Protein 2M8E (pdb70)

Secondary structure (DSSP, 8-state):
--------S-HHHHHHHHHHHHH-TTHHHHHHHT---HHHHHHHHHHHHHHHSS---

Sequence (57 aa):
ASMGKSKEISQDLRKKIVDLHKSGSSLGAISKRLKVPRSSVQTIVRKYKHHGTTQHHASMGKSKEISQDLRKKIVDLHKSGSSLGAISKRLKVPRSSVQTIVRKYKHHGTTQHHASMGKSKEISQDLRKKIVDLHKSGSSLGAISKRLKVPRSSVQTIVRKYKHHGTTQHHASMGKSKEISQDLRKKIVDLHKSGSSLGAISKRLKVPRSSVQTIVRKYKHHGTTQHHASMGKSKEISQDLRKKIVDLHKSGSSLGAISKRLKVPRSSVQTIVRKYKHHGTTQHHASMGKSKEISQDLRKKIVDLHKSGSSLGAISKRLKVPRSSVQTIVRKYKHHGTTQHHASMGKSKEISQDLRKKIVDLHKSGSSLGAISKRLKVPRSSVQTIVRKYKHHGTTQHHASMGKSKEISQDLRKKIVDLHKSGSSLGAISKRLKVPRSSVQTIVRKYKHHGTTQHHASMGKSKEISQDLRKKIVDLHKSGSSLGAISKRLKVPRSSVQTIVRKYKHHGTTQHHASMGKSKEISQDLRKKIVDLHKSGSSLGAISKRLKVPRSSVQTIVRKYKHHGTTQHHASMGKSKEISQDLRKKIVDLHKSGSSLGAISKRLKVPRSSVQTIVRKYKHHGTTQHHASMGKSKEISQDLRKKIVDLHKSGSSLGAISKRLKVPRSSVQTIVRKYKHHGTTQHHASMGKSKEISQDLRKKIVDLHKSGSSLGAISKRLKVPRSSVQTIVRKYKHHGTTQHHASMGKSKEISQDLRKKIVDLHKSGSSLGAISKRLKVPRSSVQTIVRKYKHHGTTQHH

Solvent-accessible surface area: 5477 Å² total; per-residue (Å²): 160,104,181,75,203,114,178,163,94,46,135,92,60,114,138,64,5,32,89,30,56,142,62,44,121,46,52,35,58,20,36,144,189,85,136,31,81,205,79,46,37,73,65,40,56,144,122,79,158,127,61,58,99,134,123,138,216

Radius of gyration: 13.84 Å; Cα contacts (8 Å, |Δi|>4): 16; chains: 1; bounding box: 40×28×27 Å

Structure (mmCIF, N/CA/C/O backbone):
data_2M8E
#
_entry.id   2M8E
#
loop_
_atom_site.group_PDB
_atom_site.id
_atom_site.type_symbol
_atom_site.label_atom_id
_atom_site.label_alt_id
_atom_site.label_comp_id
_atom_site.label_asym_id
_atom_site.label_entity_id
_atom_site.label_seq_id
_atom_site.pdbx_PDB_ins_code
_atom_site.Cartn_x
_atom_site.Cartn_y
_atom_site.Cartn_z
_atom_site.occupancy
_atom_site.B_iso_or_equiv
_atom_site.auth_seq_id
_atom_site.auth_comp_id
_atom_site.auth_asym_id
_atom_site.auth_atom_id
_atom_site.pdbx_PDB_model_num
ATOM 1 N N . ALA A 1 1 ? 77.652 -7.330 -12.578 1.00 0.00 1 ALA A N 1
ATOM 2 C CA . ALA A 1 1 ? 76.192 -7.332 -12.406 1.00 0.00 1 ALA A CA 1
ATOM 3 C C . ALA A 1 1 ? 75.517 -6.894 -13.690 1.00 0.00 1 ALA A C 1
ATOM 4 O O . ALA A 1 1 ? 76.179 -6.702 -14.711 1.00 0.00 1 ALA A O 1
ATOM 13 N N . SER A 1 2 ? 74.210 -6.747 -13.647 1.00 0.00 2 SER A N 1
ATOM 14 C CA . SER A 1 2 ? 73.460 -6.317 -14.801 1.00 0.00 2 SER A CA 1
ATOM 15 C C . SER A 1 2 ? 72.648 -5.075 -14.472 1.00 0.00 2 SER A C 1
ATOM 16 O O . SER A 1 2 ? 72.545 -4.670 -13.305 1.00 0.00 2 SER A O 1
ATOM 24 N N . MET A 1 3 ? 72.087 -4.473 -15.495 1.00 0.00 3 MET A N 1
ATOM 25 C CA . MET A 1 3 ? 71.261 -3.300 -15.337 1.00 0.00 3 MET A CA 1
ATOM 26 C C . MET A 1 3 ? 69.793 -3.678 -15.442 1.00 0.00 3 MET A C 1
ATOM 27 O O . MET A 1 3 ? 69.454 -4.856 -15.610 1.00 0.00 3 MET A O 1
ATOM 41 N N . GLY A 1 4 ? 68.929 -2.693 -15.345 1.00 0.00 4 GLY A N 1
ATOM 42 C CA . GLY A 1 4 ? 67.518 -2.945 -15.439 1.00 0.00 4 GLY A CA 1
ATOM 43 C C . GLY A 1 4 ? 66.783 -2.446 -14.229 1.00 0.00 4 GLY A C 1
ATOM 44 O O . GLY A 1 4 ? 66.707 -3.137 -13.211 1.00 0.00 4 GLY A O 1
ATOM 48 N N . LYS A 1 5 ? 66.256 -1.245 -14.328 1.00 0.00 5 LYS A N 1
ATOM 49 C CA . LYS A 1 5 ? 65.523 -0.643 -13.239 1.00 0.00 5 LYS A CA 1
ATOM 50 C C . LYS A 1 5 ? 64.085 -0.402 -13.657 1.00 0.00 5 LYS A C 1
ATOM 51 O O . LYS A 1 5 ? 63.816 0.387 -14.568 1.00 0.00 5 LYS A O 1
ATOM 70 N N . SER A 1 6 ? 63.170 -1.093 -13.024 1.00 0.00 6 SER A N 1
ATOM 71 C CA . SER A 1 6 ? 61.765 -0.941 -13.321 1.00 0.00 6 SER A CA 1
ATOM 72 C C . SER A 1 6 ? 60.933 -1.159 -12.071 1.00 0.00 6 SER A C 1
ATOM 73 O O . SER A 1 6 ? 61.413 -1.715 -11.085 1.00 0.00 6 SER A O 1
ATOM 81 N N . LYS A 1 7 ? 59.700 -0.710 -12.116 1.00 0.00 7 LYS A N 1
ATOM 82 C CA . LYS A 1 7 ? 58.786 -0.844 -11.002 1.00 0.00 7 LYS A CA 1
ATOM 83 C C . LYS A 1 7 ? 57.512 -1.527 -11.467 1.00 0.00 7 LYS A C 1
ATOM 84 O O . LYS A 1 7 ? 57.320 -1.740 -12.671 1.00 0.00 7 LYS A O 1
ATOM 103 N N . GLU A 1 8 ? 56.654 -1.884 -10.537 1.00 0.00 8 GLU A N 1
ATOM 104 C CA . GLU A 1 8 ? 55.403 -2.527 -10.883 1.00 0.00 8 GLU A CA 1
ATOM 105 C C . GLU A 1 8 ? 54.236 -1.793 -10.245 1.00 0.00 8 GLU A C 1
ATOM 106 O O . GLU A 1 8 ? 53.387 -1.228 -10.942 1.00 0.00 8 GLU A O 1
ATOM 118 N N . ILE A 1 9 ? 54.212 -1.780 -8.925 1.00 0.00 9 ILE A N 1
ATOM 119 C CA . ILE A 1 9 ? 53.153 -1.121 -8.180 1.00 0.00 9 ILE A CA 1
ATOM 120 C C . ILE A 1 9 ? 53.765 -0.095 -7.235 1.00 0.00 9 ILE A C 1
ATOM 121 O O . ILE A 1 9 ? 54.897 -0.271 -6.777 1.00 0.00 9 ILE A O 1
ATOM 137 N N . SER A 1 10 ? 53.038 0.983 -6.971 1.00 0.00 10 SER A N 1
ATOM 138 C CA . SER A 1 10 ? 53.499 2.003 -6.047 1.00 0.00 10 SER A CA 1
ATOM 139 C C . SER A 1 10 ? 53.633 1.417 -4.645 1.00 0.00 10 SER A C 1
ATOM 140 O O . SER A 1 10 ? 52.629 1.156 -3.972 1.00 0.00 10 SER A O 1
ATOM 148 N N . GLN A 1 11 ? 54.869 1.193 -4.216 1.00 0.00 11 GLN A N 1
ATOM 149 C CA . GLN A 1 11 ? 55.127 0.632 -2.902 1.00 0.00 11 GLN A CA 1
ATOM 150 C C . GLN A 1 11 ? 54.652 1.596 -1.824 1.00 0.00 11 GLN A C 1
ATOM 151 O O . GLN A 1 11 ? 54.170 1.177 -0.770 1.00 0.00 11 GLN A O 1
ATOM 165 N N . ASP A 1 12 ? 54.768 2.890 -2.113 1.00 0.00 12 ASP A N 1
ATOM 166 C CA . ASP A 1 12 ? 54.327 3.930 -1.194 1.00 0.00 12 ASP A CA 1
ATOM 167 C C . ASP A 1 12 ? 52.843 3.812 -0.940 1.00 0.00 12 ASP A C 1
ATOM 168 O O . ASP A 1 12 ? 52.408 3.759 0.202 1.00 0.00 12 ASP A O 1
ATOM 177 N N . LEU A 1 13 ? 52.073 3.748 -2.020 1.00 0.00 13 LEU A N 1
ATOM 178 C CA . LEU A 1 13 ? 50.626 3.644 -1.931 1.00 0.00 13 LEU A CA 1
ATOM 179 C C . LEU A 1 13 ? 50.213 2.414 -1.131 1.00 0.00 13 LEU A C 1
ATOM 180 O O . LEU A 1 13 ? 49.309 2.484 -0.303 1.00 0.00 13 LEU A O 1
ATOM 196 N N . ARG A 1 14 ? 50.899 1.300 -1.370 1.00 0.00 14 ARG A N 1
ATOM 197 C CA . ARG A 1 14 ? 50.587 0.041 -0.691 1.00 0.00 14 ARG A CA 1
ATOM 198 C C . ARG A 1 14 ? 50.800 0.149 0.818 1.00 0.00 14 ARG A C 1
ATOM 199 O O . ARG A 1 14 ? 49.970 -0.301 1.600 1.00 0.00 14 ARG A O 1
ATOM 220 N N . LYS A 1 15 ? 51.905 0.753 1.221 1.00 0.00 15 LYS A N 1
ATOM 221 C CA . LYS A 1 15 ? 52.205 0.915 2.639 1.00 0.00 15 LYS A CA 1
ATOM 222 C C . LYS A 1 15 ? 51.299 1.974 3.253 1.00 0.00 15 LYS A C 1
ATOM 223 O O . LYS A 1 15 ? 50.781 1.807 4.357 1.00 0.00 15 LYS A O 1
ATOM 242 N N . LYS A 1 16 ? 51.102 3.047 2.510 1.00 0.00 16 LYS A N 1
ATOM 243 C CA . LYS A 1 16 ? 50.307 4.180 2.948 1.00 0.00 16 LYS A CA 1
ATOM 244 C C . LYS A 1 16 ? 48.850 3.794 3.196 1.00 0.00 16 LYS A C 1
ATOM 245 O O . LYS A 1 16 ? 48.302 4.092 4.254 1.00 0.00 16 LYS A O 1
ATOM 264 N N . ILE A 1 17 ? 48.229 3.118 2.234 1.00 0.00 17 ILE A N 1
ATOM 265 C CA . ILE A 1 17 ? 46.827 2.729 2.371 1.00 0.00 17 ILE A CA 1
ATOM 266 C C . ILE A 1 17 ? 46.623 1.837 3.604 1.00 0.00 17 ILE A C 1
ATOM 267 O O . ILE A 1 17 ? 45.645 1.987 4.335 1.00 0.00 17 ILE A O 1
ATOM 283 N N . VAL A 1 18 ? 47.571 0.945 3.848 1.00 0.00 18 VAL A N 1
ATOM 284 C CA . VAL A 1 18 ? 47.505 0.045 4.987 1.00 0.00 18 VAL A CA 1
ATOM 285 C C . VAL A 1 18 ? 47.691 0.809 6.295 1.00 0.00 18 VAL A C 1
ATOM 286 O O . VAL A 1 18 ? 46.897 0.663 7.231 1.00 0.00 18 VAL A O 1
ATOM 299 N N . ASP A 1 19 ? 48.722 1.638 6.342 1.00 0.00 19 ASP A N 1
ATOM 300 C CA . ASP A 1 19 ? 49.047 2.410 7.539 1.00 0.00 19 ASP A CA 1
ATOM 301 C C . ASP A 1 19 ? 47.913 3.357 7.917 1.00 0.00 19 ASP A C 1
ATOM 302 O O . ASP A 1 19 ? 47.587 3.517 9.098 1.00 0.00 19 ASP A O 1
ATOM 311 N N . LEU A 1 20 ? 47.298 3.971 6.912 1.00 0.00 20 LEU A N 1
ATOM 312 C CA . LEU A 1 20 ? 46.188 4.888 7.144 1.00 0.00 20 LEU A CA 1
ATOM 313 C C . LEU A 1 20 ? 44.937 4.151 7.612 1.00 0.00 20 LEU A C 1
ATOM 314 O O . LEU A 1 20 ? 44.080 4.734 8.281 1.00 0.00 20 LEU A O 1
ATOM 330 N N . HIS A 1 21 ? 44.831 2.866 7.269 1.00 0.00 21 HIS A N 1
ATOM 331 C CA . HIS A 1 21 ? 43.698 2.056 7.725 1.00 0.00 21 HIS A CA 1
ATOM 332 C C . HIS A 1 21 ? 43.772 1.847 9.220 1.00 0.00 21 HIS A C 1
ATOM 333 O O . HIS A 1 21 ? 42.756 1.670 9.886 1.00 0.00 21 HIS A O 1
ATOM 347 N N . LYS A 1 22 ? 44.986 1.867 9.743 1.00 0.00 22 LYS A N 1
ATOM 348 C CA . LYS A 1 22 ? 45.207 1.699 11.166 1.00 0.00 22 LYS A CA 1
ATOM 349 C C . LYS A 1 22 ? 44.923 3.010 11.892 1.00 0.00 22 LYS A C 1
ATOM 350 O O . LYS A 1 22 ? 44.678 3.028 13.102 1.00 0.00 22 LYS A O 1
ATOM 369 N N . SER A 1 23 ? 44.965 4.102 11.143 1.00 0.00 23 SER A N 1
ATOM 370 C CA . SER A 1 23 ? 44.666 5.415 11.678 1.00 0.00 23 SER A CA 1
ATOM 371 C C . SER A 1 23 ? 43.149 5.624 11.718 1.00 0.00 23 SER A C 1
ATOM 372 O O . SER A 1 23 ? 42.596 6.085 12.717 1.00 0.00 23 SER A O 1
ATOM 380 N N . GLY A 1 24 ? 42.482 5.281 10.619 1.00 0.00 24 GLY A N 1
ATOM 381 C CA . GLY A 1 24 ? 41.033 5.371 10.563 1.00 0.00 24 GLY A CA 1
ATOM 382 C C . GLY A 1 24 ? 40.513 6.770 10.272 1.00 0.00 24 GLY A C 1
ATOM 383 O O . GLY A 1 24 ? 39.904 7.003 9.232 1.00 0.00 24 GLY A O 1
ATOM 387 N N . SER A 1 25 ? 40.776 7.704 11.174 1.00 0.00 25 SER A N 1
ATOM 388 C CA . SER A 1 25 ? 40.254 9.070 11.056 1.00 0.00 25 SER A CA 1
ATOM 389 C C . SER A 1 25 ? 40.975 9.888 9.973 1.00 0.00 25 SER A C 1
ATOM 390 O O . SER A 1 25 ? 40.605 11.033 9.700 1.00 0.00 25 SER A O 1
ATOM 398 N N . SER A 1 26 ? 41.993 9.305 9.367 1.00 0.00 26 SER A N 1
ATOM 399 C CA . SER A 1 26 ? 42.740 9.981 8.318 1.00 0.00 26 SER A CA 1
ATOM 400 C C . SER A 1 26 ? 42.567 9.257 6.978 1.00 0.00 26 SER A C 1
ATOM 401 O O . SER A 1 26 ? 43.230 9.579 5.984 1.00 0.00 26 SER A O 1
ATOM 409 N N . LEU A 1 27 ? 41.654 8.290 6.956 1.00 0.00 27 LEU A N 1
ATOM 410 C CA . LEU A 1 27 ? 41.396 7.504 5.758 1.00 0.00 27 LEU A CA 1
ATOM 411 C C . LEU A 1 27 ? 40.708 8.369 4.703 1.00 0.00 27 LEU A C 1
ATOM 412 O O . LEU A 1 27 ? 41.034 8.297 3.513 1.00 0.00 27 LEU A O 1
ATOM 428 N N . GLY A 1 28 ? 39.779 9.202 5.149 1.00 0.00 28 GLY A N 1
ATOM 429 C CA . GLY A 1 28 ? 39.065 10.079 4.244 1.00 0.00 28 GLY A CA 1
ATOM 430 C C . GLY A 1 28 ? 39.973 11.109 3.597 1.00 0.00 28 GLY A C 1
ATOM 431 O O . GLY A 1 28 ? 39.668 11.627 2.525 1.00 0.00 28 GLY A O 1
ATOM 435 N N . ALA A 1 29 ? 41.092 11.400 4.251 1.00 0.00 29 ALA A N 1
ATOM 436 C CA . ALA A 1 29 ? 42.058 12.361 3.743 1.00 0.00 29 ALA A CA 1
ATOM 437 C C . ALA A 1 29 ? 42.738 11.842 2.480 1.00 0.00 29 ALA A C 1
ATOM 438 O O . ALA A 1 29 ? 42.716 12.500 1.436 1.00 0.00 29 ALA A O 1
ATOM 445 N N . ILE A 1 30 ? 43.330 10.654 2.562 1.00 0.00 30 ILE A N 1
ATOM 446 C CA . ILE A 1 30 ? 44.007 10.079 1.402 1.00 0.00 30 ILE A CA 1
ATOM 447 C C . ILE A 1 30 ? 43.002 9.691 0.322 1.00 0.00 30 ILE A C 1
ATOM 448 O O . ILE A 1 30 ? 43.297 9.764 -0.875 1.00 0.00 30 ILE A O 1
ATOM 464 N N . SER A 1 31 ? 41.804 9.311 0.747 1.00 0.00 31 SER A N 1
ATOM 465 C CA . SER A 1 31 ? 40.750 8.930 -0.176 1.00 0.00 31 SER A CA 1
ATOM 466 C C . SER A 1 31 ? 40.148 10.165 -0.841 1.00 0.00 31 SER A C 1
ATOM 467 O O . SER A 1 31 ? 39.398 10.061 -1.803 1.00 0.00 31 SER A O 1
ATOM 475 N N . LYS A 1 32 ? 40.487 11.325 -0.323 1.00 0.00 32 LYS A N 1
ATOM 476 C CA . LYS A 1 32 ? 40.021 12.572 -0.890 1.00 0.00 32 LYS A CA 1
ATOM 477 C C . LYS A 1 32 ? 40.956 12.988 -2.007 1.00 0.00 32 LYS A C 1
ATOM 478 O O . LYS A 1 32 ? 40.526 13.376 -3.089 1.00 0.00 32 LYS A O 1
ATOM 497 N N . ARG A 1 33 ? 42.245 12.874 -1.739 1.00 0.00 33 ARG A N 1
ATOM 498 C CA . ARG A 1 33 ? 43.265 13.267 -2.692 1.00 0.00 33 ARG A CA 1
ATOM 499 C C . ARG A 1 33 ? 43.416 12.243 -3.816 1.00 0.00 33 ARG A C 1
ATOM 500 O O . ARG A 1 33 ? 43.288 12.583 -4.993 1.00 0.00 33 ARG A O 1
ATOM 521 N N . LEU A 1 34 ? 43.662 10.988 -3.450 1.00 0.00 34 LEU A N 1
ATOM 522 C CA . LEU A 1 34 ? 43.933 9.943 -4.435 1.00 0.00 34 LEU A CA 1
ATOM 523 C C . LEU A 1 34 ? 42.679 9.171 -4.809 1.00 0.00 34 LEU A C 1
ATOM 524 O O . LEU A 1 34 ? 42.684 8.424 -5.785 1.00 0.00 34 LEU A O 1
ATOM 540 N N . LYS A 1 35 ? 41.604 9.372 -4.026 1.00 0.00 35 LYS A N 1
ATOM 541 C CA . LYS A 1 35 ? 40.311 8.673 -4.212 1.00 0.00 35 LYS A CA 1
ATOM 542 C C . LYS A 1 35 ? 40.483 7.224 -4.675 1.00 0.00 35 LYS A C 1
ATOM 543 O O . LYS A 1 35 ? 40.167 6.872 -5.814 1.00 0.00 35 LYS A O 1
ATOM 562 N N . VAL A 1 36 ? 41.014 6.405 -3.787 1.00 0.00 36 VAL A N 1
ATOM 563 C CA . VAL A 1 36 ? 41.252 4.997 -4.071 1.00 0.00 36 VAL A CA 1
ATOM 564 C C . VAL A 1 36 ? 39.928 4.262 -4.310 1.00 0.00 36 VAL A C 1
ATOM 565 O O . VAL A 1 36 ? 39.021 4.327 -3.478 1.00 0.00 36 VAL A O 1
ATOM 578 N N . PRO A 1 37 ? 39.791 3.583 -5.466 1.00 0.00 37 PRO A N 1
ATOM 579 C CA . PRO A 1 37 ? 38.579 2.824 -5.800 1.00 0.00 37 PRO A CA 1
ATOM 580 C C . PRO A 1 37 ? 38.355 1.642 -4.853 1.00 0.00 37 PRO A C 1
ATOM 581 O O . PRO A 1 37 ? 39.305 1.119 -4.250 1.00 0.00 37 PRO A O 1
ATOM 592 N N . ARG A 1 38 ? 37.095 1.223 -4.733 1.00 0.00 38 ARG A N 1
ATOM 593 C CA . ARG A 1 38 ? 36.718 0.129 -3.842 1.00 0.00 38 ARG A CA 1
ATOM 594 C C . ARG A 1 38 ? 37.485 -1.142 -4.162 1.00 0.00 38 ARG A C 1
ATOM 595 O O . ARG A 1 38 ? 37.963 -1.828 -3.264 1.00 0.00 38 ARG A O 1
ATOM 616 N N . SER A 1 39 ? 37.611 -1.445 -5.440 1.00 0.00 39 SER A N 1
ATOM 617 C CA . SER A 1 39 ? 38.296 -2.646 -5.864 1.00 0.00 39 SER A CA 1
ATOM 618 C C . SER A 1 39 ? 39.749 -2.654 -5.382 1.00 0.00 39 SER A C 1
ATOM 619 O O . SER A 1 39 ? 40.269 -3.690 -4.974 1.00 0.00 39 SER A O 1
ATOM 627 N N . SER A 1 40 ? 40.387 -1.493 -5.395 1.00 0.00 40 SER A N 1
ATOM 628 C CA . SER A 1 40 ? 41.773 -1.392 -4.977 1.00 0.00 40 SER A CA 1
ATOM 629 C C . SER A 1 40 ? 41.917 -1.537 -3.461 1.00 0.00 40 SER A C 1
ATOM 630 O O . SER A 1 40 ? 42.822 -2.217 -2.984 1.00 0.00 40 SER A O 1
ATOM 638 N N . VAL A 1 41 ? 41.019 -0.924 -2.708 1.00 0.00 41 VAL A N 1
ATOM 639 C CA . VAL A 1 41 ? 41.094 -1.001 -1.257 1.00 0.00 41 VAL A CA 1
ATOM 640 C C . VAL A 1 41 ? 40.673 -2.394 -0.749 1.00 0.00 41 VAL A C 1
ATOM 641 O O . VAL A 1 41 ? 41.232 -2.908 0.213 1.00 0.00 41 VAL A O 1
ATOM 654 N N . GLN A 1 42 ? 39.716 -3.008 -1.429 1.00 0.00 42 GLN A N 1
ATOM 655 C CA . GLN A 1 42 ? 39.218 -4.326 -1.043 1.00 0.00 42 GLN A CA 1
ATOM 656 C C . GLN A 1 42 ? 40.270 -5.412 -1.327 1.00 0.00 42 GLN A C 1
ATOM 657 O O . GLN A 1 42 ? 40.356 -6.416 -0.613 1.00 0.00 42 GLN A O 1
ATOM 671 N N . THR A 1 43 ? 41.080 -5.202 -2.349 1.00 0.00 43 THR A N 1
ATOM 672 C CA . THR A 1 43 ? 42.110 -6.163 -2.688 1.00 0.00 43 THR A CA 1
ATOM 673 C C . THR A 1 43 ? 43.318 -6.050 -1.754 1.00 0.00 43 THR A C 1
ATOM 674 O O . THR A 1 43 ? 43.909 -7.062 -1.368 1.00 0.00 43 THR A O 1
ATOM 685 N N . ILE A 1 44 ? 43.669 -4.823 -1.366 1.00 0.00 44 ILE A N 1
ATOM 686 C CA . ILE A 1 44 ? 44.819 -4.619 -0.493 1.00 0.00 44 ILE A CA 1
ATOM 687 C C . ILE A 1 44 ? 44.528 -5.037 0.951 1.00 0.00 44 ILE A C 1
ATOM 688 O O . ILE A 1 44 ? 45.430 -5.487 1.661 1.00 0.00 44 ILE A O 1
ATOM 704 N N . VAL A 1 45 ? 43.267 -4.909 1.383 1.00 0.00 45 VAL A N 1
ATOM 705 C CA . VAL A 1 45 ? 42.905 -5.320 2.737 1.00 0.00 45 VAL A CA 1
ATOM 706 C C . VAL A 1 45 ? 43.025 -6.825 2.885 1.00 0.00 45 VAL A C 1
ATOM 707 O O . VAL A 1 45 ? 43.347 -7.324 3.963 1.00 0.00 45 VAL A O 1
ATOM 720 N N . ARG A 1 46 ? 42.787 -7.548 1.789 1.00 0.00 46 ARG A N 1
ATOM 721 C CA . ARG A 1 46 ? 42.946 -8.995 1.792 1.00 0.00 46 ARG A CA 1
ATOM 722 C C . ARG A 1 46 ? 44.398 -9.354 2.039 1.00 0.00 46 ARG A C 1
ATOM 723 O O . ARG A 1 46 ? 44.706 -10.204 2.871 1.00 0.00 46 ARG A O 1
ATOM 744 N N . LYS A 1 47 ? 45.290 -8.682 1.321 1.00 0.00 47 LYS A N 1
ATOM 745 C CA . LYS A 1 47 ? 46.716 -8.928 1.449 1.00 0.00 47 LYS A CA 1
ATOM 746 C C . LYS A 1 47 ? 47.228 -8.548 2.827 1.00 0.00 47 LYS A C 1
ATOM 747 O O . LYS A 1 47 ? 48.024 -9.275 3.416 1.00 0.00 47 LYS A O 1
ATOM 766 N N . TYR A 1 48 ? 46.768 -7.422 3.349 1.00 0.00 48 TYR A N 1
ATOM 767 C CA . TYR A 1 48 ? 47.174 -6.983 4.649 1.00 0.00 48 TYR A CA 1
ATOM 768 C C . TYR A 1 48 ? 46.727 -7.977 5.719 1.00 0.00 48 TYR A C 1
ATOM 769 O O . TYR A 1 48 ? 47.517 -8.380 6.566 1.00 0.00 48 TYR A O 1
ATOM 787 N N . LYS A 1 49 ? 45.468 -8.380 5.658 1.00 0.00 49 LYS A N 1
ATOM 788 C CA . LYS A 1 49 ? 44.921 -9.332 6.617 1.00 0.00 49 LYS A CA 1
ATOM 789 C C . LYS A 1 49 ? 45.633 -10.685 6.495 1.00 0.00 49 LYS A C 1
ATOM 790 O O . LYS A 1 49 ? 45.807 -11.406 7.483 1.00 0.00 49 LYS A O 1
ATOM 809 N N . HIS A 1 50 ? 46.057 -11.008 5.281 1.00 0.00 50 HIS A N 1
ATOM 810 C CA . HIS A 1 50 ? 46.774 -12.248 5.005 1.00 0.00 50 HIS A CA 1
ATOM 811 C C . HIS A 1 50 ? 48.191 -12.189 5.584 1.00 0.00 50 HIS A C 1
ATOM 812 O O . HIS A 1 50 ? 48.645 -13.126 6.236 1.00 0.00 50 HIS A O 1
ATOM 826 N N . HIS A 1 51 ? 48.876 -11.075 5.345 1.00 0.00 51 HIS A N 1
ATOM 827 C CA . HIS A 1 51 ? 50.243 -10.890 5.842 1.00 0.00 51 HIS A CA 1
ATOM 828 C C . HIS A 1 51 ? 50.238 -10.593 7.329 1.00 0.00 51 HIS A C 1
ATOM 829 O O . HIS A 1 51 ? 51.269 -10.668 7.982 1.00 0.00 51 HIS A O 1
ATOM 843 N N . GLY A 1 52 ? 49.070 -10.247 7.857 1.00 0.00 52 GLY A N 1
ATOM 844 C CA . GLY A 1 52 ? 48.940 -10.033 9.282 1.00 0.00 52 GLY A CA 1
ATOM 845 C C . GLY A 1 52 ? 49.237 -11.305 10.036 1.00 0.00 52 GLY A C 1
ATOM 846 O O . GLY A 1 52 ? 49.794 -11.281 11.135 1.00 0.00 52 GLY A O 1
ATOM 850 N N . THR A 1 53 ? 48.874 -12.420 9.429 1.00 0.00 53 THR A N 1
ATOM 851 C CA . THR A 1 53 ? 49.147 -13.718 9.983 1.00 0.00 53 THR A CA 1
ATOM 852 C C . THR A 1 53 ? 50.396 -14.305 9.336 1.00 0.00 53 THR A C 1
ATOM 853 O O . THR A 1 53 ? 50.389 -14.635 8.146 1.00 0.00 53 THR A O 1
ATOM 864 N N . THR A 1 54 ? 51.463 -14.417 10.122 1.00 0.00 54 THR A N 1
ATOM 865 C CA . THR A 1 54 ? 52.761 -14.920 9.658 1.00 0.00 54 THR A CA 1
ATOM 866 C C . THR A 1 54 ? 53.245 -14.194 8.392 1.00 0.00 54 THR A C 1
ATOM 867 O O . THR A 1 54 ? 53.197 -14.739 7.280 1.00 0.00 54 THR A O 1
ATOM 878 N N . GLN A 1 55 ? 53.660 -12.948 8.566 1.00 0.00 55 GLN A N 1
ATOM 879 C CA . GLN A 1 55 ? 54.174 -12.144 7.473 1.00 0.00 55 GLN A CA 1
ATOM 880 C C . GLN A 1 55 ? 55.530 -12.659 7.008 1.00 0.00 55 GLN A C 1
ATOM 881 O O . GLN A 1 55 ? 56.548 -12.434 7.662 1.00 0.00 55 GLN A O 1
ATOM 895 N N . HIS A 1 56 ? 55.535 -13.368 5.895 1.00 0.00 56 HIS A N 1
ATOM 896 C CA . HIS A 1 56 ? 56.776 -13.859 5.318 1.00 0.00 56 HIS A CA 1
ATOM 897 C C . HIS A 1 56 ? 57.608 -12.692 4.806 1.00 0.00 56 HIS A C 1
ATOM 898 O O . HIS A 1 56 ? 57.062 -11.685 4.358 1.00 0.00 56 HIS A O 1
ATOM 912 N N . HIS A 1 57 ? 58.908 -12.820 4.877 1.00 0.00 57 HIS A N 1
ATOM 913 C CA . HIS A 1 57 ? 59.790 -11.761 4.440 1.00 0.00 57 HIS A CA 1
ATOM 914 C C . HIS A 1 57 ? 60.963 -12.350 3.676 1.00 0.00 57 HIS A C 1
ATOM 915 O O . HIS A 1 57 ? 62.012 -12.615 4.299 1.00 0.00 57 HIS A O 1
ATOM 929 N N . ALA A 1 1 ? 49.857 -3.633 -31.380 1.00 0.00 1 ALA A N 2
ATOM 930 C CA . ALA A 1 1 ? 51.050 -3.295 -30.593 1.00 0.00 1 ALA A CA 2
ATOM 931 C C . ALA A 1 1 ? 51.157 -4.199 -29.373 1.00 0.00 1 ALA A C 2
ATOM 932 O O . ALA A 1 1 ? 50.175 -4.828 -28.969 1.00 0.00 1 ALA A O 2
ATOM 941 N N . SER A 1 2 ? 52.340 -4.266 -28.791 1.00 0.00 2 SER A N 2
ATOM 942 C CA . SER A 1 2 ? 52.563 -5.094 -27.628 1.00 0.00 2 SER A CA 2
ATOM 943 C C . SER A 1 2 ? 52.381 -4.281 -26.352 1.00 0.00 2 SER A C 2
ATOM 944 O O . SER A 1 2 ? 52.485 -3.048 -26.368 1.00 0.00 2 SER A O 2
ATOM 952 N N . MET A 1 3 ? 52.092 -4.960 -25.262 1.00 0.00 3 MET A N 2
ATOM 953 C CA . MET A 1 3 ? 51.882 -4.298 -23.992 1.00 0.00 3 MET A CA 2
ATOM 954 C C . MET A 1 3 ? 53.113 -4.400 -23.112 1.00 0.00 3 MET A C 2
ATOM 955 O O . MET A 1 3 ? 53.570 -5.498 -22.787 1.00 0.00 3 MET A O 2
ATOM 969 N N . GLY A 1 4 ? 53.642 -3.259 -22.733 1.00 0.00 4 GLY A N 2
ATOM 970 C CA . GLY A 1 4 ? 54.788 -3.229 -21.865 1.00 0.00 4 GLY A CA 2
ATOM 971 C C . GLY A 1 4 ? 54.374 -3.020 -20.434 1.00 0.00 4 GLY A C 2
ATOM 972 O O . GLY A 1 4 ? 54.338 -1.885 -19.949 1.00 0.00 4 GLY A O 2
ATOM 976 N N . LYS A 1 5 ? 54.045 -4.110 -19.754 1.00 0.00 5 LYS A N 2
ATOM 977 C CA . LYS A 1 5 ? 53.587 -4.036 -18.378 1.00 0.00 5 LYS A CA 2
ATOM 978 C C . LYS A 1 5 ? 54.686 -3.544 -17.458 1.00 0.00 5 LYS A C 2
ATOM 979 O O . LYS A 1 5 ? 55.839 -3.972 -17.555 1.00 0.00 5 LYS A O 2
ATOM 998 N N . SER A 1 6 ? 54.324 -2.645 -16.580 1.00 0.00 6 SER A N 2
ATOM 999 C CA . SER A 1 6 ? 55.244 -2.078 -15.637 1.00 0.00 6 SER A CA 2
ATOM 1000 C C . SER A 1 6 ? 54.468 -1.484 -14.479 1.00 0.00 6 SER A C 2
ATOM 1001 O O . SER A 1 6 ? 53.783 -0.472 -14.636 1.00 0.00 6 SER A O 2
ATOM 1009 N N . LYS A 1 7 ? 54.541 -2.129 -13.334 1.00 0.00 7 LYS A N 2
ATOM 1010 C CA . LYS A 1 7 ? 53.845 -1.655 -12.155 1.00 0.00 7 LYS A CA 2
ATOM 1011 C C . LYS A 1 7 ? 54.561 -0.456 -11.560 1.00 0.00 7 LYS A C 2
ATOM 1012 O O . LYS A 1 7 ? 55.780 -0.480 -11.361 1.00 0.00 7 LYS A O 2
ATOM 1031 N N . GLU A 1 8 ? 53.806 0.596 -11.303 1.00 0.00 8 GLU A N 2
ATOM 1032 C CA . GLU A 1 8 ? 54.351 1.817 -10.745 1.00 0.00 8 GLU A CA 2
ATOM 1033 C C . GLU A 1 8 ? 54.852 1.573 -9.329 1.00 0.00 8 GLU A C 2
ATOM 1034 O O . GLU A 1 8 ? 54.254 0.795 -8.577 1.00 0.00 8 GLU A O 2
ATOM 1046 N N . ILE A 1 9 ? 55.950 2.231 -8.972 1.00 0.00 9 ILE A N 2
ATOM 1047 C CA . ILE A 1 9 ? 56.535 2.081 -7.651 1.00 0.00 9 ILE A CA 2
ATOM 1048 C C . ILE A 1 9 ? 55.596 2.643 -6.597 1.00 0.00 9 ILE A C 2
ATOM 1049 O O . ILE A 1 9 ? 55.592 3.842 -6.316 1.00 0.00 9 ILE A O 2
ATOM 1065 N N . SER A 1 10 ? 54.780 1.779 -6.052 1.00 0.00 10 SER A N 2
ATOM 1066 C CA . SER A 1 10 ? 53.810 2.156 -5.060 1.00 0.00 10 SER A CA 2
ATOM 1067 C C . SER A 1 10 ? 54.295 1.784 -3.667 1.00 0.00 10 SER A C 2
ATOM 1068 O O . SER A 1 10 ? 53.513 1.723 -2.733 1.00 0.00 10 SER A O 2
ATOM 1076 N N . GLN A 1 11 ? 55.598 1.553 -3.542 1.00 0.00 11 GLN A N 2
ATOM 1077 C CA . GLN A 1 11 ? 56.200 1.149 -2.274 1.00 0.00 11 GLN A CA 2
ATOM 1078 C C . GLN A 1 11 ? 55.902 2.161 -1.164 1.00 0.00 11 GLN A C 2
ATOM 1079 O O . GLN A 1 11 ? 55.386 1.798 -0.102 1.00 0.00 11 GLN A O 2
ATOM 1093 N N . ASP A 1 12 ? 56.214 3.428 -1.421 1.00 0.00 12 ASP A N 2
ATOM 1094 C CA . ASP A 1 12 ? 55.997 4.488 -0.436 1.00 0.00 12 ASP A CA 2
ATOM 1095 C C . ASP A 1 12 ? 54.523 4.646 -0.128 1.00 0.00 12 ASP A C 2
ATOM 1096 O O . ASP A 1 12 ? 54.130 4.744 1.034 1.00 0.00 12 ASP A O 2
ATOM 1105 N N . LEU A 1 13 ? 53.712 4.657 -1.172 1.00 0.00 13 LEU A N 2
ATOM 1106 C CA . LEU A 1 13 ? 52.276 4.813 -1.024 1.00 0.00 13 LEU A CA 2
ATOM 1107 C C . LEU A 1 13 ? 51.676 3.641 -0.254 1.00 0.00 13 LEU A C 2
ATOM 1108 O O . LEU A 1 13 ? 50.812 3.828 0.598 1.00 0.00 13 LEU A O 2
ATOM 1124 N N . ARG A 1 14 ? 52.152 2.438 -0.550 1.00 0.00 14 ARG A N 2
ATOM 1125 C CA . ARG A 1 14 ? 51.643 1.236 0.090 1.00 0.00 14 ARG A CA 2
ATOM 1126 C C . ARG A 1 14 ? 51.939 1.223 1.583 1.00 0.00 14 ARG A C 2
ATOM 1127 O O . ARG A 1 14 ? 51.033 1.057 2.389 1.00 0.00 14 ARG A O 2
ATOM 1148 N N . LYS A 1 15 ? 53.200 1.409 1.953 1.00 0.00 15 LYS A N 2
ATOM 1149 C CA . LYS A 1 15 ? 53.568 1.380 3.366 1.00 0.00 15 LYS A CA 2
ATOM 1150 C C . LYS A 1 15 ? 52.862 2.496 4.137 1.00 0.00 15 LYS A C 2
ATOM 1151 O O . LYS A 1 15 ? 52.521 2.338 5.315 1.00 0.00 15 LYS A O 2
ATOM 1170 N N . LYS A 1 16 ? 52.618 3.612 3.459 1.00 0.00 16 LYS A N 2
ATOM 1171 C CA . LYS A 1 16 ? 51.927 4.725 4.070 1.00 0.00 16 LYS A CA 2
ATOM 1172 C C . LYS A 1 16 ? 50.441 4.415 4.229 1.00 0.00 16 LYS A C 2
ATOM 1173 O O . LYS A 1 16 ? 49.873 4.607 5.303 1.00 0.00 16 LYS A O 2
ATOM 1192 N N . ILE A 1 17 ? 49.816 3.910 3.162 1.00 0.00 17 ILE A N 2
ATOM 1193 C CA . ILE A 1 17 ? 48.388 3.614 3.192 1.00 0.00 17 ILE A CA 2
ATOM 1194 C C . ILE A 1 17 ? 48.070 2.550 4.248 1.00 0.00 17 ILE A C 2
ATOM 1195 O O . ILE A 1 17 ? 46.959 2.505 4.779 1.00 0.00 17 ILE A O 2
ATOM 1211 N N . VAL A 1 18 ? 49.050 1.699 4.553 1.00 0.00 18 VAL A N 2
ATOM 1212 C CA . VAL A 1 18 ? 48.887 0.694 5.593 1.00 0.00 18 VAL A CA 2
ATOM 1213 C C . VAL A 1 18 ? 48.664 1.373 6.944 1.00 0.00 18 VAL A C 2
ATOM 1214 O O . VAL A 1 18 ? 47.737 1.026 7.681 1.00 0.00 18 VAL A O 2
ATOM 1227 N N . ASP A 1 19 ? 49.496 2.367 7.245 1.00 0.00 19 ASP A N 2
ATOM 1228 C CA . ASP A 1 19 ? 49.368 3.124 8.492 1.00 0.00 19 ASP A CA 2
ATOM 1229 C C . ASP A 1 19 ? 48.048 3.886 8.511 1.00 0.00 19 ASP A C 2
ATOM 1230 O O . ASP A 1 19 ? 47.360 3.947 9.534 1.00 0.00 19 ASP A O 2
ATOM 1239 N N . LEU A 1 20 ? 47.689 4.445 7.362 1.00 0.00 20 LEU A N 2
ATOM 1240 C CA . LEU A 1 20 ? 46.437 5.185 7.210 1.00 0.00 20 LEU A CA 2
ATOM 1241 C C . LEU A 1 20 ? 45.230 4.287 7.487 1.00 0.00 20 LEU A C 2
ATOM 1242 O O . LEU A 1 20 ? 44.215 4.741 8.018 1.00 0.00 20 LEU A O 2
ATOM 1258 N N . HIS A 1 21 ? 45.355 3.011 7.137 1.00 0.00 21 HIS A N 2
ATOM 1259 C CA . HIS A 1 21 ? 44.296 2.031 7.393 1.00 0.00 21 HIS A CA 2
ATOM 1260 C C . HIS A 1 21 ? 44.119 1.820 8.877 1.00 0.00 21 HIS A C 2
ATOM 1261 O O . HIS A 1 21 ? 43.002 1.729 9.376 1.00 0.00 21 HIS A O 2
ATOM 1275 N N . LYS A 1 22 ? 45.231 1.760 9.573 1.00 0.00 22 LYS A N 2
ATOM 1276 C CA . LYS A 1 22 ? 45.235 1.548 11.007 1.00 0.00 22 LYS A CA 2
ATOM 1277 C C . LYS A 1 22 ? 44.763 2.802 11.745 1.00 0.00 22 LYS A C 2
ATOM 1278 O O . LYS A 1 22 ? 44.389 2.742 12.915 1.00 0.00 22 LYS A O 2
ATOM 1297 N N . SER A 1 23 ? 44.779 3.928 11.047 1.00 0.00 23 SER A N 2
ATOM 1298 C CA . SER A 1 23 ? 44.333 5.192 11.613 1.00 0.00 23 SER A CA 2
ATOM 1299 C C . SER A 1 23 ? 42.833 5.395 11.364 1.00 0.00 23 SER A C 2
ATOM 1300 O O . SER A 1 23 ? 42.142 6.049 12.148 1.00 0.00 23 SER A O 2
ATOM 1308 N N . GLY A 1 24 ? 42.340 4.839 10.262 1.00 0.00 24 GLY A N 2
ATOM 1309 C CA . GLY A 1 24 ? 40.925 4.923 9.950 1.00 0.00 24 GLY A CA 2
ATOM 1310 C C . GLY A 1 24 ? 40.550 6.191 9.207 1.00 0.00 24 GLY A C 2
ATOM 1311 O O . GLY A 1 24 ? 40.244 6.153 8.017 1.00 0.00 24 GLY A O 2
ATOM 1315 N N . SER A 1 25 ? 40.589 7.315 9.906 1.00 0.00 25 SER A N 2
ATOM 1316 C CA . SER A 1 25 ? 40.211 8.599 9.328 1.00 0.00 25 SER A CA 2
ATOM 1317 C C . SER A 1 25 ? 41.122 8.973 8.156 1.00 0.00 25 SER A C 2
ATOM 1318 O O . SER A 1 25 ? 40.665 9.522 7.148 1.00 0.00 25 SER A O 2
ATOM 1326 N N . SER A 1 26 ? 42.400 8.650 8.281 1.00 0.00 26 SER A N 2
ATOM 1327 C CA . SER A 1 26 ? 43.379 8.975 7.259 1.00 0.00 26 SER A CA 2
ATOM 1328 C C . SER A 1 26 ? 43.127 8.184 5.966 1.00 0.00 26 SER A C 2
ATOM 1329 O O . SER A 1 26 ? 43.607 8.557 4.894 1.00 0.00 26 SER A O 2
ATOM 1337 N N . LEU A 1 27 ? 42.361 7.101 6.075 1.00 0.00 27 LEU A N 2
ATOM 1338 C CA . LEU A 1 27 ? 42.012 6.291 4.920 1.00 0.00 27 LEU A CA 2
ATOM 1339 C C . LEU A 1 27 ? 41.071 7.090 4.026 1.00 0.00 27 LEU A C 2
ATOM 1340 O O . LEU A 1 27 ? 41.290 7.216 2.818 1.00 0.00 27 LEU A O 2
ATOM 1356 N N . GLY A 1 28 ? 40.040 7.652 4.638 1.00 0.00 28 GLY A N 2
ATOM 1357 C CA . GLY A 1 28 ? 39.070 8.429 3.903 1.00 0.00 28 GLY A CA 2
ATOM 1358 C C . GLY A 1 28 ? 39.654 9.707 3.351 1.00 0.00 28 GLY A C 2
ATOM 1359 O O . GLY A 1 28 ? 39.238 10.175 2.292 1.00 0.00 28 GLY A O 2
ATOM 1363 N N . ALA A 1 29 ? 40.629 10.260 4.064 1.00 0.00 29 ALA A N 2
ATOM 1364 C CA . ALA A 1 29 ? 41.285 11.493 3.658 1.00 0.00 29 ALA A CA 2
ATOM 1365 C C . ALA A 1 29 ? 41.862 11.378 2.250 1.00 0.00 29 ALA A C 2
ATOM 1366 O O . ALA A 1 29 ? 41.532 12.173 1.367 1.00 0.00 29 ALA A O 2
ATOM 1373 N N . ILE A 1 30 ? 42.701 10.378 2.030 1.00 0.00 30 ILE A N 2
ATOM 1374 C CA . ILE A 1 30 ? 43.317 10.193 0.725 1.00 0.00 30 ILE A CA 2
ATOM 1375 C C . ILE A 1 30 ? 42.304 9.703 -0.306 1.00 0.00 30 ILE A C 2
ATOM 1376 O O . ILE A 1 30 ? 42.390 10.054 -1.483 1.00 0.00 30 ILE A O 2
ATOM 1392 N N . SER A 1 31 ? 41.333 8.912 0.144 1.00 0.00 31 SER A N 2
ATOM 1393 C CA . SER A 1 31 ? 40.304 8.384 -0.744 1.00 0.00 31 SER A CA 2
ATOM 1394 C C . SER A 1 31 ? 39.492 9.514 -1.364 1.00 0.00 31 SER A C 2
ATOM 1395 O O . SER A 1 31 ? 39.073 9.434 -2.519 1.00 0.00 31 SER A O 2
ATOM 1403 N N . LYS A 1 32 ? 39.283 10.563 -0.594 1.00 0.00 32 LYS A N 2
ATOM 1404 C CA . LYS A 1 32 ? 38.554 11.721 -1.062 1.00 0.00 32 LYS A CA 2
ATOM 1405 C C . LYS A 1 32 ? 39.480 12.610 -1.898 1.00 0.00 32 LYS A C 2
ATOM 1406 O O . LYS A 1 32 ? 39.083 13.138 -2.939 1.00 0.00 32 LYS A O 2
ATOM 1425 N N . ARG A 1 33 ? 40.719 12.740 -1.448 1.00 0.00 33 ARG A N 2
ATOM 1426 C CA . ARG A 1 33 ? 41.687 13.626 -2.088 1.00 0.00 33 ARG A CA 2
ATOM 1427 C C . ARG A 1 33 ? 42.122 13.127 -3.472 1.00 0.00 33 ARG A C 2
ATOM 1428 O O . ARG A 1 33 ? 41.869 13.785 -4.481 1.00 0.00 33 ARG A O 2
ATOM 1449 N N . LEU A 1 34 ? 42.762 11.962 -3.516 1.00 0.00 34 LEU A N 2
ATOM 1450 C CA . LEU A 1 34 ? 43.313 11.445 -4.773 1.00 0.00 34 LEU A CA 2
ATOM 1451 C C . LEU A 1 34 ? 42.373 10.466 -5.466 1.00 0.00 34 LEU A C 2
ATOM 1452 O O . LEU A 1 34 ? 42.657 10.009 -6.576 1.00 0.00 34 LEU A O 2
ATOM 1468 N N . LYS A 1 35 ? 41.256 10.156 -4.811 1.00 0.00 35 LYS A N 2
ATOM 1469 C CA . LYS A 1 35 ? 40.249 9.238 -5.357 1.00 0.00 35 LYS A CA 2
ATOM 1470 C C . LYS A 1 35 ? 40.846 7.868 -5.670 1.00 0.00 35 LYS A C 2
ATOM 1471 O O . LYS A 1 35 ? 41.142 7.553 -6.823 1.00 0.00 35 LYS A O 2
ATOM 1490 N N . VAL A 1 36 ? 41.046 7.074 -4.643 1.00 0.00 36 VAL A N 2
ATOM 1491 C CA . VAL A 1 36 ? 41.578 5.738 -4.820 1.00 0.00 36 VAL A CA 2
ATOM 1492 C C . VAL A 1 36 ? 40.424 4.742 -4.984 1.00 0.00 36 VAL A C 2
ATOM 1493 O O . VAL A 1 36 ? 39.403 4.856 -4.297 1.00 0.00 36 VAL A O 2
ATOM 1506 N N . PRO A 1 37 ? 40.538 3.795 -5.940 1.00 0.00 37 PRO A N 2
ATOM 1507 C CA . PRO A 1 37 ? 39.518 2.760 -6.155 1.00 0.00 37 PRO A CA 2
ATOM 1508 C C . PRO A 1 37 ? 39.324 1.902 -4.903 1.00 0.00 37 PRO A C 2
ATOM 1509 O O . PRO A 1 37 ? 40.066 0.943 -4.668 1.00 0.00 37 PRO A O 2
ATOM 1520 N N . ARG A 1 38 ? 38.325 2.252 -4.102 1.00 0.00 38 ARG A N 2
ATOM 1521 C CA . ARG A 1 38 ? 38.089 1.584 -2.832 1.00 0.00 38 ARG A CA 2
ATOM 1522 C C . ARG A 1 38 ? 37.672 0.128 -3.019 1.00 0.00 38 ARG A C 2
ATOM 1523 O O . ARG A 1 38 ? 37.912 -0.703 -2.144 1.00 0.00 38 ARG A O 2
ATOM 1544 N N . SER A 1 39 ? 37.070 -0.190 -4.159 1.00 0.00 39 SER A N 2
ATOM 1545 C CA . SER A 1 39 ? 36.685 -1.564 -4.443 1.00 0.00 39 SER A CA 2
ATOM 1546 C C . SER A 1 39 ? 37.937 -2.433 -4.570 1.00 0.00 39 SER A C 2
ATOM 1547 O O . SER A 1 39 ? 37.946 -3.602 -4.180 1.00 0.00 39 SER A O 2
ATOM 1555 N N . SER A 1 40 ? 39.000 -1.835 -5.088 1.00 0.00 40 SER A N 2
ATOM 1556 C CA . SER A 1 40 ? 40.266 -2.518 -5.222 1.00 0.00 40 SER A CA 2
ATOM 1557 C C . SER A 1 40 ? 40.958 -2.569 -3.862 1.00 0.00 40 SER A C 2
ATOM 1558 O O . SER A 1 40 ? 41.560 -3.576 -3.493 1.00 0.00 40 SER A O 2
ATOM 1566 N N . VAL A 1 41 ? 40.837 -1.482 -3.110 1.00 0.00 41 VAL A N 2
ATOM 1567 C CA . VAL A 1 41 ? 41.432 -1.394 -1.786 1.00 0.00 41 VAL A CA 2
ATOM 1568 C C . VAL A 1 41 ? 40.851 -2.455 -0.851 1.00 0.00 41 VAL A C 2
ATOM 1569 O O . VAL A 1 41 ? 41.589 -3.212 -0.231 1.00 0.00 41 VAL A O 2
ATOM 1582 N N . GLN A 1 42 ? 39.528 -2.530 -0.786 1.00 0.00 42 GLN A N 2
ATOM 1583 C CA . GLN A 1 42 ? 38.860 -3.468 0.116 1.00 0.00 42 GLN A CA 2
ATOM 1584 C C . GLN A 1 42 ? 39.193 -4.925 -0.219 1.00 0.00 42 GLN A C 2
ATOM 1585 O O . GLN A 1 42 ? 39.196 -5.781 0.659 1.00 0.00 42 GLN A O 2
ATOM 1599 N N . THR A 1 43 ? 39.485 -5.207 -1.476 1.00 0.00 43 THR A N 2
ATOM 1600 C CA . THR A 1 43 ? 39.789 -6.564 -1.861 1.00 0.00 43 THR A CA 2
ATOM 1601 C C . THR A 1 43 ? 41.257 -6.915 -1.548 1.00 0.00 43 THR A C 2
ATOM 1602 O O . THR A 1 43 ? 41.563 -8.047 -1.157 1.00 0.00 43 THR A O 2
ATOM 1613 N N . ILE A 1 44 ? 42.157 -5.936 -1.674 1.00 0.00 44 ILE A N 2
ATOM 1614 C CA . ILE A 1 44 ? 43.566 -6.190 -1.404 1.00 0.00 44 ILE A CA 2
ATOM 1615 C C . ILE A 1 44 ? 43.856 -6.178 0.089 1.00 0.00 44 ILE A C 2
ATOM 1616 O O . ILE A 1 44 ? 44.749 -6.882 0.554 1.00 0.00 44 ILE A O 2
ATOM 1632 N N . VAL A 1 45 ? 43.096 -5.386 0.850 1.00 0.00 45 VAL A N 2
ATOM 1633 C CA . VAL A 1 45 ? 43.297 -5.326 2.290 1.00 0.00 45 VAL A CA 2
ATOM 1634 C C . VAL A 1 45 ? 42.925 -6.637 2.947 1.00 0.00 45 VAL A C 2
ATOM 1635 O O . VAL A 1 45 ? 43.569 -7.051 3.893 1.00 0.00 45 VAL A O 2
ATOM 1648 N N . ARG A 1 46 ? 41.895 -7.303 2.427 1.00 0.00 46 ARG A N 2
ATOM 1649 C CA . ARG A 1 46 ? 41.498 -8.606 2.955 1.00 0.00 46 ARG A CA 2
ATOM 1650 C C . ARG A 1 46 ? 42.629 -9.602 2.753 1.00 0.00 46 ARG A C 2
ATOM 1651 O O . ARG A 1 46 ? 42.921 -10.423 3.625 1.00 0.00 46 ARG A O 2
ATOM 1672 N N . LYS A 1 47 ? 43.284 -9.493 1.605 1.00 0.00 47 LYS A N 2
ATOM 1673 C CA . LYS A 1 47 ? 44.412 -10.343 1.275 1.00 0.00 47 LYS A CA 2
ATOM 1674 C C . LYS A 1 47 ? 45.591 -10.001 2.185 1.00 0.00 47 LYS A C 2
ATOM 1675 O O . LYS A 1 47 ? 46.300 -10.883 2.680 1.00 0.00 47 LYS A O 2
ATOM 1694 N N . TYR A 1 48 ? 45.772 -8.707 2.418 1.00 0.00 48 TYR A N 2
ATOM 1695 C CA . TYR A 1 48 ? 46.838 -8.203 3.254 1.00 0.00 48 TYR A CA 2
ATOM 1696 C C . TYR A 1 48 ? 46.620 -8.578 4.725 1.00 0.00 48 TYR A C 2
ATOM 1697 O O . TYR A 1 48 ? 47.577 -8.818 5.449 1.00 0.00 48 TYR A O 2
ATOM 1715 N N . LYS A 1 49 ? 45.360 -8.639 5.157 1.00 0.00 49 LYS A N 2
ATOM 1716 C CA . LYS A 1 49 ? 45.044 -9.026 6.535 1.00 0.00 49 LYS A CA 2
ATOM 1717 C C . LYS A 1 49 ? 45.572 -10.423 6.825 1.00 0.00 49 LYS A C 2
ATOM 1718 O O . LYS A 1 49 ? 46.032 -10.710 7.932 1.00 0.00 49 LYS A O 2
ATOM 1737 N N . HIS A 1 50 ? 45.515 -11.282 5.819 1.00 0.00 50 HIS A N 2
ATOM 1738 C CA . HIS A 1 50 ? 46.020 -12.638 5.945 1.00 0.00 50 HIS A CA 2
ATOM 1739 C C . HIS A 1 50 ? 47.539 -12.643 5.934 1.00 0.00 50 HIS A C 2
ATOM 1740 O O . HIS A 1 50 ? 48.176 -13.272 6.784 1.00 0.00 50 HIS A O 2
ATOM 1754 N N . HIS A 1 51 ? 48.120 -11.918 4.982 1.00 0.00 51 HIS A N 2
ATOM 1755 C CA . HIS A 1 51 ? 49.571 -11.862 4.839 1.00 0.00 51 HIS A CA 2
ATOM 1756 C C . HIS A 1 51 ? 50.221 -11.131 6.013 1.00 0.00 51 HIS A C 2
ATOM 1757 O O . HIS A 1 51 ? 51.376 -11.362 6.318 1.00 0.00 51 HIS A O 2
ATOM 1771 N N . GLY A 1 52 ? 49.474 -10.253 6.658 1.00 0.00 52 GLY A N 2
ATOM 1772 C CA . GLY A 1 52 ? 49.997 -9.541 7.812 1.00 0.00 52 GLY A CA 2
ATOM 1773 C C . GLY A 1 52 ? 50.211 -10.465 8.993 1.00 0.00 52 GLY A C 2
ATOM 1774 O O . GLY A 1 52 ? 51.046 -10.207 9.858 1.00 0.00 52 GLY A O 2
ATOM 1778 N N . THR A 1 53 ? 49.456 -11.547 9.022 1.00 0.00 53 THR A N 2
ATOM 1779 C CA . THR A 1 53 ? 49.565 -12.526 10.078 1.00 0.00 53 THR A CA 2
ATOM 1780 C C . THR A 1 53 ? 50.590 -13.604 9.705 1.00 0.00 53 THR A C 2
ATOM 1781 O O . THR A 1 53 ? 51.260 -14.172 10.568 1.00 0.00 53 THR A O 2
ATOM 1792 N N . THR A 1 54 ? 50.725 -13.853 8.414 1.00 0.00 54 THR A N 2
ATOM 1793 C CA . THR A 1 54 ? 51.622 -14.886 7.919 1.00 0.00 54 THR A CA 2
ATOM 1794 C C . THR A 1 54 ? 52.799 -14.289 7.138 1.00 0.00 54 THR A C 2
ATOM 1795 O O . THR A 1 54 ? 53.330 -14.916 6.216 1.00 0.00 54 THR A O 2
ATOM 1806 N N . GLN A 1 55 ? 53.217 -13.087 7.517 1.00 0.00 55 GLN A N 2
ATOM 1807 C CA . GLN A 1 55 ? 54.323 -12.421 6.836 1.00 0.00 55 GLN A CA 2
ATOM 1808 C C . GLN A 1 55 ? 55.648 -13.097 7.170 1.00 0.00 55 GLN A C 2
ATOM 1809 O O . GLN A 1 55 ? 55.761 -13.811 8.171 1.00 0.00 55 GLN A O 2
ATOM 1823 N N . HIS A 1 56 ? 56.642 -12.869 6.338 1.00 0.00 56 HIS A N 2
ATOM 1824 C CA . HIS A 1 56 ? 57.957 -13.465 6.537 1.00 0.00 56 HIS A CA 2
ATOM 1825 C C . HIS A 1 56 ? 58.882 -12.471 7.221 1.00 0.00 56 HIS A C 2
ATOM 1826 O O . HIS A 1 56 ? 60.029 -12.283 6.805 1.00 0.00 56 HIS A O 2
ATOM 1840 N N . HIS A 1 57 ? 58.367 -11.852 8.288 1.00 0.00 57 HIS A N 2
ATOM 1841 C CA . HIS A 1 57 ? 59.088 -10.838 9.063 1.00 0.00 57 HIS A CA 2
ATOM 1842 C C . HIS A 1 57 ? 59.382 -9.608 8.227 1.00 0.00 57 HIS A C 2
ATOM 1843 O O . HIS A 1 57 ? 58.549 -8.692 8.231 1.00 0.00 57 HIS A O 2
ATOM 1857 N N . ALA A 1 1 ? 56.930 21.747 -6.315 1.00 0.00 1 ALA A N 3
ATOM 1858 C CA . ALA A 1 1 ? 56.756 21.646 -7.776 1.00 0.00 1 ALA A CA 3
ATOM 1859 C C . ALA A 1 1 ? 56.529 20.197 -8.208 1.00 0.00 1 ALA A C 3
ATOM 1860 O O . ALA A 1 1 ? 56.304 19.924 -9.384 1.00 0.00 1 ALA A O 3
ATOM 1869 N N . SER A 1 2 ? 56.576 19.270 -7.258 1.00 0.00 2 SER A N 3
ATOM 1870 C CA . SER A 1 2 ? 56.420 17.859 -7.576 1.00 0.00 2 SER A CA 3
ATOM 1871 C C . SER A 1 2 ? 55.327 17.205 -6.723 1.00 0.00 2 SER A C 3
ATOM 1872 O O . SER A 1 2 ? 55.357 15.993 -6.487 1.00 0.00 2 SER A O 3
ATOM 1880 N N . MET A 1 3 ? 54.356 17.994 -6.280 1.00 0.00 3 MET A N 3
ATOM 1881 C CA . MET A 1 3 ? 53.276 17.467 -5.448 1.00 0.00 3 MET A CA 3
ATOM 1882 C C . MET A 1 3 ? 52.291 16.625 -6.251 1.00 0.00 3 MET A C 3
ATOM 1883 O O . MET A 1 3 ? 51.575 17.139 -7.113 1.00 0.00 3 MET A O 3
ATOM 1897 N N . GLY A 1 4 ? 52.269 15.329 -5.954 1.00 0.00 4 GLY A N 3
ATOM 1898 C CA . GLY A 1 4 ? 51.343 14.409 -6.594 1.00 0.00 4 GLY A CA 3
ATOM 1899 C C . GLY A 1 4 ? 51.427 14.403 -8.110 1.00 0.00 4 GLY A C 3
ATOM 1900 O O . GLY A 1 4 ? 50.423 14.624 -8.791 1.00 0.00 4 GLY A O 3
ATOM 1904 N N . LYS A 1 5 ? 52.615 14.158 -8.643 1.00 0.00 5 LYS A N 3
ATOM 1905 C CA . LYS A 1 5 ? 52.792 14.086 -10.089 1.00 0.00 5 LYS A CA 3
ATOM 1906 C C . LYS A 1 5 ? 52.225 12.780 -10.605 1.00 0.00 5 LYS A C 3
ATOM 1907 O O . LYS A 1 5 ? 51.569 12.734 -11.645 1.00 0.00 5 LYS A O 3
ATOM 1926 N N . SER A 1 6 ? 52.483 11.732 -9.856 1.00 0.00 6 SER A N 3
ATOM 1927 C CA . SER A 1 6 ? 52.016 10.404 -10.159 1.00 0.00 6 SER A CA 3
ATOM 1928 C C . SER A 1 6 ? 52.314 9.529 -8.953 1.00 0.00 6 SER A C 3
ATOM 1929 O O . SER A 1 6 ? 52.621 10.051 -7.872 1.00 0.00 6 SER A O 3
ATOM 1937 N N . LYS A 1 7 ? 52.219 8.225 -9.114 1.00 0.00 7 LYS A N 3
ATOM 1938 C CA . LYS A 1 7 ? 52.553 7.316 -8.036 1.00 0.00 7 LYS A CA 3
ATOM 1939 C C . LYS A 1 7 ? 54.068 7.284 -7.845 1.00 0.00 7 LYS A C 3
ATOM 1940 O O . LYS A 1 7 ? 54.798 6.646 -8.612 1.00 0.00 7 LYS A O 3
ATOM 1959 N N . GLU A 1 8 ? 54.528 8.012 -6.837 1.00 0.00 8 GLU A N 3
ATOM 1960 C CA . GLU A 1 8 ? 55.949 8.173 -6.575 1.00 0.00 8 GLU A CA 3
ATOM 1961 C C . GLU A 1 8 ? 56.636 6.837 -6.303 1.00 0.00 8 GLU A C 3
ATOM 1962 O O . GLU A 1 8 ? 57.451 6.380 -7.104 1.00 0.00 8 GLU A O 3
ATOM 1974 N N . ILE A 1 9 ? 56.313 6.210 -5.189 1.00 0.00 9 ILE A N 3
ATOM 1975 C CA . ILE A 1 9 ? 56.904 4.924 -4.862 1.00 0.00 9 ILE A CA 3
ATOM 1976 C C . ILE A 1 9 ? 55.811 3.908 -4.567 1.00 0.00 9 ILE A C 3
ATOM 1977 O O . ILE A 1 9 ? 54.990 4.111 -3.673 1.00 0.00 9 ILE A O 3
ATOM 1993 N N . SER A 1 10 ? 55.802 2.819 -5.322 1.00 0.00 10 SER A N 3
ATOM 1994 C CA . SER A 1 10 ? 54.810 1.773 -5.149 1.00 0.00 10 SER A CA 3
ATOM 1995 C C . SER A 1 10 ? 54.903 1.164 -3.748 1.00 0.00 10 SER A C 3
ATOM 1996 O O . SER A 1 10 ? 53.888 0.942 -3.094 1.00 0.00 10 SER A O 3
ATOM 2004 N N . GLN A 1 11 ? 56.133 0.922 -3.288 1.00 0.00 11 GLN A N 3
ATOM 2005 C CA . GLN A 1 11 ? 56.362 0.356 -1.956 1.00 0.00 11 GLN A CA 3
ATOM 2006 C C . GLN A 1 11 ? 55.849 1.305 -0.881 1.00 0.00 11 GLN A C 3
ATOM 2007 O O . GLN A 1 11 ? 55.246 0.881 0.107 1.00 0.00 11 GLN A O 3
ATOM 2021 N N . ASP A 1 12 ? 56.087 2.593 -1.093 1.00 0.00 12 ASP A N 3
ATOM 2022 C CA . ASP A 1 12 ? 55.646 3.627 -0.167 1.00 0.00 12 ASP A CA 3
ATOM 2023 C C . ASP A 1 12 ? 54.134 3.639 -0.091 1.00 0.00 12 ASP A C 3
ATOM 2024 O O . ASP A 1 12 ? 53.566 3.569 0.987 1.00 0.00 12 ASP A O 3
ATOM 2033 N N . LEU A 1 13 ? 53.495 3.692 -1.256 1.00 0.00 13 LEU A N 3
ATOM 2034 C CA . LEU A 1 13 ? 52.040 3.706 -1.352 1.00 0.00 13 LEU A CA 3
ATOM 2035 C C . LEU A 1 13 ? 51.447 2.439 -0.721 1.00 0.00 13 LEU A C 3
ATOM 2036 O O . LEU A 1 13 ? 50.474 2.510 0.029 1.00 0.00 13 LEU A O 3
ATOM 2052 N N . ARG A 1 14 ? 52.054 1.292 -1.019 1.00 0.00 14 ARG A N 3
ATOM 2053 C CA . ARG A 1 14 ? 51.597 0.009 -0.483 1.00 0.00 14 ARG A CA 3
ATOM 2054 C C . ARG A 1 14 ? 51.606 0.002 1.040 1.00 0.00 14 ARG A C 3
ATOM 2055 O O . ARG A 1 14 ? 50.630 -0.383 1.669 1.00 0.00 14 ARG A O 3
ATOM 2076 N N . LYS A 1 15 ? 52.705 0.431 1.622 1.00 0.00 15 LYS A N 3
ATOM 2077 C CA . LYS A 1 15 ? 52.828 0.467 3.070 1.00 0.00 15 LYS A CA 3
ATOM 2078 C C . LYS A 1 15 ? 51.936 1.561 3.657 1.00 0.00 15 LYS A C 3
ATOM 2079 O O . LYS A 1 15 ? 51.298 1.374 4.696 1.00 0.00 15 LYS A O 3
ATOM 2098 N N . LYS A 1 16 ? 51.888 2.688 2.963 1.00 0.00 16 LYS A N 3
ATOM 2099 C CA . LYS A 1 16 ? 51.133 3.853 3.398 1.00 0.00 16 LYS A CA 3
ATOM 2100 C C . LYS A 1 16 ? 49.643 3.562 3.486 1.00 0.00 16 LYS A C 3
ATOM 2101 O O . LYS A 1 16 ? 49.000 3.900 4.478 1.00 0.00 16 LYS A O 3
ATOM 2120 N N . ILE A 1 17 ? 49.094 2.920 2.460 1.00 0.00 17 ILE A N 3
ATOM 2121 C CA . ILE A 1 17 ? 47.676 2.598 2.461 1.00 0.00 17 ILE A CA 3
ATOM 2122 C C . ILE A 1 17 ? 47.342 1.674 3.639 1.00 0.00 17 ILE A C 3
ATOM 2123 O O . ILE A 1 17 ? 46.244 1.730 4.196 1.00 0.00 17 ILE A O 3
ATOM 2139 N N . VAL A 1 18 ? 48.311 0.856 4.037 1.00 0.00 18 VAL A N 3
ATOM 2140 C CA . VAL A 1 18 ? 48.132 -0.057 5.150 1.00 0.00 18 VAL A CA 3
ATOM 2141 C C . VAL A 1 18 ? 48.068 0.697 6.479 1.00 0.00 18 VAL A C 3
ATOM 2142 O O . VAL A 1 18 ? 47.098 0.558 7.234 1.00 0.00 18 VAL A O 3
ATOM 2155 N N . ASP A 1 19 ? 49.080 1.519 6.757 1.00 0.00 19 ASP A N 3
ATOM 2156 C CA . ASP A 1 19 ? 49.124 2.245 8.027 1.00 0.00 19 ASP A CA 3
ATOM 2157 C C . ASP A 1 19 ? 47.976 3.236 8.145 1.00 0.00 19 ASP A C 3
ATOM 2158 O O . ASP A 1 19 ? 47.460 3.468 9.242 1.00 0.00 19 ASP A O 3
ATOM 2167 N N . LEU A 1 20 ? 47.548 3.794 7.018 1.00 0.00 20 LEU A N 3
ATOM 2168 C CA . LEU A 1 20 ? 46.423 4.721 7.012 1.00 0.00 20 LEU A CA 3
ATOM 2169 C C . LEU A 1 20 ? 45.117 3.999 7.345 1.00 0.00 20 LEU A C 3
ATOM 2170 O O . LEU A 1 20 ? 44.128 4.628 7.738 1.00 0.00 20 LEU A O 3
ATOM 2186 N N . HIS A 1 21 ? 45.118 2.674 7.200 1.00 0.00 21 HIS A N 3
ATOM 2187 C CA . HIS A 1 21 ? 43.956 1.867 7.562 1.00 0.00 21 HIS A CA 3
ATOM 2188 C C . HIS A 1 21 ? 43.874 1.715 9.070 1.00 0.00 21 HIS A C 3
ATOM 2189 O O . HIS A 1 21 ? 42.820 1.400 9.617 1.00 0.00 21 HIS A O 3
ATOM 2203 N N . LYS A 1 22 ? 45.000 1.921 9.739 1.00 0.00 22 LYS A N 3
ATOM 2204 C CA . LYS A 1 22 ? 45.023 1.912 11.197 1.00 0.00 22 LYS A CA 3
ATOM 2205 C C . LYS A 1 22 ? 44.695 3.304 11.721 1.00 0.00 22 LYS A C 3
ATOM 2206 O O . LYS A 1 22 ? 44.168 3.460 12.820 1.00 0.00 22 LYS A O 3
ATOM 2225 N N . SER A 1 23 ? 45.013 4.310 10.914 1.00 0.00 23 SER A N 3
ATOM 2226 C CA . SER A 1 23 ? 44.750 5.694 11.262 1.00 0.00 23 SER A CA 3
ATOM 2227 C C . SER A 1 23 ? 43.244 5.961 11.331 1.00 0.00 23 SER A C 3
ATOM 2228 O O . SER A 1 23 ? 42.746 6.523 12.306 1.00 0.00 23 SER A O 3
ATOM 2236 N N . GLY A 1 24 ? 42.526 5.558 10.290 1.00 0.00 24 GLY A N 3
ATOM 2237 C CA . GLY A 1 24 ? 41.087 5.726 10.279 1.00 0.00 24 GLY A CA 3
ATOM 2238 C C . GLY A 1 24 ? 40.638 6.999 9.583 1.00 0.00 24 GLY A C 3
ATOM 2239 O O . GLY A 1 24 ? 40.183 6.955 8.440 1.00 0.00 24 GLY A O 3
ATOM 2243 N N . SER A 1 25 ? 40.769 8.130 10.263 1.00 0.00 25 SER A N 3
ATOM 2244 C CA . SER A 1 25 ? 40.334 9.417 9.717 1.00 0.00 25 SER A CA 3
ATOM 2245 C C . SER A 1 25 ? 41.073 9.761 8.419 1.00 0.00 25 SER A C 3
ATOM 2246 O O . SER A 1 25 ? 40.473 10.259 7.464 1.00 0.00 25 SER A O 3
ATOM 2254 N N . SER A 1 26 ? 42.366 9.468 8.383 1.00 0.00 26 SER A N 3
ATOM 2255 C CA . SER A 1 26 ? 43.189 9.759 7.218 1.00 0.00 26 SER A CA 3
ATOM 2256 C C . SER A 1 26 ? 42.743 8.938 6.000 1.00 0.00 26 SER A C 3
ATOM 2257 O O . SER A 1 26 ? 43.032 9.304 4.858 1.00 0.00 26 SER A O 3
ATOM 2265 N N . LEU A 1 27 ? 42.032 7.840 6.247 1.00 0.00 27 LEU A N 3
ATOM 2266 C CA . LEU A 1 27 ? 41.533 7.001 5.167 1.00 0.00 27 LEU A CA 3
ATOM 2267 C C . LEU A 1 27 ? 40.474 7.756 4.367 1.00 0.00 27 LEU A C 3
ATOM 2268 O O . LEU A 1 27 ? 40.431 7.676 3.142 1.00 0.00 27 LEU A O 3
ATOM 2284 N N . GLY A 1 28 ? 39.640 8.514 5.068 1.00 0.00 28 GLY A N 3
ATOM 2285 C CA . GLY A 1 28 ? 38.620 9.301 4.403 1.00 0.00 28 GLY A CA 3
ATOM 2286 C C . GLY A 1 28 ? 39.225 10.471 3.658 1.00 0.00 28 GLY A C 3
ATOM 2287 O O . GLY A 1 28 ? 38.699 10.913 2.633 1.00 0.00 28 GLY A O 3
ATOM 2291 N N . ALA A 1 29 ? 40.346 10.960 4.169 1.00 0.00 29 ALA A N 3
ATOM 2292 C CA . ALA A 1 29 ? 41.053 12.071 3.560 1.00 0.00 29 ALA A CA 3
ATOM 2293 C C . ALA A 1 29 ? 41.625 11.672 2.205 1.00 0.00 29 ALA A C 3
ATOM 2294 O O . ALA A 1 29 ? 41.397 12.348 1.197 1.00 0.00 29 ALA A O 3
ATOM 2301 N N . ILE A 1 30 ? 42.348 10.557 2.176 1.00 0.00 30 ILE A N 3
ATOM 2302 C CA . ILE A 1 30 ? 42.956 10.084 0.940 1.00 0.00 30 ILE A CA 3
ATOM 2303 C C . ILE A 1 30 ? 41.900 9.620 -0.057 1.00 0.00 30 ILE A C 3
ATOM 2304 O O . ILE A 1 30 ? 42.117 9.667 -1.261 1.00 0.00 30 ILE A O 3
ATOM 2320 N N . SER A 1 31 ? 40.750 9.193 0.446 1.00 0.00 31 SER A N 3
ATOM 2321 C CA . SER A 1 31 ? 39.665 8.762 -0.419 1.00 0.00 31 SER A CA 3
ATOM 2322 C C . SER A 1 31 ? 39.097 9.944 -1.200 1.00 0.00 31 SER A C 3
ATOM 2323 O O . SER A 1 31 ? 38.606 9.787 -2.312 1.00 0.00 31 SER A O 3
ATOM 2331 N N . LYS A 1 32 ? 39.188 11.126 -0.619 1.00 0.00 32 LYS A N 3
ATOM 2332 C CA . LYS A 1 32 ? 38.674 12.325 -1.254 1.00 0.00 32 LYS A CA 3
ATOM 2333 C C . LYS A 1 32 ? 39.738 12.988 -2.134 1.00 0.00 32 LYS A C 3
ATOM 2334 O O . LYS A 1 32 ? 39.462 13.388 -3.266 1.00 0.00 32 LYS A O 3
ATOM 2353 N N . ARG A 1 33 ? 40.952 13.087 -1.614 1.00 0.00 33 ARG A N 3
ATOM 2354 C CA . ARG A 1 33 ? 42.035 13.767 -2.322 1.00 0.00 33 ARG A CA 3
ATOM 2355 C C . ARG A 1 33 ? 42.680 12.883 -3.387 1.00 0.00 33 ARG A C 3
ATOM 2356 O O . ARG A 1 33 ? 42.933 13.334 -4.500 1.00 0.00 33 ARG A O 3
ATOM 2377 N N . LEU A 1 34 ? 42.945 11.633 -3.051 1.00 0.00 34 LEU A N 3
ATOM 2378 C CA . LEU A 1 34 ? 43.567 10.717 -4.001 1.00 0.00 34 LEU A CA 3
ATOM 2379 C C . LEU A 1 34 ? 42.512 9.915 -4.740 1.00 0.00 34 LEU A C 3
ATOM 2380 O O . LEU A 1 34 ? 42.753 9.427 -5.845 1.00 0.00 34 LEU A O 3
ATOM 2396 N N . LYS A 1 35 ? 41.337 9.786 -4.116 1.00 0.00 35 LYS A N 3
ATOM 2397 C CA . LYS A 1 35 ? 40.218 9.049 -4.692 1.00 0.00 35 LYS A CA 3
ATOM 2398 C C . LYS A 1 35 ? 40.605 7.614 -5.001 1.00 0.00 35 LYS A C 3
ATOM 2399 O O . LYS A 1 35 ? 40.729 7.225 -6.163 1.00 0.00 35 LYS A O 3
ATOM 2418 N N . VAL A 1 36 ? 40.823 6.839 -3.959 1.00 0.00 36 VAL A N 3
ATOM 2419 C CA . VAL A 1 36 ? 41.187 5.450 -4.118 1.00 0.00 36 VAL A CA 3
ATOM 2420 C C . VAL A 1 36 ? 39.957 4.597 -4.431 1.00 0.00 36 VAL A C 3
ATOM 2421 O O . VAL A 1 36 ? 38.923 4.708 -3.765 1.00 0.00 36 VAL A O 3
ATOM 2434 N N . PRO A 1 37 ? 40.041 3.761 -5.475 1.00 0.00 37 PRO A N 3
ATOM 2435 C CA . PRO A 1 37 ? 38.945 2.882 -5.864 1.00 0.00 37 PRO A CA 3
ATOM 2436 C C . PRO A 1 37 ? 38.630 1.860 -4.778 1.00 0.00 37 PRO A C 3
ATOM 2437 O O . PRO A 1 37 ? 39.497 1.076 -4.376 1.00 0.00 37 PRO A O 3
ATOM 2448 N N . ARG A 1 38 ? 37.387 1.868 -4.312 1.00 0.00 38 ARG A N 3
ATOM 2449 C CA . ARG A 1 38 ? 36.948 0.972 -3.239 1.00 0.00 38 ARG A CA 3
ATOM 2450 C C . ARG A 1 38 ? 37.149 -0.489 -3.609 1.00 0.00 38 ARG A C 3
ATOM 2451 O O . ARG A 1 38 ? 37.451 -1.315 -2.750 1.00 0.00 38 ARG A O 3
ATOM 2472 N N . SER A 1 39 ? 36.994 -0.800 -4.890 1.00 0.00 39 SER A N 3
ATOM 2473 C CA . SER A 1 39 ? 37.198 -2.155 -5.374 1.00 0.00 39 SER A CA 3
ATOM 2474 C C . SER A 1 39 ? 38.625 -2.620 -5.079 1.00 0.00 39 SER A C 3
ATOM 2475 O O . SER A 1 39 ? 38.845 -3.766 -4.693 1.00 0.00 39 SER A O 3
ATOM 2483 N N . SER A 1 40 ? 39.582 -1.714 -5.235 1.00 0.00 40 SER A N 3
ATOM 2484 C CA . SER A 1 40 ? 40.971 -2.024 -4.970 1.00 0.00 40 SER A CA 3
ATOM 2485 C C . SER A 1 40 ? 41.236 -2.039 -3.467 1.00 0.00 40 SER A C 3
ATOM 2486 O O . SER A 1 40 ? 42.054 -2.819 -2.979 1.00 0.00 40 SER A O 3
ATOM 2494 N N . VAL A 1 41 ? 40.525 -1.180 -2.738 1.00 0.00 41 VAL A N 3
ATOM 2495 C CA . VAL A 1 41 ? 40.657 -1.111 -1.288 1.00 0.00 41 VAL A CA 3
ATOM 2496 C C . VAL A 1 41 ? 40.303 -2.454 -0.660 1.00 0.00 41 VAL A C 3
ATOM 2497 O O . VAL A 1 41 ? 41.045 -2.976 0.166 1.00 0.00 41 VAL A O 3
ATOM 2510 N N . GLN A 1 42 ? 39.184 -3.022 -1.089 1.00 0.00 42 GLN A N 3
ATOM 2511 C CA . GLN A 1 42 ? 38.734 -4.313 -0.580 1.00 0.00 42 GLN A CA 3
ATOM 2512 C C . GLN A 1 42 ? 39.748 -5.414 -0.902 1.00 0.00 42 GLN A C 3
ATOM 2513 O O . GLN A 1 42 ? 39.869 -6.400 -0.175 1.00 0.00 42 GLN A O 3
ATOM 2527 N N . THR A 1 43 ? 40.483 -5.229 -1.981 1.00 0.00 43 THR A N 3
ATOM 2528 C CA . THR A 1 43 ? 41.498 -6.179 -2.376 1.00 0.00 43 THR A CA 3
ATOM 2529 C C . THR A 1 43 ? 42.726 -6.074 -1.460 1.00 0.00 43 THR A C 3
ATOM 2530 O O . THR A 1 43 ? 43.240 -7.089 -0.970 1.00 0.00 43 THR A O 3
ATOM 2541 N N . ILE A 1 44 ? 43.176 -4.844 -1.207 1.00 0.00 44 ILE A N 3
ATOM 2542 C CA . ILE A 1 44 ? 44.369 -4.631 -0.397 1.00 0.00 44 ILE A CA 3
ATOM 2543 C C . ILE A 1 44 ? 44.121 -4.866 1.095 1.00 0.00 44 ILE A C 3
ATOM 2544 O O . ILE A 1 44 ? 45.046 -5.230 1.824 1.00 0.00 44 ILE A O 3
ATOM 2560 N N . VAL A 1 45 ? 42.878 -4.678 1.553 1.00 0.00 45 VAL A N 3
ATOM 2561 C CA . VAL A 1 45 ? 42.563 -4.924 2.962 1.00 0.00 45 VAL A CA 3
ATOM 2562 C C . VAL A 1 45 ? 42.679 -6.404 3.286 1.00 0.00 45 VAL A C 3
ATOM 2563 O O . VAL A 1 45 ? 43.182 -6.780 4.342 1.00 0.00 45 VAL A O 3
ATOM 2576 N N . ARG A 1 46 ? 42.237 -7.247 2.357 1.00 0.00 46 ARG A N 3
ATOM 2577 C CA . ARG A 1 46 ? 42.351 -8.683 2.528 1.00 0.00 46 ARG A CA 3
ATOM 2578 C C . ARG A 1 46 ? 43.803 -9.088 2.368 1.00 0.00 46 ARG A C 3
ATOM 2579 O O . ARG A 1 46 ? 44.275 -10.037 2.995 1.00 0.00 46 ARG A O 3
ATOM 2600 N N . LYS A 1 47 ? 44.507 -8.329 1.537 1.00 0.00 47 LYS A N 3
ATOM 2601 C CA . LYS A 1 47 ? 45.900 -8.582 1.227 1.00 0.00 47 LYS A CA 3
ATOM 2602 C C . LYS A 1 47 ? 46.788 -8.409 2.451 1.00 0.00 47 LYS A C 3
ATOM 2603 O O . LYS A 1 47 ? 47.417 -9.364 2.897 1.00 0.00 47 LYS A O 3
ATOM 2622 N N . TYR A 1 48 ? 46.822 -7.195 3.009 1.00 0.00 48 TYR A N 3
ATOM 2623 C CA . TYR A 1 48 ? 47.710 -6.913 4.137 1.00 0.00 48 TYR A CA 3
ATOM 2624 C C . TYR A 1 48 ? 47.326 -7.729 5.368 1.00 0.00 48 TYR A C 3
ATOM 2625 O O . TYR A 1 48 ? 48.186 -8.103 6.168 1.00 0.00 48 TYR A O 3
ATOM 2643 N N . LYS A 1 49 ? 46.039 -8.019 5.506 1.00 0.00 49 LYS A N 3
ATOM 2644 C CA . LYS A 1 49 ? 45.562 -8.783 6.640 1.00 0.00 49 LYS A CA 3
ATOM 2645 C C . LYS A 1 49 ? 46.014 -10.236 6.544 1.00 0.00 49 LYS A C 3
ATOM 2646 O O . LYS A 1 49 ? 46.590 -10.776 7.489 1.00 0.00 49 LYS A O 3
ATOM 2665 N N . HIS A 1 50 ? 45.772 -10.858 5.395 1.00 0.00 50 HIS A N 3
ATOM 2666 C CA . HIS A 1 50 ? 46.121 -12.262 5.205 1.00 0.00 50 HIS A CA 3
ATOM 2667 C C . HIS A 1 50 ? 47.629 -12.439 5.105 1.00 0.00 50 HIS A C 3
ATOM 2668 O O . HIS A 1 50 ? 48.179 -13.432 5.583 1.00 0.00 50 HIS A O 3
ATOM 2682 N N . HIS A 1 51 ? 48.299 -11.473 4.490 1.00 0.00 51 HIS A N 3
ATOM 2683 C CA . HIS A 1 51 ? 49.747 -11.519 4.363 1.00 0.00 51 HIS A CA 3
ATOM 2684 C C . HIS A 1 51 ? 50.379 -11.431 5.743 1.00 0.00 51 HIS A C 3
ATOM 2685 O O . HIS A 1 51 ? 51.382 -12.084 6.021 1.00 0.00 51 HIS A O 3
ATOM 2699 N N . GLY A 1 52 ? 49.757 -10.637 6.611 1.00 0.00 52 GLY A N 3
ATOM 2700 C CA . GLY A 1 52 ? 50.236 -10.485 7.968 1.00 0.00 52 GLY A CA 3
ATOM 2701 C C . GLY A 1 52 ? 49.976 -11.716 8.815 1.00 0.00 52 GLY A C 3
ATOM 2702 O O . GLY A 1 52 ? 50.519 -11.852 9.907 1.00 0.00 52 GLY A O 3
ATOM 2706 N N . THR A 1 53 ? 49.133 -12.608 8.321 1.00 0.00 53 THR A N 3
ATOM 2707 C CA . THR A 1 53 ? 48.842 -13.842 9.019 1.00 0.00 53 THR A CA 3
ATOM 2708 C C . THR A 1 53 ? 49.954 -14.861 8.761 1.00 0.00 53 THR A C 3
ATOM 2709 O O . THR A 1 53 ? 50.356 -15.605 9.660 1.00 0.00 53 THR A O 3
ATOM 2720 N N . THR A 1 54 ? 50.458 -14.866 7.535 1.00 0.00 54 THR A N 3
ATOM 2721 C CA . THR A 1 54 ? 51.507 -15.784 7.139 1.00 0.00 54 THR A CA 3
ATOM 2722 C C . THR A 1 54 ? 52.895 -15.208 7.462 1.00 0.00 54 THR A C 3
ATOM 2723 O O . THR A 1 54 ? 53.710 -15.854 8.126 1.00 0.00 54 THR A O 3
ATOM 2734 N N . GLN A 1 55 ? 53.145 -13.991 7.008 1.00 0.00 55 GLN A N 3
ATOM 2735 C CA . GLN A 1 55 ? 54.432 -13.343 7.208 1.00 0.00 55 GLN A CA 3
ATOM 2736 C C . GLN A 1 55 ? 54.362 -12.364 8.364 1.00 0.00 55 GLN A C 3
ATOM 2737 O O . GLN A 1 55 ? 53.320 -11.753 8.604 1.00 0.00 55 GLN A O 3
ATOM 2751 N N . HIS A 1 56 ? 55.452 -12.231 9.096 1.00 0.00 56 HIS A N 3
ATOM 2752 C CA . HIS A 1 56 ? 55.511 -11.270 10.181 1.00 0.00 56 HIS A CA 3
ATOM 2753 C C . HIS A 1 56 ? 55.855 -9.897 9.630 1.00 0.00 56 HIS A C 3
ATOM 2754 O O . HIS A 1 56 ? 57.012 -9.613 9.314 1.00 0.00 56 HIS A O 3
ATOM 2768 N N . HIS A 1 57 ? 54.846 -9.064 9.501 1.00 0.00 57 HIS A N 3
ATOM 2769 C CA . HIS A 1 57 ? 55.023 -7.730 8.973 1.00 0.00 57 HIS A CA 3
ATOM 2770 C C . HIS A 1 57 ? 55.293 -6.748 10.107 1.00 0.00 57 HIS A C 3
ATOM 2771 O O . HIS A 1 57 ? 54.324 -6.206 10.675 1.00 0.00 57 HIS A O 3
ATOM 2785 N N . ALA A 1 1 ? 52.972 16.964 -19.079 1.00 0.00 1 ALA A N 4
ATOM 2786 C CA . ALA A 1 1 ? 53.058 16.306 -17.763 1.00 0.00 1 ALA A CA 4
ATOM 2787 C C . ALA A 1 1 ? 54.372 15.551 -17.629 1.00 0.00 1 ALA A C 4
ATOM 2788 O O . ALA A 1 1 ? 54.587 14.523 -18.290 1.00 0.00 1 ALA A O 4
ATOM 2797 N N . SER A 1 2 ? 55.250 16.056 -16.791 1.00 0.00 2 SER A N 4
ATOM 2798 C CA . SER A 1 2 ? 56.536 15.436 -16.578 1.00 0.00 2 SER A CA 4
ATOM 2799 C C . SER A 1 2 ? 56.455 14.448 -15.414 1.00 0.00 2 SER A C 4
ATOM 2800 O O . SER A 1 2 ? 55.558 14.539 -14.569 1.00 0.00 2 SER A O 4
ATOM 2808 N N . MET A 1 3 ? 57.370 13.504 -15.387 1.00 0.00 3 MET A N 4
ATOM 2809 C CA . MET A 1 3 ? 57.411 12.516 -14.330 1.00 0.00 3 MET A CA 4
ATOM 2810 C C . MET A 1 3 ? 58.684 12.668 -13.523 1.00 0.00 3 MET A C 4
ATOM 2811 O O . MET A 1 3 ? 59.751 12.947 -14.078 1.00 0.00 3 MET A O 4
ATOM 2825 N N . GLY A 1 4 ? 58.573 12.498 -12.224 1.00 0.00 4 GLY A N 4
ATOM 2826 C CA . GLY A 1 4 ? 59.729 12.607 -11.374 1.00 0.00 4 GLY A CA 4
ATOM 2827 C C . GLY A 1 4 ? 60.413 11.276 -11.211 1.00 0.00 4 GLY A C 4
ATOM 2828 O O . GLY A 1 4 ? 61.478 11.039 -11.781 1.00 0.00 4 GLY A O 4
ATOM 2832 N N . LYS A 1 5 ? 59.788 10.395 -10.462 1.00 0.00 5 LYS A N 4
ATOM 2833 C CA . LYS A 1 5 ? 60.337 9.083 -10.211 1.00 0.00 5 LYS A CA 4
ATOM 2834 C C . LYS A 1 5 ? 59.219 8.057 -10.152 1.00 0.00 5 LYS A C 4
ATOM 2835 O O . LYS A 1 5 ? 58.410 8.060 -9.222 1.00 0.00 5 LYS A O 4
ATOM 2854 N N . SER A 1 6 ? 59.154 7.201 -11.152 1.00 0.00 6 SER A N 4
ATOM 2855 C CA . SER A 1 6 ? 58.115 6.184 -11.221 1.00 0.00 6 SER A CA 4
ATOM 2856 C C . SER A 1 6 ? 58.591 4.978 -12.023 1.00 0.00 6 SER A C 4
ATOM 2857 O O . SER A 1 6 ? 58.778 5.063 -13.237 1.00 0.00 6 SER A O 4
ATOM 2865 N N . LYS A 1 7 ? 58.801 3.869 -11.342 1.00 0.00 7 LYS A N 4
ATOM 2866 C CA . LYS A 1 7 ? 59.229 2.642 -11.994 1.00 0.00 7 LYS A CA 4
ATOM 2867 C C . LYS A 1 7 ? 58.235 1.529 -11.726 1.00 0.00 7 LYS A C 4
ATOM 2868 O O . LYS A 1 7 ? 57.529 1.078 -12.627 1.00 0.00 7 LYS A O 4
ATOM 2887 N N . GLU A 1 8 ? 58.169 1.113 -10.470 1.00 0.00 8 GLU A N 4
ATOM 2888 C CA . GLU A 1 8 ? 57.292 0.031 -10.051 1.00 0.00 8 GLU A CA 4
ATOM 2889 C C . GLU A 1 8 ? 57.268 -0.072 -8.536 1.00 0.00 8 GLU A C 4
ATOM 2890 O O . GLU A 1 8 ? 56.276 -0.506 -7.955 1.00 0.00 8 GLU A O 4
ATOM 2902 N N . ILE A 1 9 ? 58.375 0.329 -7.908 1.00 0.00 9 ILE A N 4
ATOM 2903 C CA . ILE A 1 9 ? 58.524 0.278 -6.457 1.00 0.00 9 ILE A CA 4
ATOM 2904 C C . ILE A 1 9 ? 57.464 1.151 -5.751 1.00 0.00 9 ILE A C 4
ATOM 2905 O O . ILE A 1 9 ? 57.660 2.348 -5.513 1.00 0.00 9 ILE A O 4
ATOM 2921 N N . SER A 1 10 ? 56.324 0.540 -5.475 1.00 0.00 10 SER A N 4
ATOM 2922 C CA . SER A 1 10 ? 55.205 1.215 -4.845 1.00 0.00 10 SER A CA 4
ATOM 2923 C C . SER A 1 10 ? 55.101 0.856 -3.363 1.00 0.00 10 SER A C 4
ATOM 2924 O O . SER A 1 10 ? 54.025 0.957 -2.762 1.00 0.00 10 SER A O 4
ATOM 2932 N N . GLN A 1 11 ? 56.220 0.439 -2.777 1.00 0.00 11 GLN A N 4
ATOM 2933 C CA . GLN A 1 11 ? 56.260 0.051 -1.366 1.00 0.00 11 GLN A CA 4
ATOM 2934 C C . GLN A 1 11 ? 55.761 1.168 -0.458 1.00 0.00 11 GLN A C 4
ATOM 2935 O O . GLN A 1 11 ? 55.090 0.909 0.540 1.00 0.00 11 GLN A O 4
ATOM 2949 N N . ASP A 1 12 ? 56.079 2.412 -0.805 1.00 0.00 12 ASP A N 4
ATOM 2950 C CA . ASP A 1 12 ? 55.640 3.541 -0.002 1.00 0.00 12 ASP A CA 4
ATOM 2951 C C . ASP A 1 12 ? 54.140 3.701 -0.102 1.00 0.00 12 ASP A C 4
ATOM 2952 O O . ASP A 1 12 ? 53.470 3.864 0.900 1.00 0.00 12 ASP A O 4
ATOM 2961 N N . LEU A 1 13 ? 53.618 3.615 -1.322 1.00 0.00 13 LEU A N 4
ATOM 2962 C CA . LEU A 1 13 ? 52.183 3.733 -1.566 1.00 0.00 13 LEU A CA 4
ATOM 2963 C C . LEU A 1 13 ? 51.425 2.675 -0.766 1.00 0.00 13 LEU A C 4
ATOM 2964 O O . LEU A 1 13 ? 50.415 2.973 -0.128 1.00 0.00 13 LEU A O 4
ATOM 2980 N N . ARG A 1 14 ? 51.930 1.444 -0.793 1.00 0.00 14 ARG A N 4
ATOM 2981 C CA . ARG A 1 14 ? 51.315 0.349 -0.052 1.00 0.00 14 ARG A CA 4
ATOM 2982 C C . ARG A 1 14 ? 51.371 0.632 1.446 1.00 0.00 14 ARG A C 4
ATOM 2983 O O . ARG A 1 14 ? 50.378 0.495 2.152 1.00 0.00 14 ARG A O 4
ATOM 3004 N N . LYS A 1 15 ? 52.539 1.041 1.912 1.00 0.00 15 LYS A N 4
ATOM 3005 C CA . LYS A 1 15 ? 52.741 1.388 3.310 1.00 0.00 15 LYS A CA 4
ATOM 3006 C C . LYS A 1 15 ? 51.768 2.493 3.733 1.00 0.00 15 LYS A C 4
ATOM 3007 O O . LYS A 1 15 ? 51.145 2.418 4.795 1.00 0.00 15 LYS A O 4
ATOM 3026 N N . LYS A 1 16 ? 51.639 3.507 2.880 1.00 0.00 16 LYS A N 4
ATOM 3027 C CA . LYS A 1 16 ? 50.768 4.642 3.143 1.00 0.00 16 LYS A CA 4
ATOM 3028 C C . LYS A 1 16 ? 49.311 4.221 3.223 1.00 0.00 16 LYS A C 4
ATOM 3029 O O . LYS A 1 16 ? 48.651 4.492 4.211 1.00 0.00 16 LYS A O 4
ATOM 3048 N N . ILE A 1 17 ? 48.814 3.547 2.190 1.00 0.00 17 ILE A N 4
ATOM 3049 C CA . ILE A 1 17 ? 47.409 3.153 2.159 1.00 0.00 17 ILE A CA 4
ATOM 3050 C C . ILE A 1 17 ? 47.034 2.290 3.377 1.00 0.00 17 ILE A C 4
ATOM 3051 O O . ILE A 1 17 ? 45.976 2.485 3.980 1.00 0.00 17 ILE A O 4
ATOM 3067 N N . VAL A 1 18 ? 47.921 1.372 3.760 1.00 0.00 18 VAL A N 4
ATOM 3068 C CA . VAL A 1 18 ? 47.686 0.530 4.929 1.00 0.00 18 VAL A CA 4
ATOM 3069 C C . VAL A 1 18 ? 47.663 1.382 6.196 1.00 0.00 18 VAL A C 4
ATOM 3070 O O . VAL A 1 18 ? 46.761 1.254 7.033 1.00 0.00 18 VAL A O 4
ATOM 3083 N N . ASP A 1 19 ? 48.641 2.275 6.310 1.00 0.00 19 ASP A N 4
ATOM 3084 C CA . ASP A 1 19 ? 48.762 3.155 7.468 1.00 0.00 19 ASP A CA 4
ATOM 3085 C C . ASP A 1 19 ? 47.555 4.081 7.576 1.00 0.00 19 ASP A C 4
ATOM 3086 O O . ASP A 1 19 ? 47.044 4.319 8.665 1.00 0.00 19 ASP A O 4
ATOM 3095 N N . LEU A 1 20 ? 47.099 4.585 6.436 1.00 0.00 20 LEU A N 4
ATOM 3096 C CA . LEU A 1 20 ? 45.937 5.466 6.385 1.00 0.00 20 LEU A CA 4
ATOM 3097 C C . LEU A 1 20 ? 44.673 4.737 6.836 1.00 0.00 20 LEU A C 4
ATOM 3098 O O . LEU A 1 20 ? 43.826 5.316 7.523 1.00 0.00 20 LEU A O 4
ATOM 3114 N N . HIS A 1 21 ? 44.550 3.464 6.458 1.00 0.00 21 HIS A N 4
ATOM 3115 C CA . HIS A 1 21 ? 43.408 2.655 6.888 1.00 0.00 21 HIS A CA 4
ATOM 3116 C C . HIS A 1 21 ? 43.419 2.497 8.394 1.00 0.00 21 HIS A C 4
ATOM 3117 O O . HIS A 1 21 ? 42.425 2.760 9.067 1.00 0.00 21 HIS A O 4
ATOM 3131 N N . LYS A 1 22 ? 44.566 2.099 8.918 1.00 0.00 22 LYS A N 4
ATOM 3132 C CA . LYS A 1 22 ? 44.731 1.886 10.346 1.00 0.00 22 LYS A CA 4
ATOM 3133 C C . LYS A 1 22 ? 44.698 3.205 11.118 1.00 0.00 22 LYS A C 4
ATOM 3134 O O . LYS A 1 22 ? 44.529 3.218 12.337 1.00 0.00 22 LYS A O 4
ATOM 3153 N N . SER A 1 23 ? 44.875 4.308 10.406 1.00 0.00 23 SER A N 4
ATOM 3154 C CA . SER A 1 23 ? 44.769 5.624 11.005 1.00 0.00 23 SER A CA 4
ATOM 3155 C C . SER A 1 23 ? 43.320 5.890 11.378 1.00 0.00 23 SER A C 4
ATOM 3156 O O . SER A 1 23 ? 43.025 6.390 12.465 1.00 0.00 23 SER A O 4
ATOM 3164 N N . GLY A 1 24 ? 42.415 5.543 10.465 1.00 0.00 24 GLY A N 4
ATOM 3165 C CA . GLY A 1 24 ? 40.999 5.718 10.706 1.00 0.00 24 GLY A CA 4
ATOM 3166 C C . GLY A 1 24 ? 40.549 7.156 10.543 1.00 0.00 24 GLY A C 4
ATOM 3167 O O . GLY A 1 24 ? 39.740 7.466 9.669 1.00 0.00 24 GLY A O 4
ATOM 3171 N N . SER A 1 25 ? 41.088 8.032 11.370 1.00 0.00 25 SER A N 4
ATOM 3172 C CA . SER A 1 25 ? 40.726 9.437 11.358 1.00 0.00 25 SER A CA 4
ATOM 3173 C C . SER A 1 25 ? 41.154 10.110 10.045 1.00 0.00 25 SER A C 4
ATOM 3174 O O . SER A 1 25 ? 40.557 11.099 9.624 1.00 0.00 25 SER A O 4
ATOM 3182 N N . SER A 1 26 ? 42.169 9.558 9.397 1.00 0.00 26 SER A N 4
ATOM 3183 C CA . SER A 1 26 ? 42.680 10.126 8.160 1.00 0.00 26 SER A CA 4
ATOM 3184 C C . SER A 1 26 ? 42.187 9.343 6.933 1.00 0.00 26 SER A C 4
ATOM 3185 O O . SER A 1 26 ? 42.687 9.529 5.821 1.00 0.00 26 SER A O 4
ATOM 3193 N N . LEU A 1 27 ? 41.189 8.483 7.137 1.00 0.00 27 LEU A N 4
ATOM 3194 C CA . LEU A 1 27 ? 40.645 7.666 6.051 1.00 0.00 27 LEU A CA 4
ATOM 3195 C C . LEU A 1 27 ? 39.949 8.536 5.003 1.00 0.00 27 LEU A C 4
ATOM 3196 O O . LEU A 1 27 ? 39.967 8.229 3.807 1.00 0.00 27 LEU A O 4
ATOM 3212 N N . GLY A 1 28 ? 39.356 9.629 5.454 1.00 0.00 28 GLY A N 4
ATOM 3213 C CA . GLY A 1 28 ? 38.669 10.519 4.547 1.00 0.00 28 GLY A CA 4
ATOM 3214 C C . GLY A 1 28 ? 39.634 11.279 3.665 1.00 0.00 28 GLY A C 4
ATOM 3215 O O . GLY A 1 28 ? 39.319 11.595 2.518 1.00 0.00 28 GLY A O 4
ATOM 3219 N N . ALA A 1 29 ? 40.813 11.553 4.200 1.00 0.00 29 ALA A N 4
ATOM 3220 C CA . ALA A 1 29 ? 41.845 12.284 3.482 1.00 0.00 29 ALA A CA 4
ATOM 3221 C C . ALA A 1 29 ? 42.362 11.486 2.288 1.00 0.00 29 ALA A C 4
ATOM 3222 O O . ALA A 1 29 ? 42.402 11.990 1.161 1.00 0.00 29 ALA A O 4
ATOM 3229 N N . ILE A 1 30 ? 42.744 10.235 2.529 1.00 0.00 30 ILE A N 4
ATOM 3230 C CA . ILE A 1 30 ? 43.275 9.387 1.467 1.00 0.00 30 ILE A CA 4
ATOM 3231 C C . ILE A 1 30 ? 42.223 9.121 0.385 1.00 0.00 30 ILE A C 4
ATOM 3232 O O . ILE A 1 30 ? 42.537 9.097 -0.807 1.00 0.00 30 ILE A O 4
ATOM 3248 N N . SER A 1 31 ? 40.977 8.958 0.796 1.00 0.00 31 SER A N 4
ATOM 3249 C CA . SER A 1 31 ? 39.902 8.688 -0.141 1.00 0.00 31 SER A CA 4
ATOM 3250 C C . SER A 1 31 ? 39.565 9.935 -0.963 1.00 0.00 31 SER A C 4
ATOM 3251 O O . SER A 1 31 ? 39.093 9.838 -2.096 1.00 0.00 31 SER A O 4
ATOM 3259 N N . LYS A 1 32 ? 39.830 11.102 -0.398 1.00 0.00 32 LYS A N 4
ATOM 3260 C CA . LYS A 1 32 ? 39.532 12.358 -1.064 1.00 0.00 32 LYS A CA 4
ATOM 3261 C C . LYS A 1 32 ? 40.620 12.723 -2.076 1.00 0.00 32 LYS A C 4
ATOM 3262 O O . LYS A 1 32 ? 40.326 13.202 -3.175 1.00 0.00 32 LYS A O 4
ATOM 3281 N N . ARG A 1 33 ? 41.872 12.498 -1.710 1.00 0.00 33 ARG A N 4
ATOM 3282 C CA . ARG A 1 33 ? 42.973 12.846 -2.592 1.00 0.00 33 ARG A CA 4
ATOM 3283 C C . ARG A 1 33 ? 43.332 11.706 -3.547 1.00 0.00 33 ARG A C 4
ATOM 3284 O O . ARG A 1 33 ? 43.365 11.900 -4.762 1.00 0.00 33 ARG A O 4
ATOM 3305 N N . LEU A 1 34 ? 43.581 10.527 -3.007 1.00 0.00 34 LEU A N 4
ATOM 3306 C CA . LEU A 1 34 ? 43.991 9.395 -3.826 1.00 0.00 34 LEU A CA 4
ATOM 3307 C C . LEU A 1 34 ? 42.803 8.793 -4.550 1.00 0.00 34 LEU A C 4
ATOM 3308 O O . LEU A 1 34 ? 42.928 8.342 -5.687 1.00 0.00 34 LEU A O 4
ATOM 3324 N N . LYS A 1 35 ? 41.648 8.808 -3.884 1.00 0.00 35 LYS A N 4
ATOM 3325 C CA . LYS A 1 35 ? 40.406 8.280 -4.452 1.00 0.00 35 LYS A CA 4
ATOM 3326 C C . LYS A 1 35 ? 40.578 6.834 -4.900 1.00 0.00 35 LYS A C 4
ATOM 3327 O O . LYS A 1 35 ? 40.226 6.474 -6.027 1.00 0.00 35 LYS A O 4
ATOM 3346 N N . VAL A 1 36 ? 41.126 6.017 -4.018 1.00 0.00 36 VAL A N 4
ATOM 3347 C CA . VAL A 1 36 ? 41.355 4.610 -4.312 1.00 0.00 36 VAL A CA 4
ATOM 3348 C C . VAL A 1 36 ? 40.038 3.876 -4.608 1.00 0.00 36 VAL A C 4
ATOM 3349 O O . VAL A 1 36 ? 39.045 4.050 -3.890 1.00 0.00 36 VAL A O 4
ATOM 3362 N N . PRO A 1 37 ? 40.012 3.066 -5.693 1.00 0.00 37 PRO A N 4
ATOM 3363 C CA . PRO A 1 37 ? 38.818 2.309 -6.097 1.00 0.00 37 PRO A CA 4
ATOM 3364 C C . PRO A 1 37 ? 38.289 1.425 -4.971 1.00 0.00 37 PRO A C 4
ATOM 3365 O O . PRO A 1 37 ? 39.063 0.764 -4.275 1.00 0.00 37 PRO A O 4
ATOM 3376 N N . ARG A 1 38 ? 36.971 1.399 -4.819 1.00 0.00 38 ARG A N 4
ATOM 3377 C CA . ARG A 1 38 ? 36.323 0.669 -3.730 1.00 0.00 38 ARG A CA 4
ATOM 3378 C C . ARG A 1 38 ? 36.681 -0.817 -3.745 1.00 0.00 38 ARG A C 4
ATOM 3379 O O . ARG A 1 38 ? 37.033 -1.388 -2.708 1.00 0.00 38 ARG A O 4
ATOM 3400 N N . SER A 1 39 ? 36.596 -1.437 -4.911 1.00 0.00 39 SER A N 4
ATOM 3401 C CA . SER A 1 39 ? 36.922 -2.848 -5.049 1.00 0.00 39 SER A CA 4
ATOM 3402 C C . SER A 1 39 ? 38.392 -3.100 -4.713 1.00 0.00 39 SER A C 4
ATOM 3403 O O . SER A 1 39 ? 38.750 -4.152 -4.175 1.00 0.00 39 SER A O 4
ATOM 3411 N N . SER A 1 40 ? 39.231 -2.120 -5.007 1.00 0.00 40 SER A N 4
ATOM 3412 C CA . SER A 1 40 ? 40.648 -2.227 -4.740 1.00 0.00 40 SER A CA 4
ATOM 3413 C C . SER A 1 40 ? 40.931 -2.064 -3.249 1.00 0.00 40 SER A C 4
ATOM 3414 O O . SER A 1 40 ? 41.871 -2.651 -2.729 1.00 0.00 40 SER A O 4
ATOM 3422 N N . VAL A 1 41 ? 40.102 -1.273 -2.569 1.00 0.00 41 VAL A N 4
ATOM 3423 C CA . VAL A 1 41 ? 40.230 -1.084 -1.125 1.00 0.00 41 VAL A CA 4
ATOM 3424 C C . VAL A 1 41 ? 40.096 -2.422 -0.414 1.00 0.00 41 VAL A C 4
ATOM 3425 O O . VAL A 1 41 ? 40.969 -2.820 0.353 1.00 0.00 41 VAL A O 4
ATOM 3438 N N . GLN A 1 42 ? 39.006 -3.119 -0.701 1.00 0.00 42 GLN A N 4
ATOM 3439 C CA . GLN A 1 42 ? 38.740 -4.426 -0.115 1.00 0.00 42 GLN A CA 4
ATOM 3440 C C . GLN A 1 42 ? 39.845 -5.415 -0.492 1.00 0.00 42 GLN A C 4
ATOM 3441 O O . GLN A 1 42 ? 40.213 -6.279 0.296 1.00 0.00 42 GLN A O 4
ATOM 3455 N N . THR A 1 43 ? 40.384 -5.264 -1.684 1.00 0.00 43 THR A N 4
ATOM 3456 C CA . THR A 1 43 ? 41.439 -6.138 -2.152 1.00 0.00 43 THR A CA 4
ATOM 3457 C C . THR A 1 43 ? 42.765 -5.854 -1.425 1.00 0.00 43 THR A C 4
ATOM 3458 O O . THR A 1 43 ? 43.460 -6.778 -1.009 1.00 0.00 43 THR A O 4
ATOM 3469 N N . ILE A 1 44 ? 43.092 -4.577 -1.251 1.00 0.00 44 ILE A N 4
ATOM 3470 C CA . ILE A 1 44 ? 44.341 -4.197 -0.610 1.00 0.00 44 ILE A CA 4
ATOM 3471 C C . ILE A 1 44 ? 44.307 -4.529 0.894 1.00 0.00 44 ILE A C 4
ATOM 3472 O O . ILE A 1 44 ? 45.286 -5.044 1.442 1.00 0.00 44 ILE A O 4
ATOM 3488 N N . VAL A 1 45 ? 43.166 -4.277 1.550 1.00 0.00 45 VAL A N 4
ATOM 3489 C CA . VAL A 1 45 ? 43.038 -4.581 2.972 1.00 0.00 45 VAL A CA 4
ATOM 3490 C C . VAL A 1 45 ? 43.086 -6.081 3.202 1.00 0.00 45 VAL A C 4
ATOM 3491 O O . VAL A 1 45 ? 43.561 -6.549 4.232 1.00 0.00 45 VAL A O 4
ATOM 3504 N N . ARG A 1 46 ? 42.614 -6.822 2.219 1.00 0.00 46 ARG A N 4
ATOM 3505 C CA . ARG A 1 46 ? 42.632 -8.267 2.257 1.00 0.00 46 ARG A CA 4
ATOM 3506 C C . ARG A 1 46 ? 44.049 -8.782 2.043 1.00 0.00 46 ARG A C 4
ATOM 3507 O O . ARG A 1 46 ? 44.471 -9.737 2.685 1.00 0.00 46 ARG A O 4
ATOM 3528 N N . LYS A 1 47 ? 44.779 -8.122 1.154 1.00 0.00 47 LYS A N 4
ATOM 3529 C CA . LYS A 1 47 ? 46.134 -8.526 0.803 1.00 0.00 47 LYS A CA 4
ATOM 3530 C C . LYS A 1 47 ? 47.066 -8.535 2.016 1.00 0.00 47 LYS A C 4
ATOM 3531 O O . LYS A 1 47 ? 47.633 -9.576 2.352 1.00 0.00 47 LYS A O 4
ATOM 3550 N N . TYR A 1 48 ? 47.213 -7.391 2.689 1.00 0.00 48 TYR A N 4
ATOM 3551 C CA . TYR A 1 48 ? 48.130 -7.321 3.829 1.00 0.00 48 TYR A CA 4
ATOM 3552 C C . TYR A 1 48 ? 47.614 -8.132 5.014 1.00 0.00 48 TYR A C 4
ATOM 3553 O O . TYR A 1 48 ? 48.399 -8.635 5.824 1.00 0.00 48 TYR A O 4
ATOM 3571 N N . LYS A 1 49 ? 46.300 -8.268 5.106 1.00 0.00 49 LYS A N 4
ATOM 3572 C CA . LYS A 1 49 ? 45.695 -9.044 6.173 1.00 0.00 49 LYS A CA 4
ATOM 3573 C C . LYS A 1 49 ? 46.007 -10.520 5.960 1.00 0.00 49 LYS A C 4
ATOM 3574 O O . LYS A 1 49 ? 46.505 -11.196 6.858 1.00 0.00 49 LYS A O 4
ATOM 3593 N N . HIS A 1 50 ? 45.730 -11.003 4.761 1.00 0.00 50 HIS A N 4
ATOM 3594 C CA . HIS A 1 50 ? 45.975 -12.393 4.410 1.00 0.00 50 HIS A CA 4
ATOM 3595 C C . HIS A 1 50 ? 47.458 -12.712 4.510 1.00 0.00 50 HIS A C 4
ATOM 3596 O O . HIS A 1 50 ? 47.845 -13.712 5.107 1.00 0.00 50 HIS A O 4
ATOM 3610 N N . HIS A 1 51 ? 48.278 -11.846 3.942 1.00 0.00 51 HIS A N 4
ATOM 3611 C CA . HIS A 1 51 ? 49.723 -12.037 3.927 1.00 0.00 51 HIS A CA 4
ATOM 3612 C C . HIS A 1 51 ? 50.290 -12.135 5.344 1.00 0.00 51 HIS A C 4
ATOM 3613 O O . HIS A 1 51 ? 50.964 -13.104 5.682 1.00 0.00 51 HIS A O 4
ATOM 3627 N N . GLY A 1 52 ? 49.990 -11.141 6.166 1.00 0.00 52 GLY A N 4
ATOM 3628 C CA . GLY A 1 52 ? 50.528 -11.101 7.512 1.00 0.00 52 GLY A CA 4
ATOM 3629 C C . GLY A 1 52 ? 50.014 -12.213 8.411 1.00 0.00 52 GLY A C 4
ATOM 3630 O O . GLY A 1 52 ? 50.780 -12.797 9.178 1.00 0.00 52 GLY A O 4
ATOM 3634 N N . THR A 1 53 ? 48.733 -12.526 8.303 1.00 0.00 53 THR A N 4
ATOM 3635 C CA . THR A 1 53 ? 48.118 -13.528 9.172 1.00 0.00 53 THR A CA 4
ATOM 3636 C C . THR A 1 53 ? 48.524 -14.959 8.775 1.00 0.00 53 THR A C 4
ATOM 3637 O O . THR A 1 53 ? 48.528 -15.866 9.608 1.00 0.00 53 THR A O 4
ATOM 3648 N N . THR A 1 54 ? 48.880 -15.152 7.516 1.00 0.00 54 THR A N 4
ATOM 3649 C CA . THR A 1 54 ? 49.287 -16.470 7.042 1.00 0.00 54 THR A CA 4
ATOM 3650 C C . THR A 1 54 ? 50.795 -16.678 7.260 1.00 0.00 54 THR A C 4
ATOM 3651 O O . THR A 1 54 ? 51.298 -17.807 7.236 1.00 0.00 54 THR A O 4
ATOM 3662 N N . GLN A 1 55 ? 51.508 -15.590 7.488 1.00 0.00 55 GLN A N 4
ATOM 3663 C CA . GLN A 1 55 ? 52.939 -15.657 7.699 1.00 0.00 55 GLN A CA 4
ATOM 3664 C C . GLN A 1 55 ? 53.262 -15.844 9.182 1.00 0.00 55 GLN A C 4
ATOM 3665 O O . GLN A 1 55 ? 53.150 -14.911 9.979 1.00 0.00 55 GLN A O 4
ATOM 3679 N N . HIS A 1 56 ? 53.628 -17.063 9.544 1.00 0.00 56 HIS A N 4
ATOM 3680 C CA . HIS A 1 56 ? 53.991 -17.390 10.920 1.00 0.00 56 HIS A CA 4
ATOM 3681 C C . HIS A 1 56 ? 55.432 -17.873 10.988 1.00 0.00 56 HIS A C 4
ATOM 3682 O O . HIS A 1 56 ? 56.260 -17.310 11.705 1.00 0.00 56 HIS A O 4
ATOM 3696 N N . HIS A 1 57 ? 55.725 -18.917 10.238 1.00 0.00 57 HIS A N 4
ATOM 3697 C CA . HIS A 1 57 ? 57.061 -19.483 10.193 1.00 0.00 57 HIS A CA 4
ATOM 3698 C C . HIS A 1 57 ? 57.643 -19.330 8.807 1.00 0.00 57 HIS A C 4
ATOM 3699 O O . HIS A 1 57 ? 57.236 -20.091 7.905 1.00 0.00 57 HIS A O 4
ATOM 3713 N N . ALA A 1 1 ? 63.193 5.910 4.933 1.00 0.00 1 ALA A N 5
ATOM 3714 C CA . ALA A 1 1 ? 62.732 6.019 3.539 1.00 0.00 1 ALA A CA 5
ATOM 3715 C C . ALA A 1 1 ? 61.386 6.738 3.454 1.00 0.00 1 ALA A C 5
ATOM 3716 O O . ALA A 1 1 ? 61.121 7.451 2.494 1.00 0.00 1 ALA A O 5
ATOM 3725 N N . SER A 1 2 ? 60.545 6.563 4.466 1.00 0.00 2 SER A N 5
ATOM 3726 C CA . SER A 1 2 ? 59.228 7.187 4.480 1.00 0.00 2 SER A CA 5
ATOM 3727 C C . SER A 1 2 ? 59.280 8.636 5.006 1.00 0.00 2 SER A C 5
ATOM 3728 O O . SER A 1 2 ? 58.250 9.298 5.120 1.00 0.00 2 SER A O 5
ATOM 3736 N N . MET A 1 3 ? 60.481 9.128 5.323 1.00 0.00 3 MET A N 5
ATOM 3737 C CA . MET A 1 3 ? 60.628 10.502 5.813 1.00 0.00 3 MET A CA 5
ATOM 3738 C C . MET A 1 3 ? 60.494 11.500 4.673 1.00 0.00 3 MET A C 5
ATOM 3739 O O . MET A 1 3 ? 59.903 12.571 4.837 1.00 0.00 3 MET A O 5
ATOM 3753 N N . GLY A 1 4 ? 61.022 11.137 3.512 1.00 0.00 4 GLY A N 5
ATOM 3754 C CA . GLY A 1 4 ? 60.979 12.023 2.362 1.00 0.00 4 GLY A CA 5
ATOM 3755 C C . GLY A 1 4 ? 59.659 11.964 1.616 1.00 0.00 4 GLY A C 5
ATOM 3756 O O . GLY A 1 4 ? 59.645 11.843 0.392 1.00 0.00 4 GLY A O 5
ATOM 3760 N N . LYS A 1 5 ? 58.557 12.048 2.369 1.00 0.00 5 LYS A N 5
ATOM 3761 C CA . LYS A 1 5 ? 57.188 12.033 1.824 1.00 0.00 5 LYS A CA 5
ATOM 3762 C C . LYS A 1 5 ? 56.828 10.710 1.161 1.00 0.00 5 LYS A C 5
ATOM 3763 O O . LYS A 1 5 ? 57.357 10.356 0.100 1.00 0.00 5 LYS A O 5
ATOM 3782 N N . SER A 1 6 ? 55.915 9.995 1.777 1.00 0.00 6 SER A N 5
ATOM 3783 C CA . SER A 1 6 ? 55.438 8.749 1.233 1.00 0.00 6 SER A CA 5
ATOM 3784 C C . SER A 1 6 ? 54.447 9.022 0.102 1.00 0.00 6 SER A C 5
ATOM 3785 O O . SER A 1 6 ? 53.279 9.323 0.346 1.00 0.00 6 SER A O 5
ATOM 3793 N N . LYS A 1 7 ? 54.930 8.951 -1.137 1.00 0.00 7 LYS A N 5
ATOM 3794 C CA . LYS A 1 7 ? 54.097 9.245 -2.295 1.00 0.00 7 LYS A CA 5
ATOM 3795 C C . LYS A 1 7 ? 54.778 8.835 -3.602 1.00 0.00 7 LYS A C 5
ATOM 3796 O O . LYS A 1 7 ? 54.130 8.298 -4.504 1.00 0.00 7 LYS A O 5
ATOM 3815 N N . GLU A 1 8 ? 56.079 9.085 -3.701 1.00 0.00 8 GLU A N 5
ATOM 3816 C CA . GLU A 1 8 ? 56.812 8.809 -4.932 1.00 0.00 8 GLU A CA 5
ATOM 3817 C C . GLU A 1 8 ? 56.956 7.315 -5.180 1.00 0.00 8 GLU A C 5
ATOM 3818 O O . GLU A 1 8 ? 56.550 6.812 -6.229 1.00 0.00 8 GLU A O 5
ATOM 3830 N N . ILE A 1 9 ? 57.523 6.612 -4.220 1.00 0.00 9 ILE A N 5
ATOM 3831 C CA . ILE A 1 9 ? 57.737 5.187 -4.360 1.00 0.00 9 ILE A CA 5
ATOM 3832 C C . ILE A 1 9 ? 56.419 4.444 -4.229 1.00 0.00 9 ILE A C 5
ATOM 3833 O O . ILE A 1 9 ? 55.749 4.536 -3.208 1.00 0.00 9 ILE A O 5
ATOM 3849 N N . SER A 1 10 ? 56.056 3.721 -5.276 1.00 0.00 10 SER A N 5
ATOM 3850 C CA . SER A 1 10 ? 54.796 2.993 -5.330 1.00 0.00 10 SER A CA 5
ATOM 3851 C C . SER A 1 10 ? 54.603 2.052 -4.136 1.00 0.00 10 SER A C 5
ATOM 3852 O O . SER A 1 10 ? 53.527 2.006 -3.560 1.00 0.00 10 SER A O 5
ATOM 3860 N N . GLN A 1 11 ? 55.644 1.315 -3.761 1.00 0.00 11 GLN A N 5
ATOM 3861 C CA . GLN A 1 11 ? 55.543 0.395 -2.629 1.00 0.00 11 GLN A CA 5
ATOM 3862 C C . GLN A 1 11 ? 55.420 1.166 -1.318 1.00 0.00 11 GLN A C 5
ATOM 3863 O O . GLN A 1 11 ? 54.678 0.772 -0.423 1.00 0.00 11 GLN A O 5
ATOM 3877 N N . ASP A 1 12 ? 56.138 2.272 -1.227 1.00 0.00 12 ASP A N 5
ATOM 3878 C CA . ASP A 1 12 ? 56.107 3.120 -0.036 1.00 0.00 12 ASP A CA 5
ATOM 3879 C C . ASP A 1 12 ? 54.725 3.766 0.098 1.00 0.00 12 ASP A C 5
ATOM 3880 O O . ASP A 1 12 ? 54.174 3.868 1.193 1.00 0.00 12 ASP A O 5
ATOM 3889 N N . LEU A 1 13 ? 54.162 4.170 -1.037 1.00 0.00 13 LEU A N 5
ATOM 3890 C CA . LEU A 1 13 ? 52.814 4.729 -1.086 1.00 0.00 13 LEU A CA 5
ATOM 3891 C C . LEU A 1 13 ? 51.784 3.630 -0.810 1.00 0.00 13 LEU A C 5
ATOM 3892 O O . LEU A 1 13 ? 50.740 3.872 -0.193 1.00 0.00 13 LEU A O 5
ATOM 3908 N N . ARG A 1 14 ? 52.092 2.422 -1.269 1.00 0.00 14 ARG A N 5
ATOM 3909 C CA . ARG A 1 14 ? 51.242 1.263 -1.039 1.00 0.00 14 ARG A CA 5
ATOM 3910 C C . ARG A 1 14 ? 51.187 0.973 0.454 1.00 0.00 14 ARG A C 5
ATOM 3911 O O . ARG A 1 14 ? 50.165 0.558 0.987 1.00 0.00 14 ARG A O 5
ATOM 3932 N N . LYS A 1 15 ? 52.304 1.208 1.121 1.00 0.00 15 LYS A N 5
ATOM 3933 C CA . LYS A 1 15 ? 52.392 1.036 2.554 1.00 0.00 15 LYS A CA 5
ATOM 3934 C C . LYS A 1 15 ? 51.667 2.190 3.246 1.00 0.00 15 LYS A C 5
ATOM 3935 O O . LYS A 1 15 ? 51.050 2.007 4.282 1.00 0.00 15 LYS A O 5
ATOM 3954 N N . LYS A 1 16 ? 51.735 3.371 2.639 1.00 0.00 16 LYS A N 5
ATOM 3955 C CA . LYS A 1 16 ? 51.083 4.569 3.170 1.00 0.00 16 LYS A CA 5
ATOM 3956 C C . LYS A 1 16 ? 49.570 4.376 3.280 1.00 0.00 16 LYS A C 5
ATOM 3957 O O . LYS A 1 16 ? 48.981 4.630 4.329 1.00 0.00 16 LYS A O 5
ATOM 3976 N N . ILE A 1 17 ? 48.946 3.922 2.191 1.00 0.00 17 ILE A N 5
ATOM 3977 C CA . ILE A 1 17 ? 47.497 3.717 2.171 1.00 0.00 17 ILE A CA 5
ATOM 3978 C C . ILE A 1 17 ? 47.083 2.650 3.200 1.00 0.00 17 ILE A C 5
ATOM 3979 O O . ILE A 1 17 ? 45.960 2.670 3.722 1.00 0.00 17 ILE A O 5
ATOM 3995 N N . VAL A 1 18 ? 48.002 1.742 3.496 1.00 0.00 18 VAL A N 5
ATOM 3996 C CA . VAL A 1 18 ? 47.773 0.709 4.491 1.00 0.00 18 VAL A CA 5
ATOM 3997 C C . VAL A 1 18 ? 48.009 1.268 5.901 1.00 0.00 18 VAL A C 5
ATOM 3998 O O . VAL A 1 18 ? 47.267 0.971 6.837 1.00 0.00 18 VAL A O 5
ATOM 4011 N N . ASP A 1 19 ? 49.032 2.092 6.028 1.00 0.00 19 ASP A N 5
ATOM 4012 C CA . ASP A 1 19 ? 49.381 2.717 7.296 1.00 0.00 19 ASP A CA 5
ATOM 4013 C C . ASP A 1 19 ? 48.261 3.628 7.756 1.00 0.00 19 ASP A C 5
ATOM 4014 O O . ASP A 1 19 ? 47.807 3.561 8.903 1.00 0.00 19 ASP A O 5
ATOM 4023 N N . LEU A 1 20 ? 47.799 4.465 6.848 1.00 0.00 20 LEU A N 5
ATOM 4024 C CA . LEU A 1 20 ? 46.721 5.385 7.136 1.00 0.00 20 LEU A CA 5
ATOM 4025 C C . LEU A 1 20 ? 45.414 4.626 7.368 1.00 0.00 20 LEU A C 5
ATOM 4026 O O . LEU A 1 20 ? 44.476 5.147 7.975 1.00 0.00 20 LEU A O 5
ATOM 4042 N N . HIS A 1 21 ? 45.375 3.382 6.906 1.00 0.00 21 HIS A N 5
ATOM 4043 C CA . HIS A 1 21 ? 44.229 2.511 7.125 1.00 0.00 21 HIS A CA 5
ATOM 4044 C C . HIS A 1 21 ? 44.165 2.105 8.585 1.00 0.00 21 HIS A C 5
ATOM 4045 O O . HIS A 1 21 ? 43.096 2.086 9.191 1.00 0.00 21 HIS A O 5
ATOM 4059 N N . LYS A 1 22 ? 45.327 1.801 9.151 1.00 0.00 22 LYS A N 5
ATOM 4060 C CA . LYS A 1 22 ? 45.420 1.402 10.550 1.00 0.00 22 LYS A CA 5
ATOM 4061 C C . LYS A 1 22 ? 45.316 2.615 11.453 1.00 0.00 22 LYS A C 5
ATOM 4062 O O . LYS A 1 22 ? 45.148 2.489 12.663 1.00 0.00 22 LYS A O 5
ATOM 4081 N N . SER A 1 23 ? 45.422 3.785 10.856 1.00 0.00 23 SER A N 5
ATOM 4082 C CA . SER A 1 23 ? 45.308 5.026 11.589 1.00 0.00 23 SER A CA 5
ATOM 4083 C C . SER A 1 23 ? 43.844 5.310 11.921 1.00 0.00 23 SER A C 5
ATOM 4084 O O . SER A 1 23 ? 43.535 5.953 12.926 1.00 0.00 23 SER A O 5
ATOM 4092 N N . GLY A 1 24 ? 42.947 4.828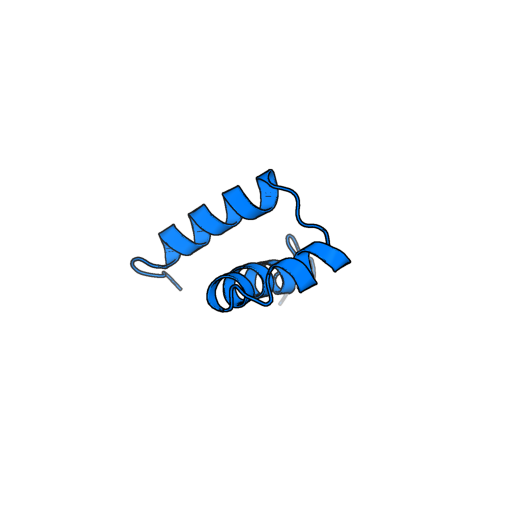 11.068 1.00 0.00 24 GLY A N 5
ATOM 4093 C CA . GLY A 1 24 ? 41.526 5.004 11.296 1.00 0.00 24 GLY A CA 5
ATOM 4094 C C . GLY A 1 24 ? 41.016 6.356 10.840 1.00 0.00 24 GLY A C 5
ATOM 4095 O O . GLY A 1 24 ? 40.160 6.439 9.959 1.00 0.00 24 GLY A O 5
ATOM 4099 N N . SER A 1 25 ? 41.560 7.411 11.417 1.00 0.00 25 SER A N 5
ATOM 4100 C CA . SER A 1 25 ? 41.139 8.774 11.117 1.00 0.00 25 SER A CA 5
ATOM 4101 C C . SER A 1 25 ? 41.687 9.265 9.773 1.00 0.00 25 SER A C 5
ATOM 4102 O O . SER A 1 25 ? 41.456 10.406 9.376 1.00 0.00 25 SER A O 5
ATOM 4110 N N . SER A 1 26 ? 42.400 8.407 9.077 1.00 0.00 26 SER A N 5
ATOM 4111 C CA . SER A 1 26 ? 42.987 8.771 7.807 1.00 0.00 26 SER A CA 5
ATOM 4112 C C . SER A 1 26 ? 42.300 8.040 6.646 1.00 0.00 26 SER A C 5
ATOM 4113 O O . SER A 1 26 ? 42.781 8.071 5.512 1.00 0.00 26 SER A O 5
ATOM 4121 N N . LEU A 1 27 ? 41.165 7.407 6.932 1.00 0.00 27 LEU A N 5
ATOM 4122 C CA . LEU A 1 27 ? 40.425 6.654 5.914 1.00 0.00 27 LEU A CA 5
ATOM 4123 C C . LEU A 1 27 ? 39.823 7.579 4.865 1.00 0.00 27 LEU A C 5
ATOM 4124 O O . LEU A 1 27 ? 40.017 7.378 3.664 1.00 0.00 27 LEU A O 5
ATOM 4140 N N . GLY A 1 28 ? 39.108 8.594 5.321 1.00 0.00 28 GLY A N 5
ATOM 4141 C CA . GLY A 1 28 ? 38.480 9.533 4.411 1.00 0.00 28 GLY A CA 5
ATOM 4142 C C . GLY A 1 28 ? 39.497 10.325 3.621 1.00 0.00 28 GLY A C 5
ATOM 4143 O O . GLY A 1 28 ? 39.215 10.794 2.511 1.00 0.00 28 GLY A O 5
ATOM 4147 N N . ALA A 1 29 ? 40.685 10.467 4.189 1.00 0.00 29 ALA A N 5
ATOM 4148 C CA . ALA A 1 29 ? 41.762 11.188 3.547 1.00 0.00 29 ALA A CA 5
ATOM 4149 C C . ALA A 1 29 ? 42.203 10.474 2.280 1.00 0.00 29 ALA A C 5
ATOM 4150 O O . ALA A 1 29 ? 42.052 10.998 1.184 1.00 0.00 29 ALA A O 5
ATOM 4157 N N . ILE A 1 30 ? 42.712 9.257 2.436 1.00 0.00 30 ILE A N 5
ATOM 4158 C CA . ILE A 1 30 ? 43.194 8.468 1.302 1.00 0.00 30 ILE A CA 5
ATOM 4159 C C . ILE A 1 30 ? 42.078 8.157 0.309 1.00 0.00 30 ILE A C 5
ATOM 4160 O O . ILE A 1 30 ? 42.303 8.145 -0.904 1.00 0.00 30 ILE A O 5
ATOM 4176 N N . SER A 1 31 ? 40.879 7.929 0.826 1.00 0.00 31 SER A N 5
ATOM 4177 C CA . SER A 1 31 ? 39.737 7.589 -0.003 1.00 0.00 31 SER A CA 5
ATOM 4178 C C . SER A 1 31 ? 39.393 8.719 -0.978 1.00 0.00 31 SER A C 5
ATOM 4179 O O . SER A 1 31 ? 39.129 8.472 -2.153 1.00 0.00 31 SER A O 5
ATOM 4187 N N . LYS A 1 32 ? 39.418 9.955 -0.502 1.00 0.00 32 LYS A N 5
ATOM 4188 C CA . LYS A 1 32 ? 39.047 11.081 -1.346 1.00 0.00 32 LYS A CA 5
ATOM 4189 C C . LYS A 1 32 ? 40.256 11.691 -2.055 1.00 0.00 32 LYS A C 5
ATOM 4190 O O . LYS A 1 32 ? 40.190 11.998 -3.242 1.00 0.00 32 LYS A O 5
ATOM 4209 N N . ARG A 1 33 ? 41.357 11.852 -1.327 1.00 0.00 33 ARG A N 5
ATOM 4210 C CA . ARG A 1 33 ? 42.567 12.466 -1.880 1.00 0.00 33 ARG A CA 5
ATOM 4211 C C . ARG A 1 33 ? 43.102 11.663 -3.057 1.00 0.00 33 ARG A C 5
ATOM 4212 O O . ARG A 1 33 ? 43.263 12.188 -4.159 1.00 0.00 33 ARG A O 5
ATOM 4233 N N . LEU A 1 34 ? 43.370 10.392 -2.823 1.00 0.00 34 LEU A N 5
ATOM 4234 C CA . LEU A 1 34 ? 43.875 9.526 -3.871 1.00 0.00 34 LEU A CA 5
ATOM 4235 C C . LEU A 1 34 ? 42.734 9.106 -4.786 1.00 0.00 34 LEU A C 5
ATOM 4236 O O . LEU A 1 34 ? 42.936 8.849 -5.976 1.00 0.00 34 LEU A O 5
ATOM 4252 N N . LYS A 1 35 ? 41.529 9.051 -4.207 1.00 0.00 35 LYS A N 5
ATOM 4253 C CA . LYS A 1 35 ? 40.303 8.692 -4.923 1.00 0.00 35 LYS A CA 5
ATOM 4254 C C . LYS A 1 35 ? 40.432 7.314 -5.575 1.00 0.00 35 LYS A C 5
ATOM 4255 O O . LYS A 1 35 ? 39.880 7.053 -6.651 1.00 0.00 35 LYS A O 5
ATOM 4274 N N . VAL A 1 36 ? 41.156 6.433 -4.913 1.00 0.00 36 VAL A N 5
ATOM 4275 C CA . VAL A 1 36 ? 41.329 5.077 -5.392 1.00 0.00 36 VAL A CA 5
ATOM 4276 C C . VAL A 1 36 ? 40.027 4.309 -5.207 1.00 0.00 36 VAL A C 5
ATOM 4277 O O . VAL A 1 36 ? 39.426 4.366 -4.132 1.00 0.00 36 VAL A O 5
ATOM 4290 N N . PRO A 1 37 ? 39.549 3.613 -6.262 1.00 0.00 37 PRO A N 5
ATOM 4291 C CA . PRO A 1 37 ? 38.314 2.830 -6.199 1.00 0.00 37 PRO A CA 5
ATOM 4292 C C . PRO A 1 37 ? 38.309 1.899 -4.994 1.00 0.00 37 PRO A C 5
ATOM 4293 O O . PRO A 1 37 ? 39.272 1.158 -4.767 1.00 0.00 37 PRO A O 5
ATOM 4304 N N . ARG A 1 38 ? 37.224 1.932 -4.229 1.00 0.00 38 ARG A N 5
ATOM 4305 C CA . ARG A 1 38 ? 37.119 1.144 -3.003 1.00 0.00 38 ARG A CA 5
ATOM 4306 C C . ARG A 1 38 ? 37.257 -0.354 -3.261 1.00 0.00 38 ARG A C 5
ATOM 4307 O O . ARG A 1 38 ? 37.625 -1.103 -2.363 1.00 0.00 38 ARG A O 5
ATOM 4328 N N . SER A 1 39 ? 36.972 -0.784 -4.485 1.00 0.00 39 SER A N 5
ATOM 4329 C CA . SER A 1 39 ? 37.147 -2.181 -4.854 1.00 0.00 39 SER A CA 5
ATOM 4330 C C . SER A 1 39 ? 38.640 -2.524 -4.911 1.00 0.00 39 SER A C 5
ATOM 4331 O O . SER A 1 39 ? 39.061 -3.599 -4.476 1.00 0.00 39 SER A O 5
ATOM 4339 N N . SER A 1 40 ? 39.436 -1.586 -5.424 1.00 0.00 40 SER A N 5
ATOM 4340 C CA . SER A 1 40 ? 40.877 -1.762 -5.503 1.00 0.00 40 SER A CA 5
ATOM 4341 C C . SER A 1 40 ? 41.472 -1.692 -4.101 1.00 0.00 40 SER A C 5
ATOM 4342 O O . SER A 1 40 ? 42.417 -2.403 -3.775 1.00 0.00 40 SER A O 5
ATOM 4350 N N . VAL A 1 41 ? 40.892 -0.838 -3.274 1.00 0.00 41 VAL A N 5
ATOM 4351 C CA . VAL A 1 41 ? 41.316 -0.704 -1.894 1.00 0.00 41 VAL A CA 5
ATOM 4352 C C . VAL A 1 41 ? 40.981 -1.978 -1.118 1.00 0.00 41 VAL A C 5
ATOM 4353 O O . VAL A 1 41 ? 41.793 -2.486 -0.354 1.00 0.00 41 VAL A O 5
ATOM 4366 N N . GLN A 1 42 ? 39.786 -2.497 -1.351 1.00 0.00 42 GLN A N 5
ATOM 4367 C CA . GLN A 1 42 ? 39.313 -3.703 -0.683 1.00 0.00 42 GLN A CA 5
ATOM 4368 C C . GLN A 1 42 ? 40.214 -4.904 -0.975 1.00 0.00 42 GLN A C 5
ATOM 4369 O O . GLN A 1 42 ? 40.531 -5.680 -0.079 1.00 0.00 42 GLN A O 5
ATOM 4383 N N . THR A 1 43 ? 40.631 -5.052 -2.215 1.00 0.00 43 THR A N 5
ATOM 4384 C CA . THR A 1 43 ? 41.450 -6.188 -2.578 1.00 0.00 43 THR A CA 5
ATOM 4385 C C . THR A 1 43 ? 42.867 -6.084 -1.995 1.00 0.00 43 THR A C 5
ATOM 4386 O O . THR A 1 43 ? 43.473 -7.101 -1.659 1.00 0.00 43 THR A O 5
ATOM 4397 N N . ILE A 1 44 ? 43.388 -4.863 -1.849 1.00 0.00 44 ILE A N 5
ATOM 4398 C CA . ILE A 1 44 ? 44.728 -4.701 -1.303 1.00 0.00 44 ILE A CA 5
ATOM 4399 C C . ILE A 1 44 ? 44.723 -4.822 0.220 1.00 0.00 44 ILE A C 5
ATOM 4400 O O . ILE A 1 44 ? 45.672 -5.342 0.811 1.00 0.00 44 ILE A O 5
ATOM 4416 N N . VAL A 1 45 ? 43.639 -4.375 0.856 1.00 0.00 45 VAL A N 5
ATOM 4417 C CA . VAL A 1 45 ? 43.525 -4.493 2.304 1.00 0.00 45 VAL A CA 5
ATOM 4418 C C . VAL A 1 45 ? 43.241 -5.932 2.698 1.00 0.00 45 VAL A C 5
ATOM 4419 O O . VAL A 1 45 ? 43.648 -6.377 3.757 1.00 0.00 45 VAL A O 5
ATOM 4432 N N . ARG A 1 46 ? 42.552 -6.660 1.823 1.00 0.00 46 ARG A N 5
ATOM 4433 C CA . ARG A 1 46 ? 42.250 -8.065 2.065 1.00 0.00 46 ARG A CA 5
ATOM 4434 C C . ARG A 1 46 ? 43.546 -8.863 2.172 1.00 0.00 46 ARG A C 5
ATOM 4435 O O . ARG A 1 46 ? 43.714 -9.687 3.077 1.00 0.00 46 ARG A O 5
ATOM 4456 N N . LYS A 1 47 ? 44.465 -8.597 1.252 1.00 0.00 47 LYS A N 5
ATOM 4457 C CA . LYS A 1 47 ? 45.758 -9.261 1.247 1.00 0.00 47 LYS A CA 5
ATOM 4458 C C . LYS A 1 47 ? 46.554 -8.871 2.484 1.00 0.00 47 LYS A C 5
ATOM 4459 O O . LYS A 1 47 ? 47.236 -9.703 3.090 1.00 0.00 47 LYS A O 5
ATOM 4478 N N . TYR A 1 48 ? 46.447 -7.607 2.868 1.00 0.00 48 TYR A N 5
ATOM 4479 C CA . TYR A 1 48 ? 47.124 -7.105 4.021 1.00 0.00 48 TYR A CA 5
ATOM 4480 C C . TYR A 1 48 ? 46.576 -7.742 5.291 1.00 0.00 48 TYR A C 5
ATOM 4481 O O . TYR A 1 48 ? 47.338 -8.144 6.161 1.00 0.00 48 TYR A O 5
ATOM 4499 N N . LYS A 1 49 ? 45.255 -7.841 5.388 1.00 0.00 49 LYS A N 5
ATOM 4500 C CA . LYS A 1 49 ? 44.622 -8.455 6.548 1.00 0.00 49 LYS A CA 5
ATOM 4501 C C . LYS A 1 49 ? 45.039 -9.907 6.681 1.00 0.00 49 LYS A C 5
ATOM 4502 O O . LYS A 1 49 ? 45.191 -10.418 7.793 1.00 0.00 49 LYS A O 5
ATOM 4521 N N . HIS A 1 50 ? 45.235 -10.574 5.549 1.00 0.00 50 HIS A N 5
ATOM 4522 C CA . HIS A 1 50 ? 45.705 -11.947 5.569 1.00 0.00 50 HIS A CA 5
ATOM 4523 C C . HIS A 1 50 ? 47.119 -11.986 6.141 1.00 0.00 50 HIS A C 5
ATOM 4524 O O . HIS A 1 50 ? 47.449 -12.856 6.944 1.00 0.00 50 HIS A O 5
ATOM 4538 N N . HIS A 1 51 ? 47.942 -11.016 5.741 1.00 0.00 51 HIS A N 5
ATOM 4539 C CA . HIS A 1 51 ? 49.294 -10.889 6.287 1.00 0.00 51 HIS A CA 5
ATOM 4540 C C . HIS A 1 51 ? 49.213 -10.515 7.762 1.00 0.00 51 HIS A C 5
ATOM 4541 O O . HIS A 1 51 ? 50.075 -10.874 8.557 1.00 0.00 51 HIS A O 5
ATOM 4555 N N . GLY A 1 52 ? 48.150 -9.798 8.112 1.00 0.00 52 GLY A N 5
ATOM 4556 C CA . GLY A 1 52 ? 47.908 -9.420 9.486 1.00 0.00 52 GLY A CA 5
ATOM 4557 C C . GLY A 1 52 ? 47.460 -10.602 10.322 1.00 0.00 52 GLY A C 5
ATOM 4558 O O . GLY A 1 52 ? 47.367 -10.516 11.543 1.00 0.00 52 GLY A O 5
ATOM 4562 N N . THR A 1 53 ? 47.180 -11.702 9.656 1.00 0.00 53 THR A N 5
ATOM 4563 C CA . THR A 1 53 ? 46.782 -12.915 10.321 1.00 0.00 53 THR A CA 5
ATOM 4564 C C . THR A 1 53 ? 48.001 -13.824 10.510 1.00 0.00 53 THR A C 5
ATOM 4565 O O . THR A 1 53 ? 48.137 -14.508 11.526 1.00 0.00 53 THR A O 5
ATOM 4576 N N . THR A 1 54 ? 48.893 -13.805 9.529 1.00 0.00 54 THR A N 5
ATOM 4577 C CA . THR A 1 54 ? 50.096 -14.612 9.570 1.00 0.00 54 THR A CA 5
ATOM 4578 C C . THR A 1 54 ? 51.212 -13.913 10.359 1.00 0.00 54 THR A C 5
ATOM 4579 O O . THR A 1 54 ? 51.571 -14.341 11.458 1.00 0.00 54 THR A O 5
ATOM 4590 N N . GLN A 1 55 ? 51.737 -12.829 9.800 1.00 0.00 55 GLN A N 5
ATOM 4591 C CA . GLN A 1 55 ? 52.805 -12.061 10.443 1.00 0.00 55 GLN A CA 5
ATOM 4592 C C . GLN A 1 55 ? 52.227 -11.093 11.463 1.00 0.00 55 GLN A C 5
ATOM 4593 O O . GLN A 1 55 ? 52.868 -10.769 12.459 1.00 0.00 55 GLN A O 5
ATOM 4607 N N . HIS A 1 56 ? 51.013 -10.640 11.189 1.00 0.00 56 HIS A N 5
ATOM 4608 C CA . HIS A 1 56 ? 50.269 -9.741 12.069 1.00 0.00 56 HIS A CA 5
ATOM 4609 C C . HIS A 1 56 ? 50.873 -8.336 12.120 1.00 0.00 56 HIS A C 5
ATOM 4610 O O . HIS A 1 56 ? 51.638 -8.016 13.024 1.00 0.00 56 HIS A O 5
ATOM 4624 N N . HIS A 1 57 ? 50.533 -7.522 11.117 1.00 0.00 57 HIS A N 5
ATOM 4625 C CA . HIS A 1 57 ? 50.925 -6.106 11.063 1.00 0.00 57 HIS A CA 5
ATOM 4626 C C . HIS A 1 57 ? 52.447 -5.924 10.952 1.00 0.00 57 HIS A C 5
ATOM 4627 O O . HIS A 1 57 ? 52.951 -5.825 9.813 1.00 0.00 57 HIS A O 5
ATOM 4641 N N . ALA A 1 1 ? 74.708 5.576 -15.867 1.00 0.00 1 ALA A N 6
ATOM 4642 C CA . ALA A 1 1 ? 74.135 6.678 -15.068 1.00 0.00 1 ALA A CA 6
ATOM 4643 C C . ALA A 1 1 ? 73.337 6.149 -13.877 1.00 0.00 1 ALA A C 6
ATOM 4644 O O . ALA A 1 1 ? 73.034 6.900 -12.951 1.00 0.00 1 ALA A O 6
ATOM 4653 N N . SER A 1 2 ? 73.004 4.846 -13.909 1.00 0.00 2 SER A N 6
ATOM 4654 C CA . SER A 1 2 ? 72.223 4.165 -12.853 1.00 0.00 2 SER A CA 6
ATOM 4655 C C . SER A 1 2 ? 70.857 4.826 -12.608 1.00 0.00 2 SER A C 6
ATOM 4656 O O . SER A 1 2 ? 70.524 5.854 -13.205 1.00 0.00 2 SER A O 6
ATOM 4664 N N . MET A 1 3 ? 70.063 4.216 -11.751 1.00 0.00 3 MET A N 6
ATOM 4665 C CA . MET A 1 3 ? 68.753 4.746 -11.421 1.00 0.00 3 MET A CA 6
ATOM 4666 C C . MET A 1 3 ? 68.880 5.861 -10.403 1.00 0.00 3 MET A C 6
ATOM 4667 O O . MET A 1 3 ? 69.195 5.611 -9.240 1.00 0.00 3 MET A O 6
ATOM 4681 N N . GLY A 1 4 ? 68.661 7.088 -10.845 1.00 0.00 4 GLY A N 6
ATOM 4682 C CA . GLY A 1 4 ? 68.738 8.218 -9.945 1.00 0.00 4 GLY A CA 6
ATOM 4683 C C . GLY A 1 4 ? 67.637 8.174 -8.918 1.00 0.00 4 GLY A C 6
ATOM 4684 O O . GLY A 1 4 ? 67.878 8.381 -7.725 1.00 0.00 4 GLY A O 6
ATOM 4688 N N . LYS A 1 5 ? 66.425 7.878 -9.384 1.00 0.00 5 LYS A N 6
ATOM 4689 C CA . LYS A 1 5 ? 65.256 7.777 -8.524 1.00 0.00 5 LYS A CA 6
ATOM 4690 C C . LYS A 1 5 ? 64.016 7.477 -9.354 1.00 0.00 5 LYS A C 6
ATOM 4691 O O . LYS A 1 5 ? 63.327 6.484 -9.112 1.00 0.00 5 LYS A O 6
ATOM 4710 N N . SER A 1 6 ? 63.752 8.344 -10.343 1.00 0.00 6 SER A N 6
ATOM 4711 C CA . SER A 1 6 ? 62.572 8.242 -11.209 1.00 0.00 6 SER A CA 6
ATOM 4712 C C . SER A 1 6 ? 61.313 8.590 -10.414 1.00 0.00 6 SER A C 6
ATOM 4713 O O . SER A 1 6 ? 60.737 9.668 -10.584 1.00 0.00 6 SER A O 6
ATOM 4721 N N . LYS A 1 7 ? 60.914 7.689 -9.538 1.00 0.00 7 LYS A N 6
ATOM 4722 C CA . LYS A 1 7 ? 59.776 7.894 -8.674 1.00 0.00 7 LYS A CA 6
ATOM 4723 C C . LYS A 1 7 ? 59.799 6.847 -7.577 1.00 0.00 7 LYS A C 6
ATOM 4724 O O . LYS A 1 7 ? 59.408 5.702 -7.794 1.00 0.00 7 LYS A O 6
ATOM 4743 N N . GLU A 1 8 ? 60.280 7.231 -6.407 1.00 0.00 8 GLU A N 6
ATOM 4744 C CA . GLU A 1 8 ? 60.401 6.295 -5.295 1.00 0.00 8 GLU A CA 6
ATOM 4745 C C . GLU A 1 8 ? 59.063 6.066 -4.615 1.00 0.00 8 GLU A C 6
ATOM 4746 O O . GLU A 1 8 ? 58.923 5.174 -3.784 1.00 0.00 8 GLU A O 6
ATOM 4758 N N . ILE A 1 9 ? 58.079 6.868 -4.975 1.00 0.00 9 ILE A N 6
ATOM 4759 C CA . ILE A 1 9 ? 56.755 6.750 -4.392 1.00 0.00 9 ILE A CA 6
ATOM 4760 C C . ILE A 1 9 ? 55.949 5.665 -5.128 1.00 0.00 9 ILE A C 6
ATOM 4761 O O . ILE A 1 9 ? 54.897 5.932 -5.709 1.00 0.00 9 ILE A O 6
ATOM 4777 N N . SER A 1 10 ? 56.488 4.456 -5.133 1.00 0.00 10 SER A N 6
ATOM 4778 C CA . SER A 1 10 ? 55.844 3.325 -5.770 1.00 0.00 10 SER A CA 6
ATOM 4779 C C . SER A 1 10 ? 55.156 2.441 -4.729 1.00 0.00 10 SER A C 6
ATOM 4780 O O . SER A 1 10 ? 53.927 2.443 -4.604 1.00 0.00 10 SER A O 6
ATOM 4788 N N . GLN A 1 11 ? 55.958 1.709 -3.959 1.00 0.00 11 GLN A N 6
ATOM 4789 C CA . GLN A 1 11 ? 55.439 0.839 -2.915 1.00 0.00 11 GLN A CA 6
ATOM 4790 C C . GLN A 1 11 ? 54.968 1.677 -1.734 1.00 0.00 11 GLN A C 6
ATOM 4791 O O . GLN A 1 11 ? 54.194 1.217 -0.888 1.00 0.00 11 GLN A O 6
ATOM 4805 N N . ASP A 1 12 ? 55.435 2.919 -1.696 1.00 0.00 12 ASP A N 6
ATOM 4806 C CA . ASP A 1 12 ? 55.040 3.872 -0.665 1.00 0.00 12 ASP A CA 6
ATOM 4807 C C . ASP A 1 12 ? 53.526 4.064 -0.679 1.00 0.00 12 ASP A C 6
ATOM 4808 O O . ASP A 1 12 ? 52.904 4.244 0.360 1.00 0.00 12 ASP A O 6
ATOM 4817 N N . LEU A 1 13 ? 52.939 3.994 -1.872 1.00 0.00 13 LEU A N 6
ATOM 4818 C CA . LEU A 1 13 ? 51.493 4.118 -2.028 1.00 0.00 13 LEU A CA 6
ATOM 4819 C C . LEU A 1 13 ? 50.789 2.924 -1.386 1.00 0.00 13 LEU A C 6
ATOM 4820 O O . LEU A 1 13 ? 49.742 3.066 -0.753 1.00 0.00 13 LEU A O 6
ATOM 4836 N N . ARG A 1 14 ? 51.397 1.752 -1.538 1.00 0.00 14 ARG A N 6
ATOM 4837 C CA . ARG A 1 14 ? 50.842 0.507 -1.015 1.00 0.00 14 ARG A CA 6
ATOM 4838 C C . ARG A 1 14 ? 50.843 0.495 0.508 1.00 0.00 14 ARG A C 6
ATOM 4839 O O . ARG A 1 14 ? 49.862 0.115 1.131 1.00 0.00 14 ARG A O 6
ATOM 4860 N N . LYS A 1 15 ? 51.943 0.916 1.105 1.00 0.00 15 LYS A N 6
ATOM 4861 C CA . LYS A 1 15 ? 52.033 0.957 2.557 1.00 0.00 15 LYS A CA 6
ATOM 4862 C C . LYS A 1 15 ? 51.195 2.104 3.117 1.00 0.00 15 LYS A C 6
ATOM 4863 O O . LYS A 1 15 ? 50.688 2.027 4.231 1.00 0.00 15 LYS A O 6
ATOM 4882 N N . LYS A 1 16 ? 51.039 3.158 2.323 1.00 0.00 16 LYS A N 6
ATOM 4883 C CA . LYS A 1 16 ? 50.287 4.332 2.741 1.00 0.00 16 LYS A CA 6
ATOM 4884 C C . LYS A 1 16 ? 48.803 4.019 2.867 1.00 0.00 16 LYS A C 6
ATOM 4885 O O . LYS A 1 16 ? 48.177 4.343 3.878 1.00 0.00 16 LYS A O 6
ATOM 4904 N N . ILE A 1 17 ? 48.248 3.376 1.843 1.00 0.00 17 ILE A N 6
ATOM 4905 C CA . ILE A 1 17 ? 46.828 3.041 1.829 1.00 0.00 17 ILE A CA 6
ATOM 4906 C C . ILE A 1 17 ? 46.470 2.101 2.992 1.00 0.00 17 ILE A C 6
ATOM 4907 O O . ILE A 1 17 ? 45.355 2.141 3.516 1.00 0.00 17 ILE A O 6
ATOM 4923 N N . VAL A 1 18 ? 47.429 1.282 3.405 1.00 0.00 18 VAL A N 6
ATOM 4924 C CA . VAL A 1 18 ? 47.224 0.364 4.512 1.00 0.00 18 VAL A CA 6
ATOM 4925 C C . VAL A 1 18 ? 47.390 1.082 5.854 1.00 0.00 18 VAL A C 6
ATOM 4926 O O . VAL A 1 18 ? 46.570 0.921 6.762 1.00 0.00 18 VAL A O 6
ATOM 4939 N N . ASP A 1 19 ? 48.443 1.884 5.964 1.00 0.00 19 ASP A N 6
ATOM 4940 C CA . ASP A 1 19 ? 48.739 2.612 7.200 1.00 0.00 19 ASP A CA 6
ATOM 4941 C C . ASP A 1 19 ? 47.597 3.537 7.599 1.00 0.00 19 ASP A C 6
ATOM 4942 O O . ASP A 1 19 ? 47.058 3.431 8.702 1.00 0.00 19 ASP A O 6
ATOM 4951 N N . LEU A 1 20 ? 47.209 4.423 6.694 1.00 0.00 20 LEU A N 6
ATOM 4952 C CA . LEU A 1 20 ? 46.144 5.382 6.975 1.00 0.00 20 LEU A CA 6
ATOM 4953 C C . LEU A 1 20 ? 44.794 4.679 7.141 1.00 0.00 20 LEU A C 6
ATOM 4954 O O . LEU A 1 20 ? 43.882 5.200 7.796 1.00 0.00 20 LEU A O 6
ATOM 4970 N N . HIS A 1 21 ? 44.683 3.484 6.563 1.00 0.00 21 HIS A N 6
ATOM 4971 C CA . HIS A 1 21 ? 43.472 2.671 6.671 1.00 0.00 21 HIS A CA 6
ATOM 4972 C C . HIS A 1 21 ? 43.201 2.332 8.125 1.00 0.00 21 HIS A C 6
ATOM 4973 O O . HIS A 1 21 ? 42.061 2.367 8.591 1.00 0.00 21 HIS A O 6
ATOM 4987 N N . LYS A 1 22 ? 44.265 2.013 8.826 1.00 0.00 22 LYS A N 6
ATOM 4988 C CA . LYS A 1 22 ? 44.189 1.578 10.203 1.00 0.00 22 LYS A CA 6
ATOM 4989 C C . LYS A 1 22 ? 44.281 2.752 11.165 1.00 0.00 22 LYS A C 6
ATOM 4990 O O . LYS A 1 22 ? 44.129 2.588 12.370 1.00 0.00 22 LYS A O 6
ATOM 5009 N N . SER A 1 23 ? 44.530 3.933 10.627 1.00 0.00 23 SER A N 6
ATOM 5010 C CA . SER A 1 23 ? 44.575 5.133 11.438 1.00 0.00 23 SER A CA 6
ATOM 5011 C C . SER A 1 23 ? 43.158 5.627 11.711 1.00 0.00 23 SER A C 6
ATOM 5012 O O . SER A 1 23 ? 42.920 6.399 12.640 1.00 0.00 23 SER A O 6
ATOM 5020 N N . GLY A 1 24 ? 42.220 5.180 10.882 1.00 0.00 24 GLY A N 6
ATOM 5021 C CA . GLY A 1 24 ? 40.824 5.512 11.086 1.00 0.00 24 GLY A CA 6
ATOM 5022 C C . GLY A 1 24 ? 40.447 6.872 10.543 1.00 0.00 24 GLY A C 6
ATOM 5023 O O . GLY A 1 24 ? 39.779 6.971 9.515 1.00 0.00 24 GLY A O 6
ATOM 5027 N N . SER A 1 25 ? 40.882 7.916 11.223 1.00 0.00 25 SER A N 6
ATOM 5028 C CA . SER A 1 25 ? 40.555 9.281 10.837 1.00 0.00 25 SER A CA 6
ATOM 5029 C C . SER A 1 25 ? 41.168 9.649 9.484 1.00 0.00 25 SER A C 6
ATOM 5030 O O . SER A 1 25 ? 40.689 10.553 8.796 1.00 0.00 25 SER A O 6
ATOM 5038 N N . SER A 1 26 ? 42.204 8.929 9.096 1.00 0.00 26 SER A N 6
ATOM 5039 C CA . SER A 1 26 ? 42.885 9.185 7.845 1.00 0.00 26 SER A CA 6
ATOM 5040 C C . SER A 1 26 ? 42.186 8.481 6.666 1.00 0.00 26 SER A C 6
ATOM 5041 O O . SER A 1 26 ? 42.674 8.514 5.534 1.00 0.00 26 SER A O 6
ATOM 5049 N N . LEU A 1 27 ? 41.036 7.859 6.938 1.00 0.00 27 LEU A N 6
ATOM 5050 C CA . LEU A 1 27 ? 40.269 7.169 5.899 1.00 0.00 27 LEU A CA 6
ATOM 5051 C C . LEU A 1 27 ? 39.781 8.186 4.861 1.00 0.00 27 LEU A C 6
ATOM 5052 O O . LEU A 1 27 ? 39.918 7.979 3.653 1.00 0.00 27 LEU A O 6
ATOM 5068 N N . GLY A 1 28 ? 39.234 9.294 5.345 1.00 0.00 28 GLY A N 6
ATOM 5069 C CA . GLY A 1 28 ? 38.761 10.338 4.460 1.00 0.00 28 GLY A CA 6
ATOM 5070 C C . GLY A 1 28 ? 39.900 11.047 3.753 1.00 0.00 28 GLY A C 6
ATOM 5071 O O . GLY A 1 28 ? 39.692 11.723 2.747 1.00 0.00 28 GLY A O 6
ATOM 5075 N N . ALA A 1 29 ? 41.108 10.882 4.278 1.00 0.00 29 ALA A N 6
ATOM 5076 C CA . ALA A 1 29 ? 42.284 11.495 3.691 1.00 0.00 29 ALA A CA 6
ATOM 5077 C C . ALA A 1 29 ? 42.718 10.738 2.447 1.00 0.00 29 ALA A C 6
ATOM 5078 O O . ALA A 1 29 ? 42.860 11.323 1.374 1.00 0.00 29 ALA A O 6
ATOM 5085 N N . ILE A 1 30 ? 42.910 9.426 2.586 1.00 0.00 30 ILE A N 6
ATOM 5086 C CA . ILE A 1 30 ? 43.317 8.590 1.455 1.00 0.00 30 ILE A CA 6
ATOM 5087 C C . ILE A 1 30 ? 42.274 8.608 0.346 1.00 0.00 30 ILE A C 6
ATOM 5088 O O . ILE A 1 30 ? 42.616 8.663 -0.830 1.00 0.00 30 ILE A O 6
ATOM 5104 N N . SER A 1 31 ? 41.009 8.588 0.726 1.00 0.00 31 SER A N 6
ATOM 5105 C CA . SER A 1 31 ? 39.924 8.624 -0.244 1.00 0.00 31 SER A CA 6
ATOM 5106 C C . SER A 1 31 ? 39.951 9.943 -1.026 1.00 0.00 31 SER A C 6
ATOM 5107 O O . SER A 1 31 ? 39.594 9.994 -2.205 1.00 0.00 31 SER A O 6
ATOM 5115 N N . LYS A 1 32 ? 40.414 10.997 -0.369 1.00 0.00 32 LYS A N 6
ATOM 5116 C CA . LYS A 1 32 ? 40.470 12.318 -0.969 1.00 0.00 32 LYS A CA 6
ATOM 5117 C C . LYS A 1 32 ? 41.684 12.477 -1.886 1.00 0.00 32 LYS A C 6
ATOM 5118 O O . LYS A 1 32 ? 41.541 12.722 -3.082 1.00 0.00 32 LYS A O 6
ATOM 5137 N N . ARG A 1 33 ? 42.875 12.329 -1.321 1.00 0.00 33 ARG A N 6
ATOM 5138 C CA . ARG A 1 33 ? 44.108 12.565 -2.068 1.00 0.00 33 ARG A CA 6
ATOM 5139 C C . ARG A 1 33 ? 44.469 11.422 -3.023 1.00 0.00 33 ARG A C 6
ATOM 5140 O O . ARG A 1 33 ? 44.925 11.670 -4.141 1.00 0.00 33 ARG A O 6
ATOM 5161 N N . LEU A 1 34 ? 44.268 10.183 -2.597 1.00 0.00 34 LEU A N 6
ATOM 5162 C CA . LEU A 1 34 ? 44.603 9.039 -3.444 1.00 0.00 34 LEU A CA 6
ATOM 5163 C C . LEU A 1 34 ? 43.510 8.784 -4.466 1.00 0.00 34 LEU A C 6
ATOM 5164 O O . LEU A 1 34 ? 43.797 8.416 -5.613 1.00 0.00 34 LEU A O 6
ATOM 5180 N N . LYS A 1 35 ? 42.251 8.999 -4.051 1.00 0.00 35 LYS A N 6
ATOM 5181 C CA . LYS A 1 35 ? 41.095 8.806 -4.931 1.00 0.00 35 LYS A CA 6
ATOM 5182 C C . LYS A 1 35 ? 41.055 7.353 -5.427 1.00 0.00 35 LYS A C 6
ATOM 5183 O O . LYS A 1 35 ? 40.872 7.082 -6.618 1.00 0.00 35 LYS A O 6
ATOM 5202 N N . VAL A 1 36 ? 41.242 6.430 -4.509 1.00 0.00 36 VAL A N 6
ATOM 5203 C CA . VAL A 1 36 ? 41.254 5.024 -4.847 1.00 0.00 36 VAL A CA 6
ATOM 5204 C C . VAL A 1 36 ? 39.880 4.393 -4.663 1.00 0.00 36 VAL A C 6
ATOM 5205 O O . VAL A 1 36 ? 39.184 4.664 -3.675 1.00 0.00 36 VAL A O 6
ATOM 5218 N N . PRO A 1 37 ? 39.459 3.560 -5.626 1.00 0.00 37 PRO A N 6
ATOM 5219 C CA . PRO A 1 37 ? 38.188 2.857 -5.550 1.00 0.00 37 PRO A CA 6
ATOM 5220 C C . PRO A 1 37 ? 38.154 1.903 -4.363 1.00 0.00 37 PRO A C 6
ATOM 5221 O O . PRO A 1 37 ? 39.188 1.359 -3.957 1.00 0.00 37 PRO A O 6
ATOM 5232 N N . ARG A 1 38 ? 36.971 1.692 -3.821 1.00 0.00 38 ARG A N 6
ATOM 5233 C CA . ARG A 1 38 ? 36.791 0.814 -2.676 1.00 0.00 38 ARG A CA 6
ATOM 5234 C C . ARG A 1 38 ? 37.220 -0.599 -3.019 1.00 0.00 38 ARG A C 6
ATOM 5235 O O . ARG A 1 38 ? 37.767 -1.305 -2.184 1.00 0.00 38 ARG A O 6
ATOM 5256 N N . SER A 1 39 ? 36.990 -0.993 -4.265 1.00 0.00 39 SER A N 6
ATOM 5257 C CA . SER A 1 39 ? 37.372 -2.311 -4.739 1.00 0.00 39 SER A CA 6
ATOM 5258 C C . SER A 1 39 ? 38.883 -2.518 -4.601 1.00 0.00 39 SER A C 6
ATOM 5259 O O . SER A 1 39 ? 39.340 -3.602 -4.238 1.00 0.00 39 SER A O 6
ATOM 5267 N N . SER A 1 40 ? 39.651 -1.465 -4.873 1.00 0.00 40 SER A N 6
ATOM 5268 C CA . SER A 1 40 ? 41.096 -1.524 -4.738 1.00 0.00 40 SER A CA 6
ATOM 5269 C C . SER A 1 40 ? 41.475 -1.656 -3.269 1.00 0.00 40 SER A C 6
ATOM 5270 O O . SER A 1 40 ? 42.350 -2.447 -2.908 1.00 0.00 40 SER A O 6
ATOM 5278 N N . VAL A 1 41 ? 40.789 -0.892 -2.424 1.00 0.00 41 VAL A N 6
ATOM 5279 C CA . VAL A 1 41 ? 41.027 -0.918 -0.988 1.00 0.00 41 VAL A CA 6
ATOM 5280 C C . VAL A 1 41 ? 40.730 -2.306 -0.424 1.00 0.00 41 VAL A C 6
ATOM 5281 O O . VAL A 1 41 ? 41.537 -2.875 0.304 1.00 0.00 41 VAL A O 6
ATOM 5294 N N . GLN A 1 42 ? 39.575 -2.850 -0.789 1.00 0.00 42 GLN A N 6
ATOM 5295 C CA . GLN A 1 42 ? 39.163 -4.175 -0.332 1.00 0.00 42 GLN A CA 6
ATOM 5296 C C . GLN A 1 42 ? 40.154 -5.245 -0.786 1.00 0.00 42 GLN A C 6
ATOM 5297 O O . GLN A 1 42 ? 40.342 -6.250 -0.116 1.00 0.00 42 GLN A O 6
ATOM 5311 N N . THR A 1 43 ? 40.789 -5.012 -1.916 1.00 0.00 43 THR A N 6
ATOM 5312 C CA . THR A 1 43 ? 41.747 -5.956 -2.449 1.00 0.00 43 THR A CA 6
ATOM 5313 C C . THR A 1 43 ? 43.067 -5.918 -1.666 1.00 0.00 43 THR A C 6
ATOM 5314 O O . THR A 1 43 ? 43.633 -6.964 -1.337 1.00 0.00 43 THR A O 6
ATOM 5325 N N . ILE A 1 44 ? 43.542 -4.719 -1.344 1.00 0.00 44 ILE A N 6
ATOM 5326 C CA . ILE A 1 44 ? 44.806 -4.587 -0.632 1.00 0.00 44 ILE A CA 6
ATOM 5327 C C . ILE A 1 44 ? 44.677 -4.942 0.853 1.00 0.00 44 ILE A C 6
ATOM 5328 O O . ILE A 1 44 ? 45.625 -5.446 1.457 1.00 0.00 44 ILE A O 6
ATOM 5344 N N . VAL A 1 45 ? 43.501 -4.706 1.436 1.00 0.00 45 VAL A N 6
ATOM 5345 C CA . VAL A 1 45 ? 43.297 -5.022 2.845 1.00 0.00 45 VAL A CA 6
ATOM 5346 C C . VAL A 1 45 ? 43.292 -6.525 3.076 1.00 0.00 45 VAL A C 6
ATOM 5347 O O . VAL A 1 45 ? 43.852 -7.000 4.051 1.00 0.00 45 VAL A O 6
ATOM 5360 N N . ARG A 1 46 ? 42.685 -7.275 2.156 1.00 0.00 46 ARG A N 6
ATOM 5361 C CA . ARG A 1 46 ? 42.626 -8.731 2.277 1.00 0.00 46 ARG A CA 6
ATOM 5362 C C . ARG A 1 46 ? 44.019 -9.329 2.208 1.00 0.00 46 ARG A C 6
ATOM 5363 O O . ARG A 1 46 ? 44.335 -10.283 2.924 1.00 0.00 46 ARG A O 6
ATOM 5384 N N . LYS A 1 47 ? 44.854 -8.757 1.353 1.00 0.00 47 LYS A N 6
ATOM 5385 C CA . LYS A 1 47 ? 46.226 -9.204 1.219 1.00 0.00 47 LYS A CA 6
ATOM 5386 C C . LYS A 1 47 ? 46.997 -8.926 2.495 1.00 0.00 47 LYS A C 6
ATOM 5387 O O . LYS A 1 47 ? 47.745 -9.771 2.974 1.00 0.00 47 LYS A O 6
ATOM 5406 N N . TYR A 1 48 ? 46.794 -7.742 3.054 1.00 0.00 48 TYR A N 6
ATOM 5407 C CA . TYR A 1 48 ? 47.463 -7.352 4.247 1.00 0.00 48 TYR A CA 6
ATOM 5408 C C . TYR A 1 48 ? 46.990 -8.171 5.450 1.00 0.00 48 TYR A C 6
ATOM 5409 O O . TYR A 1 48 ? 47.801 -8.603 6.264 1.00 0.00 48 TYR A O 6
ATOM 5427 N N . LYS A 1 49 ? 45.680 -8.378 5.558 1.00 0.00 49 LYS A N 6
ATOM 5428 C CA . LYS A 1 49 ? 45.121 -9.147 6.668 1.00 0.00 49 LYS A CA 6
ATOM 5429 C C . LYS A 1 49 ? 45.682 -10.559 6.680 1.00 0.00 49 LYS A C 6
ATOM 5430 O O . LYS A 1 49 ? 46.063 -11.077 7.732 1.00 0.00 49 LYS A O 6
ATOM 5449 N N . HIS A 1 50 ? 45.751 -11.167 5.505 1.00 0.00 50 HIS A N 6
ATOM 5450 C CA . HIS A 1 50 ? 46.285 -12.515 5.375 1.00 0.00 50 HIS A CA 6
ATOM 5451 C C . HIS A 1 50 ? 47.802 -12.506 5.591 1.00 0.00 50 HIS A C 6
ATOM 5452 O O . HIS A 1 50 ? 48.381 -13.478 6.071 1.00 0.00 50 HIS A O 6
ATOM 5466 N N . HIS A 1 51 ? 48.434 -11.397 5.239 1.00 0.00 51 HIS A N 6
ATOM 5467 C CA . HIS A 1 51 ? 49.875 -11.246 5.401 1.00 0.00 51 HIS A CA 6
ATOM 5468 C C . HIS A 1 51 ? 50.234 -11.029 6.869 1.00 0.00 51 HIS A C 6
ATOM 5469 O O . HIS A 1 51 ? 51.313 -11.402 7.313 1.00 0.00 51 HIS A O 6
ATOM 5483 N N . GLY A 1 52 ? 49.319 -10.427 7.610 1.00 0.00 52 GLY A N 6
ATOM 5484 C CA . GLY A 1 52 ? 49.549 -10.167 9.016 1.00 0.00 52 GLY A CA 6
ATOM 5485 C C . GLY A 1 52 ? 49.664 -11.437 9.828 1.00 0.00 52 GLY A C 6
ATOM 5486 O O . GLY A 1 52 ? 50.383 -11.480 10.830 1.00 0.00 52 GLY A O 6
ATOM 5490 N N . THR A 1 53 ? 48.962 -12.472 9.401 1.00 0.00 53 THR A N 6
ATOM 5491 C CA . THR A 1 53 ? 48.992 -13.746 10.083 1.00 0.00 53 THR A CA 6
ATOM 5492 C C . THR A 1 53 ? 50.152 -14.608 9.590 1.00 0.00 53 THR A C 6
ATOM 5493 O O . THR A 1 53 ? 50.820 -15.281 10.382 1.00 0.00 53 THR A O 6
ATOM 5504 N N . THR A 1 54 ? 50.400 -14.579 8.283 1.00 0.00 54 THR A N 6
ATOM 5505 C CA . THR A 1 54 ? 51.477 -15.360 7.697 1.00 0.00 54 THR A CA 6
ATOM 5506 C C . THR A 1 54 ? 52.836 -14.843 8.150 1.00 0.00 54 THR A C 6
ATOM 5507 O O . THR A 1 54 ? 53.740 -15.625 8.447 1.00 0.00 54 THR A O 6
ATOM 5518 N N . GLN A 1 55 ? 52.973 -13.529 8.213 1.00 0.00 55 GLN A N 6
ATOM 5519 C CA . GLN A 1 55 ? 54.201 -12.918 8.676 1.00 0.00 55 GLN A CA 6
ATOM 5520 C C . GLN A 1 55 ? 54.211 -12.873 10.197 1.00 0.00 55 GLN A C 6
ATOM 5521 O O . GLN A 1 55 ? 53.559 -12.023 10.812 1.00 0.00 55 GLN A O 6
ATOM 5535 N N . HIS A 1 56 ? 54.919 -13.804 10.797 1.00 0.00 56 HIS A N 6
ATOM 5536 C CA . HIS A 1 56 ? 55.019 -13.876 12.239 1.00 0.00 56 HIS A CA 6
ATOM 5537 C C . HIS A 1 56 ? 56.438 -14.199 12.664 1.00 0.00 56 HIS A C 6
ATOM 5538 O O . HIS A 1 56 ? 56.989 -15.224 12.285 1.00 0.00 56 HIS A O 6
ATOM 5552 N N . HIS A 1 57 ? 57.032 -13.305 13.425 1.00 0.00 57 HIS A N 6
ATOM 5553 C CA . HIS A 1 57 ? 58.381 -13.501 13.908 1.00 0.00 57 HIS A CA 6
ATOM 5554 C C . HIS A 1 57 ? 58.357 -14.354 15.158 1.00 0.00 57 HIS A C 6
ATOM 5555 O O . HIS A 1 57 ? 58.601 -15.566 15.057 1.00 0.00 57 HIS A O 6
ATOM 5569 N N . ALA A 1 1 ? 67.899 8.200 -13.378 1.00 0.00 1 ALA A N 7
ATOM 5570 C CA . ALA A 1 1 ? 68.704 7.238 -14.150 1.00 0.00 1 ALA A CA 7
ATOM 5571 C C . ALA A 1 1 ? 69.758 6.566 -13.272 1.00 0.00 1 ALA A C 7
ATOM 5572 O O . ALA A 1 1 ? 70.517 5.713 -13.739 1.00 0.00 1 ALA A O 7
ATOM 5581 N N . SER A 1 2 ? 69.805 6.944 -12.003 1.00 0.00 2 SER A N 7
ATOM 5582 C CA . SER A 1 2 ? 70.780 6.387 -11.089 1.00 0.00 2 SER A CA 7
ATOM 5583 C C . SER A 1 2 ? 70.107 5.560 -9.986 1.00 0.00 2 SER A C 7
ATOM 5584 O O . SER A 1 2 ? 70.174 4.332 -9.996 1.00 0.00 2 SER A O 7
ATOM 5592 N N . MET A 1 3 ? 69.436 6.230 -9.060 1.00 0.00 3 MET A N 7
ATOM 5593 C CA . MET A 1 3 ? 68.801 5.545 -7.937 1.00 0.00 3 MET A CA 7
ATOM 5594 C C . MET A 1 3 ? 67.363 5.152 -8.265 1.00 0.00 3 MET A C 7
ATOM 5595 O O . MET A 1 3 ? 66.812 4.222 -7.672 1.00 0.00 3 MET A O 7
ATOM 5609 N N . GLY A 1 4 ? 66.772 5.840 -9.230 1.00 0.00 4 GLY A N 7
ATOM 5610 C CA . GLY A 1 4 ? 65.391 5.578 -9.604 1.00 0.00 4 GLY A CA 7
ATOM 5611 C C . GLY A 1 4 ? 65.218 4.332 -10.464 1.00 0.00 4 GLY A C 7
ATOM 5612 O O . GLY A 1 4 ? 64.256 4.226 -11.220 1.00 0.00 4 GLY A O 7
ATOM 5616 N N . LYS A 1 5 ? 66.147 3.397 -10.352 1.00 0.00 5 LYS A N 7
ATOM 5617 C CA . LYS A 1 5 ? 66.065 2.155 -11.095 1.00 0.00 5 LYS A CA 7
ATOM 5618 C C . LYS A 1 5 ? 65.076 1.221 -10.424 1.00 0.00 5 LYS A C 7
ATOM 5619 O O . LYS A 1 5 ? 65.356 0.666 -9.353 1.00 0.00 5 LYS A O 7
ATOM 5638 N N . SER A 1 6 ? 63.916 1.074 -11.053 1.00 0.00 6 SER A N 7
ATOM 5639 C CA . SER A 1 6 ? 62.830 0.258 -10.534 1.00 0.00 6 SER A CA 7
ATOM 5640 C C . SER A 1 6 ? 62.304 0.837 -9.224 1.00 0.00 6 SER A C 7
ATOM 5641 O O . SER A 1 6 ? 62.533 0.287 -8.139 1.00 0.00 6 SER A O 7
ATOM 5649 N N . LYS A 1 7 ? 61.639 1.970 -9.326 1.00 0.00 7 LYS A N 7
ATOM 5650 C CA . LYS A 1 7 ? 61.063 2.614 -8.174 1.00 0.00 7 LYS A CA 7
ATOM 5651 C C . LYS A 1 7 ? 59.550 2.558 -8.263 1.00 0.00 7 LYS A C 7
ATOM 5652 O O . LYS A 1 7 ? 58.917 3.411 -8.887 1.00 0.00 7 LYS A O 7
ATOM 5671 N N . GLU A 1 8 ? 58.981 1.530 -7.677 1.00 0.00 8 GLU A N 7
ATOM 5672 C CA . GLU A 1 8 ? 57.549 1.347 -7.696 1.00 0.00 8 GLU A CA 7
ATOM 5673 C C . GLU A 1 8 ? 56.884 2.215 -6.641 1.00 0.00 8 GLU A C 7
ATOM 5674 O O . GLU A 1 8 ? 57.039 1.985 -5.439 1.00 0.00 8 GLU A O 7
ATOM 5686 N N . ILE A 1 9 ? 56.144 3.214 -7.093 1.00 0.00 9 ILE A N 7
ATOM 5687 C CA . ILE A 1 9 ? 55.448 4.126 -6.194 1.00 0.00 9 ILE A CA 7
ATOM 5688 C C . ILE A 1 9 ? 54.313 3.413 -5.469 1.00 0.00 9 ILE A C 7
ATOM 5689 O O . ILE A 1 9 ? 53.867 3.851 -4.412 1.00 0.00 9 ILE A O 7
ATOM 5705 N N . SER A 1 10 ? 53.861 2.301 -6.038 1.00 0.00 10 SER A N 7
ATOM 5706 C CA . SER A 1 10 ? 52.788 1.522 -5.448 1.00 0.00 10 SER A CA 7
ATOM 5707 C C . SER A 1 10 ? 53.239 0.905 -4.126 1.00 0.00 10 SER A C 7
ATOM 5708 O O . SER A 1 10 ? 52.425 0.639 -3.247 1.00 0.00 10 SER A O 7
ATOM 5716 N N . GLN A 1 11 ? 54.547 0.701 -3.993 1.00 0.00 11 GLN A N 7
ATOM 5717 C CA . GLN A 1 11 ? 55.115 0.161 -2.772 1.00 0.00 11 GLN A CA 7
ATOM 5718 C C . GLN A 1 11 ? 54.919 1.156 -1.638 1.00 0.00 11 GLN A C 7
ATOM 5719 O O . GLN A 1 11 ? 54.444 0.802 -0.556 1.00 0.00 11 GLN A O 7
ATOM 5733 N N . ASP A 1 12 ? 55.275 2.408 -1.905 1.00 0.00 12 ASP A N 7
ATOM 5734 C CA . ASP A 1 12 ? 55.122 3.479 -0.927 1.00 0.00 12 ASP A CA 7
ATOM 5735 C C . ASP A 1 12 ? 53.651 3.747 -0.678 1.00 0.00 12 ASP A C 7
ATOM 5736 O O . ASP A 1 12 ? 53.230 3.946 0.464 1.00 0.00 12 ASP A O 7
ATOM 5745 N N . LEU A 1 13 ? 52.875 3.738 -1.754 1.00 0.00 13 LEU A N 7
ATOM 5746 C CA . LEU A 1 13 ? 51.440 3.936 -1.670 1.00 0.00 13 LEU A CA 7
ATOM 5747 C C . LEU A 1 13 ? 50.823 2.911 -0.728 1.00 0.00 13 LEU A C 7
ATOM 5748 O O . LEU A 1 13 ? 50.113 3.268 0.201 1.00 0.00 13 LEU A O 7
ATOM 5764 N N . ARG A 1 14 ? 51.124 1.636 -0.969 1.00 0.00 14 ARG A N 7
ATOM 5765 C CA . ARG A 1 14 ? 50.627 0.548 -0.127 1.00 0.00 14 ARG A CA 7
ATOM 5766 C C . ARG A 1 14 ? 51.078 0.730 1.320 1.00 0.00 14 ARG A C 7
ATOM 5767 O O . ARG A 1 14 ? 50.308 0.492 2.256 1.00 0.00 14 ARG A O 7
ATOM 5788 N N . LYS A 1 15 ? 52.321 1.159 1.492 1.00 0.00 15 LYS A N 7
ATOM 5789 C CA . LYS A 1 15 ? 52.884 1.378 2.814 1.00 0.00 15 LYS A CA 7
ATOM 5790 C C . LYS A 1 15 ? 52.069 2.431 3.569 1.00 0.00 15 LYS A C 7
ATOM 5791 O O . LYS A 1 15 ? 51.860 2.323 4.781 1.00 0.00 15 LYS A O 7
ATOM 5810 N N . LYS A 1 16 ? 51.594 3.433 2.838 1.00 0.00 16 LYS A N 7
ATOM 5811 C CA . LYS A 1 16 ? 50.767 4.472 3.420 1.00 0.00 16 LYS A CA 7
ATOM 5812 C C . LYS A 1 16 ? 49.350 3.966 3.619 1.00 0.00 16 LYS A C 7
ATOM 5813 O O . LYS A 1 16 ? 48.744 4.211 4.646 1.00 0.00 16 LYS A O 7
ATOM 5832 N N . ILE A 1 17 ? 48.838 3.247 2.625 1.00 0.00 17 ILE A N 7
ATOM 5833 C CA . ILE A 1 17 ? 47.488 2.686 2.675 1.00 0.00 17 ILE A CA 7
ATOM 5834 C C . ILE A 1 17 ? 47.264 1.911 3.975 1.00 0.00 17 ILE A C 7
ATOM 5835 O O . ILE A 1 17 ? 46.287 2.147 4.689 1.00 0.00 17 ILE A O 7
ATOM 5851 N N . VAL A 1 18 ? 48.183 1.010 4.290 1.00 0.00 18 VAL A N 7
ATOM 5852 C CA . VAL A 1 18 ? 48.084 0.207 5.505 1.00 0.00 18 VAL A CA 7
ATOM 5853 C C . VAL A 1 18 ? 48.101 1.098 6.750 1.00 0.00 18 VAL A C 7
ATOM 5854 O O . VAL A 1 18 ? 47.251 0.963 7.636 1.00 0.00 18 VAL A O 7
ATOM 5867 N N . ASP A 1 19 ? 49.049 2.026 6.787 1.00 0.00 19 ASP A N 7
ATOM 5868 C CA . ASP A 1 19 ? 49.210 2.939 7.923 1.00 0.00 19 ASP A CA 7
ATOM 5869 C C . ASP A 1 19 ? 47.962 3.798 8.124 1.00 0.00 19 ASP A C 7
ATOM 5870 O O . ASP A 1 19 ? 47.449 3.922 9.241 1.00 0.00 19 ASP A O 7
ATOM 5879 N N . LEU A 1 20 ? 47.469 4.367 7.036 1.00 0.00 20 LEU A N 7
ATOM 5880 C CA . LEU A 1 20 ? 46.290 5.223 7.073 1.00 0.00 20 LEU A CA 7
ATOM 5881 C C . LEU A 1 20 ? 45.040 4.440 7.463 1.00 0.00 20 LEU A C 7
ATOM 5882 O O . LEU A 1 20 ? 44.157 4.971 8.137 1.00 0.00 20 LEU A O 7
ATOM 5898 N N . HIS A 1 21 ? 44.965 3.177 7.051 1.00 0.00 21 HIS A N 7
ATOM 5899 C CA . HIS A 1 21 ? 43.828 2.334 7.422 1.00 0.00 21 HIS A CA 7
ATOM 5900 C C . HIS A 1 21 ? 43.827 2.067 8.909 1.00 0.00 21 HIS A C 7
ATOM 5901 O O . HIS A 1 21 ? 42.773 2.004 9.533 1.00 0.00 21 HIS A O 7
ATOM 5915 N N . LYS A 1 22 ? 45.011 1.930 9.479 1.00 0.00 22 LYS A N 7
ATOM 5916 C CA . LYS A 1 22 ? 45.141 1.717 10.909 1.00 0.00 22 LYS A CA 7
ATOM 5917 C C . LYS A 1 22 ? 44.852 3.013 11.663 1.00 0.00 22 LYS A C 7
ATOM 5918 O O . LYS A 1 22 ? 44.529 2.997 12.853 1.00 0.00 22 LYS A O 7
ATOM 5937 N N . SER A 1 23 ? 44.955 4.130 10.950 1.00 0.00 23 SER A N 7
ATOM 5938 C CA . SER A 1 23 ? 44.690 5.440 11.519 1.00 0.00 23 SER A CA 7
ATOM 5939 C C . SER A 1 23 ? 43.177 5.701 11.599 1.00 0.00 23 SER A C 7
ATOM 5940 O O . SER A 1 23 ? 42.722 6.541 12.378 1.00 0.00 23 SER A O 7
ATOM 5948 N N . GLY A 1 24 ? 42.415 4.983 10.779 1.00 0.00 24 GLY A N 7
ATOM 5949 C CA . GLY A 1 24 ? 40.967 5.102 10.801 1.00 0.00 24 GLY A CA 7
ATOM 5950 C C . GLY A 1 24 ? 40.449 6.343 10.094 1.00 0.00 24 GLY A C 7
ATOM 5951 O O . GLY A 1 24 ? 40.172 6.314 8.893 1.00 0.00 24 GLY A O 7
ATOM 5955 N N . SER A 1 25 ? 40.330 7.435 10.833 1.00 0.00 25 SER A N 7
ATOM 5956 C CA . SER A 1 25 ? 39.796 8.681 10.294 1.00 0.00 25 SER A CA 7
ATOM 5957 C C . SER A 1 25 ? 40.675 9.243 9.173 1.00 0.00 25 SER A C 7
ATOM 5958 O O . SER A 1 25 ? 40.171 9.683 8.140 1.00 0.00 25 SER A O 7
ATOM 5966 N N . SER A 1 26 ? 41.985 9.201 9.373 1.00 0.00 26 SER A N 7
ATOM 5967 C CA . SER A 1 26 ? 42.939 9.735 8.406 1.00 0.00 26 SER A CA 7
ATOM 5968 C C . SER A 1 26 ? 42.817 9.033 7.036 1.00 0.00 26 SER A C 7
ATOM 5969 O O . SER A 1 26 ? 43.210 9.587 6.005 1.00 0.00 26 SER A O 7
ATOM 5977 N N . LEU A 1 27 ? 42.259 7.824 7.040 1.00 0.00 27 LEU A N 7
ATOM 5978 C CA . LEU A 1 27 ? 42.073 7.050 5.817 1.00 0.00 27 LEU A CA 7
ATOM 5979 C C . LEU A 1 27 ? 41.110 7.770 4.873 1.00 0.00 27 LEU A C 7
ATOM 5980 O O . LEU A 1 27 ? 41.282 7.745 3.650 1.00 0.00 27 LEU A O 7
ATOM 5996 N N . GLY A 1 28 ? 40.114 8.428 5.446 1.00 0.00 28 GLY A N 7
ATOM 5997 C CA . GLY A 1 28 ? 39.144 9.136 4.645 1.00 0.00 28 GLY A CA 7
ATOM 5998 C C . GLY A 1 28 ? 39.765 10.271 3.866 1.00 0.00 28 GLY A C 7
ATOM 5999 O O . GLY A 1 28 ? 39.363 10.548 2.736 1.00 0.00 28 GLY A O 7
ATOM 6003 N N . ALA A 1 29 ? 40.765 10.908 4.459 1.00 0.00 29 ALA A N 7
ATOM 6004 C CA . ALA A 1 29 ? 41.444 12.026 3.832 1.00 0.00 29 ALA A CA 7
ATOM 6005 C C . ALA A 1 29 ? 42.136 11.603 2.542 1.00 0.00 29 ALA A C 7
ATOM 6006 O O . ALA A 1 29 ? 41.939 12.222 1.496 1.00 0.00 29 ALA A O 7
ATOM 6013 N N . ILE A 1 30 ? 42.927 10.533 2.608 1.00 0.00 30 ILE A N 7
ATOM 6014 C CA . ILE A 1 30 ? 43.648 10.066 1.429 1.00 0.00 30 ILE A CA 7
ATOM 6015 C C . ILE A 1 30 ? 42.696 9.485 0.393 1.00 0.00 30 ILE A C 7
ATOM 6016 O O . ILE A 1 30 ? 42.951 9.563 -0.805 1.00 0.00 30 ILE A O 7
ATOM 6032 N N . SER A 1 31 ? 41.590 8.915 0.856 1.00 0.00 31 SER A N 7
ATOM 6033 C CA . SER A 1 31 ? 40.611 8.327 -0.039 1.00 0.00 31 SER A CA 7
ATOM 6034 C C . SER A 1 31 ? 39.981 9.414 -0.916 1.00 0.00 31 SER A C 7
ATOM 6035 O O . SER A 1 31 ? 39.729 9.200 -2.103 1.00 0.00 31 SER A O 7
ATOM 6043 N N . LYS A 1 32 ? 39.757 10.586 -0.330 1.00 0.00 32 LYS A N 7
ATOM 6044 C CA . LYS A 1 32 ? 39.184 11.712 -1.058 1.00 0.00 32 LYS A CA 7
ATOM 6045 C C . LYS A 1 32 ? 40.214 12.320 -2.006 1.00 0.00 32 LYS A C 7
ATOM 6046 O O . LYS A 1 32 ? 39.880 12.759 -3.106 1.00 0.00 32 LYS A O 7
ATOM 6065 N N . ARG A 1 33 ? 41.466 12.336 -1.571 1.00 0.00 33 ARG A N 7
ATOM 6066 C CA . ARG A 1 33 ? 42.555 12.921 -2.354 1.00 0.00 33 ARG A CA 7
ATOM 6067 C C . ARG A 1 33 ? 42.949 12.038 -3.534 1.00 0.00 33 ARG A C 7
ATOM 6068 O O . ARG A 1 33 ? 43.050 12.508 -4.666 1.00 0.00 33 ARG A O 7
ATOM 6089 N N . LEU A 1 34 ? 43.173 10.767 -3.263 1.00 0.00 34 LEU A N 7
ATOM 6090 C CA . LEU A 1 34 ? 43.640 9.839 -4.281 1.00 0.00 34 LEU A CA 7
ATOM 6091 C C . LEU A 1 34 ? 42.495 9.310 -5.129 1.00 0.00 34 LEU A C 7
ATOM 6092 O O . LEU A 1 34 ? 42.683 9.000 -6.308 1.00 0.00 34 LEU A O 7
ATOM 6108 N N . LYS A 1 35 ? 41.313 9.193 -4.523 1.00 0.00 35 LYS A N 7
ATOM 6109 C CA . LYS A 1 35 ? 40.122 8.693 -5.216 1.00 0.00 35 LYS A CA 7
ATOM 6110 C C . LYS A 1 35 ? 40.340 7.285 -5.766 1.00 0.00 35 LYS A C 7
ATOM 6111 O O . LYS A 1 35 ? 39.773 6.917 -6.799 1.00 0.00 35 LYS A O 7
ATOM 6130 N N . VAL A 1 36 ? 41.150 6.502 -5.070 1.00 0.00 36 VAL A N 7
ATOM 6131 C CA . VAL A 1 36 ? 41.421 5.132 -5.477 1.00 0.00 36 VAL A CA 7
ATOM 6132 C C . VAL A 1 36 ? 40.160 4.289 -5.322 1.00 0.00 36 VAL A C 7
ATOM 6133 O O . VAL A 1 36 ? 39.540 4.296 -4.255 1.00 0.00 36 VAL A O 7
ATOM 6146 N N . PRO A 1 37 ? 39.751 3.579 -6.397 1.00 0.00 37 PRO A N 7
ATOM 6147 C CA . PRO A 1 37 ? 38.557 2.724 -6.385 1.00 0.00 37 PRO A CA 7
ATOM 6148 C C . PRO A 1 37 ? 38.500 1.826 -5.153 1.00 0.00 37 PRO A C 7
ATOM 6149 O O . PRO A 1 37 ? 39.467 1.122 -4.838 1.00 0.00 37 PRO A O 7
ATOM 6160 N N . ARG A 1 38 ? 37.362 1.851 -4.471 1.00 0.00 38 ARG A N 7
ATOM 6161 C CA . ARG A 1 38 ? 37.162 1.079 -3.249 1.00 0.00 38 ARG A CA 7
ATOM 6162 C C . ARG A 1 38 ? 37.407 -0.411 -3.486 1.00 0.00 38 ARG A C 7
ATOM 6163 O O . ARG A 1 38 ? 37.932 -1.107 -2.617 1.00 0.00 38 ARG A O 7
ATOM 6184 N N . SER A 1 39 ? 37.047 -0.888 -4.670 1.00 0.00 39 SER A N 7
ATOM 6185 C CA . SER A 1 39 ? 37.246 -2.286 -5.020 1.00 0.00 39 SER A CA 7
ATOM 6186 C C . SER A 1 39 ? 38.736 -2.638 -5.044 1.00 0.00 39 SER A C 7
ATOM 6187 O O . SER A 1 39 ? 39.135 -3.724 -4.618 1.00 0.00 39 SER A O 7
ATOM 6195 N N . SER A 1 40 ? 39.552 -1.704 -5.516 1.00 0.00 40 SER A N 7
ATOM 6196 C CA . SER A 1 40 ? 40.988 -1.909 -5.588 1.00 0.00 40 SER A CA 7
ATOM 6197 C C . SER A 1 40 ? 41.603 -1.837 -4.190 1.00 0.00 40 SER A C 7
ATOM 6198 O O . SER A 1 40 ? 42.536 -2.582 -3.866 1.00 0.00 40 SER A O 7
ATOM 6206 N N . VAL A 1 41 ? 41.064 -0.940 -3.364 1.00 0.00 41 VAL A N 7
ATOM 6207 C CA . VAL A 1 41 ? 41.522 -0.781 -1.989 1.00 0.00 41 VAL A CA 7
ATOM 6208 C C . VAL A 1 41 ? 41.200 -2.034 -1.180 1.00 0.00 41 VAL A C 7
ATOM 6209 O O . VAL A 1 41 ? 42.004 -2.484 -0.361 1.00 0.00 41 VAL A O 7
ATOM 6222 N N . GLN A 1 42 ? 40.022 -2.600 -1.435 1.00 0.00 42 GLN A N 7
ATOM 6223 C CA . GLN A 1 42 ? 39.574 -3.813 -0.756 1.00 0.00 42 GLN A CA 7
ATOM 6224 C C . GLN A 1 42 ? 40.560 -4.960 -0.992 1.00 0.00 42 GLN A C 7
ATOM 6225 O O . GLN A 1 42 ? 40.803 -5.781 -0.104 1.00 0.00 42 GLN A O 7
ATOM 6239 N N . THR A 1 43 ? 41.128 -5.006 -2.181 1.00 0.00 43 THR A N 7
ATOM 6240 C CA . THR A 1 43 ? 42.100 -6.021 -2.514 1.00 0.00 43 THR A CA 7
ATOM 6241 C C . THR A 1 43 ? 43.373 -5.841 -1.673 1.00 0.00 43 THR A C 7
ATOM 6242 O O . THR A 1 43 ? 43.917 -6.809 -1.134 1.00 0.00 43 THR A O 7
ATOM 6253 N N . ILE A 1 44 ? 43.815 -4.589 -1.542 1.00 0.00 44 ILE A N 7
ATOM 6254 C CA . ILE A 1 44 ? 45.015 -4.262 -0.771 1.00 0.00 44 ILE A CA 7
ATOM 6255 C C . ILE A 1 44 ? 44.822 -4.571 0.709 1.00 0.00 44 ILE A C 7
ATOM 6256 O O . ILE A 1 44 ? 45.652 -5.255 1.325 1.00 0.00 44 ILE A O 7
ATOM 6272 N N . VAL A 1 45 ? 43.721 -4.082 1.275 1.00 0.00 45 VAL A N 7
ATOM 6273 C CA . VAL A 1 45 ? 43.452 -4.267 2.692 1.00 0.00 45 VAL A CA 7
ATOM 6274 C C . VAL A 1 45 ? 43.343 -5.736 3.064 1.00 0.00 45 VAL A C 7
ATOM 6275 O O . VAL A 1 45 ? 43.892 -6.161 4.071 1.00 0.00 45 VAL A O 7
ATOM 6288 N N . ARG A 1 46 ? 42.674 -6.513 2.231 1.00 0.00 46 ARG A N 7
ATOM 6289 C CA . ARG A 1 46 ? 42.502 -7.927 2.499 1.00 0.00 46 ARG A CA 7
ATOM 6290 C C . ARG A 1 46 ? 43.823 -8.675 2.337 1.00 0.00 46 ARG A C 7
ATOM 6291 O O . ARG A 1 46 ? 44.082 -9.657 3.037 1.00 0.00 46 ARG A O 7
ATOM 6312 N N . LYS A 1 47 ? 44.667 -8.187 1.441 1.00 0.00 47 LYS A N 7
ATOM 6313 C CA . LYS A 1 47 ? 45.942 -8.829 1.185 1.00 0.00 47 LYS A CA 7
ATOM 6314 C C . LYS A 1 47 ? 46.890 -8.673 2.376 1.00 0.00 47 LYS A C 7
ATOM 6315 O O . LYS A 1 47 ? 47.593 -9.618 2.740 1.00 0.00 47 LYS A O 7
ATOM 6334 N N . TYR A 1 48 ? 46.900 -7.493 3.010 1.00 0.00 48 TYR A N 7
ATOM 6335 C CA . TYR A 1 48 ? 47.766 -7.310 4.168 1.00 0.00 48 TYR A CA 7
ATOM 6336 C C . TYR A 1 48 ? 47.177 -8.007 5.391 1.00 0.00 48 TYR A C 7
ATOM 6337 O O . TYR A 1 48 ? 47.893 -8.334 6.339 1.00 0.00 48 TYR A O 7
ATOM 6355 N N . LYS A 1 49 ? 45.867 -8.243 5.358 1.00 0.00 49 LYS A N 7
ATOM 6356 C CA . LYS A 1 49 ? 45.202 -8.968 6.427 1.00 0.00 49 LYS A CA 7
ATOM 6357 C C . LYS A 1 49 ? 45.610 -10.427 6.382 1.00 0.00 49 LYS A C 7
ATOM 6358 O O . LYS A 1 49 ? 45.789 -11.065 7.421 1.00 0.00 49 LYS A O 7
ATOM 6377 N N . HIS A 1 50 ? 45.766 -10.951 5.170 1.00 0.00 50 HIS A N 7
ATOM 6378 C CA . HIS A 1 50 ? 46.225 -12.318 4.992 1.00 0.00 50 HIS A CA 7
ATOM 6379 C C . HIS A 1 50 ? 47.692 -12.415 5.381 1.00 0.00 50 HIS A C 7
ATOM 6380 O O . HIS A 1 50 ? 48.132 -13.423 5.926 1.00 0.00 50 HIS A O 7
ATOM 6394 N N . HIS A 1 51 ? 48.437 -11.352 5.107 1.00 0.00 51 HIS A N 7
ATOM 6395 C CA . HIS A 1 51 ? 49.839 -11.281 5.497 1.00 0.00 51 HIS A CA 7
ATOM 6396 C C . HIS A 1 51 ? 49.950 -11.405 7.011 1.00 0.00 51 HIS A C 7
ATOM 6397 O O . HIS A 1 51 ? 50.822 -12.089 7.529 1.00 0.00 51 HIS A O 7
ATOM 6411 N N . GLY A 1 52 ? 49.034 -10.750 7.707 1.00 0.00 52 GLY A N 7
ATOM 6412 C CA . GLY A 1 52 ? 49.018 -10.799 9.151 1.00 0.0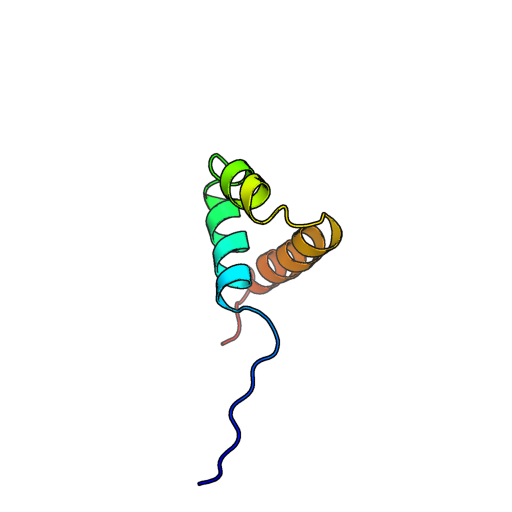0 52 GLY A CA 7
ATOM 6413 C C . GLY A 1 52 ? 48.499 -12.123 9.677 1.00 0.00 52 GLY A C 7
ATOM 6414 O O . GLY A 1 52 ? 48.609 -12.406 10.864 1.00 0.00 52 GLY A O 7
ATOM 6418 N N . THR A 1 53 ? 47.935 -12.932 8.792 1.00 0.00 53 THR A N 7
ATOM 6419 C CA . THR A 1 53 ? 47.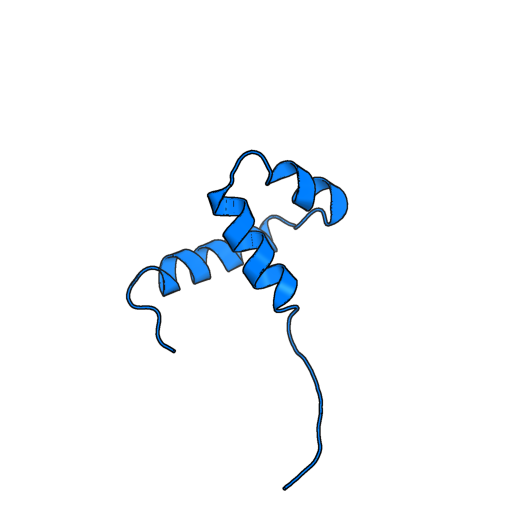391 -14.225 9.171 1.00 0.00 53 THR A CA 7
ATOM 6420 C C . THR A 1 53 ? 48.515 -15.186 9.557 1.00 0.00 53 THR A C 7
ATOM 6421 O O . THR A 1 53 ? 48.686 -15.487 10.740 1.00 0.00 53 THR A O 7
ATOM 6432 N N . THR A 1 54 ? 49.295 -15.672 8.583 1.00 0.00 54 THR A N 7
ATOM 6433 C CA . THR A 1 54 ? 50.417 -16.525 8.955 1.00 0.00 54 THR A CA 7
ATOM 6434 C C . THR A 1 54 ? 51.692 -16.198 8.153 1.00 0.00 54 THR A C 7
ATOM 6435 O O . THR A 1 54 ? 52.757 -16.783 8.384 1.00 0.00 54 THR A O 7
ATOM 6446 N N . GLN A 1 55 ? 51.594 -15.250 7.243 1.00 0.00 55 GLN A N 7
ATOM 6447 C CA . GLN A 1 55 ? 52.728 -14.873 6.413 1.00 0.00 55 GLN A CA 7
ATOM 6448 C C . GLN A 1 55 ? 53.611 -13.855 7.123 1.00 0.00 55 GLN A C 7
ATOM 6449 O O . GLN A 1 55 ? 53.515 -12.655 6.875 1.00 0.00 55 GLN A O 7
ATOM 6463 N N . HIS A 1 56 ? 54.469 -14.355 8.017 1.00 0.00 56 HIS A N 7
ATOM 6464 C CA . HIS A 1 56 ? 55.372 -13.511 8.805 1.00 0.00 56 HIS A CA 7
ATOM 6465 C C . HIS A 1 56 ? 54.585 -12.535 9.676 1.00 0.00 56 HIS A C 7
ATOM 6466 O O . HIS A 1 56 ? 54.643 -11.316 9.480 1.00 0.00 56 HIS A O 7
ATOM 6480 N N . HIS A 1 57 ? 53.834 -13.092 10.624 1.00 0.00 57 HIS A N 7
ATOM 6481 C CA . HIS A 1 57 ? 53.004 -12.312 11.540 1.00 0.00 57 HIS A CA 7
ATOM 6482 C C . HIS A 1 57 ? 53.865 -11.427 12.442 1.00 0.00 57 HIS A C 7
ATOM 6483 O O . HIS A 1 57 ? 53.879 -10.198 12.234 1.00 0.00 57 HIS A O 7
ATOM 6497 N N . ALA A 1 1 ? 51.610 -1.476 -24.988 1.00 0.00 1 ALA A N 8
ATOM 6498 C CA . ALA A 1 1 ? 52.324 -1.547 -23.699 1.00 0.00 1 ALA A CA 8
ATOM 6499 C C . ALA A 1 1 ? 53.305 -2.707 -23.696 1.00 0.00 1 ALA A C 8
ATOM 6500 O O . ALA A 1 1 ? 52.904 -3.866 -23.620 1.00 0.00 1 ALA A O 8
ATOM 6509 N N . SER A 1 2 ? 54.589 -2.397 -23.783 1.00 0.00 2 SER A N 8
ATOM 6510 C CA . SER A 1 2 ? 55.614 -3.423 -23.801 1.00 0.00 2 SER A CA 8
ATOM 6511 C C . SER A 1 2 ? 55.942 -3.890 -22.390 1.00 0.00 2 SER A C 8
ATOM 6512 O O . SER A 1 2 ? 56.010 -5.089 -22.119 1.00 0.00 2 SER A O 8
ATOM 6520 N N . MET A 1 3 ? 56.116 -2.942 -21.490 1.00 0.00 3 MET A N 8
ATOM 6521 C CA . MET A 1 3 ? 56.446 -3.251 -20.108 1.00 0.00 3 MET A CA 8
ATOM 6522 C C . MET A 1 3 ? 55.187 -3.267 -19.259 1.00 0.00 3 MET A C 8
ATOM 6523 O O . MET A 1 3 ? 55.242 -3.457 -18.043 1.00 0.00 3 MET A O 8
ATOM 6537 N N . GLY A 1 4 ? 54.057 -3.066 -19.911 1.00 0.00 4 GLY A N 8
ATOM 6538 C CA . GLY A 1 4 ? 52.794 -3.031 -19.217 1.00 0.00 4 GLY A CA 8
ATOM 6539 C C . GLY A 1 4 ? 52.354 -1.612 -18.951 1.00 0.00 4 GLY A C 8
ATOM 6540 O O . GLY A 1 4 ? 53.169 -0.683 -19.003 1.00 0.00 4 GLY A O 8
ATOM 6544 N N . LYS A 1 5 ? 51.077 -1.427 -18.694 1.00 0.00 5 LYS A N 8
ATOM 6545 C CA . LYS A 1 5 ? 50.554 -0.105 -18.415 1.00 0.00 5 LYS A CA 8
ATOM 6546 C C . LYS A 1 5 ? 50.734 0.244 -16.947 1.00 0.00 5 LYS A C 8
ATOM 6547 O O . LYS A 1 5 ? 49.961 -0.195 -16.089 1.00 0.00 5 LYS A O 8
ATOM 6566 N N . SER A 1 6 ? 51.770 1.004 -16.668 1.00 0.00 6 SER A N 8
ATOM 6567 C CA . SER A 1 6 ? 52.065 1.451 -15.328 1.00 0.00 6 SER A CA 8
ATOM 6568 C C . SER A 1 6 ? 53.073 2.584 -15.382 1.00 0.00 6 SER A C 8
ATOM 6569 O O . SER A 1 6 ? 54.219 2.394 -15.799 1.00 0.00 6 SER A O 8
ATOM 6577 N N . LYS A 1 7 ? 52.640 3.764 -14.997 1.00 0.00 7 LYS A N 8
ATOM 6578 C CA . LYS A 1 7 ? 53.507 4.918 -14.991 1.00 0.00 7 LYS A CA 8
ATOM 6579 C C . LYS A 1 7 ? 54.207 5.046 -13.648 1.00 0.00 7 LYS A C 8
ATOM 6580 O O . LYS A 1 7 ? 55.310 5.586 -13.558 1.00 0.00 7 LYS A O 8
ATOM 6599 N N . GLU A 1 8 ? 53.578 4.533 -12.612 1.00 0.00 8 GLU A N 8
ATOM 6600 C CA . GLU A 1 8 ? 54.133 4.629 -11.283 1.00 0.00 8 GLU A CA 8
ATOM 6601 C C . GLU A 1 8 ? 53.693 3.454 -10.425 1.00 0.00 8 GLU A C 8
ATOM 6602 O O . GLU A 1 8 ? 52.502 3.263 -10.183 1.00 0.00 8 GLU A O 8
ATOM 6614 N N . ILE A 1 9 ? 54.651 2.667 -9.983 1.00 0.00 9 ILE A N 8
ATOM 6615 C CA . ILE A 1 9 ? 54.370 1.558 -9.099 1.00 0.00 9 ILE A CA 8
ATOM 6616 C C . ILE A 1 9 ? 54.368 2.058 -7.645 1.00 0.00 9 ILE A C 8
ATOM 6617 O O . ILE A 1 9 ? 55.198 2.886 -7.261 1.00 0.00 9 ILE A O 8
ATOM 6633 N N . SER A 1 10 ? 53.425 1.576 -6.856 1.00 0.00 10 SER A N 8
ATOM 6634 C CA . SER A 1 10 ? 53.231 2.075 -5.504 1.00 0.00 10 SER A CA 8
ATOM 6635 C C . SER A 1 10 ? 54.067 1.343 -4.447 1.00 0.00 10 SER A C 8
ATOM 6636 O O . SER A 1 10 ? 53.720 0.242 -4.021 1.00 0.00 10 SER A O 8
ATOM 6644 N N . GLN A 1 11 ? 55.177 1.956 -4.044 1.00 0.00 11 GLN A N 8
ATOM 6645 C CA . GLN A 1 11 ? 55.974 1.437 -2.933 1.00 0.00 11 GLN A CA 8
ATOM 6646 C C . GLN A 1 11 ? 55.569 2.143 -1.649 1.00 0.00 11 GLN A C 8
ATOM 6647 O O . GLN A 1 11 ? 55.003 1.536 -0.736 1.00 0.00 11 GLN A O 8
ATOM 6661 N N . ASP A 1 12 ? 55.833 3.446 -1.608 1.00 0.00 12 ASP A N 8
ATOM 6662 C CA . ASP A 1 12 ? 55.523 4.275 -0.447 1.00 0.00 12 ASP A CA 8
ATOM 6663 C C . ASP A 1 12 ? 54.033 4.317 -0.187 1.00 0.00 12 ASP A C 8
ATOM 6664 O O . ASP A 1 12 ? 53.591 4.147 0.949 1.00 0.00 12 ASP A O 8
ATOM 6673 N N . LEU A 1 13 ? 53.261 4.527 -1.247 1.00 0.00 13 LEU A N 8
ATOM 6674 C CA . LEU A 1 13 ? 51.808 4.603 -1.142 1.00 0.00 13 LEU A CA 8
ATOM 6675 C C . LEU A 1 13 ? 51.224 3.303 -0.592 1.00 0.00 13 LEU A C 8
ATOM 6676 O O . LEU A 1 13 ? 50.224 3.316 0.119 1.00 0.00 13 LEU A O 8
ATOM 6692 N N . ARG A 1 14 ? 51.871 2.183 -0.901 1.00 0.00 14 ARG A N 8
ATOM 6693 C CA . ARG A 1 14 ? 51.404 0.887 -0.431 1.00 0.00 14 ARG A CA 8
ATOM 6694 C C . ARG A 1 14 ? 51.607 0.761 1.079 1.00 0.00 14 ARG A C 8
ATOM 6695 O O . ARG A 1 14 ? 50.832 0.106 1.772 1.00 0.00 14 ARG A O 8
ATOM 6716 N N . LYS A 1 15 ? 52.644 1.400 1.584 1.00 0.00 15 LYS A N 8
ATOM 6717 C CA . LYS A 1 15 ? 52.887 1.415 3.014 1.00 0.00 15 LYS A CA 8
ATOM 6718 C C . LYS A 1 15 ? 51.997 2.451 3.683 1.00 0.00 15 LYS A C 8
ATOM 6719 O O . LYS A 1 15 ? 51.556 2.266 4.813 1.00 0.00 15 LYS A O 8
ATOM 6738 N N . LYS A 1 16 ? 51.721 3.533 2.962 1.00 0.00 16 LYS A N 8
ATOM 6739 C CA . LYS A 1 16 ? 50.856 4.591 3.466 1.00 0.00 16 LYS A CA 8
ATOM 6740 C C . LYS A 1 16 ? 49.443 4.082 3.665 1.00 0.00 16 LYS A C 8
ATOM 6741 O O . LYS A 1 16 ? 48.856 4.272 4.724 1.00 0.00 16 LYS A O 8
ATOM 6760 N N . ILE A 1 17 ? 48.904 3.415 2.648 1.00 0.00 17 ILE A N 8
ATOM 6761 C CA . ILE A 1 17 ? 47.550 2.879 2.720 1.00 0.00 17 ILE A CA 8
ATOM 6762 C C . ILE A 1 17 ? 47.418 1.900 3.895 1.00 0.00 17 ILE A C 8
ATOM 6763 O O . ILE A 1 17 ? 46.359 1.789 4.509 1.00 0.00 17 ILE A O 8
ATOM 6779 N N . VAL A 1 18 ? 48.512 1.221 4.218 1.00 0.00 18 VAL A N 8
ATOM 6780 C CA . VAL A 1 18 ? 48.542 0.291 5.335 1.00 0.00 18 VAL A CA 8
ATOM 6781 C C . VAL A 1 18 ? 48.606 1.038 6.672 1.00 0.00 18 VAL A C 8
ATOM 6782 O O . VAL A 1 18 ? 47.785 0.805 7.563 1.00 0.00 18 VAL A O 8
ATOM 6795 N N . ASP A 1 19 ? 49.565 1.948 6.788 1.00 0.00 19 ASP A N 8
ATOM 6796 C CA . ASP A 1 19 ? 49.770 2.712 8.024 1.00 0.00 19 ASP A CA 8
ATOM 6797 C C . ASP A 1 19 ? 48.563 3.589 8.348 1.00 0.00 19 ASP A C 8
ATOM 6798 O O . ASP A 1 19 ? 48.181 3.740 9.514 1.00 0.00 19 ASP A O 8
ATOM 6807 N N . LEU A 1 20 ? 47.955 4.148 7.320 1.00 0.00 20 LEU A N 8
ATOM 6808 C CA . LEU A 1 20 ? 46.796 5.008 7.497 1.00 0.00 20 LEU A CA 8
ATOM 6809 C C . LEU A 1 20 ? 45.530 4.190 7.760 1.00 0.00 20 LEU A C 8
ATOM 6810 O O . LEU A 1 20 ? 44.508 4.731 8.177 1.00 0.00 20 LEU A O 8
ATOM 6826 N N . HIS A 1 21 ? 45.604 2.882 7.519 1.00 0.00 21 HIS A N 8
ATOM 6827 C CA . HIS A 1 21 ? 44.487 1.990 7.832 1.00 0.00 21 HIS A CA 8
ATOM 6828 C C . HIS A 1 21 ? 44.559 1.579 9.280 1.00 0.00 21 HIS A C 8
ATOM 6829 O O . HIS A 1 21 ? 43.596 1.067 9.848 1.00 0.00 21 HIS A O 8
ATOM 6843 N N . LYS A 1 22 ? 45.714 1.796 9.875 1.00 0.00 22 LYS A N 8
ATOM 6844 C CA . LYS A 1 22 ? 45.910 1.499 11.267 1.00 0.00 22 LYS A CA 8
ATOM 6845 C C . LYS A 1 22 ? 45.220 2.566 12.094 1.00 0.00 22 LYS A C 8
ATOM 6846 O O . LYS A 1 22 ? 44.560 2.270 13.088 1.00 0.00 22 LYS A O 8
ATOM 6865 N N . SER A 1 23 ? 45.363 3.809 11.662 1.00 0.00 23 SER A N 8
ATOM 6866 C CA . SER A 1 23 ? 44.705 4.917 12.313 1.00 0.00 23 SER A CA 8
ATOM 6867 C C . SER A 1 23 ? 43.231 4.956 11.908 1.00 0.00 23 SER A C 8
ATOM 6868 O O . SER A 1 23 ? 42.347 5.182 12.739 1.00 0.00 23 SER A O 8
ATOM 6876 N N . GLY A 1 24 ? 42.979 4.733 10.621 1.00 0.00 24 GLY A N 8
ATOM 6877 C CA . GLY A 1 24 ? 41.617 4.676 10.112 1.00 0.00 24 GLY A CA 8
ATOM 6878 C C . GLY A 1 24 ? 40.996 6.042 9.866 1.00 0.00 24 GLY A C 8
ATOM 6879 O O . GLY A 1 24 ? 40.169 6.201 8.970 1.00 0.00 24 GLY A O 8
ATOM 6883 N N . SER A 1 25 ? 41.401 7.027 10.641 1.00 0.00 25 SER A N 8
ATOM 6884 C CA . SER A 1 25 ? 40.846 8.366 10.538 1.00 0.00 25 SER A CA 8
ATOM 6885 C C . SER A 1 25 ? 41.309 9.087 9.268 1.00 0.00 25 SER A C 8
ATOM 6886 O O . SER A 1 25 ? 40.763 10.124 8.902 1.00 0.00 25 SER A O 8
ATOM 6894 N N . SER A 1 26 ? 42.301 8.526 8.595 1.00 0.00 26 SER A N 8
ATOM 6895 C CA . SER A 1 26 ? 42.833 9.125 7.380 1.00 0.00 26 SER A CA 8
ATOM 6896 C C . SER A 1 26 ? 42.312 8.405 6.133 1.00 0.00 26 SER A C 8
ATOM 6897 O O . SER A 1 26 ? 42.665 8.762 5.007 1.00 0.00 26 SER A O 8
ATOM 6905 N N . LEU A 1 27 ? 41.452 7.408 6.342 1.00 0.00 27 LEU A N 8
ATOM 6906 C CA . LEU A 1 27 ? 40.923 6.591 5.246 1.00 0.00 27 LEU A CA 8
ATOM 6907 C C . LEU A 1 27 ? 40.149 7.440 4.233 1.00 0.00 27 LEU A C 8
ATOM 6908 O O . LEU A 1 27 ? 40.472 7.445 3.041 1.00 0.00 27 LEU A O 8
ATOM 6924 N N . GLY A 1 28 ? 39.144 8.162 4.712 1.00 0.00 28 GLY A N 8
ATOM 6925 C CA . GLY A 1 28 ? 38.311 8.973 3.834 1.00 0.00 28 GLY A CA 8
ATOM 6926 C C . GLY A 1 28 ? 39.068 10.114 3.181 1.00 0.00 28 GLY A C 8
ATOM 6927 O O . GLY A 1 28 ? 38.686 10.590 2.114 1.00 0.00 28 GLY A O 8
ATOM 6931 N N . ALA A 1 29 ? 40.141 10.545 3.818 1.00 0.00 29 ALA A N 8
ATOM 6932 C CA . ALA A 1 29 ? 40.951 11.634 3.303 1.00 0.00 29 ALA A CA 8
ATOM 6933 C C . ALA A 1 29 ? 41.736 11.203 2.067 1.00 0.00 29 ALA A C 8
ATOM 6934 O O . ALA A 1 29 ? 41.617 11.811 1.000 1.00 0.00 29 ALA A O 8
ATOM 6941 N N . ILE A 1 30 ? 42.517 10.139 2.209 1.00 0.00 30 ILE A N 8
ATOM 6942 C CA . ILE A 1 30 ? 43.354 9.654 1.115 1.00 0.00 30 ILE A CA 8
ATOM 6943 C C . ILE A 1 30 ? 42.531 9.087 -0.036 1.00 0.00 30 ILE A C 8
ATOM 6944 O O . ILE A 1 30 ? 42.859 9.297 -1.207 1.00 0.00 30 ILE A O 8
ATOM 6960 N N . SER A 1 31 ? 41.451 8.390 0.292 1.00 0.00 31 SER A N 8
ATOM 6961 C CA . SER A 1 31 ? 40.598 7.803 -0.728 1.00 0.00 31 SER A CA 8
ATOM 6962 C C . SER A 1 31 ? 39.932 8.889 -1.562 1.00 0.00 31 SER A C 8
ATOM 6963 O O . SER A 1 31 ? 39.635 8.691 -2.741 1.00 0.00 31 SER A O 8
ATOM 6971 N N . LYS A 1 32 ? 39.722 10.041 -0.949 1.00 0.00 32 LYS A N 8
ATOM 6972 C CA . LYS A 1 32 ? 39.102 11.164 -1.617 1.00 0.00 32 LYS A CA 8
ATOM 6973 C C . LYS A 1 32 ? 40.133 11.954 -2.414 1.00 0.00 32 LYS A C 8
ATOM 6974 O O . LYS A 1 32 ? 39.927 12.251 -3.588 1.00 0.00 32 LYS A O 8
ATOM 6993 N N . ARG A 1 33 ? 41.252 12.275 -1.773 1.00 0.00 33 ARG A N 8
ATOM 6994 C CA . ARG A 1 33 ? 42.304 13.066 -2.407 1.00 0.00 33 ARG A CA 8
ATOM 6995 C C . ARG A 1 33 ? 42.900 12.364 -3.626 1.00 0.00 33 ARG A C 8
ATOM 6996 O O . ARG A 1 33 ? 43.019 12.963 -4.696 1.00 0.00 33 ARG A O 8
ATOM 7017 N N . LEU A 1 34 ? 43.264 11.101 -3.475 1.00 0.00 34 LEU A N 8
ATOM 7018 C CA . LEU A 1 34 ? 43.881 10.357 -4.575 1.00 0.00 34 LEU A CA 8
ATOM 7019 C C . LEU A 1 34 ? 42.830 9.675 -5.441 1.00 0.00 34 LEU A C 8
ATOM 7020 O O . LEU A 1 34 ? 43.152 9.138 -6.504 1.00 0.00 34 LEU A O 8
ATOM 7036 N N . LYS A 1 35 ? 41.573 9.717 -4.990 1.00 0.00 35 LYS A N 8
ATOM 7037 C CA . LYS A 1 35 ? 40.466 9.041 -5.676 1.00 0.00 35 LYS A CA 8
ATOM 7038 C C . LYS A 1 35 ? 40.771 7.559 -5.827 1.00 0.00 35 LYS A C 8
ATOM 7039 O O . LYS A 1 35 ? 40.876 7.038 -6.940 1.00 0.00 35 LYS A O 8
ATOM 7058 N N . VAL A 1 36 ? 40.930 6.896 -4.702 1.00 0.00 36 VAL A N 8
ATOM 7059 C CA . VAL A 1 36 ? 41.261 5.486 -4.681 1.00 0.00 36 VAL A CA 8
ATOM 7060 C C . VAL A 1 36 ? 40.007 4.645 -4.903 1.00 0.00 36 VAL A C 8
ATOM 7061 O O . VAL A 1 36 ? 38.988 4.858 -4.239 1.00 0.00 36 VAL A O 8
ATOM 7074 N N . PRO A 1 37 ? 40.055 3.703 -5.866 1.00 0.00 37 PRO A N 8
ATOM 7075 C CA . PRO A 1 37 ? 38.931 2.809 -6.147 1.00 0.00 37 PRO A CA 8
ATOM 7076 C C . PRO A 1 37 ? 38.522 2.016 -4.906 1.00 0.00 37 PRO A C 8
ATOM 7077 O O . PRO A 1 37 ? 39.326 1.264 -4.340 1.00 0.00 37 PRO A O 8
ATOM 7088 N N . ARG A 1 38 ? 37.274 2.193 -4.496 1.00 0.00 38 ARG A N 8
ATOM 7089 C CA . ARG A 1 38 ? 36.725 1.554 -3.299 1.00 0.00 38 ARG A CA 8
ATOM 7090 C C . ARG A 1 38 ? 36.872 0.024 -3.317 1.00 0.00 38 ARG A C 8
ATOM 7091 O O . ARG A 1 38 ? 37.061 -0.603 -2.271 1.00 0.00 38 ARG A O 8
ATOM 7112 N N . SER A 1 39 ? 36.799 -0.569 -4.487 1.00 0.00 39 SER A N 8
ATOM 7113 C CA . SER A 1 39 ? 36.941 -2.004 -4.603 1.00 0.00 39 SER A CA 8
ATOM 7114 C C . SER A 1 39 ? 38.412 -2.419 -4.529 1.00 0.00 39 SER A C 8
ATOM 7115 O O . SER A 1 39 ? 38.754 -3.401 -3.872 1.00 0.00 39 SER A O 8
ATOM 7123 N N . SER A 1 40 ? 39.280 -1.646 -5.172 1.00 0.00 40 SER A N 8
ATOM 7124 C CA . SER A 1 40 ? 40.703 -1.962 -5.212 1.00 0.00 40 SER A CA 8
ATOM 7125 C C . SER A 1 40 ? 41.371 -1.744 -3.855 1.00 0.00 40 SER A C 8
ATOM 7126 O O . SER A 1 40 ? 42.305 -2.468 -3.491 1.00 0.00 40 SER A O 8
ATOM 7134 N N . VAL A 1 41 ? 40.893 -0.756 -3.103 1.00 0.00 41 VAL A N 8
ATOM 7135 C CA . VAL A 1 41 ? 41.441 -0.492 -1.780 1.00 0.00 41 VAL A CA 8
ATOM 7136 C C . VAL A 1 41 ? 41.062 -1.624 -0.824 1.00 0.00 41 VAL A C 8
ATOM 7137 O O . VAL A 1 41 ? 41.785 -1.928 0.118 1.00 0.00 41 VAL A O 8
ATOM 7150 N N . GLN A 1 42 ? 39.932 -2.264 -1.097 1.00 0.00 42 GLN A N 8
ATOM 7151 C CA . GLN A 1 42 ? 39.478 -3.381 -0.295 1.00 0.00 42 GLN A CA 8
ATOM 7152 C C . GLN A 1 42 ? 40.290 -4.627 -0.646 1.00 0.00 42 GLN A C 8
ATOM 7153 O O . GLN A 1 42 ? 40.477 -5.518 0.177 1.00 0.00 42 GLN A O 8
ATOM 7167 N N . THR A 1 43 ? 40.782 -4.665 -1.873 1.00 0.00 43 THR A N 8
ATOM 7168 C CA . THR A 1 43 ? 41.586 -5.772 -2.344 1.00 0.00 43 THR A CA 8
ATOM 7169 C C . THR A 1 43 ? 42.932 -5.818 -1.612 1.00 0.00 43 THR A C 8
ATOM 7170 O O . THR A 1 43 ? 43.357 -6.875 -1.131 1.00 0.00 43 THR A O 8
ATOM 7181 N N . ILE A 1 44 ? 43.584 -4.663 -1.505 1.00 0.00 44 ILE A N 8
ATOM 7182 C CA . ILE A 1 44 ? 44.886 -4.585 -0.863 1.00 0.00 44 ILE A CA 8
ATOM 7183 C C . ILE A 1 44 ? 44.776 -4.856 0.646 1.00 0.00 44 ILE A C 8
ATOM 7184 O O . ILE A 1 44 ? 45.613 -5.555 1.218 1.00 0.00 44 ILE A O 8
ATOM 7200 N N . VAL A 1 45 ? 43.724 -4.343 1.280 1.00 0.00 45 VAL A N 8
ATOM 7201 C CA . VAL A 1 45 ? 43.552 -4.542 2.716 1.00 0.00 45 VAL A CA 8
ATOM 7202 C C . VAL A 1 45 ? 43.161 -5.980 3.039 1.00 0.00 45 VAL A C 8
ATOM 7203 O O . VAL A 1 45 ? 43.419 -6.466 4.140 1.00 0.00 45 VAL A O 8
ATOM 7216 N N . ARG A 1 46 ? 42.556 -6.667 2.073 1.00 0.00 46 ARG A N 8
ATOM 7217 C CA . ARG A 1 46 ? 42.162 -8.047 2.274 1.00 0.00 46 ARG A CA 8
ATOM 7218 C C . ARG A 1 46 ? 43.387 -8.946 2.345 1.00 0.00 46 ARG A C 8
ATOM 7219 O O . ARG A 1 46 ? 43.516 -9.764 3.260 1.00 0.00 46 ARG A O 8
ATOM 7240 N N . LYS A 1 47 ? 44.304 -8.783 1.395 1.00 0.00 47 LYS A N 8
ATOM 7241 C CA . LYS A 1 47 ? 45.526 -9.573 1.403 1.00 0.00 47 LYS A CA 8
ATOM 7242 C C . LYS A 1 47 ? 46.409 -9.151 2.569 1.00 0.00 47 LYS A C 8
ATOM 7243 O O . LYS A 1 47 ? 47.156 -9.953 3.115 1.00 0.00 47 LYS A O 8
ATOM 7262 N N . TYR A 1 48 ? 46.296 -7.882 2.952 1.00 0.00 48 TYR A N 8
ATOM 7263 C CA . TYR A 1 48 ? 47.017 -7.351 4.100 1.00 0.00 48 TYR A CA 8
ATOM 7264 C C . TYR A 1 48 ? 46.568 -8.064 5.372 1.00 0.00 48 TYR A C 8
ATOM 7265 O O . TYR A 1 48 ? 47.386 -8.384 6.244 1.00 0.00 48 TYR A O 8
ATOM 7283 N N . LYS A 1 49 ? 45.269 -8.322 5.463 1.00 0.00 49 LYS A N 8
ATOM 7284 C CA . LYS A 1 49 ? 44.705 -9.033 6.593 1.00 0.00 49 LYS A CA 8
ATOM 7285 C C . LYS A 1 49 ? 45.205 -10.470 6.613 1.00 0.00 49 LYS A C 8
ATOM 7286 O O . LYS A 1 49 ? 45.611 -10.980 7.659 1.00 0.00 49 LYS A O 8
ATOM 7305 N N . HIS A 1 50 ? 45.187 -11.112 5.443 1.00 0.00 50 HIS A N 8
ATOM 7306 C CA . HIS A 1 50 ? 45.654 -12.491 5.315 1.00 0.00 50 HIS A CA 8
ATOM 7307 C C . HIS A 1 50 ? 47.150 -12.582 5.627 1.00 0.00 50 HIS A C 8
ATOM 7308 O O . HIS A 1 50 ? 47.616 -13.564 6.193 1.00 0.00 50 HIS A O 8
ATOM 7322 N N . HIS A 1 51 ? 47.894 -11.542 5.267 1.00 0.00 51 HIS A N 8
ATOM 7323 C CA . HIS A 1 51 ? 49.325 -11.493 5.564 1.00 0.00 51 HIS A CA 8
ATOM 7324 C C . HIS A 1 51 ? 49.545 -11.341 7.062 1.00 0.00 51 HIS A C 8
ATOM 7325 O O . HIS A 1 51 ? 50.589 -11.712 7.591 1.00 0.00 51 HIS A O 8
ATOM 7339 N N . GLY A 1 52 ? 48.543 -10.799 7.739 1.00 0.00 52 GLY A N 8
ATOM 7340 C CA . GLY A 1 52 ? 48.605 -10.658 9.174 1.00 0.00 52 GLY A CA 8
ATOM 7341 C C . GLY A 1 52 ? 48.187 -11.933 9.866 1.00 0.00 52 GLY A C 8
ATOM 7342 O O . GLY A 1 52 ? 48.381 -12.097 11.070 1.00 0.00 52 GLY A O 8
ATOM 7346 N N . THR A 1 53 ? 47.593 -12.827 9.097 1.00 0.00 53 THR A N 8
ATOM 7347 C CA . THR A 1 53 ? 47.162 -14.116 9.586 1.00 0.00 53 THR A CA 8
ATOM 7348 C C . THR A 1 53 ? 48.370 -15.019 9.782 1.00 0.00 53 THR A C 8
ATOM 7349 O O . THR A 1 53 ? 48.626 -15.480 10.894 1.00 0.00 53 THR A O 8
ATOM 7360 N N . THR A 1 54 ? 49.117 -15.293 8.708 1.00 0.00 54 THR A N 8
ATOM 7361 C CA . THR A 1 54 ? 50.351 -16.024 8.882 1.00 0.00 54 THR A CA 8
ATOM 7362 C C . THR A 1 54 ? 51.466 -15.484 7.970 1.00 0.00 54 THR A C 8
ATOM 7363 O O . THR A 1 54 ? 52.485 -14.995 8.459 1.00 0.00 54 THR A O 8
ATOM 7374 N N . GLN A 1 55 ? 51.247 -15.558 6.656 1.00 0.00 55 GLN A N 8
ATOM 7375 C CA . GLN A 1 55 ? 52.213 -15.089 5.649 1.00 0.00 55 GLN A CA 8
ATOM 7376 C C . GLN A 1 55 ? 53.498 -15.932 5.654 1.00 0.00 55 GLN A C 8
ATOM 7377 O O . GLN A 1 55 ? 54.526 -15.522 6.200 1.00 0.00 55 GLN A O 8
ATOM 7391 N N . HIS A 1 56 ? 53.408 -17.118 5.058 1.00 0.00 56 HIS A N 8
ATOM 7392 C CA . HIS A 1 56 ? 54.545 -18.038 4.902 1.00 0.00 56 HIS A CA 8
ATOM 7393 C C . HIS A 1 56 ? 55.268 -18.326 6.233 1.00 0.00 56 HIS A C 8
ATOM 7394 O O . HIS A 1 56 ? 56.361 -17.820 6.484 1.00 0.00 56 HIS A O 8
ATOM 7408 N N . HIS A 1 57 ? 54.639 -19.127 7.078 1.00 0.00 57 HIS A N 8
ATOM 7409 C CA . HIS A 1 57 ? 55.226 -19.536 8.355 1.00 0.00 57 HIS A CA 8
ATOM 7410 C C . HIS A 1 57 ? 54.732 -20.920 8.733 1.00 0.00 57 HIS A C 8
ATOM 7411 O O . HIS A 1 57 ? 55.360 -21.915 8.308 1.00 0.00 57 HIS A O 8
ATOM 7425 N N . ALA A 1 1 ? 61.130 10.056 -20.396 1.00 0.00 1 ALA A N 9
ATOM 7426 C CA . ALA A 1 1 ? 59.790 10.381 -20.923 1.00 0.00 1 ALA A CA 9
ATOM 7427 C C . ALA A 1 1 ? 58.735 10.240 -19.835 1.00 0.00 1 ALA A C 9
ATOM 7428 O O . ALA A 1 1 ? 58.940 9.527 -18.854 1.00 0.00 1 ALA A O 9
ATOM 7437 N N . SER A 1 2 ? 57.611 10.923 -20.009 1.00 0.00 2 SER A N 9
ATOM 7438 C CA . SER A 1 2 ? 56.536 10.888 -19.030 1.00 0.00 2 SER A CA 9
ATOM 7439 C C . SER A 1 2 ? 55.526 9.784 -19.360 1.00 0.00 2 SER A C 9
ATOM 7440 O O . SER A 1 2 ? 55.251 8.905 -18.536 1.00 0.00 2 SER A O 9
ATOM 7448 N N . MET A 1 3 ? 54.989 9.832 -20.570 1.00 0.00 3 MET A N 9
ATOM 7449 C CA . MET A 1 3 ? 53.972 8.885 -21.002 1.00 0.00 3 MET A CA 9
ATOM 7450 C C . MET A 1 3 ? 54.606 7.728 -21.764 1.00 0.00 3 MET A C 9
ATOM 7451 O O . MET A 1 3 ? 54.427 6.558 -21.399 1.00 0.00 3 MET A O 9
ATOM 7465 N N . GLY A 1 4 ? 55.363 8.057 -22.811 1.00 0.00 4 GLY A N 9
ATOM 7466 C CA . GLY A 1 4 ? 56.003 7.040 -23.638 1.00 0.00 4 GLY A CA 9
ATOM 7467 C C . GLY A 1 4 ? 57.191 6.396 -22.956 1.00 0.00 4 GLY A C 9
ATOM 7468 O O . GLY A 1 4 ? 58.333 6.571 -23.380 1.00 0.00 4 GLY A O 9
ATOM 7472 N N . LYS A 1 5 ? 56.913 5.649 -21.908 1.00 0.00 5 LYS A N 9
ATOM 7473 C CA . LYS A 1 5 ? 57.930 4.971 -21.124 1.00 0.00 5 LYS A CA 9
ATOM 7474 C C . LYS A 1 5 ? 57.257 4.102 -20.078 1.00 0.00 5 LYS A C 9
ATOM 7475 O O . LYS A 1 5 ? 57.760 3.033 -19.726 1.00 0.00 5 LYS A O 9
ATOM 7494 N N . SER A 1 6 ? 56.101 4.583 -19.598 1.00 0.00 6 SER A N 9
ATOM 7495 C CA . SER A 1 6 ? 55.307 3.904 -18.573 1.00 0.00 6 SER A CA 9
ATOM 7496 C C . SER A 1 6 ? 55.964 4.017 -17.198 1.00 0.00 6 SER A C 9
ATOM 7497 O O . SER A 1 6 ? 57.179 4.218 -17.084 1.00 0.00 6 SER A O 9
ATOM 7505 N N . LYS A 1 7 ? 55.161 3.912 -16.159 1.00 0.00 7 LYS A N 9
ATOM 7506 C CA . LYS A 1 7 ? 55.652 4.042 -14.803 1.00 0.00 7 LYS A CA 9
ATOM 7507 C C . LYS A 1 7 ? 55.113 2.932 -13.923 1.00 0.00 7 LYS A C 9
ATOM 7508 O O . LYS A 1 7 ? 54.016 2.417 -14.152 1.00 0.00 7 LYS A O 9
ATOM 7527 N N . GLU A 1 8 ? 55.888 2.565 -12.934 1.00 0.00 8 GLU A N 9
ATOM 7528 C CA . GLU A 1 8 ? 55.503 1.539 -11.991 1.00 0.00 8 GLU A CA 9
ATOM 7529 C C . GLU A 1 8 ? 54.901 2.160 -10.734 1.00 0.00 8 GLU A C 9
ATOM 7530 O O . GLU A 1 8 ? 55.043 3.359 -10.491 1.00 0.00 8 GLU A O 9
ATOM 7542 N N . ILE A 1 9 ? 54.224 1.349 -9.950 1.00 0.00 9 ILE A N 9
ATOM 7543 C CA . ILE A 1 9 ? 53.589 1.815 -8.731 1.00 0.00 9 ILE A CA 9
ATOM 7544 C C . ILE A 1 9 ? 54.568 1.753 -7.563 1.00 0.00 9 ILE A C 9
ATOM 7545 O O . ILE A 1 9 ? 55.315 0.781 -7.415 1.00 0.00 9 ILE A O 9
ATOM 7561 N N . SER A 1 10 ? 54.577 2.797 -6.760 1.00 0.00 10 SER A N 9
ATOM 7562 C CA . SER A 1 10 ? 55.439 2.863 -5.602 1.00 0.00 10 SER A CA 9
ATOM 7563 C C . SER A 1 10 ? 54.783 2.174 -4.408 1.00 0.00 10 SER A C 9
ATOM 7564 O O . SER A 1 10 ? 53.562 2.257 -4.221 1.00 0.00 10 SER A O 9
ATOM 7572 N N . GLN A 1 11 ? 55.592 1.505 -3.597 1.00 0.00 11 GLN A N 9
ATOM 7573 C CA . GLN A 1 11 ? 55.092 0.813 -2.416 1.00 0.00 11 GLN A CA 9
ATOM 7574 C C . GLN A 1 11 ? 54.634 1.813 -1.372 1.00 0.00 11 GLN A C 9
ATOM 7575 O O . GLN A 1 11 ? 53.867 1.477 -0.480 1.00 0.00 11 GLN A O 9
ATOM 7589 N N . ASP A 1 12 ? 55.116 3.046 -1.501 1.00 0.00 12 ASP A N 9
ATOM 7590 C CA . ASP A 1 12 ? 54.737 4.143 -0.609 1.00 0.00 12 ASP A CA 9
ATOM 7591 C C . ASP A 1 12 ? 53.219 4.264 -0.524 1.00 0.00 12 ASP A C 9
ATOM 7592 O O . ASP A 1 12 ? 52.658 4.422 0.558 1.00 0.00 12 ASP A O 9
ATOM 7601 N N . LEU A 1 13 ? 52.564 4.156 -1.674 1.00 0.00 13 LEU A N 9
ATOM 7602 C CA . LEU A 1 13 ? 51.113 4.243 -1.753 1.00 0.00 13 LEU A CA 9
ATOM 7603 C C . LEU A 1 13 ? 50.468 3.045 -1.051 1.00 0.00 13 LEU A C 9
ATOM 7604 O O . LEU A 1 13 ? 49.526 3.201 -0.270 1.00 0.00 13 LEU A O 9
ATOM 7620 N N . ARG A 1 14 ? 51.000 1.857 -1.319 1.00 0.00 14 ARG A N 9
ATOM 7621 C CA . ARG A 1 14 ? 50.469 0.626 -0.740 1.00 0.00 14 ARG A CA 9
ATOM 7622 C C . ARG A 1 14 ? 50.630 0.629 0.778 1.00 0.00 14 ARG A C 9
ATOM 7623 O O . ARG A 1 14 ? 49.741 0.206 1.503 1.00 0.00 14 ARG A O 9
ATOM 7644 N N . LYS A 1 15 ? 51.763 1.116 1.244 1.00 0.00 15 LYS A N 9
ATOM 7645 C CA . LYS A 1 15 ? 52.034 1.197 2.671 1.00 0.00 15 LYS A CA 9
ATOM 7646 C C . LYS A 1 15 ? 51.178 2.282 3.321 1.00 0.00 15 LYS A C 9
ATOM 7647 O O . LYS A 1 15 ? 50.705 2.125 4.448 1.00 0.00 15 LYS A O 9
ATOM 7666 N N . LYS A 1 16 ? 50.975 3.371 2.590 1.00 0.00 16 LYS A N 9
ATOM 7667 C CA . LYS A 1 16 ? 50.200 4.503 3.077 1.00 0.00 16 LYS A CA 9
ATOM 7668 C C . LYS A 1 16 ? 48.770 4.096 3.389 1.00 0.00 16 LYS A C 9
ATOM 7669 O O . LYS A 1 16 ? 48.277 4.338 4.490 1.00 0.00 16 LYS A O 9
ATOM 7688 N N . ILE A 1 17 ? 48.111 3.462 2.427 1.00 0.00 17 ILE A N 9
ATOM 7689 C CA . ILE A 1 17 ? 46.731 3.047 2.613 1.00 0.00 17 ILE A CA 9
ATOM 7690 C C . ILE A 1 17 ? 46.604 2.080 3.806 1.00 0.00 17 ILE A C 9
ATOM 7691 O O . ILE A 1 17 ? 45.671 2.188 4.602 1.00 0.00 17 ILE A O 9
ATOM 7707 N N . VAL A 1 18 ? 47.572 1.174 3.949 1.00 0.00 18 VAL A N 9
ATOM 7708 C CA . VAL A 1 18 ? 47.569 0.216 5.052 1.00 0.00 18 VAL A CA 9
ATOM 7709 C C . VAL A 1 18 ? 47.712 0.930 6.395 1.00 0.00 18 VAL A C 9
ATOM 7710 O O . VAL A 1 18 ? 46.920 0.703 7.318 1.00 0.00 18 VAL A O 9
ATOM 7723 N N . ASP A 1 19 ? 48.708 1.804 6.493 1.00 0.00 19 ASP A N 9
ATOM 7724 C CA . ASP A 1 19 ? 48.971 2.531 7.734 1.00 0.00 19 ASP A CA 9
ATOM 7725 C C . ASP A 1 19 ? 47.804 3.407 8.142 1.00 0.00 19 ASP A C 9
ATOM 7726 O O . ASP A 1 19 ? 47.487 3.511 9.330 1.00 0.00 19 ASP A O 9
ATOM 7735 N N . LEU A 1 20 ? 47.152 4.026 7.173 1.00 0.00 20 LEU A N 9
ATOM 7736 C CA . LEU A 1 20 ? 46.005 4.868 7.469 1.00 0.00 20 LEU A CA 9
ATOM 7737 C C . LEU A 1 20 ? 44.80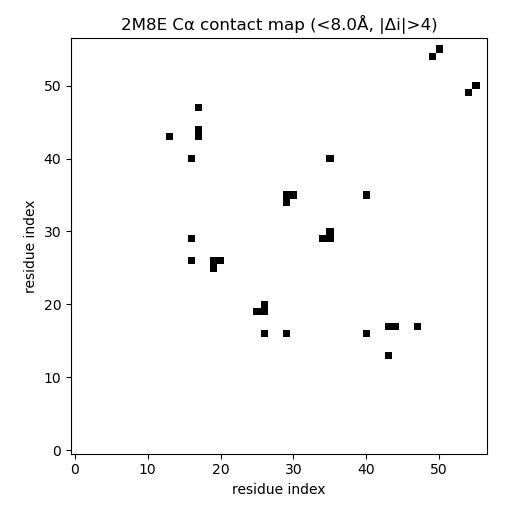1 4.040 7.904 1.00 0.00 20 LEU A C 9
ATOM 7738 O O . LEU A 1 20 ? 43.957 4.521 8.659 1.00 0.00 20 LEU A O 9
ATOM 7754 N N . HIS A 1 21 ? 44.721 2.795 7.430 1.00 0.00 21 HIS A N 9
ATOM 7755 C CA . HIS A 1 21 ? 43.648 1.888 7.857 1.00 0.00 21 HIS A CA 9
ATOM 7756 C C . HIS A 1 21 ? 43.833 1.518 9.312 1.00 0.00 21 HIS A C 9
ATOM 7757 O O . HIS A 1 21 ? 42.881 1.508 10.089 1.00 0.00 21 HIS A O 9
ATOM 7771 N N . LYS A 1 22 ? 45.074 1.225 9.671 1.00 0.00 22 LYS A N 9
ATOM 7772 C CA . LYS A 1 22 ? 45.429 0.856 11.032 1.00 0.00 22 LYS A CA 9
ATOM 7773 C C . LYS A 1 22 ? 45.069 1.967 12.012 1.00 0.00 22 LYS A C 9
ATOM 7774 O O . LYS A 1 22 ? 44.514 1.708 13.077 1.00 0.00 22 LYS A O 9
ATOM 7793 N N . SER A 1 23 ? 45.385 3.201 11.645 1.00 0.00 23 SER A N 9
ATOM 7794 C CA . SER A 1 23 ? 45.051 4.347 12.474 1.00 0.00 23 SER A CA 9
ATOM 7795 C C . SER A 1 23 ? 43.544 4.620 12.423 1.00 0.00 23 SER A C 9
ATOM 7796 O O . SER A 1 23 ? 42.925 4.941 13.438 1.00 0.00 23 SER A O 9
ATOM 7804 N N . GLY A 1 24 ? 42.966 4.479 11.231 1.00 0.00 24 GLY A N 9
ATOM 7805 C CA . GLY A 1 24 ? 41.542 4.680 11.058 1.00 0.00 24 GLY A CA 9
ATOM 7806 C C . GLY A 1 24 ? 41.117 6.118 11.272 1.00 0.00 24 GLY A C 9
ATOM 7807 O O . GLY A 1 24 ? 40.349 6.412 12.191 1.00 0.00 24 GLY A O 9
ATOM 7811 N N . SER A 1 25 ? 41.612 7.018 10.432 1.00 0.00 25 SER A N 9
ATOM 7812 C CA . SER A 1 25 ? 41.255 8.419 10.546 1.00 0.00 25 SER A CA 9
ATOM 7813 C C . SER A 1 25 ? 41.167 9.106 9.175 1.00 0.00 25 SER A C 9
ATOM 7814 O O . SER A 1 25 ? 40.077 9.351 8.669 1.00 0.00 25 SER A O 9
ATOM 7822 N N . SER A 1 26 ? 42.321 9.375 8.565 1.00 0.00 26 SER A N 9
ATOM 7823 C CA . SER A 1 26 ? 42.391 10.142 7.312 1.00 0.00 26 SER A CA 9
ATOM 7824 C C . SER A 1 26 ? 42.010 9.323 6.058 1.00 0.00 26 SER A C 9
ATOM 7825 O O . SER A 1 26 ? 42.571 9.538 4.983 1.00 0.00 26 SER A O 9
ATOM 7833 N N . LEU A 1 27 ? 41.040 8.430 6.183 1.00 0.00 27 LEU A N 9
ATOM 7834 C CA . LEU A 1 27 ? 40.593 7.639 5.033 1.00 0.00 27 LEU A CA 9
ATOM 7835 C C . LEU A 1 27 ? 39.863 8.532 4.036 1.00 0.00 27 LEU A C 9
ATOM 7836 O O . LEU A 1 27 ? 40.011 8.382 2.816 1.00 0.00 27 LEU A O 9
ATOM 7852 N N . GLY A 1 28 ? 39.089 9.474 4.565 1.00 0.00 28 GLY A N 9
ATOM 7853 C CA . GLY A 1 28 ? 38.380 10.412 3.726 1.00 0.00 28 GLY A CA 9
ATOM 7854 C C . GLY A 1 28 ? 39.332 11.276 2.932 1.00 0.00 28 GLY A C 9
ATOM 7855 O O . GLY A 1 28 ? 39.041 11.656 1.796 1.00 0.00 28 GLY A O 9
ATOM 7859 N N . ALA A 1 29 ? 40.479 11.577 3.526 1.00 0.00 29 ALA A N 9
ATOM 7860 C CA . ALA A 1 29 ? 41.499 12.372 2.867 1.00 0.00 29 ALA A CA 9
ATOM 7861 C C . ALA A 1 29 ? 42.050 11.622 1.663 1.00 0.00 29 ALA A C 9
ATOM 7862 O O . ALA A 1 29 ? 42.171 12.178 0.572 1.00 0.00 29 ALA A O 9
ATOM 7869 N N . ILE A 1 30 ? 42.353 10.342 1.863 1.00 0.00 30 ILE A N 9
ATOM 7870 C CA . ILE A 1 30 ? 42.880 9.494 0.794 1.00 0.00 30 ILE A CA 9
ATOM 7871 C C . ILE A 1 30 ? 41.880 9.407 -0.360 1.00 0.00 30 ILE A C 9
ATOM 7872 O O . ILE A 1 30 ? 42.264 9.339 -1.530 1.00 0.00 30 ILE A O 9
ATOM 7888 N N . SER A 1 31 ? 40.600 9.440 -0.021 1.00 0.00 31 SER A N 9
ATOM 7889 C CA . SER A 1 31 ? 39.537 9.358 -1.010 1.00 0.00 31 SER A CA 9
ATOM 7890 C C . SER A 1 31 ? 39.618 10.513 -2.025 1.00 0.00 31 SER A C 9
ATOM 7891 O O . SER A 1 31 ? 39.334 10.330 -3.205 1.00 0.00 31 SER A O 9
ATOM 7899 N N . LYS A 1 32 ? 40.022 11.693 -1.568 1.00 0.00 32 LYS A N 9
ATOM 7900 C CA . LYS A 1 32 ? 40.131 12.839 -2.468 1.00 0.00 32 LYS A CA 9
ATOM 7901 C C . LYS A 1 32 ? 41.548 13.015 -3.008 1.00 0.00 32 LYS A C 9
ATOM 7902 O O . LYS A 1 32 ? 41.733 13.424 -4.150 1.00 0.00 32 LYS A O 9
ATOM 7921 N N . ARG A 1 33 ? 42.545 12.704 -2.195 1.00 0.00 33 ARG A N 9
ATOM 7922 C CA . ARG A 1 33 ? 43.938 12.905 -2.599 1.00 0.00 33 ARG A CA 9
ATOM 7923 C C . ARG A 1 33 ? 44.454 11.786 -3.508 1.00 0.00 33 ARG A C 9
ATOM 7924 O O . ARG A 1 33 ? 45.322 12.019 -4.351 1.00 0.00 33 ARG A O 9
ATOM 7945 N N . LEU A 1 34 ? 43.935 10.578 -3.338 1.00 0.00 34 LEU A N 9
ATOM 7946 C CA . LEU A 1 34 ? 44.381 9.443 -4.148 1.00 0.00 34 LEU A CA 9
ATOM 7947 C C . LEU A 1 34 ? 43.249 8.847 -4.969 1.00 0.00 34 LEU A C 9
ATOM 7948 O O . LEU A 1 34 ? 43.475 7.905 -5.725 1.00 0.00 34 LEU A O 9
ATOM 7964 N N . LYS A 1 35 ? 42.023 9.391 -4.800 1.00 0.00 35 LYS A N 9
ATOM 7965 C CA . LYS A 1 35 ? 40.810 8.929 -5.535 1.00 0.00 35 LYS A CA 9
ATOM 7966 C C . LYS A 1 35 ? 40.722 7.394 -5.595 1.00 0.00 35 LYS A C 9
ATOM 7967 O O . LYS A 1 35 ? 40.245 6.815 -6.582 1.00 0.00 35 LYS A O 9
ATOM 7986 N N . VAL A 1 36 ? 41.147 6.753 -4.519 1.00 0.00 36 VAL A N 9
ATOM 7987 C CA . VAL A 1 36 ? 41.185 5.308 -4.444 1.00 0.00 36 VAL A CA 9
ATOM 7988 C C . VAL A 1 36 ? 39.777 4.713 -4.311 1.00 0.00 36 VAL A C 9
ATOM 7989 O O . VAL A 1 36 ? 39.006 5.089 -3.424 1.00 0.00 36 VAL A O 9
ATOM 8002 N N . PRO A 1 37 ? 39.410 3.806 -5.222 1.00 0.00 37 PRO A N 9
ATOM 8003 C CA . PRO A 1 37 ? 38.127 3.135 -5.177 1.00 0.00 37 PRO A CA 9
ATOM 8004 C C . PRO A 1 37 ? 38.147 1.964 -4.205 1.00 0.00 37 PRO A C 9
ATOM 8005 O O . PRO A 1 37 ? 39.219 1.443 -3.867 1.00 0.00 37 PRO A O 9
ATOM 8016 N N . ARG A 1 38 ? 36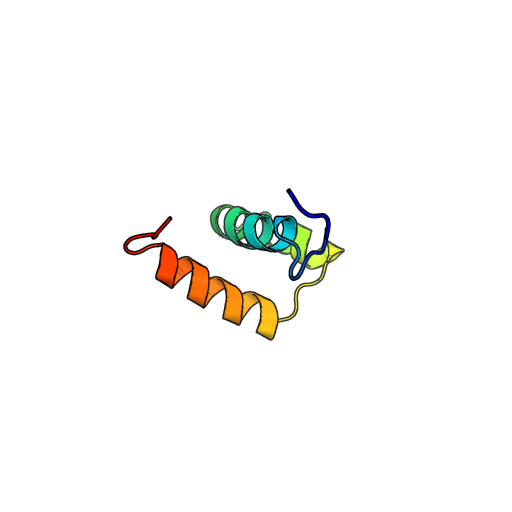.970 1.547 -3.760 1.00 0.00 38 ARG A N 9
ATOM 8017 C CA . ARG A 1 38 ? 36.855 0.425 -2.835 1.00 0.00 38 ARG A CA 9
ATOM 8018 C C . ARG A 1 38 ? 37.442 -0.842 -3.440 1.00 0.00 38 ARG A C 9
ATOM 8019 O O . ARG A 1 38 ? 37.876 -1.735 -2.721 1.00 0.00 38 ARG A O 9
ATOM 8040 N N . SER A 1 39 ? 37.466 -0.907 -4.767 1.00 0.00 39 SER A N 9
ATOM 8041 C CA . SER A 1 39 ? 38.069 -2.028 -5.467 1.00 0.00 39 SER A CA 9
ATOM 8042 C C . SER A 1 39 ? 39.520 -2.215 -5.013 1.00 0.00 39 SER A C 9
ATOM 8043 O O . SER A 1 39 ? 39.969 -3.331 -4.767 1.00 0.00 39 SER A O 9
ATOM 8051 N N . SER A 1 40 ? 40.235 -1.103 -4.872 1.00 0.00 40 SER A N 9
ATOM 8052 C CA . SER A 1 40 ? 41.631 -1.141 -4.474 1.00 0.00 40 SER A CA 9
ATOM 8053 C C . SER A 1 40 ? 41.764 -1.280 -2.956 1.00 0.00 40 SER A C 9
ATOM 8054 O O . SER A 1 40 ? 42.732 -1.850 -2.456 1.00 0.00 40 SER A O 9
ATOM 8062 N N . VAL A 1 41 ? 40.780 -0.768 -2.235 1.00 0.00 41 VAL A N 9
ATOM 8063 C CA . VAL A 1 41 ? 40.790 -0.822 -0.779 1.00 0.00 41 VAL A CA 9
ATOM 8064 C C . VAL A 1 41 ? 40.561 -2.247 -0.278 1.00 0.00 41 VAL A C 9
ATOM 8065 O O . VAL A 1 41 ? 41.393 -2.807 0.434 1.00 0.00 41 VAL A O 9
ATOM 8078 N N . GLN A 1 42 ? 39.441 -2.829 -0.675 1.00 0.00 42 GLN A N 9
ATOM 8079 C CA . GLN A 1 42 ? 39.059 -4.169 -0.240 1.00 0.00 42 GLN A CA 9
ATOM 8080 C C . GLN A 1 42 ? 40.094 -5.226 -0.625 1.00 0.00 42 GLN A C 9
ATOM 8081 O O . GLN A 1 42 ? 40.313 -6.180 0.117 1.00 0.00 42 GLN A O 9
ATOM 8095 N N . THR A 1 43 ? 40.739 -5.049 -1.764 1.00 0.00 43 THR A N 9
ATOM 8096 C CA . THR A 1 43 ? 41.739 -6.006 -2.207 1.00 0.00 43 THR A CA 9
ATOM 8097 C C . THR A 1 43 ? 43.041 -5.872 -1.412 1.00 0.00 43 THR A C 9
ATOM 8098 O O . THR A 1 43 ? 43.766 -6.850 -1.219 1.00 0.00 43 THR A O 9
ATOM 8109 N N . ILE A 1 44 ? 43.323 -4.663 -0.932 1.00 0.00 44 ILE A N 9
ATOM 8110 C CA . ILE A 1 44 ? 44.547 -4.418 -0.189 1.00 0.00 44 ILE A CA 9
ATOM 8111 C C . ILE A 1 44 ? 44.380 -4.808 1.292 1.00 0.00 44 ILE A C 9
ATOM 8112 O O . ILE A 1 44 ? 45.284 -5.397 1.891 1.00 0.00 44 ILE A O 9
ATOM 8128 N N . VAL A 1 45 ? 43.205 -4.521 1.865 1.00 0.00 45 VAL A N 9
ATOM 8129 C CA . VAL A 1 45 ? 42.950 -4.837 3.268 1.00 0.00 45 VAL A CA 9
ATOM 8130 C C . VAL A 1 45 ? 42.945 -6.339 3.501 1.00 0.00 45 VAL A C 9
ATOM 8131 O O . VAL A 1 45 ? 43.412 -6.817 4.533 1.00 0.00 45 VAL A O 9
ATOM 8144 N N . ARG A 1 46 ? 42.439 -7.076 2.528 1.00 0.00 46 ARG A N 9
ATOM 8145 C CA . ARG A 1 46 ? 42.399 -8.525 2.605 1.00 0.00 46 ARG A CA 9
ATOM 8146 C C . ARG A 1 46 ? 43.793 -9.110 2.440 1.00 0.00 46 ARG A C 9
ATOM 8147 O O . ARG A 1 46 ? 44.109 -10.150 3.005 1.00 0.00 46 ARG A O 9
ATOM 8168 N N . LYS A 1 47 ? 44.631 -8.412 1.690 1.00 0.00 47 LYS A N 9
ATOM 8169 C CA . LYS A 1 47 ? 45.973 -8.880 1.399 1.00 0.00 47 LYS A CA 9
ATOM 8170 C C . LYS A 1 47 ? 46.881 -8.852 2.634 1.00 0.00 47 LYS A C 9
ATOM 8171 O O . LYS A 1 47 ? 47.427 -9.887 3.031 1.00 0.00 47 LYS A O 9
ATOM 8190 N N . TYR A 1 48 ? 47.030 -7.680 3.257 1.00 0.00 48 TYR A N 9
ATOM 8191 C CA . TYR A 1 48 ? 47.962 -7.556 4.378 1.00 0.00 48 TYR A CA 9
ATOM 8192 C C . TYR A 1 48 ? 47.527 -8.357 5.605 1.00 0.00 48 TYR A C 9
ATOM 8193 O O . TYR A 1 48 ? 48.370 -8.893 6.325 1.00 0.00 48 TYR A O 9
ATOM 8211 N N . LYS A 1 49 ? 46.218 -8.459 5.838 1.00 0.00 49 LYS A N 9
ATOM 8212 C CA . LYS A 1 49 ? 45.726 -9.204 6.994 1.00 0.00 49 LYS A CA 9
ATOM 8213 C C . LYS A 1 49 ? 45.918 -10.701 6.786 1.00 0.00 49 LYS A C 9
ATOM 8214 O O . LYS A 1 49 ? 46.150 -11.448 7.737 1.00 0.00 49 LYS A O 9
ATOM 8233 N N . HIS A 1 50 ? 45.834 -11.127 5.535 1.00 0.00 50 HIS A N 9
ATOM 8234 C CA . HIS A 1 50 ? 45.987 -12.528 5.185 1.00 0.00 50 HIS A CA 9
ATOM 8235 C C . HIS A 1 50 ? 47.450 -12.931 5.273 1.00 0.00 50 HIS A C 9
ATOM 8236 O O . HIS A 1 50 ? 47.788 -13.962 5.847 1.00 0.00 50 HIS A O 9
ATOM 8250 N N . HIS A 1 51 ? 48.311 -12.094 4.713 1.00 0.00 51 HIS A N 9
ATOM 8251 C CA . HIS A 1 51 ? 49.745 -12.356 4.678 1.00 0.00 51 HIS A CA 9
ATOM 8252 C C . HIS A 1 51 ? 50.314 -12.552 6.087 1.00 0.00 51 HIS A C 9
ATOM 8253 O O . HIS A 1 51 ? 50.991 -13.541 6.359 1.00 0.00 51 HIS A O 9
ATOM 8267 N N . GLY A 1 52 ? 50.012 -11.626 6.978 1.00 0.00 52 GLY A N 9
ATOM 8268 C CA . GLY A 1 52 ? 50.562 -11.680 8.322 1.00 0.00 52 GLY A CA 9
ATOM 8269 C C . GLY A 1 52 ? 50.075 -12.865 9.149 1.00 0.00 52 GLY A C 9
ATOM 8270 O O . GLY A 1 52 ? 50.807 -13.372 9.994 1.00 0.00 52 GLY A O 9
ATOM 8274 N N . THR A 1 53 ? 48.859 -13.320 8.898 1.00 0.00 53 THR A N 9
ATOM 8275 C CA . THR A 1 53 ? 48.282 -14.385 9.710 1.00 0.00 53 THR A CA 9
ATOM 8276 C C . THR A 1 53 ? 48.621 -15.799 9.191 1.00 0.00 53 THR A C 9
ATOM 8277 O O . THR A 1 53 ? 48.565 -16.769 9.951 1.00 0.00 53 THR A O 9
ATOM 8288 N N . THR A 1 54 ? 48.981 -15.930 7.922 1.00 0.00 54 THR A N 9
ATOM 8289 C CA . THR A 1 54 ? 49.241 -17.262 7.385 1.00 0.00 54 THR A CA 9
ATOM 8290 C C . THR A 1 54 ? 50.731 -17.517 7.100 1.00 0.00 54 THR A C 9
ATOM 8291 O O . THR A 1 54 ? 51.188 -18.658 7.177 1.00 0.00 54 THR A O 9
ATOM 8302 N N . GLN A 1 55 ? 51.493 -16.466 6.798 1.00 0.00 55 GLN A N 9
ATOM 8303 C CA . GLN A 1 55 ? 52.911 -16.647 6.478 1.00 0.00 55 GLN A CA 9
ATOM 8304 C C . GLN A 1 55 ? 53.730 -16.988 7.721 1.00 0.00 55 GLN A C 9
ATOM 8305 O O . GLN A 1 55 ? 54.757 -17.659 7.632 1.00 0.00 55 GLN A O 9
ATOM 8319 N N . HIS A 1 56 ? 53.269 -16.532 8.875 1.00 0.00 56 HIS A N 9
ATOM 8320 C CA . HIS A 1 56 ? 53.966 -16.798 10.127 1.00 0.00 56 HIS A CA 9
ATOM 8321 C C . HIS A 1 56 ? 52.984 -16.942 11.275 1.00 0.00 56 HIS A C 9
ATOM 8322 O O . HIS A 1 56 ? 51.947 -16.274 11.307 1.00 0.00 56 HIS A O 9
ATOM 8336 N N . HIS A 1 57 ? 53.309 -17.819 12.204 1.00 0.00 57 HIS A N 9
ATOM 8337 C CA . HIS A 1 57 ? 52.458 -18.082 13.352 1.00 0.00 57 HIS A CA 9
ATOM 8338 C C . HIS A 1 57 ? 53.035 -17.424 14.588 1.00 0.00 57 HIS A C 9
ATOM 8339 O O . HIS A 1 57 ? 52.686 -16.266 14.864 1.00 0.00 57 HIS A O 9
ATOM 8353 N N . ALA A 1 1 ? 57.900 16.359 -11.682 1.00 0.00 1 ALA A N 10
ATOM 8354 C CA . ALA A 1 1 ? 59.308 15.931 -11.688 1.00 0.00 1 ALA A CA 10
ATOM 8355 C C . ALA A 1 1 ? 59.693 15.369 -13.046 1.00 0.00 1 ALA A C 10
ATOM 8356 O O . ALA A 1 1 ? 58.830 14.950 -13.823 1.00 0.00 1 ALA A O 10
ATOM 8365 N N . SER A 1 2 ? 60.984 15.375 -13.336 1.00 0.00 2 SER A N 10
ATOM 8366 C CA . SER A 1 2 ? 61.491 14.836 -14.582 1.00 0.00 2 SER A CA 10
ATOM 8367 C C . SER A 1 2 ? 61.936 13.395 -14.375 1.00 0.00 2 SER A C 10
ATOM 8368 O O . SER A 1 2 ? 61.441 12.481 -15.029 1.00 0.00 2 SER A O 10
ATOM 8376 N N . MET A 1 3 ? 62.860 13.199 -13.450 1.00 0.00 3 MET A N 10
ATOM 8377 C CA . MET A 1 3 ? 63.350 11.872 -13.129 1.00 0.00 3 MET A CA 10
ATOM 8378 C C . MET A 1 3 ? 63.062 11.569 -11.671 1.00 0.00 3 MET A C 10
ATOM 8379 O O . MET A 1 3 ? 63.389 12.365 -10.788 1.00 0.00 3 MET A O 10
ATOM 8393 N N . GLY A 1 4 ? 62.451 10.437 -11.422 1.00 0.00 4 GLY A N 10
ATOM 8394 C CA . GLY A 1 4 ? 62.074 10.084 -10.076 1.00 0.00 4 GLY A CA 10
ATOM 8395 C C . GLY A 1 4 ? 60.615 10.358 -9.838 1.00 0.00 4 GLY A C 10
ATOM 8396 O O . GLY A 1 4 ? 60.213 10.729 -8.738 1.00 0.00 4 GLY A O 10
ATOM 8400 N N . LYS A 1 5 ? 59.822 10.181 -10.884 1.00 0.00 5 LYS A N 10
ATOM 8401 C CA . LYS A 1 5 ? 58.391 10.423 -10.822 1.00 0.00 5 LYS A CA 10
ATOM 8402 C C . LYS A 1 5 ? 57.694 9.314 -10.045 1.00 0.00 5 LYS A C 10
ATOM 8403 O O . LYS A 1 5 ? 58.320 8.318 -9.663 1.00 0.00 5 LYS A O 10
ATOM 8422 N N . SER A 1 6 ? 56.407 9.483 -9.811 1.00 0.00 6 SER A N 10
ATOM 8423 C CA . SER A 1 6 ? 55.631 8.483 -9.118 1.00 0.00 6 SER A CA 10
ATOM 8424 C C . SER A 1 6 ? 55.325 7.324 -10.068 1.00 0.00 6 SER A C 10
ATOM 8425 O O . SER A 1 6 ? 55.463 6.153 -9.697 1.00 0.00 6 SER A O 10
ATOM 8433 N N . LYS A 1 7 ? 54.934 7.675 -11.304 1.00 0.00 7 LYS A N 10
ATOM 8434 C CA . LYS A 1 7 ? 54.625 6.706 -12.367 1.00 0.00 7 LYS A CA 10
ATOM 8435 C C . LYS A 1 7 ? 53.353 5.904 -12.046 1.00 0.00 7 LYS A C 10
ATOM 8436 O O . LYS A 1 7 ? 52.295 6.149 -12.623 1.00 0.00 7 LYS A O 10
ATOM 8455 N N . GLU A 1 8 ? 53.463 4.974 -11.118 1.00 0.00 8 GLU A N 10
ATOM 8456 C CA . GLU A 1 8 ? 52.343 4.138 -10.711 1.00 0.00 8 GLU A CA 10
ATOM 8457 C C . GLU A 1 8 ? 52.187 4.197 -9.201 1.00 0.00 8 GLU A C 10
ATOM 8458 O O . GLU A 1 8 ? 52.741 5.084 -8.550 1.00 0.00 8 GLU A O 10
ATOM 8470 N N . ILE A 1 9 ? 51.422 3.274 -8.646 1.00 0.00 9 ILE A N 10
ATOM 8471 C CA . ILE A 1 9 ? 51.277 3.188 -7.208 1.00 0.00 9 ILE A CA 10
ATOM 8472 C C . ILE A 1 9 ? 52.458 2.415 -6.645 1.00 0.00 9 ILE A C 10
ATOM 8473 O O . ILE A 1 9 ? 52.475 1.181 -6.664 1.00 0.00 9 ILE A O 10
ATOM 8489 N N . SER A 1 10 ? 53.456 3.148 -6.189 1.00 0.00 10 SER A N 10
ATOM 8490 C CA . SER A 1 10 ? 54.677 2.566 -5.666 1.00 0.00 10 SER A CA 10
ATOM 8491 C C . SER A 1 10 ? 54.410 1.748 -4.412 1.00 0.00 10 SER A C 10
ATOM 8492 O O . SER A 1 10 ? 53.331 1.834 -3.815 1.00 0.00 10 SER A O 10
ATOM 8500 N N . GLN A 1 11 ? 55.395 0.962 -4.004 1.00 0.00 11 GLN A N 10
ATOM 8501 C CA . GLN A 1 11 ? 55.283 0.181 -2.789 1.00 0.00 11 GLN A CA 10
ATOM 8502 C C . GLN A 1 11 ? 55.226 1.125 -1.603 1.00 0.00 11 GLN A C 10
ATOM 8503 O O . GLN A 1 11 ? 54.601 0.837 -0.587 1.00 0.00 11 GLN A O 10
ATOM 8517 N N . ASP A 1 12 ? 55.867 2.277 -1.763 1.00 0.00 12 ASP A N 10
ATOM 8518 C CA . ASP A 1 12 ? 55.873 3.309 -0.744 1.00 0.00 12 ASP A CA 10
ATOM 8519 C C . ASP A 1 12 ? 54.475 3.861 -0.566 1.00 0.00 12 ASP A C 10
ATOM 8520 O O . ASP A 1 12 ? 54.009 4.060 0.555 1.00 0.00 12 ASP A O 10
ATOM 8529 N N . LEU A 1 13 ? 53.801 4.103 -1.681 1.00 0.00 13 LEU A N 10
ATOM 8530 C CA . LEU A 1 13 ? 52.441 4.615 -1.655 1.00 0.00 13 LEU A CA 10
ATOM 8531 C C . LEU A 1 13 ? 51.473 3.530 -1.184 1.00 0.00 13 LEU A C 10
ATOM 8532 O O . LEU A 1 13 ? 50.487 3.815 -0.515 1.00 0.00 13 LEU A O 10
ATOM 8548 N N . ARG A 1 14 ? 51.777 2.283 -1.527 1.00 0.00 14 ARG A N 10
ATOM 8549 C CA . ARG A 1 14 ? 50.955 1.148 -1.117 1.00 0.00 14 ARG A CA 10
ATOM 8550 C C . ARG A 1 14 ? 50.896 1.052 0.409 1.00 0.00 14 ARG A C 10
ATOM 8551 O O . ARG A 1 14 ? 49.834 0.808 0.989 1.00 0.00 14 ARG A O 10
ATOM 8572 N N . LYS A 1 15 ? 52.039 1.275 1.055 1.00 0.00 15 LYS A N 10
ATOM 8573 C CA . LYS A 1 15 ? 52.119 1.236 2.514 1.00 0.00 15 LYS A CA 10
ATOM 8574 C C . LYS A 1 15 ? 51.341 2.388 3.137 1.00 0.00 15 LYS A C 10
ATOM 8575 O O . LYS A 1 15 ? 50.918 2.310 4.293 1.00 0.00 15 LYS A O 10
ATOM 8594 N N . LYS A 1 16 ? 51.155 3.456 2.370 1.00 0.00 16 LYS A N 10
ATOM 8595 C CA . LYS A 1 16 ? 50.421 4.617 2.846 1.00 0.00 16 LYS A CA 10
ATOM 8596 C C . LYS A 1 16 ? 48.967 4.234 3.075 1.00 0.00 16 LYS A C 10
ATOM 8597 O O . LYS A 1 16 ? 48.381 4.567 4.096 1.00 0.00 16 LYS A O 10
ATOM 8616 N N . ILE A 1 17 ? 48.405 3.505 2.131 1.00 0.00 17 ILE A N 10
ATOM 8617 C CA . ILE A 1 17 ? 47.034 3.040 2.244 1.00 0.00 17 ILE A CA 10
ATOM 8618 C C . ILE A 1 17 ? 46.893 2.090 3.441 1.00 0.00 17 ILE A C 10
ATOM 8619 O O . ILE A 1 17 ? 45.995 2.243 4.270 1.00 0.00 17 ILE A O 10
ATOM 8635 N N . VAL A 1 18 ? 47.815 1.142 3.537 1.00 0.00 18 VAL A N 10
ATOM 8636 C CA . VAL A 1 18 ? 47.807 0.145 4.606 1.00 0.00 18 VAL A CA 10
ATOM 8637 C C . VAL A 1 18 ? 47.887 0.791 5.998 1.00 0.00 18 VAL A C 10
ATOM 8638 O O . VAL A 1 18 ? 47.006 0.580 6.848 1.00 0.00 18 VAL A O 10
ATOM 8651 N N . ASP A 1 19 ? 48.922 1.589 6.213 1.00 0.00 19 ASP A N 10
ATOM 8652 C CA . ASP A 1 19 ? 49.169 2.206 7.515 1.00 0.00 19 ASP A CA 10
ATOM 8653 C C . ASP A 1 19 ? 48.068 3.185 7.910 1.00 0.00 19 ASP A C 10
ATOM 8654 O O . ASP A 1 19 ? 47.615 3.189 9.060 1.00 0.00 19 ASP A O 10
ATOM 8663 N N . LEU A 1 20 ? 47.622 4.000 6.965 1.00 0.00 20 LEU A N 10
ATOM 8664 C CA . LEU A 1 20 ? 46.588 4.989 7.253 1.00 0.00 20 LEU A CA 10
ATOM 8665 C C . LEU A 1 20 ? 45.230 4.334 7.513 1.00 0.00 20 LEU A C 10
ATOM 8666 O O . LEU A 1 20 ? 44.361 4.932 8.158 1.00 0.00 20 LEU A O 10
ATOM 8682 N N . HIS A 1 21 ? 45.044 3.103 7.030 1.00 0.00 21 HIS A N 10
ATOM 8683 C CA . HIS A 1 21 ? 43.823 2.355 7.340 1.00 0.00 21 HIS A CA 10
ATOM 8684 C C . HIS A 1 21 ? 43.772 2.075 8.821 1.00 0.00 21 HIS A C 10
ATOM 8685 O O . HIS A 1 21 ? 42.708 2.029 9.425 1.00 0.00 21 HIS A O 10
ATOM 8699 N N . LYS A 1 22 ? 44.945 1.893 9.400 1.00 0.00 22 LYS A N 10
ATOM 8700 C CA . LYS A 1 22 ? 45.073 1.604 10.814 1.00 0.00 22 LYS A CA 10
ATOM 8701 C C . LYS A 1 22 ? 44.943 2.882 11.634 1.00 0.00 22 LYS A C 10
ATOM 8702 O O . LYS A 1 22 ? 44.735 2.838 12.844 1.00 0.00 22 LYS A O 10
ATOM 8721 N N . SER A 1 23 ? 45.074 4.014 10.963 1.00 0.00 23 SER A N 10
ATOM 8722 C CA . SER A 1 23 ? 44.915 5.306 11.603 1.00 0.00 23 SER A CA 10
ATOM 8723 C C . SER A 1 23 ? 43.422 5.612 11.784 1.00 0.00 23 SER A C 10
ATOM 8724 O O . SER A 1 23 ? 42.999 6.126 12.822 1.00 0.00 23 SER A O 10
ATOM 8732 N N . GLY A 1 24 ? 42.634 5.289 10.763 1.00 0.00 24 GLY A N 10
ATOM 8733 C CA . GLY A 1 24 ? 41.194 5.437 10.857 1.00 0.00 24 GLY A CA 10
ATOM 8734 C C . GLY A 1 24 ? 40.678 6.780 10.379 1.00 0.00 24 GLY A C 10
ATOM 8735 O O . GLY A 1 24 ? 40.046 6.867 9.324 1.00 0.00 24 GLY A O 10
ATOM 8739 N N . SER A 1 25 ? 40.953 7.824 11.142 1.00 0.00 25 SER A N 10
ATOM 8740 C CA . SER A 1 25 ? 40.438 9.160 10.843 1.00 0.00 25 SER A CA 10
ATOM 8741 C C . SER A 1 25 ? 40.993 9.713 9.522 1.00 0.00 25 SER A C 10
ATOM 8742 O O . SER A 1 25 ? 40.365 10.548 8.879 1.00 0.00 25 SER A O 10
ATOM 8750 N N . SER A 1 26 ? 42.145 9.226 9.113 1.00 0.00 26 SER A N 10
ATOM 8751 C CA . SER A 1 26 ? 42.781 9.702 7.895 1.00 0.00 26 SER A CA 10
ATOM 8752 C C . SER A 1 26 ? 42.206 9.031 6.635 1.00 0.00 26 SER A C 10
ATOM 8753 O O . SER A 1 26 ? 42.676 9.279 5.523 1.00 0.00 26 SER A O 10
ATOM 8761 N N . LEU A 1 27 ? 41.180 8.202 6.809 1.00 0.00 27 LEU A N 10
ATOM 8762 C CA . LEU A 1 27 ? 40.558 7.515 5.675 1.00 0.00 27 LEU A CA 10
ATOM 8763 C C . LEU A 1 27 ? 39.851 8.515 4.757 1.00 0.00 27 LEU A C 10
ATOM 8764 O O . LEU A 1 27 ? 39.749 8.304 3.541 1.00 0.00 27 LEU A O 10
ATOM 8780 N N . GLY A 1 28 ? 39.378 9.610 5.341 1.00 0.00 28 GLY A N 10
ATOM 8781 C CA . GLY A 1 28 ? 38.712 10.635 4.564 1.00 0.00 28 GLY A CA 10
ATOM 8782 C C . GLY A 1 28 ? 39.677 11.388 3.676 1.00 0.00 28 GLY A C 10
ATOM 8783 O O . GLY A 1 28 ? 39.294 11.905 2.627 1.00 0.00 28 GLY A O 10
ATOM 8787 N N . ALA A 1 29 ? 40.932 11.444 4.093 1.00 0.00 29 ALA A N 10
ATOM 8788 C CA . ALA A 1 29 ? 41.957 12.107 3.313 1.00 0.00 29 ALA A CA 10
ATOM 8789 C C . ALA A 1 29 ? 42.293 11.277 2.086 1.00 0.00 29 ALA A C 10
ATOM 8790 O O . ALA A 1 29 ? 42.457 11.807 0.988 1.00 0.00 29 ALA A O 10
ATOM 8797 N N . ILE A 1 30 ? 42.364 9.965 2.275 1.00 0.00 30 ILE A N 10
ATOM 8798 C CA . ILE A 1 30 ? 42.668 9.043 1.190 1.00 0.00 30 ILE A CA 10
ATOM 8799 C C . ILE A 1 30 ? 41.561 9.067 0.137 1.00 0.00 30 ILE A C 10
ATOM 8800 O O . ILE A 1 30 ? 41.830 9.069 -1.062 1.00 0.00 30 ILE A O 10
ATOM 8816 N N . SER A 1 31 ? 40.323 9.109 0.594 1.00 0.00 31 SER A N 10
ATOM 8817 C CA . SER A 1 31 ? 39.180 9.102 -0.302 1.00 0.00 31 SER A CA 10
ATOM 8818 C C . SER A 1 31 ? 39.028 10.429 -1.049 1.00 0.00 31 SER A C 10
ATOM 8819 O O . SER A 1 31 ? 38.579 10.457 -2.192 1.00 0.00 31 SER A O 10
ATOM 8827 N N . LYS A 1 32 ? 39.410 11.515 -0.411 1.00 0.00 32 LYS A N 10
ATOM 8828 C CA . LYS A 1 32 ? 39.296 12.827 -1.027 1.00 0.00 32 LYS A CA 10
ATOM 8829 C C . LYS A 1 32 ? 40.451 13.075 -2.004 1.00 0.00 32 LYS A C 10
ATOM 8830 O O . LYS A 1 32 ? 40.234 13.483 -3.149 1.00 0.00 32 LYS A O 10
ATOM 8849 N N . ARG A 1 33 ? 41.669 12.809 -1.554 1.00 0.00 33 ARG A N 10
ATOM 8850 C CA . ARG A 1 33 ? 42.859 13.097 -2.351 1.00 0.00 33 ARG A CA 10
ATOM 8851 C C . ARG A 1 33 ? 43.155 12.011 -3.383 1.00 0.00 33 ARG A C 10
ATOM 8852 O O . ARG A 1 33 ? 43.377 12.305 -4.557 1.00 0.00 33 ARG A O 10
ATOM 8873 N N . LEU A 1 34 ? 43.160 10.763 -2.951 1.00 0.00 34 LEU A N 10
ATOM 8874 C CA . LEU A 1 34 ? 43.500 9.654 -3.840 1.00 0.00 34 LEU A CA 10
ATOM 8875 C C . LEU A 1 34 ? 42.248 9.033 -4.456 1.00 0.00 34 LEU A C 10
ATOM 8876 O O . LEU A 1 34 ? 42.340 8.185 -5.343 1.00 0.00 34 LEU A O 10
ATOM 8892 N N . LYS A 1 35 ? 41.077 9.455 -3.964 1.00 0.00 35 LYS A N 10
ATOM 8893 C CA . LYS A 1 35 ? 39.765 8.964 -4.446 1.00 0.00 35 LYS A CA 10
ATOM 8894 C C . LYS A 1 35 ? 39.506 7.519 -3.994 1.00 0.00 35 LYS A C 10
ATOM 8895 O O . LYS A 1 35 ? 38.414 6.992 -4.193 1.00 0.00 35 LYS A O 10
ATOM 8914 N N . VAL A 1 36 ? 40.529 6.917 -3.364 1.00 0.00 36 VAL A N 10
ATOM 8915 C CA . VAL A 1 36 ? 40.516 5.532 -2.849 1.00 0.00 36 VAL A CA 10
ATOM 8916 C C . VAL A 1 36 ? 39.861 4.508 -3.810 1.00 0.00 36 VAL A C 10
ATOM 8917 O O . VAL A 1 36 ? 38.639 4.357 -3.856 1.00 0.00 36 VAL A O 10
ATOM 8930 N N . PRO A 1 37 ? 40.686 3.806 -4.612 1.00 0.00 37 PRO A N 10
ATOM 8931 C CA . PRO A 1 37 ? 40.202 2.756 -5.516 1.00 0.00 37 PRO A CA 10
ATOM 8932 C C . PRO A 1 37 ? 39.594 1.601 -4.723 1.00 0.00 37 PRO A C 10
ATOM 8933 O O . PRO A 1 37 ? 40.294 0.687 -4.308 1.00 0.00 37 PRO A O 10
ATOM 8944 N N . ARG A 1 38 ? 38.287 1.668 -4.519 1.00 0.00 38 ARG A N 10
ATOM 8945 C CA . ARG A 1 38 ? 37.555 0.728 -3.666 1.00 0.00 38 ARG A CA 10
ATOM 8946 C C . ARG A 1 38 ? 37.842 -0.742 -3.993 1.00 0.00 38 ARG A C 10
ATOM 8947 O O . ARG A 1 38 ? 38.204 -1.516 -3.110 1.00 0.00 38 ARG A O 10
ATOM 8968 N N . SER A 1 39 ? 37.701 -1.110 -5.251 1.00 0.00 39 SER A N 10
ATOM 8969 C CA . SER A 1 39 ? 37.889 -2.497 -5.667 1.00 0.00 39 SER A CA 10
ATOM 8970 C C . SER A 1 39 ? 39.337 -2.966 -5.442 1.00 0.00 39 SER A C 10
ATOM 8971 O O . SER A 1 39 ? 39.581 -4.087 -4.975 1.00 0.00 39 SER A O 10
ATOM 8979 N N . SER A 1 40 ? 40.281 -2.104 -5.752 1.00 0.00 40 SER A N 10
ATOM 8980 C CA . SER A 1 40 ? 41.684 -2.435 -5.623 1.00 0.00 40 SER A CA 10
ATOM 8981 C C . SER A 1 40 ? 42.128 -2.439 -4.157 1.00 0.00 40 SER A C 10
ATOM 8982 O O . SER A 1 40 ? 42.875 -3.324 -3.732 1.00 0.00 40 SER A O 10
ATOM 8990 N N . VAL A 1 41 ? 41.648 -1.469 -3.388 1.00 0.00 41 VAL A N 10
ATOM 8991 C CA . VAL A 1 41 ? 41.984 -1.370 -1.972 1.00 0.00 41 VAL A CA 10
ATOM 8992 C C . VAL A 1 41 ? 41.401 -2.544 -1.190 1.00 0.00 41 VAL A C 10
ATOM 8993 O O . VAL A 1 41 ? 42.038 -3.064 -0.276 1.00 0.00 41 VAL A O 10
ATOM 9006 N N . GLN A 1 42 ? 40.199 -2.973 -1.566 1.00 0.00 42 GLN A N 10
ATOM 9007 C CA . GLN A 1 42 ? 39.550 -4.109 -0.912 1.00 0.00 42 GLN A CA 10
ATOM 9008 C C . GLN A 1 42 ? 40.431 -5.352 -1.058 1.00 0.00 42 GLN A C 10
ATOM 9009 O O . GLN A 1 42 ? 40.578 -6.139 -0.128 1.00 0.00 42 GLN A O 10
ATOM 9023 N N . THR A 1 43 ? 41.036 -5.500 -2.223 1.00 0.00 43 THR A N 10
ATOM 9024 C CA . THR A 1 43 ? 41.922 -6.617 -2.483 1.00 0.00 43 THR A CA 10
ATOM 9025 C C . THR A 1 43 ? 43.205 -6.494 -1.640 1.00 0.00 43 THR A C 10
ATOM 9026 O O . THR A 1 43 ? 43.791 -7.497 -1.224 1.00 0.00 43 THR A O 10
ATOM 9037 N N . ILE A 1 44 ? 43.615 -5.255 -1.375 1.00 0.00 44 ILE A N 10
ATOM 9038 C CA . ILE A 1 44 ? 44.805 -4.987 -0.577 1.00 0.00 44 ILE A CA 10
ATOM 9039 C C . ILE A 1 44 ? 44.544 -5.269 0.899 1.00 0.00 44 ILE A C 10
ATOM 9040 O O . ILE A 1 44 ? 45.320 -5.973 1.550 1.00 0.00 44 ILE A O 10
ATOM 9056 N N . VAL A 1 45 ? 43.439 -4.733 1.423 1.00 0.00 45 VAL A N 10
ATOM 9057 C CA . VAL A 1 45 ? 43.095 -4.927 2.829 1.00 0.00 45 VAL A CA 10
ATOM 9058 C C . VAL A 1 45 ? 42.894 -6.403 3.146 1.00 0.00 45 VAL A C 10
ATOM 9059 O O . VAL A 1 45 ? 43.298 -6.876 4.199 1.00 0.00 45 VAL A O 10
ATOM 9072 N N . ARG A 1 46 ? 42.303 -7.132 2.212 1.00 0.00 46 ARG A N 10
ATOM 9073 C CA . ARG A 1 46 ? 42.087 -8.561 2.381 1.00 0.00 46 ARG A CA 10
ATOM 9074 C C . ARG A 1 46 ? 43.400 -9.327 2.318 1.00 0.00 46 ARG A C 10
ATOM 9075 O O . ARG A 1 46 ? 43.493 -10.449 2.795 1.00 0.00 46 ARG A O 10
ATOM 9096 N N . LYS A 1 47 ? 44.416 -8.709 1.744 1.00 0.00 47 LYS A N 10
ATOM 9097 C CA . LYS A 1 47 ? 45.688 -9.370 1.572 1.00 0.00 47 LYS A CA 10
ATOM 9098 C C . LYS A 1 47 ? 46.607 -9.165 2.773 1.00 0.00 47 LYS A C 10
ATOM 9099 O O . LYS A 1 47 ? 47.066 -10.134 3.373 1.00 0.00 47 LYS A O 10
ATOM 9118 N N . TYR A 1 48 ? 46.866 -7.908 3.140 1.00 0.00 48 TYR A N 10
ATOM 9119 C CA . TYR A 1 48 ? 47.802 -7.641 4.233 1.00 0.00 48 TYR A CA 10
ATOM 9120 C C . TYR A 1 48 ? 47.253 -8.101 5.579 1.00 0.00 48 TYR A C 10
ATOM 9121 O O . TYR A 1 48 ? 48.015 -8.414 6.488 1.00 0.00 48 TYR A O 10
ATOM 9139 N N . LYS A 1 49 ? 45.937 -8.152 5.703 1.00 0.00 49 LYS A N 10
ATOM 9140 C CA . LYS A 1 49 ? 45.326 -8.633 6.929 1.00 0.00 49 LYS A CA 10
ATOM 9141 C C . LYS A 1 49 ? 45.404 -10.148 6.992 1.00 0.00 49 LYS A C 10
ATOM 9142 O O . LYS A 1 49 ? 45.677 -10.721 8.042 1.00 0.00 49 LYS A O 10
ATOM 9161 N N . HIS A 1 50 ? 45.190 -10.787 5.855 1.00 0.00 50 HIS A N 10
ATOM 9162 C CA . HIS A 1 50 ? 45.235 -12.240 5.770 1.00 0.00 50 HIS A CA 10
ATOM 9163 C C . HIS A 1 50 ? 46.672 -12.742 5.913 1.00 0.00 50 HIS A C 10
ATOM 9164 O O . HIS A 1 50 ? 46.927 -13.750 6.564 1.00 0.00 50 HIS A O 10
ATOM 9178 N N . HIS A 1 51 ? 47.600 -12.025 5.309 1.00 0.00 51 HIS A N 10
ATOM 9179 C CA . HIS A 1 51 ? 49.008 -12.383 5.380 1.00 0.00 51 HIS A CA 10
ATOM 9180 C C . HIS A 1 51 ? 49.601 -11.977 6.729 1.00 0.00 51 HIS A C 10
ATOM 9181 O O . HIS A 1 51 ? 50.411 -12.700 7.302 1.00 0.00 51 HIS A O 10
ATOM 9195 N N . GLY A 1 52 ? 49.170 -10.833 7.237 1.00 0.00 52 GLY A N 10
ATOM 9196 C CA . GLY A 1 52 ? 49.693 -10.316 8.489 1.00 0.00 52 GLY A CA 10
ATOM 9197 C C . GLY A 1 52 ? 49.237 -11.096 9.709 1.00 0.00 52 GLY A C 10
ATOM 9198 O O . GLY A 1 52 ? 49.821 -10.966 10.784 1.00 0.00 52 GLY A O 10
ATOM 9202 N N . THR A 1 53 ? 48.203 -11.904 9.557 1.00 0.00 53 THR A N 10
ATOM 9203 C CA . THR A 1 53 ? 47.702 -12.696 10.670 1.00 0.00 53 THR A CA 10
ATOM 9204 C C . THR A 1 53 ? 48.326 -14.089 10.691 1.00 0.00 53 THR A C 10
ATOM 9205 O O . THR A 1 53 ? 47.992 -14.925 11.535 1.00 0.00 53 THR A O 10
ATOM 9216 N N . THR A 1 54 ? 49.239 -14.328 9.768 1.00 0.00 54 THR A N 10
ATOM 9217 C CA . THR A 1 54 ? 49.937 -15.596 9.698 1.00 0.00 54 THR A CA 10
ATOM 9218 C C . THR A 1 54 ? 51.453 -15.366 9.630 1.00 0.00 54 THR A C 10
ATOM 9219 O O . THR A 1 54 ? 52.237 -16.105 10.232 1.00 0.00 54 THR A O 10
ATOM 9230 N N . GLN A 1 55 ? 51.853 -14.325 8.908 1.00 0.00 55 GLN A N 10
ATOM 9231 C CA . GLN A 1 55 ? 53.257 -13.966 8.760 1.00 0.00 55 GLN A CA 10
ATOM 9232 C C . GLN A 1 55 ? 53.475 -12.513 9.181 1.00 0.00 55 GLN A C 10
ATOM 9233 O O . GLN A 1 55 ? 52.569 -11.877 9.726 1.00 0.00 55 GLN A O 10
ATOM 9247 N N . HIS A 1 56 ? 54.674 -11.997 8.937 1.00 0.00 56 HIS A N 10
ATOM 9248 C CA . HIS A 1 56 ? 54.996 -10.611 9.280 1.00 0.00 56 HIS A CA 10
ATOM 9249 C C . HIS A 1 56 ? 54.477 -9.654 8.211 1.00 0.00 56 HIS A C 10
ATOM 9250 O O . HIS A 1 56 ? 54.075 -10.077 7.124 1.00 0.00 56 HIS A O 10
ATOM 9264 N N . HIS A 1 57 ? 54.497 -8.375 8.520 1.00 0.00 57 HIS A N 10
ATOM 9265 C CA . HIS A 1 57 ? 54.102 -7.358 7.571 1.00 0.00 57 HIS A CA 10
ATOM 9266 C C . HIS A 1 57 ? 55.217 -6.325 7.426 1.00 0.00 57 HIS A C 10
ATOM 9267 O O . HIS A 1 57 ? 55.034 -5.170 7.828 1.00 0.00 57 HIS A O 10
ATOM 9281 N N . ALA A 1 1 ? 32.735 -6.209 -9.742 1.00 0.00 1 ALA A N 11
ATOM 9282 C CA . ALA A 1 1 ? 33.623 -5.487 -8.806 1.00 0.00 1 ALA A CA 11
ATOM 9283 C C . ALA A 1 1 ? 34.980 -5.169 -9.447 1.00 0.00 1 ALA A C 11
ATOM 9284 O O . ALA A 1 1 ? 35.867 -4.624 -8.785 1.00 0.00 1 ALA A O 11
ATOM 9293 N N . SER A 1 2 ? 35.121 -5.498 -10.743 1.00 0.00 2 SER A N 11
ATOM 9294 C CA . SER A 1 2 ? 36.360 -5.285 -11.514 1.00 0.00 2 SER A CA 11
ATOM 9295 C C . SER A 1 2 ? 37.591 -5.886 -10.822 1.00 0.00 2 SER A C 11
ATOM 9296 O O . SER A 1 2 ? 38.225 -5.248 -9.982 1.00 0.00 2 SER A O 11
ATOM 9304 N N . MET A 1 3 ? 37.916 -7.120 -11.183 1.00 0.00 3 MET A N 11
ATOM 9305 C CA . MET A 1 3 ? 39.067 -7.820 -10.606 1.00 0.00 3 MET A CA 11
ATOM 9306 C C . MET A 1 3 ? 40.381 -7.195 -11.072 1.00 0.00 3 MET A C 11
ATOM 9307 O O . MET A 1 3 ? 41.437 -7.402 -10.462 1.00 0.00 3 MET A O 11
ATOM 9321 N N . GLY A 1 4 ? 40.309 -6.433 -12.153 1.00 0.00 4 GLY A N 11
ATOM 9322 C CA . GLY A 1 4 ? 41.483 -5.798 -12.694 1.00 0.00 4 GLY A CA 11
ATOM 9323 C C . GLY A 1 4 ? 42.432 -6.795 -13.312 1.00 0.00 4 GLY A C 11
ATOM 9324 O O . GLY A 1 4 ? 42.014 -7.648 -14.106 1.00 0.00 4 GLY A O 11
ATOM 9328 N N . LYS A 1 5 ? 43.697 -6.699 -12.933 1.00 0.00 5 LYS A N 11
ATOM 9329 C CA . LYS A 1 5 ? 44.749 -7.571 -13.439 1.00 0.00 5 LYS A CA 11
ATOM 9330 C C . LYS A 1 5 ? 46.073 -7.184 -12.798 1.00 0.00 5 LYS A C 11
ATOM 9331 O O . LYS A 1 5 ? 46.776 -8.021 -12.221 1.00 0.00 5 LYS A O 11
ATOM 9350 N N . SER A 1 6 ? 46.394 -5.908 -12.903 1.00 0.00 6 SER A N 11
ATOM 9351 C CA . SER A 1 6 ? 47.599 -5.349 -12.331 1.00 0.00 6 SER A CA 11
ATOM 9352 C C . SER A 1 6 ? 47.462 -3.831 -12.307 1.00 0.00 6 SER A C 11
ATOM 9353 O O . SER A 1 6 ? 47.652 -3.167 -13.326 1.00 0.00 6 SER A O 11
ATOM 9361 N N . LYS A 1 7 ? 47.095 -3.288 -11.159 1.00 0.00 7 LYS A N 11
ATOM 9362 C CA . LYS A 1 7 ? 46.853 -1.861 -11.046 1.00 0.00 7 LYS A CA 11
ATOM 9363 C C . LYS A 1 7 ? 47.451 -1.289 -9.778 1.00 0.00 7 LYS A C 11
ATOM 9364 O O . LYS A 1 7 ? 47.363 -1.897 -8.709 1.00 0.00 7 LYS A O 11
ATOM 9383 N N . GLU A 1 8 ? 48.048 -0.103 -9.911 1.00 0.00 8 GLU A N 11
ATOM 9384 C CA . GLU A 1 8 ? 48.666 0.608 -8.798 1.00 0.00 8 GLU A CA 11
ATOM 9385 C C . GLU A 1 8 ? 49.889 -0.182 -8.270 1.00 0.00 8 GLU A C 11
ATOM 9386 O O . GLU A 1 8 ? 50.998 -0.033 -8.786 1.00 0.00 8 GLU A O 11
ATOM 9398 N N . ILE A 1 9 ? 49.655 -1.039 -7.274 1.00 0.00 9 ILE A N 11
ATOM 9399 C CA . ILE A 1 9 ? 50.687 -1.902 -6.676 1.00 0.00 9 ILE A CA 11
ATOM 9400 C C . ILE A 1 9 ? 51.965 -1.129 -6.281 1.00 0.00 9 ILE A C 11
ATOM 9401 O O . ILE A 1 9 ? 53.080 -1.503 -6.660 1.00 0.00 9 ILE A O 11
ATOM 9417 N N . SER A 1 10 ? 51.806 -0.048 -5.549 1.00 0.00 10 SER A N 11
ATOM 9418 C CA . SER A 1 10 ? 52.955 0.674 -5.043 1.00 0.00 10 SER A CA 11
ATOM 9419 C C . SER A 1 10 ? 53.188 0.302 -3.588 1.00 0.00 10 SER A C 11
ATOM 9420 O O . SER A 1 10 ? 52.279 0.401 -2.760 1.00 0.00 10 SER A O 11
ATOM 9428 N N . GLN A 1 11 ? 54.401 -0.134 -3.289 1.00 0.00 11 GLN A N 11
ATOM 9429 C CA . GLN A 1 11 ? 54.773 -0.564 -1.944 1.00 0.00 11 GLN A CA 11
ATOM 9430 C C . GLN A 1 11 ? 54.507 0.535 -0.927 1.00 0.00 11 GLN A C 11
ATOM 9431 O O . GLN A 1 11 ? 53.870 0.305 0.100 1.00 0.00 11 GLN A O 11
ATOM 9445 N N . ASP A 1 12 ? 54.976 1.729 -1.236 1.00 0.00 12 ASP A N 11
ATOM 9446 C CA . ASP A 1 12 ? 54.842 2.875 -0.342 1.00 0.00 12 ASP A CA 11
ATOM 9447 C C . ASP A 1 12 ? 53.386 3.252 -0.149 1.00 0.00 12 ASP A C 11
ATOM 9448 O O . ASP A 1 12 ? 52.967 3.586 0.956 1.00 0.00 12 ASP A O 11
ATOM 9457 N N . LEU A 1 13 ? 52.615 3.189 -1.226 1.00 0.00 13 LEU A N 11
ATOM 9458 C CA . LEU A 1 13 ? 51.204 3.540 -1.177 1.00 0.00 13 LEU A CA 11
ATOM 9459 C C . LEU A 1 13 ? 50.440 2.521 -0.342 1.00 0.00 13 LEU A C 11
ATOM 9460 O O . LEU A 1 13 ? 49.613 2.887 0.494 1.00 0.00 13 LEU A O 11
ATOM 9476 N N . ARG A 1 14 ? 50.734 1.248 -0.555 1.00 0.00 14 ARG A N 11
ATOM 9477 C CA . ARG A 1 14 ? 50.073 0.185 0.179 1.00 0.00 14 ARG A CA 11
ATOM 9478 C C . ARG A 1 14 ? 50.397 0.252 1.663 1.00 0.00 14 ARG A C 11
ATOM 9479 O O . ARG A 1 14 ? 49.522 0.072 2.497 1.00 0.00 14 ARG A O 11
ATOM 9500 N N . LYS A 1 15 ? 51.652 0.537 1.987 1.00 0.00 15 LYS A N 11
ATOM 9501 C CA . LYS A 1 15 ? 52.062 0.686 3.383 1.00 0.00 15 LYS A CA 11
ATOM 9502 C C . LYS A 1 15 ? 51.442 1.945 3.980 1.00 0.00 15 LYS A C 11
ATOM 9503 O O . LYS A 1 15 ? 51.193 2.023 5.182 1.00 0.00 15 LYS A O 11
ATOM 9522 N N . LYS A 1 16 ? 51.205 2.928 3.132 1.00 0.00 16 LYS A N 11
ATOM 9523 C CA . LYS A 1 16 ? 50.605 4.173 3.557 1.00 0.00 16 LYS A CA 11
ATOM 9524 C C . LYS A 1 16 ? 49.136 3.972 3.908 1.00 0.00 16 LYS A C 11
ATOM 9525 O O . LYS A 1 16 ? 48.717 4.257 5.024 1.00 0.00 16 LYS A O 11
ATOM 9544 N N . ILE A 1 17 ? 48.368 3.449 2.959 1.00 0.00 17 ILE A N 11
ATOM 9545 C CA . ILE A 1 17 ? 46.932 3.270 3.147 1.00 0.00 17 ILE A CA 11
ATOM 9546 C C . ILE A 1 17 ? 46.610 2.339 4.330 1.00 0.00 17 ILE A C 11
ATOM 9547 O O . ILE A 1 17 ? 45.680 2.606 5.091 1.00 0.00 17 ILE A O 11
ATOM 9563 N N . VAL A 1 18 ? 47.390 1.266 4.500 1.00 0.00 18 VAL A N 11
ATOM 9564 C CA . VAL A 1 18 ? 47.160 0.337 5.612 1.00 0.00 18 VAL A CA 11
ATOM 9565 C C . VAL A 1 18 ? 47.414 1.022 6.954 1.00 0.00 18 VAL A C 11
ATOM 9566 O O . VAL A 1 18 ? 46.716 0.772 7.939 1.00 0.00 18 VAL A O 11
ATOM 9579 N N . ASP A 1 19 ? 48.391 1.912 6.973 1.00 0.00 19 ASP A N 11
ATOM 9580 C CA . ASP A 1 19 ? 48.726 2.646 8.176 1.00 0.00 19 ASP A CA 11
ATOM 9581 C C . ASP A 1 19 ? 47.674 3.710 8.439 1.00 0.00 19 ASP A C 11
ATOM 9582 O O . ASP A 1 19 ? 47.286 3.955 9.590 1.00 0.00 19 ASP A O 11
ATOM 9591 N N . LEU A 1 20 ? 47.193 4.324 7.360 1.00 0.00 20 LEU A N 11
ATOM 9592 C CA . LEU A 1 20 ? 46.159 5.349 7.444 1.00 0.00 20 LEU A CA 11
ATOM 9593 C C . LEU A 1 20 ? 44.838 4.741 7.888 1.00 0.00 20 LEU A C 11
ATOM 9594 O O . LEU A 1 20 ? 44.020 5.410 8.520 1.00 0.00 20 LEU A O 11
ATOM 9610 N N . HIS A 1 21 ? 44.631 3.466 7.553 1.00 0.00 21 HIS A N 11
ATOM 9611 C CA . HIS A 1 21 ? 43.437 2.745 7.985 1.00 0.00 21 HIS A CA 11
ATOM 9612 C C . HIS A 1 21 ? 43.381 2.692 9.491 1.00 0.00 21 HIS A C 11
ATOM 9613 O O . HIS A 1 21 ? 42.315 2.791 10.089 1.00 0.00 21 HIS A O 11
ATOM 9627 N N . LYS A 1 22 ? 44.542 2.544 10.097 1.00 0.00 22 LYS A N 11
ATOM 9628 C CA . LYS A 1 22 ? 44.650 2.474 11.536 1.00 0.00 22 LYS A CA 11
ATOM 9629 C C . LYS A 1 22 ? 44.525 3.861 12.158 1.00 0.00 22 LYS A C 11
ATOM 9630 O O . LYS A 1 22 ? 44.118 4.000 13.315 1.00 0.00 22 LYS A O 11
ATOM 9649 N N . SER A 1 23 ? 44.875 4.882 11.392 1.00 0.00 23 SER A N 11
ATOM 9650 C CA . SER A 1 23 ? 44.728 6.251 11.845 1.00 0.00 23 SER A CA 11
ATOM 9651 C C . SER A 1 23 ? 43.247 6.630 11.833 1.00 0.00 23 SER A C 11
ATOM 9652 O O . SER A 1 23 ? 42.705 7.105 12.833 1.00 0.00 23 SER A O 11
ATOM 9660 N N . GLY A 1 24 ? 42.594 6.387 10.701 1.00 0.00 24 GLY A N 11
ATOM 9661 C CA . GLY A 1 24 ? 41.179 6.658 10.589 1.00 0.00 24 GLY A CA 11
ATOM 9662 C C . GLY A 1 24 ? 40.856 7.844 9.701 1.00 0.00 24 GLY A C 11
ATOM 9663 O O . GLY A 1 24 ? 40.524 7.674 8.525 1.00 0.00 24 GLY A O 11
ATOM 9667 N N . SER A 1 25 ? 40.966 9.040 10.260 1.00 0.00 25 SER A N 11
ATOM 9668 C CA . SER A 1 25 ? 40.612 10.277 9.558 1.00 0.00 25 SER A CA 11
ATOM 9669 C C . SER A 1 25 ? 41.432 10.484 8.272 1.00 0.00 25 SER A C 11
ATOM 9670 O O . SER A 1 25 ? 40.928 11.039 7.289 1.00 0.00 25 SER A O 11
ATOM 9678 N N . SER A 1 26 ? 42.675 10.024 8.274 1.00 0.00 26 SER A N 11
ATOM 9679 C CA . SER A 1 26 ? 43.552 10.181 7.119 1.00 0.00 26 SER A CA 11
ATOM 9680 C C . SER A 1 26 ? 43.021 9.434 5.889 1.00 0.00 26 SER A C 11
ATOM 9681 O O . SER A 1 26 ? 43.343 9.790 4.749 1.00 0.00 26 SER A O 11
ATOM 9689 N N . LEU A 1 27 ? 42.201 8.410 6.122 1.00 0.00 27 LEU A N 11
ATOM 9690 C CA . LEU A 1 27 ? 41.601 7.647 5.034 1.00 0.00 27 LEU A CA 11
ATOM 9691 C C . LEU A 1 27 ? 40.623 8.542 4.274 1.00 0.00 27 LEU A C 11
ATOM 9692 O O . LEU A 1 27 ? 40.574 8.529 3.043 1.00 0.00 27 LEU A O 11
ATOM 9708 N N . GLY A 1 28 ? 39.866 9.339 5.019 1.00 0.00 28 GLY A N 11
ATOM 9709 C CA . GLY A 1 28 ? 38.928 10.256 4.406 1.00 0.00 28 GLY A CA 11
ATOM 9710 C C . GLY A 1 28 ? 39.642 11.341 3.630 1.00 0.00 28 GLY A C 11
ATOM 9711 O O . GLY A 1 28 ? 39.117 11.868 2.645 1.00 0.00 28 GLY A O 11
ATOM 9715 N N . ALA A 1 29 ? 40.848 11.669 4.072 1.00 0.00 29 ALA A N 11
ATOM 9716 C CA . ALA A 1 29 ? 41.660 12.671 3.412 1.00 0.00 29 ALA A CA 11
ATOM 9717 C C . ALA A 1 29 ? 42.093 12.184 2.038 1.00 0.00 29 ALA A C 11
ATOM 9718 O O . ALA A 1 29 ? 41.880 12.867 1.037 1.00 0.00 29 ALA A O 11
ATOM 9725 N N . ILE A 1 30 ? 42.675 10.986 1.985 1.00 0.00 30 ILE A N 11
ATOM 9726 C CA . ILE A 1 30 ? 43.134 10.429 0.718 1.00 0.00 30 ILE A CA 11
ATOM 9727 C C . ILE A 1 30 ? 41.966 10.064 -0.187 1.00 0.00 30 ILE A C 11
ATOM 9728 O O . ILE A 1 30 ? 42.091 10.095 -1.407 1.00 0.00 30 ILE A O 11
ATOM 9744 N N . SER A 1 31 ? 40.830 9.731 0.409 1.00 0.00 31 SER A N 11
ATOM 9745 C CA . SER A 1 31 ? 39.640 9.402 -0.360 1.00 0.00 31 SER A CA 11
ATOM 9746 C C . SER A 1 31 ? 39.189 10.617 -1.170 1.00 0.00 31 SER A C 11
ATOM 9747 O O . SER A 1 31 ? 38.872 10.509 -2.354 1.00 0.00 31 SER A O 11
ATOM 9755 N N . LYS A 1 32 ? 39.188 11.770 -0.531 1.00 0.00 32 LYS A N 11
ATOM 9756 C CA . LYS A 1 32 ? 38.807 13.010 -1.186 1.00 0.00 32 LYS A CA 11
ATOM 9757 C C . LYS A 1 32 ? 39.923 13.488 -2.113 1.00 0.00 32 LYS A C 11
ATOM 9758 O O . LYS A 1 32 ? 39.670 14.095 -3.157 1.00 0.00 32 LYS A O 11
ATOM 9777 N N . ARG A 1 33 ? 41.152 13.197 -1.725 1.00 0.00 33 ARG A N 11
ATOM 9778 C CA . ARG A 1 33 ? 42.328 13.647 -2.454 1.00 0.00 33 ARG A CA 11
ATOM 9779 C C . ARG A 1 33 ? 42.598 12.824 -3.718 1.00 0.00 33 ARG A C 11
ATOM 9780 O O . ARG A 1 33 ? 42.527 13.346 -4.829 1.00 0.00 33 ARG A O 11
ATOM 9801 N N . LEU A 1 34 ? 42.883 11.540 -3.555 1.00 0.00 34 LEU A N 11
ATOM 9802 C CA . LEU A 1 34 ? 43.294 10.715 -4.684 1.00 0.00 34 LEU A CA 11
ATOM 9803 C C . LEU A 1 34 ? 42.235 9.702 -5.073 1.00 0.00 34 LEU A C 11
ATOM 9804 O O . LEU A 1 34 ? 42.405 8.976 -6.054 1.00 0.00 34 LEU A O 11
ATOM 9820 N N . LYS A 1 35 ? 41.148 9.664 -4.304 1.00 0.00 35 LYS A N 11
ATOM 9821 C CA . LYS A 1 35 ? 40.042 8.733 -4.541 1.00 0.00 35 LYS A CA 11
ATOM 9822 C C . LYS A 1 35 ? 40.477 7.291 -4.321 1.00 0.00 35 LYS A C 11
ATOM 9823 O O . LYS A 1 35 ? 41.073 6.671 -5.200 1.00 0.00 35 LYS A O 11
ATOM 9842 N N . VAL A 1 36 ? 40.212 6.779 -3.141 1.00 0.00 36 VAL A N 11
ATOM 9843 C CA . VAL A 1 36 ? 40.531 5.392 -2.832 1.00 0.00 36 VAL A CA 11
ATOM 9844 C C . VAL A 1 36 ? 39.589 4.430 -3.582 1.00 0.00 36 VAL A C 11
ATOM 9845 O O . VAL A 1 36 ? 38.382 4.398 -3.329 1.00 0.00 36 VAL A O 11
ATOM 9858 N N . PRO A 1 37 ? 40.124 3.650 -4.537 1.00 0.00 37 PRO A N 11
ATOM 9859 C CA . PRO A 1 37 ? 39.326 2.701 -5.306 1.00 0.00 37 PRO A CA 11
ATOM 9860 C C . PRO A 1 37 ? 38.904 1.514 -4.451 1.00 0.00 37 PRO A C 11
ATOM 9861 O O . PRO A 1 37 ? 39.749 0.842 -3.855 1.00 0.00 37 PRO A O 11
ATOM 9872 N N . ARG A 1 38 ? 37.600 1.251 -4.404 1.00 0.00 38 ARG A N 11
ATOM 9873 C CA . ARG A 1 38 ? 37.063 0.158 -3.588 1.00 0.00 38 ARG A CA 11
ATOM 9874 C C . ARG A 1 38 ? 37.661 -1.183 -3.981 1.00 0.00 38 ARG A C 11
ATOM 9875 O O . ARG A 1 38 ? 38.027 -1.982 -3.122 1.00 0.00 38 ARG A O 11
ATOM 9896 N N . SER A 1 39 ? 37.777 -1.410 -5.271 1.00 0.00 39 SER A N 11
ATOM 9897 C CA . SER A 1 39 ? 38.337 -2.642 -5.780 1.00 0.00 39 SER A CA 11
ATOM 9898 C C . SER A 1 39 ? 39.796 -2.804 -5.347 1.00 0.00 39 SER A C 11
ATOM 9899 O O . SER A 1 39 ? 40.251 -3.909 -5.070 1.00 0.00 39 SER A O 11
ATOM 9907 N N . SER A 1 40 ? 40.515 -1.696 -5.263 1.00 0.00 40 SER A N 11
ATOM 9908 C CA . SER A 1 40 ? 41.920 -1.734 -4.899 1.00 0.00 40 SER A CA 11
ATOM 9909 C C . SER A 1 40 ? 42.110 -1.849 -3.385 1.00 0.00 40 SER A C 11
ATOM 9910 O O . SER A 1 40 ? 42.910 -2.652 -2.916 1.00 0.00 40 SER A O 11
ATOM 9918 N N . VAL A 1 41 ? 41.367 -1.058 -2.624 1.00 0.00 41 VAL A N 11
ATOM 9919 C CA . VAL A 1 41 ? 41.505 -1.072 -1.174 1.00 0.00 41 VAL A CA 11
ATOM 9920 C C . VAL A 1 41 ? 41.089 -2.422 -0.578 1.00 0.00 41 VAL A C 11
ATOM 9921 O O . VAL A 1 41 ? 41.773 -2.957 0.287 1.00 0.00 41 VAL A O 11
ATOM 9934 N N . GLN A 1 42 ? 39.999 -2.988 -1.073 1.00 0.00 42 GLN A N 11
ATOM 9935 C CA . GLN A 1 42 ? 39.499 -4.245 -0.539 1.00 0.00 42 GLN A CA 11
ATOM 9936 C C . GLN A 1 42 ? 40.394 -5.427 -0.908 1.00 0.00 42 GLN A C 11
ATOM 9937 O O . GLN A 1 42 ? 40.440 -6.424 -0.187 1.00 0.00 42 GLN A O 11
ATOM 9951 N N . THR A 1 43 ? 41.113 -5.319 -2.010 1.00 0.00 43 THR A N 11
ATOM 9952 C CA . THR A 1 43 ? 42.008 -6.385 -2.402 1.00 0.00 43 THR A CA 11
ATOM 9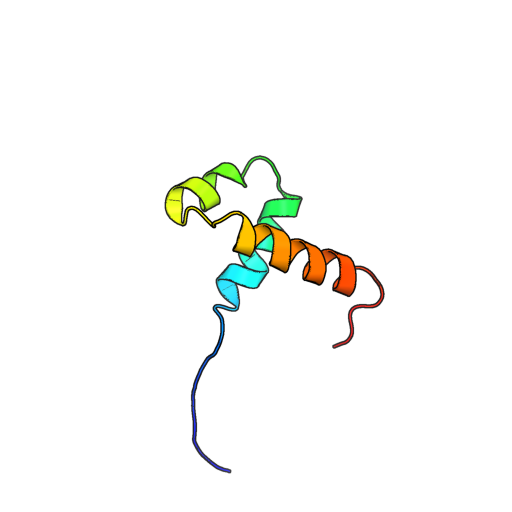953 C C . THR A 1 43 ? 43.306 -6.328 -1.604 1.00 0.00 43 THR A C 11
ATOM 9954 O O . THR A 1 43 ? 43.835 -7.360 -1.197 1.00 0.00 43 THR A O 11
ATOM 9965 N N . ILE A 1 44 ? 43.803 -5.117 -1.352 1.00 0.00 44 ILE A N 11
ATOM 9966 C CA . ILE A 1 44 ? 45.050 -4.963 -0.617 1.00 0.00 44 ILE A CA 11
ATOM 9967 C C . ILE A 1 44 ? 44.877 -5.241 0.877 1.00 0.00 44 ILE A C 11
ATOM 9968 O O . ILE A 1 44 ? 45.780 -5.793 1.509 1.00 0.00 44 ILE A O 11
ATOM 9984 N N . VAL A 1 45 ? 43.710 -4.889 1.440 1.00 0.00 45 VAL A N 11
ATOM 9985 C CA . VAL A 1 45 ? 43.460 -5.141 2.862 1.00 0.00 45 VAL A CA 11
ATOM 9986 C C . VAL A 1 45 ? 43.401 -6.634 3.145 1.00 0.00 45 VAL A C 11
ATOM 9987 O O . VAL A 1 45 ? 43.829 -7.093 4.195 1.00 0.00 45 VAL A O 11
ATOM 10000 N N . ARG A 1 46 ? 42.889 -7.388 2.192 1.00 0.00 46 ARG A N 11
ATOM 10001 C CA . ARG A 1 46 ? 42.808 -8.828 2.333 1.00 0.00 46 ARG A CA 11
ATOM 10002 C C . ARG A 1 46 ? 44.155 -9.465 2.026 1.00 0.00 46 ARG A C 11
ATOM 10003 O O . ARG A 1 46 ? 44.540 -10.458 2.641 1.00 0.00 46 ARG A O 11
ATOM 10024 N N . LYS A 1 47 ? 44.878 -8.869 1.089 1.00 0.00 47 LYS A N 11
ATOM 10025 C CA . LYS A 1 47 ? 46.153 -9.403 0.657 1.00 0.00 47 LYS A CA 11
ATOM 10026 C C . LYS A 1 47 ? 47.216 -9.266 1.745 1.00 0.00 47 LYS A C 11
ATOM 10027 O O . LYS A 1 47 ? 47.918 -10.231 2.045 1.00 0.00 47 LYS A O 11
ATOM 10046 N N . TYR A 1 48 ? 47.334 -8.081 2.353 1.00 0.00 48 TYR A N 11
ATOM 10047 C CA . TYR A 1 48 ? 48.350 -7.892 3.385 1.00 0.00 48 TYR A CA 11
ATOM 10048 C C . TYR A 1 48 ? 48.022 -8.726 4.622 1.00 0.00 48 TYR A C 11
ATOM 10049 O O . TYR A 1 48 ? 48.917 -9.155 5.346 1.00 0.00 48 TYR A O 11
ATOM 10067 N N . LYS A 1 49 ? 46.730 -8.972 4.847 1.00 0.00 49 LYS A N 11
ATOM 10068 C CA . LYS A 1 49 ? 46.301 -9.822 5.952 1.00 0.00 49 LYS A CA 11
ATOM 10069 C C . LYS A 1 49 ? 46.669 -11.268 5.668 1.00 0.00 49 LYS A C 11
ATOM 10070 O O . LYS A 1 49 ? 47.130 -11.987 6.550 1.00 0.00 49 LYS A O 11
ATOM 10089 N N . HIS A 1 50 ? 46.473 -11.681 4.420 1.00 0.00 50 HIS A N 11
ATOM 10090 C CA . HIS A 1 50 ? 46.815 -13.032 3.988 1.00 0.00 50 HIS A CA 11
ATOM 10091 C C . HIS A 1 50 ? 48.333 -13.214 3.997 1.00 0.00 50 HIS A C 11
ATOM 10092 O O . HIS A 1 50 ? 48.837 -14.317 4.179 1.00 0.00 50 HIS A O 11
ATOM 10106 N N . HIS A 1 51 ? 49.047 -12.118 3.804 1.00 0.00 51 HIS A N 11
ATOM 10107 C CA . HIS A 1 51 ? 50.502 -12.130 3.833 1.00 0.00 51 HIS A CA 11
ATOM 10108 C C . HIS A 1 51 ? 50.989 -12.075 5.268 1.00 0.00 51 HIS A C 11
ATOM 10109 O O . HIS A 1 51 ? 52.158 -12.268 5.529 1.00 0.00 51 HIS A O 11
ATOM 10123 N N . GLY A 1 52 ? 50.071 -11.814 6.195 1.00 0.00 52 GLY A N 11
ATOM 10124 C CA . GLY A 1 52 ? 50.414 -11.736 7.606 1.00 0.00 52 GLY A CA 11
ATOM 10125 C C . GLY A 1 52 ? 51.068 -13.004 8.118 1.00 0.00 52 GLY A C 11
ATOM 10126 O O . GLY A 1 52 ? 51.914 -12.959 9.013 1.00 0.00 52 GLY A O 11
ATOM 10130 N N . THR A 1 53 ? 50.691 -14.135 7.541 1.00 0.00 53 THR A N 11
ATOM 10131 C CA . THR A 1 53 ? 51.247 -15.417 7.933 1.00 0.00 53 THR A CA 11
ATOM 10132 C C . THR A 1 53 ? 52.729 -15.533 7.524 1.00 0.00 53 THR A C 11
ATOM 10133 O O . THR A 1 53 ? 53.504 -16.252 8.156 1.00 0.00 53 THR A O 11
ATOM 10144 N N . THR A 1 54 ? 53.114 -14.810 6.484 1.00 0.00 54 THR A N 11
ATOM 10145 C CA . THR A 1 54 ? 54.483 -14.822 6.006 1.00 0.00 54 THR A CA 11
ATOM 10146 C C . THR A 1 54 ? 55.112 -13.439 6.144 1.00 0.00 54 THR A C 11
ATOM 10147 O O . THR A 1 54 ? 56.176 -13.159 5.584 1.00 0.00 54 THR A O 11
ATOM 10158 N N . GLN A 1 55 ? 54.441 -12.580 6.890 1.00 0.00 55 GLN A N 11
ATOM 10159 C CA . GLN A 1 55 ? 54.905 -11.228 7.124 1.00 0.00 55 GLN A CA 11
ATOM 10160 C C . GLN A 1 55 ? 56.054 -11.214 8.118 1.00 0.00 55 GLN A C 11
ATOM 10161 O O . GLN A 1 55 ? 55.928 -11.714 9.236 1.00 0.00 55 GLN A O 11
ATOM 10175 N N . HIS A 1 56 ? 57.169 -10.657 7.699 1.00 0.00 56 HIS A N 11
ATOM 10176 C CA . HIS A 1 56 ? 58.334 -10.523 8.550 1.00 0.00 56 HIS A CA 11
ATOM 10177 C C . HIS A 1 56 ? 58.524 -9.066 8.917 1.00 0.00 56 HIS A C 11
ATOM 10178 O O . HIS A 1 56 ? 57.985 -8.178 8.250 1.00 0.00 56 HIS A O 11
ATOM 10192 N N . HIS A 1 57 ? 59.272 -8.817 9.965 1.00 0.00 57 HIS A N 11
ATOM 10193 C CA . HIS A 1 57 ? 59.540 -7.461 10.394 1.00 0.00 57 HIS A CA 11
ATOM 10194 C C . HIS A 1 57 ? 60.778 -6.940 9.685 1.00 0.00 57 HIS A C 11
ATOM 10195 O O . HIS A 1 57 ? 60.634 -6.140 8.744 1.00 0.00 57 HIS A O 11
ATOM 10209 N N . ALA A 1 1 ? 65.667 16.813 -14.280 1.00 0.00 1 ALA A N 12
ATOM 10210 C CA . ALA A 1 1 ? 64.305 16.277 -14.138 1.00 0.00 1 ALA A CA 12
ATOM 10211 C C . ALA A 1 1 ? 64.244 14.847 -14.649 1.00 0.00 1 ALA A C 12
ATOM 10212 O O . ALA A 1 1 ? 64.708 14.553 -15.753 1.00 0.00 1 ALA A O 12
ATOM 10221 N N . SER A 1 2 ? 63.689 13.959 -13.842 1.00 0.00 2 SER A N 12
ATOM 10222 C CA . SER A 1 2 ? 63.580 12.560 -14.205 1.00 0.00 2 SER A CA 12
ATOM 10223 C C . SER A 1 2 ? 62.230 12.280 -14.867 1.00 0.00 2 SER A C 12
ATOM 10224 O O . SER A 1 2 ? 61.187 12.654 -14.336 1.00 0.00 2 SER A O 12
ATOM 10232 N N . MET A 1 3 ? 62.257 11.626 -16.022 1.00 0.00 3 MET A N 12
ATOM 10233 C CA . MET A 1 3 ? 61.029 11.300 -16.754 1.00 0.00 3 MET A CA 12
ATOM 10234 C C . MET A 1 3 ? 60.276 10.155 -16.082 1.00 0.00 3 MET A C 12
ATOM 10235 O O . MET A 1 3 ? 59.114 9.892 -16.393 1.00 0.00 3 MET A O 12
ATOM 10249 N N . GLY A 1 4 ? 60.940 9.476 -15.174 1.00 0.00 4 GLY A N 12
ATOM 10250 C CA . GLY A 1 4 ? 60.323 8.375 -14.483 1.00 0.00 4 GLY A CA 12
ATOM 10251 C C . GLY A 1 4 ? 61.115 7.111 -14.651 1.00 0.00 4 GLY A C 12
ATOM 10252 O O . GLY A 1 4 ? 62.286 7.157 -15.026 1.00 0.00 4 GLY A O 12
ATOM 10256 N N . LYS A 1 5 ? 60.496 5.986 -14.386 1.00 0.00 5 LYS A N 12
ATOM 10257 C CA . LYS A 1 5 ? 61.171 4.709 -14.507 1.00 0.00 5 LYS A CA 12
ATOM 10258 C C . LYS A 1 5 ? 60.388 3.782 -15.414 1.00 0.00 5 LYS A C 12
ATOM 10259 O O . LYS A 1 5 ? 59.209 4.025 -15.699 1.00 0.00 5 LYS A O 12
ATOM 10278 N N . SER A 1 6 ? 61.040 2.730 -15.869 1.00 0.00 6 SER A N 12
ATOM 10279 C CA . SER A 1 6 ? 60.403 1.746 -16.716 1.00 0.00 6 SER A CA 12
ATOM 10280 C C . SER A 1 6 ? 59.341 0.998 -15.914 1.00 0.00 6 SER A C 12
ATOM 10281 O O . SER A 1 6 ? 58.242 0.734 -16.404 1.00 0.00 6 SER A O 12
ATOM 10289 N N . LYS A 1 7 ? 59.674 0.676 -14.677 1.00 0.00 7 LYS A N 12
ATOM 10290 C CA . LYS A 1 7 ? 58.745 0.031 -13.785 1.00 0.00 7 LYS A CA 12
ATOM 10291 C C . LYS A 1 7 ? 58.658 0.835 -12.499 1.00 0.00 7 LYS A C 12
ATOM 10292 O O . LYS A 1 7 ? 59.669 1.352 -12.014 1.00 0.00 7 LYS A O 12
ATOM 10311 N N . GLU A 1 8 ? 57.464 0.954 -11.962 1.00 0.00 8 GLU A N 12
ATOM 10312 C CA . GLU A 1 8 ? 57.242 1.750 -10.768 1.00 0.00 8 GLU A CA 12
ATOM 10313 C C . GLU A 1 8 ? 57.701 1.041 -9.502 1.00 0.00 8 GLU A C 12
ATOM 10314 O O . GLU A 1 8 ? 58.182 -0.097 -9.539 1.00 0.00 8 GLU A O 12
ATOM 10326 N N . ILE A 1 9 ? 57.557 1.729 -8.393 1.00 0.00 9 ILE A N 12
ATOM 10327 C CA . ILE A 1 9 ? 57.856 1.181 -7.097 1.00 0.00 9 ILE A CA 12
ATOM 10328 C C . ILE A 1 9 ? 56.870 1.755 -6.068 1.00 0.00 9 ILE A C 12
ATOM 10329 O O . ILE A 1 9 ? 57.178 2.677 -5.311 1.00 0.00 9 ILE A O 12
ATOM 10345 N N . SER A 1 10 ? 55.659 1.224 -6.089 1.00 0.00 10 SER A N 12
ATOM 10346 C CA . SER A 1 10 ? 54.592 1.684 -5.208 1.00 0.00 10 SER A CA 12
ATOM 10347 C C . SER A 1 10 ? 54.732 1.119 -3.791 1.00 0.00 10 SER A C 12
ATOM 10348 O O . SER A 1 10 ? 53.763 1.080 -3.039 1.00 0.00 10 SER A O 12
ATOM 10356 N N . GLN A 1 11 ? 55.940 0.710 -3.430 1.00 0.00 11 GLN A N 12
ATOM 10357 C CA . GLN A 1 11 ? 56.204 0.168 -2.102 1.00 0.00 11 GLN A CA 12
ATOM 10358 C C . GLN A 1 11 ? 55.870 1.189 -1.025 1.00 0.00 11 GLN A C 12
ATOM 10359 O O . GLN A 1 11 ? 55.190 0.878 -0.052 1.00 0.00 11 GLN A O 12
ATOM 10373 N N . ASP A 1 12 ? 56.335 2.416 -1.220 1.00 0.00 12 ASP A N 12
ATOM 10374 C CA . ASP A 1 12 ? 56.077 3.495 -0.269 1.00 0.00 12 ASP A CA 12
ATOM 10375 C C . ASP A 1 12 ? 54.585 3.764 -0.157 1.00 0.00 12 ASP A C 12
ATOM 10376 O O . ASP A 1 12 ? 54.064 3.987 0.931 1.00 0.00 12 ASP A O 12
ATOM 10385 N N . LEU A 1 13 ? 53.901 3.711 -1.290 1.00 0.00 13 LEU A N 12
ATOM 10386 C CA . LEU A 1 13 ? 52.469 3.966 -1.341 1.00 0.00 13 LEU A CA 12
ATOM 10387 C C . LEU A 1 13 ? 51.696 2.830 -0.658 1.00 0.00 13 LEU A C 12
ATOM 10388 O O . LEU A 1 13 ? 50.766 3.077 0.108 1.00 0.00 13 LEU A O 12
ATOM 10404 N N . ARG A 1 14 ? 52.095 1.593 -0.927 1.00 0.00 14 ARG A N 12
ATOM 10405 C CA . ARG A 1 14 ? 51.424 0.434 -0.352 1.00 0.00 14 ARG A CA 12
ATOM 10406 C C . ARG A 1 14 ? 51.613 0.372 1.162 1.00 0.00 14 ARG A C 12
ATOM 10407 O O . ARG A 1 14 ? 50.693 0.018 1.895 1.00 0.00 14 ARG A O 12
ATOM 10428 N N . LYS A 1 15 ? 52.793 0.729 1.634 1.00 0.00 15 LYS A N 12
ATOM 10429 C CA . LYS A 1 15 ? 53.035 0.757 3.067 1.00 0.00 15 LYS A CA 12
ATOM 10430 C C . LYS A 1 15 ? 52.260 1.908 3.702 1.00 0.00 15 LYS A C 12
ATOM 10431 O O . LYS A 1 15 ? 51.887 1.855 4.876 1.00 0.00 15 LYS A O 12
ATOM 10450 N N . LYS A 1 16 ? 52.005 2.938 2.906 1.00 0.00 16 LYS A N 12
ATOM 10451 C CA . LYS A 1 16 ? 51.289 4.111 3.364 1.00 0.00 16 LYS A CA 12
ATOM 10452 C C . LYS A 1 16 ? 49.786 3.842 3.471 1.00 0.00 16 LYS A C 12
ATOM 10453 O O . LYS A 1 16 ? 49.158 4.217 4.454 1.00 0.00 16 LYS A O 12
ATOM 10472 N N . ILE A 1 17 ? 49.215 3.184 2.460 1.00 0.00 17 ILE A N 12
ATOM 10473 C CA . ILE A 1 17 ? 47.781 2.884 2.471 1.00 0.00 17 ILE A CA 12
ATOM 10474 C C . ILE A 1 17 ? 47.418 2.013 3.681 1.00 0.00 17 ILE A C 12
ATOM 10475 O O . ILE A 1 17 ? 46.378 2.208 4.311 1.00 0.00 17 ILE A O 12
ATOM 10491 N N . VAL A 1 18 ? 48.299 1.076 4.022 1.00 0.00 18 VAL A N 12
ATOM 10492 C CA . VAL A 1 18 ? 48.090 0.227 5.184 1.00 0.00 18 VAL A CA 12
ATOM 10493 C C . VAL A 1 18 ? 48.235 1.053 6.461 1.00 0.00 18 VAL A C 12
ATOM 10494 O O . VAL A 1 18 ? 47.488 0.873 7.425 1.00 0.00 18 VAL A O 12
ATOM 10507 N N . ASP A 1 19 ? 49.186 1.979 6.441 1.00 0.00 19 ASP A N 12
ATOM 10508 C CA . ASP A 1 19 ? 49.438 2.867 7.574 1.00 0.00 19 ASP A CA 12
ATOM 10509 C C . ASP A 1 19 ? 48.208 3.715 7.875 1.00 0.00 19 ASP A C 12
ATOM 10510 O O . ASP A 1 19 ? 47.806 3.865 9.034 1.00 0.00 19 ASP A O 12
ATOM 10519 N N . LEU A 1 20 ? 47.601 4.251 6.825 1.00 0.00 20 LEU A N 12
ATOM 10520 C CA . LEU A 1 20 ? 46.397 5.063 6.962 1.00 0.00 20 LEU A CA 12
ATOM 10521 C C . LEU A 1 20 ? 45.210 4.217 7.412 1.00 0.00 20 LEU A C 12
ATOM 10522 O O . LEU A 1 20 ? 44.272 4.729 8.028 1.00 0.00 20 LEU A O 12
ATOM 10538 N N . HIS A 1 21 ? 45.250 2.921 7.115 1.00 0.00 21 HIS A N 12
ATOM 10539 C CA . HIS A 1 21 ? 44.198 2.018 7.566 1.00 0.00 21 HIS A CA 12
ATOM 10540 C C . HIS A 1 21 ? 44.286 1.816 9.066 1.00 0.00 21 HIS A C 12
ATOM 10541 O O . HIS A 1 21 ? 43.292 1.522 9.721 1.00 0.00 21 HIS A O 12
ATOM 10555 N N . LYS A 1 22 ? 45.482 1.988 9.606 1.00 0.00 22 LYS A N 12
ATOM 10556 C CA . LYS A 1 22 ? 45.687 1.905 11.042 1.00 0.00 22 LYS A CA 12
ATOM 10557 C C . LYS A 1 22 ? 45.279 3.223 11.692 1.00 0.00 22 LYS A C 12
ATOM 10558 O O . LYS A 1 22 ? 45.118 3.314 12.909 1.00 0.00 22 LYS A O 12
ATOM 10577 N N . SER A 1 23 ? 45.128 4.245 10.864 1.00 0.00 23 SER A N 12
ATOM 10578 C CA . SER A 1 23 ? 44.673 5.541 11.315 1.00 0.00 23 SER A CA 12
ATOM 10579 C C . SER A 1 23 ? 43.144 5.530 11.378 1.00 0.00 23 SER A C 12
ATOM 10580 O O . SER A 1 23 ? 42.542 5.952 12.369 1.00 0.00 23 SER A O 12
ATOM 10588 N N . GLY A 1 24 ? 42.524 5.033 10.311 1.00 0.00 24 GLY A N 12
ATOM 10589 C CA . GLY A 1 24 ? 41.083 4.886 10.279 1.00 0.00 24 GLY A CA 12
ATOM 10590 C C . GLY A 1 24 ? 40.347 6.158 9.914 1.00 0.00 24 GLY A C 12
ATOM 10591 O O . GLY A 1 24 ? 39.774 6.261 8.831 1.00 0.00 24 GLY A O 12
ATOM 10595 N N . SER A 1 25 ? 40.376 7.130 10.803 1.00 0.00 25 SER A N 12
ATOM 10596 C CA . SER A 1 25 ? 39.635 8.372 10.613 1.00 0.00 25 SER A CA 12
ATOM 10597 C C . SER A 1 25 ? 40.228 9.248 9.497 1.00 0.00 25 SER A C 12
ATOM 10598 O O . SER A 1 25 ? 39.578 10.171 9.015 1.00 0.00 25 SER A O 12
ATOM 10606 N N . SER A 1 26 ? 41.448 8.943 9.082 1.00 0.00 26 SER A N 12
ATOM 10607 C CA . SER A 1 26 ? 42.104 9.714 8.034 1.00 0.00 26 SER A CA 12
ATOM 10608 C C . SER A 1 26 ? 41.970 9.007 6.674 1.00 0.00 26 SER A C 12
ATOM 10609 O O . SER A 1 26 ? 42.582 9.420 5.674 1.00 0.00 26 SER A O 12
ATOM 10617 N N . LEU A 1 27 ? 41.151 7.961 6.639 1.00 0.00 27 LEU A N 12
ATOM 10618 C CA . LEU A 1 27 ? 40.949 7.181 5.424 1.00 0.00 27 LEU A CA 12
ATOM 10619 C C . LEU A 1 27 ? 40.208 8.008 4.373 1.00 0.00 27 LEU A C 12
ATOM 10620 O O . LEU A 1 27 ? 40.516 7.936 3.186 1.00 0.00 27 LEU A O 12
ATOM 10636 N N . GLY A 1 28 ? 39.245 8.802 4.822 1.00 0.00 28 GLY A N 12
ATOM 10637 C CA . GLY A 1 28 ? 38.472 9.627 3.910 1.00 0.00 28 GLY A CA 12
ATOM 10638 C C . GLY A 1 28 ? 39.334 10.613 3.153 1.00 0.00 28 GLY A C 12
ATOM 10639 O O . GLY A 1 28 ? 39.130 10.834 1.956 1.00 0.00 28 GLY A O 12
ATOM 10643 N N . ALA A 1 29 ? 40.309 11.186 3.848 1.00 0.00 29 ALA A N 12
ATOM 10644 C CA . ALA A 1 29 ? 41.224 12.149 3.257 1.00 0.00 29 ALA A CA 12
ATOM 10645 C C . ALA A 1 29 ? 41.897 11.580 2.019 1.00 0.00 29 ALA A C 12
ATOM 10646 O O . ALA A 1 29 ? 41.802 12.151 0.932 1.00 0.00 29 ALA A O 12
ATOM 10653 N N . ILE A 1 30 ? 42.554 10.436 2.174 1.00 0.00 30 ILE A N 12
ATOM 10654 C CA . ILE A 1 30 ? 43.258 9.817 1.056 1.00 0.00 30 ILE A CA 12
ATOM 10655 C C . ILE A 1 30 ? 42.286 9.286 -0.002 1.00 0.00 30 ILE A C 12
ATOM 10656 O O . ILE A 1 30 ? 42.600 9.293 -1.196 1.00 0.00 30 ILE A O 12
ATOM 10672 N N . SER A 1 31 ? 41.105 8.851 0.435 1.00 0.00 31 SER A N 12
ATOM 10673 C CA . SER A 1 31 ? 40.099 8.319 -0.480 1.00 0.00 31 SER A CA 12
ATOM 10674 C C . SER A 1 31 ? 39.610 9.395 -1.447 1.00 0.00 31 SER A C 12
ATOM 10675 O O . SER A 1 31 ? 39.384 9.126 -2.624 1.00 0.00 31 SER A O 12
ATOM 10683 N N . LYS A 1 32 ? 39.459 10.609 -0.946 1.00 0.00 32 LYS A N 12
ATOM 10684 C CA . LYS A 1 32 ? 39.007 11.723 -1.762 1.00 0.00 32 LYS A CA 12
ATOM 10685 C C . LYS A 1 32 ? 40.174 12.337 -2.533 1.00 0.00 32 LYS A C 12
ATOM 10686 O O . LYS A 1 32 ? 40.055 12.648 -3.720 1.00 0.00 32 LYS A O 12
ATOM 10705 N N . ARG A 1 33 ? 41.299 12.490 -1.857 1.00 0.00 33 ARG A N 12
ATOM 10706 C CA . ARG A 1 33 ? 42.477 13.111 -2.446 1.00 0.00 33 ARG A CA 12
ATOM 10707 C C . ARG A 1 33 ? 43.032 12.304 -3.617 1.00 0.00 33 ARG A C 12
ATOM 10708 O O . ARG A 1 33 ? 43.097 12.800 -4.738 1.00 0.00 33 ARG A O 12
ATOM 10729 N N . LEU A 1 34 ? 43.420 11.065 -3.360 1.00 0.00 34 LEU A N 12
ATOM 10730 C CA . LEU A 1 34 ? 44.008 10.228 -4.403 1.00 0.00 34 LEU A CA 12
ATOM 10731 C C . LEU A 1 34 ? 42.929 9.535 -5.211 1.00 0.00 34 LEU A C 12
ATOM 10732 O O . LEU A 1 34 ? 43.208 8.966 -6.270 1.00 0.00 34 LEU A O 12
ATOM 10748 N N . LYS A 1 35 ? 41.698 9.607 -4.710 1.00 0.00 35 LYS A N 12
ATOM 10749 C CA . LYS A 1 35 ? 40.549 8.950 -5.322 1.00 0.00 35 LYS A CA 12
ATOM 10750 C C . LYS A 1 35 ? 40.792 7.451 -5.433 1.00 0.00 35 LYS A C 12
ATOM 10751 O O . LYS A 1 35 ? 41.119 6.931 -6.505 1.00 0.00 35 LYS A O 12
ATOM 10770 N N . VAL A 1 36 ? 40.668 6.770 -4.317 1.00 0.00 36 VAL A N 12
ATOM 10771 C CA . VAL A 1 36 ? 40.885 5.339 -4.276 1.00 0.00 36 VAL A CA 12
ATOM 10772 C C . VAL A 1 36 ? 39.560 4.612 -4.118 1.00 0.00 36 VAL A C 12
ATOM 10773 O O . VAL A 1 36 ? 38.940 4.666 -3.054 1.00 0.00 36 VAL A O 12
ATOM 10786 N N . PRO A 1 37 ? 39.090 3.946 -5.186 1.00 0.00 37 PRO A N 12
ATOM 10787 C CA . PRO A 1 37 ? 37.837 3.186 -5.156 1.00 0.00 37 PRO A CA 12
ATOM 10788 C C . PRO A 1 37 ? 37.882 2.086 -4.099 1.00 0.00 37 PRO A C 12
ATOM 10789 O O . PRO A 1 37 ? 38.909 1.419 -3.930 1.00 0.00 37 PRO A O 12
ATOM 10800 N N . ARG A 1 38 ? 36.768 1.890 -3.398 1.00 0.00 38 ARG A N 12
ATOM 10801 C CA . ARG A 1 38 ? 36.698 0.895 -2.328 1.00 0.00 38 ARG A CA 12
ATOM 10802 C C . ARG A 1 38 ? 36.956 -0.516 -2.854 1.00 0.00 38 ARG A C 12
ATOM 10803 O O . ARG A 1 38 ? 37.431 -1.379 -2.119 1.00 0.00 38 ARG A O 12
ATOM 10824 N N . SER A 1 39 ? 36.653 -0.741 -4.128 1.00 0.00 39 SER A N 12
ATOM 10825 C CA . SER A 1 39 ? 36.929 -2.021 -4.755 1.00 0.00 39 SER A CA 12
ATOM 10826 C C . SER A 1 39 ? 38.439 -2.282 -4.756 1.00 0.00 39 SER A C 12
ATOM 10827 O O . SER A 1 39 ? 38.894 -3.409 -4.532 1.00 0.00 39 SER A O 12
ATOM 10835 N N . SER A 1 40 ? 39.211 -1.220 -4.975 1.00 0.00 40 SER A N 12
ATOM 10836 C CA . SER A 1 40 ? 40.656 -1.308 -4.949 1.00 0.00 40 SER A CA 12
ATOM 10837 C C . SER A 1 40 ? 41.127 -1.453 -3.505 1.00 0.00 40 SER A C 12
ATOM 10838 O O . SER A 1 40 ? 42.071 -2.193 -3.216 1.00 0.00 40 SER A O 12
ATOM 10846 N N . VAL A 1 41 ? 40.443 -0.751 -2.599 1.00 0.00 41 VAL A N 12
ATOM 10847 C CA . VAL A 1 41 ? 40.744 -0.825 -1.175 1.00 0.00 41 VAL A CA 12
ATOM 10848 C C . VAL A 1 41 ? 40.591 -2.259 -0.679 1.00 0.00 41 VAL A C 12
ATOM 10849 O O . VAL A 1 41 ? 41.480 -2.793 -0.020 1.00 0.00 41 VAL A O 12
ATOM 10862 N N . GLN A 1 42 ? 39.463 -2.884 -1.027 1.00 0.00 42 GLN A N 12
ATOM 10863 C CA . GLN A 1 42 ? 39.189 -4.270 -0.650 1.00 0.00 42 GLN A CA 12
ATOM 10864 C C . GLN A 1 42 ? 40.308 -5.189 -1.131 1.00 0.00 42 GLN A C 12
ATOM 10865 O O . GLN A 1 42 ? 40.706 -6.126 -0.434 1.00 0.00 42 GLN A O 12
ATOM 10879 N N . THR A 1 43 ? 40.819 -4.894 -2.312 1.00 0.00 43 THR A N 12
ATOM 10880 C CA . THR A 1 43 ? 41.866 -5.687 -2.918 1.00 0.00 43 THR A CA 12
ATOM 10881 C C . THR A 1 43 ? 43.150 -5.667 -2.069 1.00 0.00 43 THR A C 12
ATOM 10882 O O . THR A 1 43 ? 43.770 -6.714 -1.836 1.00 0.00 43 THR A O 12
ATOM 10893 N N . ILE A 1 44 ? 43.533 -4.489 -1.587 1.00 0.00 44 ILE A N 12
ATOM 10894 C CA . ILE A 1 44 ? 44.757 -4.368 -0.812 1.00 0.00 44 ILE A CA 12
ATOM 10895 C C . ILE A 1 44 ? 44.567 -4.762 0.658 1.00 0.00 44 ILE A C 12
ATOM 10896 O O . ILE A 1 44 ? 45.448 -5.390 1.247 1.00 0.00 44 ILE A O 12
ATOM 10912 N N . VAL A 1 45 ? 43.408 -4.428 1.241 1.00 0.00 45 VAL A N 12
ATOM 10913 C CA . VAL A 1 45 ? 43.163 -4.743 2.652 1.00 0.00 45 VAL A CA 12
ATOM 10914 C C . VAL A 1 45 ? 43.095 -6.236 2.894 1.00 0.00 45 VAL A C 12
ATOM 10915 O O . VAL A 1 45 ? 43.625 -6.728 3.884 1.00 0.00 45 VAL A O 12
ATOM 10928 N N . ARG A 1 46 ? 42.462 -6.960 1.981 1.00 0.00 46 ARG A N 12
ATOM 10929 C CA . ARG A 1 46 ? 42.328 -8.396 2.123 1.00 0.00 46 ARG A CA 12
ATOM 10930 C C . ARG A 1 46 ? 43.680 -9.073 1.996 1.00 0.00 46 ARG A C 12
ATOM 10931 O O . ARG A 1 46 ? 43.975 -10.038 2.700 1.00 0.00 46 ARG A O 12
ATOM 10952 N N . LYS A 1 47 ? 44.507 -8.540 1.116 1.00 0.00 47 LYS A N 12
ATOM 10953 C CA . LYS A 1 47 ? 45.816 -9.103 0.867 1.00 0.00 47 LYS A CA 12
ATOM 10954 C C . LYS A 1 47 ? 46.738 -8.942 2.077 1.00 0.00 47 LYS A C 12
ATOM 10955 O O . LYS A 1 47 ? 47.352 -9.916 2.531 1.00 0.00 47 LYS A O 12
ATOM 10974 N N . TYR A 1 48 ? 46.826 -7.727 2.620 1.00 0.00 48 TYR A N 12
ATOM 10975 C CA . TYR A 1 48 ? 47.732 -7.494 3.734 1.00 0.00 48 TYR A CA 12
ATOM 10976 C C . TYR A 1 48 ? 47.210 -8.097 5.032 1.00 0.00 48 TYR A C 12
ATOM 10977 O O . TYR A 1 48 ? 47.993 -8.544 5.859 1.00 0.00 48 TYR A O 12
ATOM 10995 N N . LYS A 1 49 ? 45.887 -8.140 5.205 1.00 0.00 49 LYS A N 12
ATOM 10996 C CA . LYS A 1 49 ? 45.327 -8.675 6.441 1.00 0.00 49 LYS A CA 12
ATOM 10997 C C . LYS A 1 49 ? 45.494 -10.185 6.506 1.00 0.00 49 LYS A C 12
ATOM 10998 O O . LYS A 1 49 ? 45.538 -10.761 7.589 1.00 0.00 49 LYS A O 12
ATOM 11017 N N . HIS A 1 50 ? 45.608 -10.822 5.342 1.00 0.00 50 HIS A N 12
ATOM 11018 C CA . HIS A 1 50 ? 45.772 -12.269 5.282 1.00 0.00 50 HIS A CA 12
ATOM 11019 C C . HIS A 1 50 ? 47.190 -12.669 5.678 1.00 0.00 50 HIS A C 12
ATOM 11020 O O . HIS A 1 50 ? 47.393 -13.637 6.406 1.00 0.00 50 HIS A O 12
ATOM 11034 N N . HIS A 1 51 ? 48.166 -11.920 5.199 1.00 0.00 51 HIS A N 12
ATOM 11035 C CA . HIS A 1 51 ? 49.560 -12.195 5.530 1.00 0.00 51 HIS A CA 12
ATOM 11036 C C . HIS A 1 51 ? 49.902 -11.619 6.889 1.00 0.00 51 HIS A C 12
ATOM 11037 O O . HIS A 1 51 ? 50.608 -12.238 7.680 1.00 0.00 51 HIS A O 12
ATOM 11051 N N . GLY A 1 52 ? 49.363 -10.449 7.170 1.00 0.00 52 GLY A N 12
ATOM 11052 C CA . GLY A 1 52 ? 49.651 -9.772 8.408 1.00 0.00 52 GLY A CA 12
ATOM 11053 C C . GLY A 1 52 ? 48.821 -10.257 9.575 1.00 0.00 52 GLY A C 12
ATOM 11054 O O . GLY A 1 52 ? 48.658 -9.536 10.555 1.00 0.00 52 GLY A O 12
ATOM 11058 N N . THR A 1 53 ? 48.283 -11.462 9.475 1.00 0.00 53 THR A N 12
ATOM 11059 C CA . THR A 1 53 ? 47.541 -12.037 10.578 1.00 0.00 53 THR A CA 12
ATOM 11060 C C . THR A 1 53 ? 48.525 -12.471 11.660 1.00 0.00 53 THR A C 12
ATOM 11061 O O . THR A 1 53 ? 48.523 -11.945 12.779 1.00 0.00 53 THR A O 12
ATOM 11072 N N . THR A 1 54 ? 49.378 -13.413 11.301 1.00 0.00 54 THR A N 12
ATOM 11073 C CA . THR A 1 54 ? 50.393 -13.923 12.197 1.00 0.00 54 THR A CA 12
ATOM 11074 C C . THR A 1 54 ? 51.742 -13.944 11.474 1.00 0.00 54 THR A C 12
ATOM 11075 O O . THR A 1 54 ? 52.698 -14.568 11.938 1.00 0.00 54 THR A O 12
ATOM 11086 N N . GLN A 1 55 ? 51.795 -13.245 10.321 1.00 0.00 55 GLN A N 12
ATOM 11087 C CA . GLN A 1 55 ? 52.977 -13.201 9.441 1.00 0.00 55 GLN A CA 12
ATOM 11088 C C . GLN A 1 55 ? 53.100 -14.507 8.670 1.00 0.00 55 GLN A C 12
ATOM 11089 O O . GLN A 1 55 ? 53.127 -14.516 7.439 1.00 0.00 55 GLN A O 12
ATOM 11103 N N . HIS A 1 56 ? 53.158 -15.602 9.392 1.00 0.00 56 HIS A N 12
ATOM 11104 C CA . HIS A 1 56 ? 53.183 -16.908 8.786 1.00 0.00 56 HIS A CA 12
ATOM 11105 C C . HIS A 1 56 ? 51.864 -17.603 9.082 1.00 0.00 56 HIS A C 12
ATOM 11106 O O . HIS A 1 56 ? 51.773 -18.403 10.010 1.00 0.00 56 HIS A O 12
ATOM 11120 N N . HIS A 1 57 ? 50.839 -17.245 8.308 1.00 0.00 57 HIS A N 12
ATOM 11121 C CA . HIS A 1 57 ? 49.485 -17.788 8.469 1.00 0.00 57 HIS A CA 12
ATOM 11122 C C . HIS A 1 57 ? 48.863 -17.337 9.797 1.00 0.00 57 HIS A C 12
ATOM 11123 O O . HIS A 1 57 ? 48.270 -16.236 9.834 1.00 0.00 57 HIS A O 12
ATOM 11137 N N . ALA A 1 1 ? 42.986 -1.637 -18.573 1.00 0.00 1 ALA A N 13
ATOM 11138 C CA . ALA A 1 1 ? 43.640 -2.926 -18.295 1.00 0.00 1 ALA A CA 13
ATOM 11139 C C . ALA A 1 1 ? 45.162 -2.812 -18.386 1.00 0.00 1 ALA A C 13
ATOM 11140 O O . ALA A 1 1 ? 45.871 -3.813 -18.284 1.00 0.00 1 ALA A O 13
ATOM 11149 N N . SER A 1 2 ? 45.666 -1.599 -18.575 1.00 0.00 2 SER A N 13
ATOM 11150 C CA . SER A 1 2 ? 47.101 -1.390 -18.674 1.00 0.00 2 SER A CA 13
ATOM 11151 C C . SER A 1 2 ? 47.737 -1.325 -17.286 1.00 0.00 2 SER A C 13
ATOM 11152 O O . SER A 1 2 ? 48.862 -1.793 -17.090 1.00 0.00 2 SER A O 13
ATOM 11160 N N . MET A 1 3 ? 46.993 -0.753 -16.329 1.00 0.00 3 MET A N 13
ATOM 11161 C CA . MET A 1 3 ? 47.441 -0.591 -14.933 1.00 0.00 3 MET A CA 13
ATOM 11162 C C . MET A 1 3 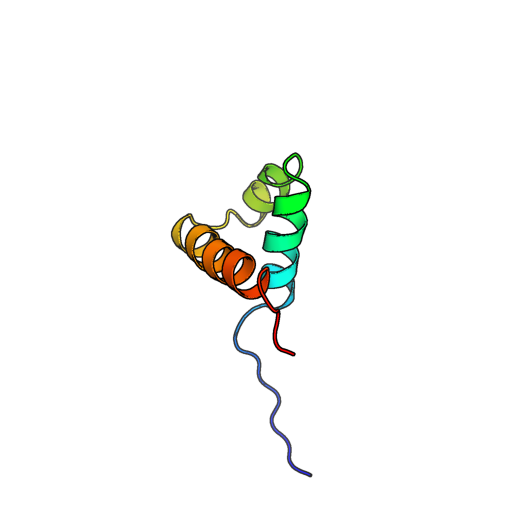? 48.555 0.443 -14.807 1.00 0.00 3 MET A C 13
ATOM 11163 O O . MET A 1 3 ? 48.380 1.486 -14.173 1.00 0.00 3 MET A O 13
ATOM 11177 N N . GLY A 1 4 ? 49.684 0.159 -15.419 1.00 0.00 4 GLY A N 13
ATOM 11178 C CA . GLY A 1 4 ? 50.813 1.042 -15.337 1.00 0.00 4 GLY A CA 13
ATOM 11179 C C . GLY A 1 4 ? 51.823 0.546 -14.337 1.00 0.00 4 GLY A C 13
ATOM 11180 O O . GLY A 1 4 ? 51.540 -0.377 -13.567 1.00 0.00 4 GLY A O 13
ATOM 11184 N N . LYS A 1 5 ? 52.992 1.142 -14.337 1.00 0.00 5 LYS A N 13
ATOM 11185 C CA . LYS A 1 5 ? 54.045 0.746 -13.426 1.00 0.00 5 LYS A CA 13
ATOM 11186 C C . LYS A 1 5 ? 54.342 1.853 -12.440 1.00 0.00 5 LYS A C 13
ATOM 11187 O O . LYS A 1 5 ? 54.749 2.946 -12.831 1.00 0.00 5 LYS A O 13
ATOM 11206 N N . SER A 1 6 ? 54.106 1.567 -11.159 1.00 0.00 6 SER A N 13
ATOM 11207 C CA . SER A 1 6 ? 54.349 2.517 -10.068 1.00 0.00 6 SER A CA 13
ATOM 11208 C C . SER A 1 6 ? 53.384 3.712 -10.141 1.00 0.00 6 SER A C 13
ATOM 11209 O O . SER A 1 6 ? 53.565 4.722 -9.452 1.00 0.00 6 SER A O 13
ATOM 11217 N N . LYS A 1 7 ? 52.354 3.581 -10.956 1.00 0.00 7 LYS A N 13
ATOM 11218 C CA . LYS A 1 7 ? 51.378 4.638 -11.117 1.00 0.00 7 LYS A CA 13
ATOM 11219 C C . LYS A 1 7 ? 50.176 4.399 -10.226 1.00 0.00 7 LYS A C 13
ATOM 11220 O O . LYS A 1 7 ? 49.764 5.283 -9.478 1.00 0.00 7 LYS A O 13
ATOM 11239 N N . GLU A 1 8 ? 49.629 3.199 -10.285 1.00 0.00 8 GLU A N 13
ATOM 11240 C CA . GLU A 1 8 ? 48.483 2.852 -9.468 1.00 0.00 8 GLU A CA 13
ATOM 11241 C C . GLU A 1 8 ? 48.930 2.245 -8.154 1.00 0.00 8 GLU A C 13
ATOM 11242 O O . GLU A 1 8 ? 48.738 2.832 -7.092 1.00 0.00 8 GLU A O 13
ATOM 11254 N N . ILE A 1 9 ? 49.551 1.086 -8.227 1.00 0.00 9 ILE A N 13
ATOM 11255 C CA . ILE A 1 9 ? 50.011 0.408 -7.034 1.00 0.00 9 ILE A CA 13
ATOM 11256 C C . ILE A 1 9 ? 51.519 0.542 -6.896 1.00 0.00 9 ILE A C 13
ATOM 11257 O O . ILE A 1 9 ? 52.279 -0.245 -7.456 1.00 0.00 9 ILE A O 13
ATOM 11273 N N . SER A 1 10 ? 51.947 1.558 -6.183 1.00 0.00 10 SER A N 13
ATOM 11274 C CA . SER A 1 10 ? 53.354 1.775 -5.956 1.00 0.00 10 SER A CA 13
ATOM 11275 C C . SER A 1 10 ? 53.767 1.169 -4.624 1.00 0.00 10 SER A C 13
ATOM 11276 O O . SER A 1 10 ? 52.909 0.823 -3.798 1.00 0.00 10 SER A O 13
ATOM 11284 N N . GLN A 1 11 ? 55.069 1.036 -4.413 1.00 0.00 11 GLN A N 13
ATOM 11285 C CA . GLN A 1 11 ? 55.583 0.493 -3.169 1.00 0.00 11 GLN A CA 13
ATOM 11286 C C . GLN A 1 11 ? 55.154 1.377 -2.005 1.00 0.00 11 GLN A C 13
ATOM 11287 O O . GLN A 1 11 ? 54.772 0.884 -0.938 1.00 0.00 11 GLN A O 13
ATOM 11301 N N . ASP A 1 12 ? 55.203 2.686 -2.231 1.00 0.00 12 ASP A N 13
ATOM 11302 C CA . ASP A 1 12 ? 54.803 3.664 -1.227 1.00 0.00 12 ASP A CA 13
ATOM 11303 C C . ASP A 1 12 ? 53.324 3.564 -0.920 1.00 0.00 12 ASP A C 13
ATOM 11304 O O . ASP A 1 12 ? 52.937 3.423 0.236 1.00 0.00 12 ASP A O 13
ATOM 11313 N N . LEU A 1 13 ? 52.498 3.626 -1.964 1.00 0.00 13 LEU A N 13
ATOM 11314 C CA . LEU A 1 13 ? 51.047 3.593 -1.799 1.00 0.00 13 LEU A CA 13
ATOM 11315 C C . LEU A 1 13 ? 50.605 2.334 -1.067 1.00 0.00 13 LEU A C 13
ATOM 11316 O O . LEU A 1 13 ? 49.814 2.407 -0.135 1.00 0.00 13 LEU A O 13
ATOM 11332 N N . ARG A 1 14 ? 51.136 1.187 -1.477 1.00 0.00 14 ARG A N 13
ATOM 11333 C CA . ARG A 1 14 ? 50.776 -0.088 -0.861 1.00 0.00 14 ARG A CA 13
ATOM 11334 C C . ARG A 1 14 ? 51.148 -0.111 0.626 1.00 0.00 14 ARG A C 13
ATOM 11335 O O . ARG A 1 14 ? 50.411 -0.645 1.453 1.00 0.00 14 ARG A O 13
ATOM 11356 N N . LYS A 1 15 ? 52.278 0.485 0.958 1.00 0.00 15 LYS A N 13
ATOM 11357 C CA . LYS A 1 15 ? 52.723 0.543 2.342 1.00 0.00 15 LYS A CA 13
ATOM 11358 C C . LYS A 1 15 ? 51.878 1.513 3.150 1.00 0.00 15 LYS A C 13
ATOM 11359 O O . LYS A 1 15 ? 51.397 1.178 4.237 1.00 0.00 15 LYS A O 13
ATOM 11378 N N . LYS A 1 16 ? 51.686 2.703 2.610 1.00 0.00 16 LYS A N 13
ATOM 11379 C CA . LYS A 1 16 ? 50.945 3.744 3.297 1.00 0.00 16 LYS A CA 13
ATOM 11380 C C . LYS A 1 16 ? 49.479 3.382 3.465 1.00 0.00 16 LYS A C 13
ATOM 11381 O O . LYS A 1 16 ? 48.913 3.609 4.524 1.00 0.00 16 LYS A O 13
ATOM 11400 N N . ILE A 1 17 ? 48.869 2.797 2.431 1.00 0.00 17 ILE A N 13
ATOM 11401 C CA . ILE A 1 17 ? 47.452 2.437 2.492 1.00 0.00 17 ILE A CA 13
ATOM 11402 C C . ILE A 1 17 ? 47.180 1.481 3.664 1.00 0.00 17 ILE A C 13
ATOM 11403 O O . ILE A 1 17 ? 46.137 1.567 4.320 1.00 0.00 17 ILE A O 13
ATOM 11419 N N . VAL A 1 18 ? 48.137 0.597 3.946 1.00 0.00 18 VAL A N 13
ATOM 11420 C CA . VAL A 1 18 ? 48.013 -0.323 5.065 1.00 0.00 18 VAL A CA 13
ATOM 11421 C C . VAL A 1 18 ? 48.002 0.451 6.383 1.00 0.00 18 VAL A C 13
ATOM 11422 O O . VAL A 1 18 ? 47.118 0.262 7.219 1.00 0.00 18 VAL A O 13
ATOM 11435 N N . ASP A 1 19 ? 48.970 1.348 6.540 1.00 0.00 19 ASP A N 13
ATOM 11436 C CA . ASP A 1 19 ? 49.084 2.156 7.754 1.00 0.00 19 ASP A CA 13
ATOM 11437 C C . ASP A 1 19 ? 47.913 3.114 7.901 1.00 0.00 19 ASP A C 13
ATOM 11438 O O . ASP A 1 19 ? 47.479 3.417 9.017 1.00 0.00 19 ASP A O 13
ATOM 11447 N N . LEU A 1 20 ? 47.393 3.585 6.782 1.00 0.00 20 LEU A N 13
ATOM 11448 C CA . LEU A 1 20 ? 46.242 4.471 6.800 1.00 0.00 20 LEU A CA 13
ATOM 11449 C C . LEU A 1 20 ? 45.004 3.722 7.285 1.00 0.00 20 LEU A C 13
ATOM 11450 O O . LEU A 1 20 ? 44.154 4.287 7.973 1.00 0.00 20 LEU A O 13
ATOM 11466 N N . HIS A 1 21 ? 44.916 2.437 6.942 1.00 0.00 21 HIS A N 13
ATOM 11467 C CA . HIS A 1 21 ? 43.809 1.598 7.411 1.00 0.00 21 HIS A CA 13
ATOM 11468 C C . HIS A 1 21 ? 43.982 1.267 8.874 1.00 0.00 21 HIS A C 13
ATOM 11469 O O . HIS A 1 21 ? 43.013 1.031 9.587 1.00 0.00 21 HIS A O 13
ATOM 11483 N N . LYS A 1 22 ? 45.223 1.267 9.317 1.00 0.00 22 LYS A N 13
ATOM 11484 C CA . LYS A 1 22 ? 45.548 1.030 10.713 1.00 0.00 22 LYS A CA 13
ATOM 11485 C C . LYS A 1 22 ? 45.272 2.284 11.533 1.00 0.00 22 LYS A C 13
ATOM 11486 O O . LYS A 1 22 ? 45.394 2.286 12.756 1.00 0.00 22 LYS A O 13
ATOM 11505 N N . SER A 1 23 ? 44.917 3.350 10.836 1.00 0.00 23 SER A N 13
ATOM 11506 C CA . SER A 1 23 ? 44.555 4.599 11.464 1.00 0.00 23 SER A CA 13
ATOM 11507 C C . SER A 1 23 ? 43.040 4.808 11.360 1.00 0.00 23 SER A C 13
ATOM 11508 O O . SER A 1 23 ? 42.403 5.295 12.289 1.00 0.00 23 SER A O 13
ATOM 11516 N N . GLY A 1 24 ? 42.475 4.435 10.212 1.00 0.00 24 GLY A N 13
ATOM 11517 C CA . GLY A 1 24 ? 41.036 4.521 10.017 1.00 0.00 24 GLY A CA 13
ATOM 11518 C C . GLY A 1 24 ? 40.568 5.900 9.601 1.00 0.00 24 GLY A C 13
ATOM 11519 O O . GLY A 1 24 ? 40.045 6.082 8.499 1.00 0.00 24 GLY A O 13
ATOM 11523 N N . SER A 1 25 ? 40.783 6.876 10.467 1.00 0.00 25 SER A N 13
ATOM 11524 C CA . SER A 1 25 ? 40.342 8.246 10.226 1.00 0.00 25 SER A CA 13
ATOM 11525 C C . SER A 1 25 ? 41.136 8.924 9.103 1.00 0.00 25 SER A C 13
ATOM 11526 O O . SER A 1 25 ? 40.815 10.033 8.689 1.00 0.00 25 SER A O 13
ATOM 11534 N N . SER A 1 26 ? 42.159 8.249 8.614 1.00 0.00 26 SER A N 13
ATOM 11535 C CA . SER A 1 26 ? 42.987 8.782 7.548 1.00 0.00 26 SER A CA 13
ATOM 11536 C C . SER A 1 26 ? 42.381 8.479 6.170 1.00 0.00 26 SER A C 13
ATOM 11537 O O . SER A 1 26 ? 42.841 8.998 5.149 1.00 0.00 26 SER A O 13
ATOM 11545 N N . LEU A 1 27 ? 41.340 7.650 6.155 1.00 0.00 27 LEU A N 13
ATOM 11546 C CA . LEU A 1 27 ? 40.686 7.262 4.910 1.00 0.00 27 LEU A CA 13
ATOM 11547 C C . LEU A 1 27 ? 39.966 8.450 4.279 1.00 0.00 27 LEU A C 13
ATOM 11548 O O . LEU A 1 27 ? 39.957 8.604 3.056 1.00 0.00 27 LEU A O 13
ATOM 11564 N N . GLY A 1 28 ? 39.378 9.291 5.117 1.00 0.00 28 GLY A N 13
ATOM 11565 C CA . GLY A 1 28 ? 38.657 10.451 4.634 1.00 0.00 28 GLY A CA 13
ATOM 11566 C C . GLY A 1 28 ? 39.513 11.363 3.783 1.00 0.00 28 GLY A C 13
ATOM 11567 O O . GLY A 1 28 ? 39.085 11.806 2.711 1.00 0.00 28 GLY A O 13
ATOM 11571 N N . ALA A 1 29 ? 40.723 11.629 4.249 1.00 0.00 29 ALA A N 13
ATOM 11572 C CA . ALA A 1 29 ? 41.653 12.497 3.547 1.00 0.00 29 ALA A CA 13
ATOM 11573 C C . ALA A 1 29 ? 41.986 11.955 2.164 1.00 0.00 29 ALA A C 13
ATOM 11574 O O . ALA A 1 29 ? 41.762 12.625 1.156 1.00 0.00 29 ALA A O 13
ATOM 11581 N N . ILE A 1 30 ? 42.494 10.731 2.112 1.00 0.00 30 ILE A N 13
ATOM 11582 C CA . ILE A 1 30 ? 42.895 10.133 0.843 1.00 0.00 30 ILE A CA 13
ATOM 11583 C C . ILE A 1 30 ? 41.711 9.938 -0.100 1.00 0.00 30 ILE A C 13
ATOM 11584 O O . ILE A 1 30 ? 41.869 10.002 -1.313 1.00 0.00 30 ILE A O 13
ATOM 11600 N N . SER A 1 31 ? 40.532 9.722 0.456 1.00 0.00 31 SER A N 13
ATOM 11601 C CA . SER A 1 31 ? 39.341 9.520 -0.351 1.00 0.00 31 SER A CA 13
ATOM 11602 C C . SER A 1 31 ? 38.958 10.805 -1.100 1.00 0.00 31 SER A C 13
ATOM 11603 O O . SER A 1 31 ? 38.582 10.763 -2.273 1.00 0.00 31 SER A O 13
ATOM 11611 N N . LYS A 1 32 ? 39.082 11.948 -0.436 1.00 0.00 32 LYS A N 13
ATOM 11612 C CA . LYS A 1 32 ? 38.700 13.209 -1.055 1.00 0.00 32 LYS A CA 13
ATOM 11613 C C . LYS A 1 32 ? 39.815 13.795 -1.923 1.00 0.00 32 LYS A C 13
ATOM 11614 O O . LYS A 1 32 ? 39.543 14.439 -2.935 1.00 0.00 32 LYS A O 13
ATOM 11633 N N . ARG A 1 33 ? 41.067 13.564 -1.548 1.00 0.00 33 ARG A N 13
ATOM 11634 C CA . ARG A 1 33 ? 42.178 14.130 -2.309 1.00 0.00 33 ARG A CA 13
ATOM 11635 C C . ARG A 1 33 ? 42.672 13.186 -3.416 1.00 0.00 33 ARG A C 13
ATOM 11636 O O . ARG A 1 33 ? 42.781 13.589 -4.570 1.00 0.00 33 ARG A O 13
ATOM 11657 N N . LEU A 1 34 ? 42.923 11.930 -3.074 1.00 0.00 34 LEU A N 13
ATOM 11658 C CA . LEU A 1 34 ? 43.503 10.983 -4.020 1.00 0.00 34 LEU A CA 13
ATOM 11659 C C . LEU A 1 34 ? 42.437 10.127 -4.699 1.00 0.00 34 LEU A C 13
ATOM 11660 O O . LEU A 1 34 ? 42.677 9.583 -5.776 1.00 0.00 34 LEU A O 13
ATOM 11676 N N . LYS A 1 35 ? 41.252 10.040 -4.068 1.00 0.00 35 LYS A N 13
ATOM 11677 C CA . LYS A 1 35 ? 40.132 9.207 -4.552 1.00 0.00 35 LYS A CA 13
ATOM 11678 C C . LYS A 1 35 ? 40.611 7.868 -5.114 1.00 0.00 35 LYS A C 13
ATOM 11679 O O . LYS A 1 35 ? 40.474 7.575 -6.310 1.00 0.00 35 LYS A O 13
ATOM 11698 N N . VAL A 1 36 ? 41.203 7.077 -4.238 1.00 0.00 36 VAL A N 13
ATOM 11699 C CA . VAL A 1 36 ? 41.743 5.779 -4.596 1.00 0.00 36 VAL A CA 13
ATOM 11700 C C . VAL A 1 36 ? 40.611 4.774 -4.880 1.00 0.00 36 VAL A C 13
ATOM 11701 O O . VAL A 1 36 ? 39.629 4.710 -4.132 1.00 0.00 36 VAL A O 13
ATOM 11714 N N . PRO A 1 37 ? 40.720 4.013 -5.995 1.00 0.00 37 PRO A N 13
ATOM 11715 C CA . PRO A 1 37 ? 39.721 3.008 -6.374 1.00 0.00 37 PRO A CA 13
ATOM 11716 C C . PRO A 1 37 ? 39.467 1.999 -5.255 1.00 0.00 37 PRO A C 13
ATOM 11717 O O . PRO A 1 37 ? 40.402 1.361 -4.750 1.00 0.00 37 PRO A O 13
ATOM 11728 N N . ARG A 1 38 ? 38.199 1.851 -4.878 1.00 0.00 38 ARG A N 13
ATOM 11729 C CA . ARG A 1 38 ? 37.809 0.943 -3.801 1.00 0.00 38 ARG A CA 13
ATOM 11730 C C . ARG A 1 38 ? 38.190 -0.499 -4.116 1.00 0.00 38 ARG A C 13
ATOM 11731 O O . ARG A 1 38 ? 38.454 -1.286 -3.212 1.00 0.00 38 ARG A O 13
ATOM 11752 N N . SER A 1 39 ? 38.237 -0.833 -5.400 1.00 0.00 39 SER A N 13
ATOM 11753 C CA . SER A 1 39 ? 38.604 -2.172 -5.829 1.00 0.00 39 SER A CA 13
ATOM 11754 C C . SER A 1 39 ? 40.013 -2.522 -5.351 1.00 0.00 39 SER A C 13
ATOM 11755 O O . SER A 1 39 ? 40.296 -3.669 -4.988 1.00 0.00 39 SER A O 13
ATOM 11763 N N . SER A 1 40 ? 40.887 -1.524 -5.340 1.00 0.00 40 SER A N 13
ATOM 11764 C CA . SER A 1 40 ? 42.246 -1.710 -4.886 1.00 0.00 40 SER A CA 13
ATOM 11765 C C . SER A 1 40 ? 42.297 -1.663 -3.363 1.00 0.00 40 SER A C 13
ATOM 11766 O O . SER A 1 40 ? 43.064 -2.381 -2.737 1.00 0.00 40 SER A O 13
ATOM 11774 N N . VAL A 1 41 ? 41.457 -0.826 -2.781 1.00 0.00 41 VAL A N 13
ATOM 11775 C CA . VAL A 1 41 ? 41.395 -0.675 -1.333 1.00 0.00 41 VAL A CA 13
ATOM 11776 C C . VAL A 1 41 ? 40.966 -1.979 -0.657 1.00 0.00 41 VAL A C 13
ATOM 11777 O O . VAL A 1 41 ? 41.650 -2.486 0.237 1.00 0.00 41 VAL A O 13
ATOM 11790 N N . GLN A 1 42 ? 39.851 -2.530 -1.112 1.00 0.00 42 GLN A N 13
ATOM 11791 C CA . GLN A 1 42 ? 39.280 -3.727 -0.505 1.00 0.00 42 GLN A CA 13
ATOM 11792 C C . GLN A 1 42 ? 40.176 -4.958 -0.686 1.00 0.00 42 GLN A C 13
ATOM 11793 O O . GLN A 1 42 ? 40.195 -5.843 0.165 1.00 0.00 42 GLN A O 13
ATOM 11807 N N . THR A 1 43 ? 40.922 -5.018 -1.779 1.00 0.00 43 THR A N 13
ATOM 11808 C CA . THR A 1 43 ? 41.786 -6.163 -2.000 1.00 0.00 43 THR A CA 13
ATOM 11809 C C . THR A 1 43 ? 43.040 -6.081 -1.122 1.00 0.00 43 THR A C 13
ATOM 11810 O O . THR A 1 43 ? 43.618 -7.101 -0.758 1.00 0.00 43 THR A O 13
ATOM 11821 N N . ILE A 1 44 ? 43.433 -4.866 -0.754 1.00 0.00 44 ILE A N 13
ATOM 11822 C CA . ILE A 1 44 ? 44.602 -4.676 0.086 1.00 0.00 44 ILE A CA 13
ATOM 11823 C C . ILE A 1 44 ? 44.274 -4.957 1.549 1.00 0.00 44 ILE A C 13
ATOM 11824 O O . ILE A 1 44 ? 45.061 -5.587 2.255 1.00 0.00 44 ILE A O 13
ATOM 11840 N N . VAL A 1 45 ? 43.098 -4.515 1.996 1.00 0.00 45 VAL A N 13
ATOM 11841 C CA . VAL A 1 45 ? 42.698 -4.710 3.390 1.00 0.00 45 VAL A CA 13
ATOM 11842 C C . VAL A 1 45 ? 42.632 -6.190 3.763 1.00 0.00 45 VAL A C 13
ATOM 11843 O O . VAL A 1 45 ? 43.074 -6.586 4.843 1.00 0.00 45 VAL A O 13
ATOM 11856 N N . ARG A 1 46 ? 42.118 -7.007 2.859 1.00 0.00 46 ARG A N 13
ATOM 11857 C CA . ARG A 1 46 ? 42.024 -8.435 3.106 1.00 0.00 46 ARG A CA 13
ATOM 11858 C C . ARG A 1 46 ? 43.384 -9.102 2.925 1.00 0.00 46 ARG A C 13
ATOM 11859 O O . ARG A 1 46 ? 43.643 -10.174 3.466 1.00 0.00 46 ARG A O 13
ATOM 11880 N N . LYS A 1 47 ? 44.259 -8.449 2.184 1.00 0.00 47 LYS A N 13
ATOM 11881 C CA . LYS A 1 47 ? 45.558 -9.007 1.895 1.00 0.00 47 LYS A CA 13
ATOM 11882 C C . LYS A 1 47 ? 46.540 -8.759 3.032 1.00 0.00 47 LYS A C 13
ATOM 11883 O O . LYS A 1 47 ? 47.226 -9.687 3.475 1.00 0.00 47 LYS A O 13
ATOM 11902 N N . TYR A 1 48 ? 46.600 -7.515 3.524 1.00 0.00 48 TYR A N 13
ATOM 11903 C CA . TYR A 1 48 ? 47.553 -7.181 4.579 1.00 0.00 48 TYR A CA 13
ATOM 11904 C C . TYR A 1 48 ? 47.239 -7.929 5.863 1.00 0.00 48 TYR A C 13
ATOM 11905 O O . TYR A 1 48 ? 48.142 -8.278 6.614 1.00 0.00 48 TYR A O 13
ATOM 11923 N N . LYS A 1 49 ? 45.956 -8.193 6.110 1.00 0.00 49 LYS A N 13
ATOM 11924 C CA . LYS A 1 49 ? 45.570 -8.918 7.306 1.00 0.00 49 LYS A CA 13
ATOM 11925 C C . LYS A 1 49 ? 46.070 -10.357 7.241 1.00 0.00 49 LYS A C 13
ATOM 11926 O O . LYS A 1 49 ? 46.543 -10.899 8.230 1.00 0.00 49 LYS A O 13
ATOM 11945 N N . HIS A 1 50 ? 46.001 -10.961 6.054 1.00 0.00 50 HIS A N 13
ATOM 11946 C CA . HIS A 1 50 ? 46.498 -12.323 5.873 1.00 0.00 50 HIS A CA 13
ATOM 11947 C C . HIS A 1 50 ? 48.015 -12.347 5.998 1.00 0.00 50 HIS A C 13
ATOM 11948 O O . HIS A 1 50 ? 48.597 -13.289 6.541 1.00 0.00 50 HIS A O 13
ATOM 11962 N N . HIS A 1 51 ? 48.646 -11.290 5.515 1.00 0.00 51 HIS A N 13
ATOM 11963 C CA . HIS A 1 51 ? 50.094 -11.156 5.590 1.00 0.00 51 HIS A CA 13
ATOM 11964 C C . HIS A 1 51 ? 50.525 -10.848 7.026 1.00 0.00 51 HIS A C 13
ATOM 11965 O O . HIS A 1 51 ? 51.673 -11.046 7.394 1.00 0.00 51 HIS A O 13
ATOM 11979 N N . GLY A 1 52 ? 49.593 -10.369 7.823 1.00 0.00 52 GLY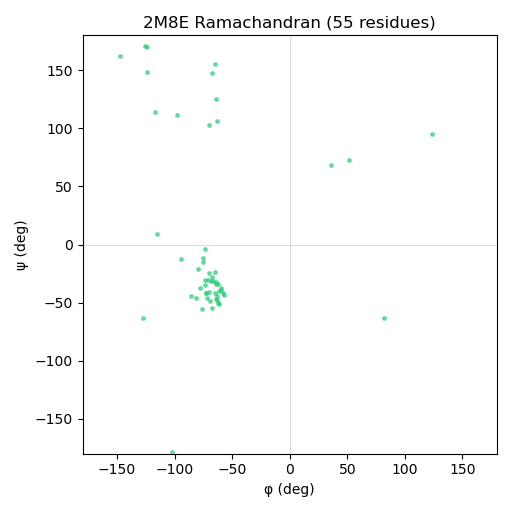 A N 13
ATOM 11980 C CA . GLY A 1 52 ? 49.903 -10.016 9.185 1.00 0.00 52 GLY A CA 13
ATOM 11981 C C . GLY A 1 52 ? 49.615 -11.126 10.175 1.00 0.00 52 GLY A C 13
ATOM 11982 O O . GLY A 1 52 ? 50.373 -11.328 11.121 1.00 0.00 52 GLY A O 13
ATOM 11986 N N . THR A 1 53 ? 48.534 -11.854 9.959 1.00 0.00 53 THR A N 13
ATOM 11987 C CA . THR A 1 53 ? 48.129 -12.891 10.895 1.00 0.00 53 THR A CA 13
ATOM 11988 C C . THR A 1 53 ? 48.704 -14.271 10.530 1.00 0.00 53 THR A C 13
ATOM 11989 O O . THR A 1 53 ? 48.939 -15.103 11.413 1.00 0.00 53 THR A O 13
ATOM 12000 N N . THR A 1 54 ? 48.943 -14.508 9.247 1.00 0.00 54 THR A N 13
ATOM 12001 C CA . THR A 1 54 ? 49.425 -15.806 8.804 1.00 0.00 54 THR A CA 13
ATOM 12002 C C . THR A 1 54 ? 50.900 -15.760 8.401 1.00 0.00 54 THR A C 13
ATOM 12003 O O . THR A 1 54 ? 51.725 -16.518 8.923 1.00 0.00 54 THR A O 13
ATOM 12014 N N . GLN A 1 55 ? 51.223 -14.869 7.480 1.00 0.00 55 GLN A N 13
ATOM 12015 C CA . GLN A 1 55 ? 52.574 -14.778 6.949 1.00 0.00 55 GLN A CA 13
ATOM 12016 C C . GLN A 1 55 ? 53.519 -14.106 7.938 1.00 0.00 55 GLN A C 13
ATOM 12017 O O . GLN A 1 55 ? 53.285 -12.978 8.375 1.00 0.00 55 GLN A O 13
ATOM 12031 N N . HIS A 1 56 ? 54.580 -14.805 8.297 1.00 0.00 56 HIS A N 13
ATOM 12032 C CA . HIS A 1 56 ? 55.575 -14.254 9.201 1.00 0.00 56 HIS A CA 13
ATOM 12033 C C . HIS A 1 56 ? 56.417 -13.236 8.461 1.00 0.00 56 HIS A C 13
ATOM 12034 O O . HIS A 1 56 ? 57.144 -13.575 7.522 1.00 0.00 56 HIS A O 13
ATOM 12048 N N . HIS A 1 57 ? 56.301 -11.997 8.865 1.00 0.00 57 HIS A N 13
ATOM 12049 C CA . HIS A 1 57 ? 56.994 -10.906 8.211 1.00 0.00 57 HIS A CA 13
ATOM 12050 C C . HIS A 1 57 ? 58.067 -10.318 9.118 1.00 0.00 57 HIS A C 13
ATOM 12051 O O . HIS A 1 57 ? 59.252 -10.642 8.911 1.00 0.00 57 HIS A O 13
ATOM 12065 N N . ALA A 1 1 ? 47.280 -2.105 -14.006 1.00 0.00 1 ALA A N 14
ATOM 12066 C CA . ALA A 1 1 ? 47.851 -1.956 -15.357 1.00 0.00 1 ALA A CA 14
ATOM 12067 C C . ALA A 1 1 ? 47.243 -0.757 -16.077 1.00 0.00 1 ALA A C 14
ATOM 12068 O O . ALA A 1 1 ? 46.437 -0.026 -15.498 1.00 0.00 1 ALA A O 14
ATOM 12077 N N . SER A 1 2 ? 47.651 -0.569 -17.340 1.00 0.00 2 SER A N 14
ATOM 12078 C CA . SER A 1 2 ? 47.183 0.515 -18.221 1.00 0.00 2 SER A CA 14
ATOM 12079 C C . SER A 1 2 ? 47.332 1.911 -17.594 1.00 0.00 2 SER A C 14
ATOM 12080 O O . SER A 1 2 ? 48.369 2.552 -17.741 1.00 0.00 2 SER A O 14
ATOM 12088 N N . MET A 1 3 ? 46.310 2.367 -16.892 1.00 0.00 3 MET A N 14
ATOM 12089 C CA . MET A 1 3 ? 46.341 3.685 -16.273 1.00 0.00 3 MET A CA 14
ATOM 12090 C C . MET A 1 3 ? 46.850 3.601 -14.844 1.00 0.00 3 MET A C 14
ATOM 12091 O O . MET A 1 3 ? 47.383 4.569 -14.306 1.00 0.00 3 MET A O 14
ATOM 12105 N N . GLY A 1 4 ? 46.695 2.440 -14.240 1.00 0.00 4 GLY A N 14
ATOM 12106 C CA . GLY A 1 4 ? 47.112 2.263 -12.872 1.00 0.00 4 GLY A CA 14
ATOM 12107 C C . GLY A 1 4 ? 48.331 1.382 -12.750 1.00 0.00 4 GLY A C 14
ATOM 12108 O O . GLY A 1 4 ? 48.226 0.156 -12.783 1.00 0.00 4 GLY A O 14
ATOM 12112 N N . LYS A 1 5 ? 49.489 2.002 -12.628 1.00 0.00 5 LYS A N 14
ATOM 12113 C CA . LYS A 1 5 ? 50.731 1.271 -12.463 1.00 0.00 5 LYS A CA 14
ATOM 12114 C C . LYS A 1 5 ? 51.547 1.888 -11.336 1.00 0.00 5 LYS A C 14
ATOM 12115 O O . LYS A 1 5 ? 51.590 3.115 -11.183 1.00 0.00 5 LYS A O 14
ATOM 12134 N N . SER A 1 6 ? 52.169 1.048 -10.545 1.00 0.00 6 SER A N 14
ATOM 12135 C CA . SER A 1 6 ? 52.948 1.507 -9.418 1.00 0.00 6 SER A CA 14
ATOM 12136 C C . SER A 1 6 ? 54.363 0.930 -9.449 1.00 0.00 6 SER A C 14
ATOM 12137 O O . SER A 1 6 ? 55.027 0.830 -8.410 1.00 0.00 6 SER A O 14
ATOM 12145 N N . LYS A 1 7 ? 54.812 0.543 -10.652 1.00 0.00 7 LYS A N 14
ATOM 12146 C CA . LYS A 1 7 ? 56.166 0.009 -10.865 1.00 0.00 7 LYS A CA 14
ATOM 12147 C C . LYS A 1 7 ? 56.355 -1.320 -10.120 1.00 0.00 7 LYS A C 14
ATOM 12148 O O . LYS A 1 7 ? 57.484 -1.773 -9.905 1.00 0.00 7 LYS A O 14
ATOM 12167 N N . GLU A 1 8 ? 55.228 -1.948 -9.752 1.00 0.00 8 GLU A N 14
ATOM 12168 C CA . GLU A 1 8 ? 55.209 -3.218 -9.009 1.00 0.00 8 GLU A CA 14
ATOM 12169 C C . GLU A 1 8 ? 55.668 -3.032 -7.561 1.00 0.00 8 GLU A C 14
ATOM 12170 O O . GLU A 1 8 ? 54.974 -3.433 -6.630 1.00 0.00 8 GLU A O 14
ATOM 12182 N N . ILE A 1 9 ? 56.826 -2.419 -7.376 1.00 0.00 9 ILE A N 14
ATOM 12183 C CA . ILE A 1 9 ? 57.351 -2.159 -6.047 1.00 0.00 9 ILE A CA 14
ATOM 12184 C C . ILE A 1 9 ? 56.625 -0.985 -5.392 1.00 0.00 9 ILE A C 14
ATOM 12185 O O . ILE A 1 9 ? 57.112 0.144 -5.372 1.00 0.00 9 ILE A O 14
ATOM 12201 N N . SER A 1 10 ? 55.454 -1.266 -4.872 1.00 0.00 10 SER A N 14
ATOM 12202 C CA . SER A 1 10 ? 54.626 -0.261 -4.243 1.00 0.00 10 SER A CA 14
ATOM 12203 C C . SER A 1 10 ? 54.896 -0.217 -2.743 1.00 0.00 10 SER A C 14
ATOM 12204 O O . SER A 1 10 ? 53.974 -0.080 -1.944 1.00 0.00 10 SER A O 14
ATOM 12212 N N . GLN A 1 11 ? 56.172 -0.322 -2.379 1.00 0.00 11 GLN A N 14
ATOM 12213 C CA . GLN A 1 11 ? 56.595 -0.328 -0.978 1.00 0.00 11 GLN A CA 14
ATOM 12214 C C . GLN A 1 11 ? 56.038 0.867 -0.222 1.00 0.00 11 GLN A C 14
ATOM 12215 O O . GLN A 1 11 ? 55.361 0.706 0.793 1.00 0.00 11 GLN A O 14
ATOM 12229 N N . ASP A 1 12 ? 56.302 2.057 -0.737 1.00 0.00 12 ASP A N 14
ATOM 12230 C CA . ASP A 1 12 ? 55.861 3.285 -0.092 1.00 0.00 12 ASP A CA 14
ATOM 12231 C C . ASP A 1 12 ? 54.345 3.362 -0.060 1.00 0.00 12 ASP A C 14
ATOM 12232 O O . ASP A 1 12 ? 53.755 3.632 0.981 1.00 0.00 12 ASP A O 14
ATOM 12241 N N . LEU A 1 13 ? 53.723 3.091 -1.205 1.00 0.00 13 LEU A N 14
ATOM 12242 C CA . LEU A 1 13 ? 52.264 3.135 -1.336 1.00 0.00 13 LEU A CA 14
ATOM 12243 C C . LEU A 1 13 ? 51.609 2.215 -0.304 1.00 0.00 13 LEU A C 14
ATOM 12244 O O . LEU A 1 13 ? 50.676 2.615 0.397 1.00 0.00 13 LEU A O 14
ATOM 12260 N N . ARG A 1 14 ? 52.115 0.992 -0.212 1.00 0.00 14 ARG A N 14
ATOM 12261 C CA . ARG A 1 14 ? 51.612 0.011 0.741 1.00 0.00 14 ARG A CA 14
ATOM 12262 C C . ARG A 1 14 ? 51.748 0.519 2.166 1.00 0.00 14 ARG A C 14
ATOM 12263 O O . ARG A 1 14 ? 50.798 0.480 2.941 1.00 0.00 14 ARG A O 14
ATOM 12284 N N . LYS A 1 15 ? 52.929 1.012 2.496 1.00 0.00 15 LYS A N 14
ATOM 12285 C CA . LYS A 1 15 ? 53.204 1.518 3.832 1.00 0.00 15 LYS A CA 14
ATOM 12286 C C . LYS A 1 15 ? 52.284 2.679 4.192 1.00 0.00 15 LYS A C 14
ATOM 12287 O O . LYS A 1 15 ? 51.909 2.843 5.350 1.00 0.00 15 LYS A O 14
ATOM 12306 N N . LYS A 1 16 ? 51.915 3.469 3.197 1.00 0.00 16 LYS A N 14
ATOM 12307 C CA . LYS A 1 16 ? 51.034 4.606 3.413 1.00 0.00 16 LYS A CA 14
ATOM 12308 C C . LYS A 1 16 ? 49.593 4.153 3.645 1.00 0.00 16 LYS A C 14
ATOM 12309 O O . LYS A 1 16 ? 48.993 4.473 4.672 1.00 0.00 16 LYS A O 14
ATOM 12328 N N . ILE A 1 17 ? 49.053 3.388 2.699 1.00 0.00 17 ILE A N 14
ATOM 12329 C CA . ILE A 1 17 ? 47.661 2.946 2.773 1.00 0.00 17 ILE A CA 14
ATOM 12330 C C . ILE A 1 17 ? 47.396 2.088 4.025 1.00 0.00 17 ILE A C 14
ATOM 12331 O O . ILE A 1 17 ? 46.380 2.264 4.702 1.00 0.00 17 ILE A O 14
ATOM 12347 N N . VAL A 1 18 ? 48.320 1.187 4.345 1.00 0.00 18 VAL A N 14
ATOM 12348 C CA . VAL A 1 18 ? 48.168 0.325 5.510 1.00 0.00 18 VAL A CA 14
ATOM 12349 C C . VAL A 1 18 ? 48.224 1.142 6.802 1.00 0.00 18 VAL A C 14
ATOM 12350 O O . VAL A 1 18 ? 47.406 0.950 7.707 1.00 0.00 18 VAL A O 14
ATOM 12363 N N . ASP A 1 19 ? 49.167 2.074 6.866 1.00 0.00 19 ASP A N 14
ATOM 12364 C CA . ASP A 1 19 ? 49.342 2.922 8.047 1.00 0.00 19 ASP A CA 14
ATOM 12365 C C . ASP A 1 19 ? 48.086 3.733 8.330 1.00 0.00 19 ASP A C 14
ATOM 12366 O O . ASP A 1 19 ? 47.589 3.756 9.459 1.00 0.00 19 ASP A O 14
ATOM 12375 N N . LEU A 1 20 ? 47.559 4.369 7.295 1.00 0.00 20 LEU A N 14
ATOM 12376 C CA . LEU A 1 20 ? 46.368 5.200 7.425 1.00 0.00 20 LEU A CA 14
ATOM 12377 C C . LEU A 1 20 ? 45.126 4.381 7.777 1.00 0.00 20 LEU A C 14
ATOM 12378 O O . LEU A 1 20 ? 44.179 4.907 8.369 1.00 0.00 20 LEU A O 14
ATOM 12394 N N . HIS A 1 21 ? 45.126 3.096 7.427 1.00 0.00 21 HIS A N 14
ATOM 12395 C CA . HIS A 1 21 ? 43.989 2.234 7.749 1.00 0.00 21 HIS A CA 14
ATOM 12396 C C . HIS A 1 21 ? 43.868 2.009 9.245 1.00 0.00 21 HIS A C 14
ATOM 12397 O O . HIS A 1 21 ? 42.777 1.782 9.756 1.00 0.00 21 HIS A O 14
ATOM 12411 N N . LYS A 1 22 ? 44.987 2.075 9.950 1.00 0.00 22 LYS A N 14
ATOM 12412 C CA . LYS A 1 22 ? 44.961 1.942 11.398 1.00 0.00 22 LYS A CA 14
ATOM 12413 C C . LYS A 1 22 ? 44.760 3.298 12.054 1.00 0.00 22 LYS A C 14
ATOM 12414 O O . LYS A 1 22 ? 44.496 3.389 13.255 1.00 0.00 22 LYS A O 14
ATOM 12433 N N . SER A 1 23 ? 44.890 4.349 11.263 1.00 0.00 23 SER A N 14
ATOM 12434 C CA . SER A 1 23 ? 44.667 5.694 11.742 1.00 0.00 23 SER A CA 14
ATOM 12435 C C . SER A 1 23 ? 43.167 6.001 11.715 1.00 0.00 23 SER A C 14
ATOM 12436 O O . SER A 1 23 ? 42.602 6.485 12.698 1.00 0.00 23 SER A O 14
ATOM 12444 N N . GLY A 1 24 ? 42.532 5.721 10.577 1.00 0.00 24 GLY A N 14
ATOM 12445 C CA . GLY A 1 24 ? 41.087 5.866 10.457 1.00 0.00 24 GLY A CA 14
ATOM 12446 C C . GLY A 1 24 ? 40.609 7.288 10.202 1.00 0.00 24 GLY A C 14
ATOM 12447 O O . GLY A 1 24 ? 39.843 7.525 9.273 1.00 0.00 24 GLY A O 14
ATOM 12451 N N . SER A 1 25 ? 41.057 8.228 11.019 1.00 0.00 25 SER A N 14
ATOM 12452 C CA . SER A 1 25 ? 40.603 9.616 10.928 1.00 0.00 25 SER A CA 14
ATOM 12453 C C . SER A 1 25 ? 40.837 10.223 9.532 1.00 0.00 25 SER A C 14
ATOM 12454 O O . SER A 1 25 ? 39.966 10.896 8.991 1.00 0.00 25 SER A O 14
ATOM 12462 N N . SER A 1 26 ? 41.997 9.969 8.951 1.00 0.00 26 SER A N 14
ATOM 12463 C CA . SER A 1 26 ? 42.322 10.524 7.641 1.00 0.00 26 SER A CA 14
ATOM 12464 C C . SER A 1 26 ? 42.025 9.533 6.507 1.00 0.00 26 SER A C 14
ATOM 12465 O O . SER A 1 26 ? 42.555 9.667 5.402 1.00 0.00 26 SER A O 14
ATOM 12473 N N . LEU A 1 27 ? 41.156 8.562 6.771 1.00 0.00 27 LEU A N 14
ATOM 12474 C CA . LEU A 1 27 ? 40.812 7.563 5.764 1.00 0.00 27 LEU A CA 14
ATOM 12475 C C . LEU A 1 27 ? 40.023 8.218 4.627 1.00 0.00 27 LEU A C 14
ATOM 12476 O O . LEU A 1 27 ? 40.315 8.003 3.445 1.00 0.00 27 LEU A O 14
ATOM 12492 N N . GLY A 1 28 ? 39.038 9.024 4.991 1.00 0.00 28 GLY A N 14
ATOM 12493 C CA . GLY A 1 28 ? 38.243 9.723 4.002 1.00 0.00 28 GLY A CA 14
ATOM 12494 C C . GLY A 1 28 ? 39.080 10.690 3.194 1.00 0.00 28 GLY A C 14
ATOM 12495 O O . GLY A 1 28 ? 38.866 10.863 1.997 1.00 0.00 28 GLY A O 14
ATOM 12499 N N . ALA A 1 29 ? 40.049 11.301 3.852 1.00 0.00 29 ALA A N 14
ATOM 12500 C CA . ALA A 1 29 ? 40.941 12.242 3.209 1.00 0.00 29 ALA A CA 14
ATOM 12501 C C . ALA A 1 29 ? 41.758 11.569 2.110 1.00 0.00 29 ALA A C 14
ATOM 12502 O O . ALA A 1 29 ? 41.774 12.030 0.970 1.00 0.00 29 ALA A O 14
ATOM 12509 N N . ILE A 1 30 ? 42.418 10.463 2.446 1.00 0.00 30 ILE A N 14
ATOM 12510 C CA . ILE A 1 30 ? 43.272 9.776 1.483 1.00 0.00 30 ILE A CA 14
ATOM 12511 C C . ILE A 1 30 ? 42.471 9.088 0.382 1.00 0.00 30 ILE A C 14
ATOM 12512 O O . ILE A 1 30 ? 42.912 9.039 -0.759 1.00 0.00 30 ILE A O 14
ATOM 12528 N N . SER A 1 31 ? 41.295 8.570 0.715 1.00 0.00 31 SER A N 14
ATOM 12529 C CA . SER A 1 31 ? 40.473 7.890 -0.279 1.00 0.00 31 SER A CA 14
ATOM 12530 C C . SER A 1 31 ? 40.004 8.863 -1.362 1.00 0.00 31 SER A C 14
ATOM 12531 O O . SER A 1 31 ? 39.861 8.489 -2.525 1.00 0.00 31 SER A O 14
ATOM 12539 N N . LYS A 1 32 ? 39.784 10.114 -0.974 1.00 0.00 32 LYS A N 14
ATOM 12540 C CA . LYS A 1 32 ? 39.384 11.147 -1.920 1.00 0.00 32 LYS A CA 14
ATOM 12541 C C . LYS A 1 32 ? 40.610 11.731 -2.624 1.00 0.00 32 LYS A C 14
ATOM 12542 O O . LYS A 1 32 ? 40.580 11.999 -3.820 1.00 0.00 32 LYS A O 14
ATOM 12561 N N . ARG A 1 33 ? 41.688 11.913 -1.866 1.00 0.00 33 ARG A N 14
ATOM 12562 C CA . ARG A 1 33 ? 42.947 12.440 -2.403 1.00 0.00 33 ARG A CA 14
ATOM 12563 C C . ARG A 1 33 ? 43.547 11.493 -3.447 1.00 0.00 33 ARG A C 14
ATOM 12564 O O . ARG A 1 33 ? 44.024 11.926 -4.503 1.00 0.00 33 ARG A O 14
ATOM 12585 N N . LEU A 1 34 ? 43.535 10.210 -3.144 1.00 0.00 34 LEU A N 14
ATOM 12586 C CA . LEU A 1 34 ? 44.064 9.207 -4.051 1.00 0.00 34 LEU A CA 14
ATOM 12587 C C . LEU A 1 34 ? 43.022 8.845 -5.095 1.00 0.00 34 LEU A C 14
ATOM 12588 O O . LEU A 1 34 ? 43.359 8.418 -6.197 1.00 0.00 34 LEU A O 14
ATOM 12604 N N . LYS A 1 35 ? 41.752 9.046 -4.736 1.00 0.00 35 LYS A N 14
ATOM 12605 C CA . LYS A 1 35 ? 40.623 8.726 -5.600 1.00 0.00 35 LYS A CA 14
ATOM 12606 C C . LYS A 1 35 ? 40.660 7.249 -5.980 1.00 0.00 35 LYS A C 14
ATOM 12607 O O . LYS A 1 35 ? 40.870 6.882 -7.144 1.00 0.00 35 LYS A O 14
ATOM 12626 N N . VAL A 1 36 ? 40.489 6.410 -4.983 1.00 0.00 36 VAL A N 14
ATOM 12627 C CA . VAL A 1 36 ? 40.533 4.980 -5.176 1.00 0.00 36 VAL A CA 14
ATOM 12628 C C . VAL A 1 36 ? 39.165 4.351 -4.894 1.00 0.00 36 VAL A C 14
ATOM 12629 O O . VAL A 1 36 ? 38.599 4.532 -3.810 1.00 0.00 36 VAL A O 14
ATOM 12642 N N . PRO A 1 37 ? 38.599 3.630 -5.884 1.00 0.00 37 PRO A N 14
ATOM 12643 C CA . PRO A 1 37 ? 37.295 2.980 -5.741 1.00 0.00 37 PRO A CA 14
ATOM 12644 C C . PRO A 1 37 ? 37.271 1.986 -4.580 1.00 0.00 37 PRO A C 14
ATOM 12645 O O . PRO A 1 37 ? 38.272 1.318 -4.297 1.00 0.00 37 PRO A O 14
ATOM 12656 N N . ARG A 1 38 ? 36.118 1.890 -3.927 1.00 0.00 38 ARG A N 14
ATOM 12657 C CA . ARG A 1 38 ? 35.927 1.019 -2.765 1.00 0.00 38 ARG A CA 14
ATOM 12658 C C . ARG A 1 38 ? 36.329 -0.424 -3.078 1.00 0.00 38 ARG A C 14
ATOM 12659 O O . ARG A 1 38 ? 36.981 -1.088 -2.269 1.00 0.00 38 ARG A O 14
ATOM 12680 N N . SER A 1 39 ? 35.960 -0.886 -4.262 1.00 0.00 39 SER A N 14
ATOM 12681 C CA . SER A 1 39 ? 36.272 -2.240 -4.698 1.00 0.00 39 SER A CA 14
ATOM 12682 C C . SER A 1 39 ? 37.788 -2.468 -4.782 1.00 0.00 39 SER A C 14
ATOM 12683 O O . SER A 1 39 ? 38.271 -3.582 -4.573 1.00 0.00 39 SER A O 14
ATOM 12691 N N . SER A 1 40 ? 38.532 -1.408 -5.075 1.00 0.00 40 SER A N 14
ATOM 12692 C CA . SER A 1 40 ? 39.976 -1.502 -5.177 1.00 0.00 40 SER A CA 14
ATOM 12693 C C . SER A 1 40 ? 40.608 -1.454 -3.792 1.00 0.00 40 SER A C 14
ATOM 12694 O O . SER A 1 40 ? 41.683 -2.010 -3.568 1.00 0.00 40 SER A O 14
ATOM 12702 N N . VAL A 1 41 ? 39.935 -0.791 -2.866 1.00 0.00 41 VAL A N 14
ATOM 12703 C CA . VAL A 1 41 ? 40.411 -0.709 -1.496 1.00 0.00 41 VAL A CA 14
ATOM 12704 C C . VAL A 1 41 ? 40.319 -2.081 -0.839 1.00 0.00 41 VAL A C 14
ATOM 12705 O O . VAL A 1 41 ? 41.248 -2.524 -0.163 1.00 0.00 41 VAL A O 14
ATOM 12718 N N . GLN A 1 42 ? 39.201 -2.760 -1.080 1.00 0.00 42 GLN A N 14
ATOM 12719 C CA . GLN A 1 42 ? 38.956 -4.079 -0.515 1.00 0.00 42 GLN A CA 14
ATOM 12720 C C . GLN A 1 42 ? 40.031 -5.083 -0.949 1.00 0.00 42 GLN A C 14
ATOM 12721 O O . GLN A 1 42 ? 40.490 -5.897 -0.147 1.00 0.00 42 GLN A O 14
ATOM 12735 N N . THR A 1 43 ? 40.442 -5.012 -2.208 1.00 0.00 43 THR A N 14
ATOM 12736 C CA . THR A 1 43 ? 41.457 -5.921 -2.717 1.00 0.00 43 THR A CA 14
ATOM 12737 C C . THR A 1 43 ? 42.824 -5.660 -2.077 1.00 0.00 43 THR A C 14
ATOM 12738 O O . THR A 1 43 ? 43.662 -6.557 -1.994 1.00 0.00 43 THR A O 14
ATOM 12749 N N . ILE A 1 44 ? 43.033 -4.436 -1.605 1.00 0.00 44 ILE A N 14
ATOM 12750 C CA . ILE A 1 44 ? 44.293 -4.068 -0.976 1.00 0.00 44 ILE A CA 14
ATOM 12751 C C . ILE A 1 44 ? 44.286 -4.433 0.508 1.00 0.00 44 ILE A C 14
ATOM 12752 O O . ILE A 1 44 ? 45.246 -5.017 1.019 1.00 0.00 44 ILE A O 14
ATOM 12768 N N . VAL A 1 45 ? 43.192 -4.111 1.193 1.00 0.00 45 VAL A N 14
ATOM 12769 C CA . VAL A 1 45 ? 43.083 -4.395 2.620 1.00 0.00 45 VAL A CA 14
ATOM 12770 C C . VAL A 1 45 ? 43.095 -5.893 2.895 1.00 0.00 45 VAL A C 14
ATOM 12771 O O . VAL A 1 45 ? 43.717 -6.349 3.850 1.00 0.00 45 VAL A O 14
ATOM 12784 N N . ARG A 1 46 ? 42.431 -6.653 2.040 1.00 0.00 46 ARG A N 14
ATOM 12785 C CA . ARG A 1 46 ? 42.381 -8.098 2.178 1.00 0.00 46 ARG A CA 14
ATOM 12786 C C . ARG A 1 46 ? 43.737 -8.710 1.827 1.00 0.00 46 ARG A C 14
ATOM 12787 O O . ARG A 1 46 ? 44.105 -9.782 2.327 1.00 0.00 46 ARG A O 14
ATOM 12808 N N . LYS A 1 47 ? 44.489 -8.009 0.987 1.00 0.00 47 LYS A N 14
ATOM 12809 C CA . LYS A 1 47 ? 45.796 -8.475 0.566 1.00 0.00 47 LYS A CA 14
ATOM 12810 C C . LYS A 1 47 ? 46.789 -8.463 1.724 1.00 0.00 47 LYS A C 14
ATOM 12811 O O . LYS A 1 47 ? 47.516 -9.444 1.941 1.00 0.00 47 LYS A O 14
ATOM 12830 N N . TYR A 1 48 ? 46.819 -7.367 2.487 1.00 0.00 48 TYR A N 14
ATOM 12831 C CA . TYR A 1 48 ? 47.761 -7.277 3.592 1.00 0.00 48 TYR A CA 14
ATOM 12832 C C . TYR A 1 48 ? 47.310 -8.109 4.787 1.00 0.00 48 TYR A C 14
ATOM 12833 O O . TYR A 1 48 ? 48.077 -8.337 5.711 1.00 0.00 48 TYR A O 14
ATOM 12851 N N . LYS A 1 49 ? 46.065 -8.572 4.760 1.00 0.00 49 LYS A N 14
ATOM 12852 C CA . LYS A 1 49 ? 45.565 -9.453 5.811 1.00 0.00 49 LYS A CA 14
ATOM 12853 C C . LYS A 1 49 ? 46.293 -10.787 5.753 1.00 0.00 49 LYS A C 14
ATOM 12854 O O . LYS A 1 49 ? 46.786 -11.290 6.765 1.00 0.00 49 LYS A O 14
ATOM 12873 N N . HIS A 1 50 ? 46.373 -11.346 4.554 1.00 0.00 50 HIS A N 14
ATOM 12874 C CA . HIS A 1 50 ? 47.051 -12.615 4.350 1.00 0.00 50 HIS A CA 14
ATOM 12875 C C . HIS A 1 50 ? 48.563 -12.414 4.353 1.00 0.00 50 HIS A C 14
ATOM 12876 O O . HIS A 1 50 ? 49.292 -13.134 5.031 1.00 0.00 50 HIS A O 14
ATOM 12890 N N . HIS A 1 51 ? 49.028 -11.418 3.609 1.00 0.00 51 HIS A N 14
ATOM 12891 C CA . HIS A 1 51 ? 50.461 -11.144 3.508 1.00 0.00 51 HIS A CA 14
ATOM 12892 C C . HIS A 1 51 ? 51.049 -10.702 4.840 1.00 0.00 51 HIS A C 14
ATOM 12893 O O . HIS A 1 51 ? 52.156 -11.081 5.191 1.00 0.00 51 HIS A O 14
ATOM 12907 N N . GLY A 1 52 ? 50.299 -9.932 5.594 1.00 0.00 52 GLY A N 14
ATOM 12908 C CA . GLY A 1 52 ? 50.787 -9.460 6.874 1.00 0.00 52 GLY A CA 14
ATOM 12909 C C . GLY A 1 52 ? 50.887 -10.567 7.908 1.00 0.00 52 GLY A C 14
ATOM 12910 O O . GLY A 1 52 ? 51.459 -10.371 8.976 1.00 0.00 52 GLY A O 14
ATOM 12914 N N . THR A 1 53 ? 50.355 -11.737 7.581 1.00 0.00 53 THR A N 14
ATOM 12915 C CA . THR A 1 53 ? 50.350 -12.848 8.512 1.00 0.00 53 THR A CA 14
ATOM 12916 C C . THR A 1 53 ? 51.186 -14.044 8.007 1.00 0.00 53 THR A C 14
ATOM 12917 O O . THR A 1 53 ? 51.901 -14.681 8.780 1.00 0.00 53 THR A O 14
ATOM 12928 N N . THR A 1 54 ? 51.108 -14.335 6.716 1.00 0.00 54 THR A N 14
ATOM 12929 C CA . THR A 1 54 ? 51.774 -15.514 6.174 1.00 0.00 54 THR A CA 14
ATOM 12930 C C . THR A 1 54 ? 53.097 -15.196 5.441 1.00 0.00 54 THR A C 14
ATOM 12931 O O . THR A 1 54 ? 53.939 -16.083 5.275 1.00 0.00 54 THR A O 14
ATOM 12942 N N . GLN A 1 55 ? 53.290 -13.944 5.016 1.00 0.00 55 GLN A N 14
ATOM 12943 C CA . GLN A 1 55 ? 54.516 -13.578 4.287 1.00 0.00 55 GLN A CA 14
ATOM 12944 C C . GLN A 1 55 ? 55.756 -13.790 5.151 1.00 0.00 55 GLN A C 14
ATOM 12945 O O . GLN A 1 55 ? 56.720 -14.419 4.718 1.00 0.00 55 GLN A O 14
ATOM 12959 N N . HIS A 1 56 ? 55.733 -13.261 6.361 1.00 0.00 56 HIS A N 14
ATOM 12960 C CA . HIS A 1 56 ? 56.841 -13.455 7.281 1.00 0.00 56 HIS A CA 14
ATOM 12961 C C . HIS A 1 56 ? 56.643 -14.741 8.064 1.00 0.00 56 HIS A C 14
ATOM 12962 O O . HIS A 1 56 ? 57.599 -15.462 8.328 1.00 0.00 56 HIS A O 14
ATOM 12976 N N . HIS A 1 57 ? 55.386 -15.013 8.420 1.00 0.00 57 HIS A N 14
ATOM 12977 C CA . HIS A 1 57 ? 55.014 -16.218 9.160 1.00 0.00 57 HIS A CA 14
ATOM 12978 C C . HIS A 1 57 ? 55.612 -16.199 10.568 1.00 0.00 57 HIS A C 14
ATOM 12979 O O . HIS A 1 57 ? 56.702 -16.770 10.770 1.00 0.00 57 HIS A O 14
#

CATH classification: 1.10.10.10

Nearest PDB structures (foldseek):
  2m8e-assembly1_A  TM=7.555E-01  e=1.045E-05  synthetic construct
  7vim-assembly1_A  TM=6.000E-01  e=7.169E+00  Edwardsiella piscicida
  3c57-assembly1_A  TM=5.583E-01  e=5.866E+00  Mycobacterium tuberculosis
  2m8e-assembly1_A  TM=7.430E-01  e=7.285E-06  synthetic construct
  2m8e-assembly1_A  TM=1.018E+00  e=4.522E-07  synthetic construct

Foldseek 3Di:
DVVDDDVVCCVVVLVVLVVVVVVVPCNVVVCVVVVDDPVRNVVSVVVCVCCVPPVVD